Protein 6MFX (pdb70)

Solvent-accessible surface area: 52301 Å² total

Structure (mmCIF, N/CA/C/O backbone):
data_6MFX
#
_entry.id   6MFX
#
_cell.length_a   67.449
_cell.length_b   73.987
_cell.length_c   77.076
_cell.angle_alpha   94.310
_cell.angle_beta   114.860
_cell.angle_gamma   92.230
#
_symmetry.space_group_name_H-M   'P 1'
#
loop_
_entity.id
_entity.type
_entity.pdbx_description
1 polymer 'Linear gramicidin synthase subunit A'
2 non-polymer N-[2-(acetylamino)ethyl]-N~3~-[(2R)-2-hydroxy-3,3-dimethyl-4-(phosphonooxy)butanoyl]-beta-alaninamide
3 non-polymer 'DIPHOSPHOMETHYLPHOSPHONIC ACID ADENOSYL ESTER'
4 non-polymer VALINE
5 water water
#
loop_
_atom_site.group_PDB
_atom_site.id
_atom_site.type_symbol
_atom_site.label_atom_id
_atom_site.label_alt_id
_atom_site.label_comp_id
_atom_site.label_asym_id
_atom_site.label_entity_id
_atom_site.label_seq_id
_atom_site.pdbx_PDB_ins_code
_atom_site.Cartn_x
_atom_site.Cartn_y
_atom_site.Cartn_z
_atom_site.occupancy
_atom_site.B_iso_or_equiv
_atom_site.auth_seq_id
_atom_site.auth_comp_id
_atom_site.auth_asym_id
_atom_site.auth_atom_id
_atom_site.pdbx_PDB_model_num
ATOM 1 N N . MET A 1 3 ? -12.063 24.592 169.805 1.00 83.84 1 MET A N 1
ATOM 2 C CA . MET A 1 3 ? -13.528 24.726 169.558 1.00 90.67 1 MET A CA 1
ATOM 3 C C . MET A 1 3 ? -14.182 25.586 170.635 1.00 88.95 1 MET A C 1
ATOM 4 O O . MET A 1 3 ? -13.949 25.392 171.829 1.00 83.33 1 MET A O 1
ATOM 18 N N . GLY A 1 4 ? -15.003 26.533 170.204 1.00 86.75 2 GLY A N 1
ATOM 19 C CA . GLY A 1 4 ? -15.683 27.416 171.126 1.00 78.33 2 GLY A CA 1
ATOM 20 C C . GLY A 1 4 ? -16.161 28.667 170.413 1.00 86.84 2 GLY A C 1
ATOM 21 O O . GLY A 1 4 ? -16.111 28.768 169.187 1.00 84.25 2 GLY A O 1
ATOM 25 N N . ARG A 1 5 ? -16.630 29.618 171.219 1.00 78.40 3 ARG A N 1
ATOM 26 C CA . ARG A 1 5 ? -17.142 30.891 170.717 1.00 82.21 3 ARG A CA 1
ATOM 27 C C . ARG A 1 5 ? -16.732 31.972 171.707 1.00 75.27 3 ARG A C 1
ATOM 28 O O . ARG A 1 5 ? -17.229 32.004 172.837 1.00 68.59 3 ARG A O 1
ATOM 49 N N . ILE A 1 6 ? -15.829 32.851 171.282 1.00 64.90 4 ILE A N 1
ATOM 50 C CA . ILE A 1 6 ? -15.209 33.836 172.159 1.00 60.95 4 ILE A CA 1
ATOM 51 C C . ILE A 1 6 ? -15.715 35.225 171.798 1.00 53.33 4 ILE A C 1
ATOM 52 O O . ILE A 1 6 ? -15.891 35.548 170.617 1.00 57.67 4 ILE A O 1
ATOM 68 N N . LEU A 1 7 ? -15.944 36.043 172.820 1.00 44.11 5 LEU A N 1
ATOM 69 C CA . LEU A 1 7 ? -16.312 37.443 172.661 1.00 48.35 5 LEU A CA 1
ATOM 70 C C . LEU A 1 7 ? -15.117 38.301 173.059 1.00 49.89 5 LEU A C 1
ATOM 71 O O . LEU A 1 7 ? -14.711 38.302 174.227 1.00 40.73 5 LEU A O 1
ATOM 87 N N . PHE A 1 8 ? -14.563 39.027 172.090 1.00 50.93 6 PHE A N 1
ATOM 88 C CA . PHE A 1 8 ? -13.371 39.848 172.283 1.00 44.08 6 PHE A CA 1
ATOM 89 C C . PHE A 1 8 ? -13.802 41.302 172.461 1.00 46.63 6 PHE A C 1
ATOM 90 O O . PHE A 1 8 ? -14.313 41.921 171.523 1.00 40.19 6 PHE A O 1
ATOM 107 N N . LEU A 1 9 ? -13.597 41.840 173.664 1.00 37.54 7 LEU A N 1
ATOM 108 C CA . LEU A 1 9 ? -13.945 43.217 174.002 1.00 37.63 7 LEU A CA 1
ATOM 109 C C . LEU A 1 9 ? -12.661 44.032 174.106 1.00 45.23 7 LEU A C 1
ATOM 110 O O . LEU A 1 9 ? -11.839 43.786 174.995 1.00 33.59 7 LEU A O 1
ATOM 126 N N . THR A 1 10 ? -12.496 45.009 173.217 1.00 42.26 8 THR A N 1
ATOM 127 C CA . THR A 1 10 ? -11.218 45.705 173.096 1.00 41.84 8 THR A CA 1
ATOM 128 C C . THR A 1 10 ? -11.470 47.150 172.661 1.00 36.78 8 THR A C 1
ATOM 129 O O . THR A 1 10 ? -12.613 47.610 172.587 1.00 36.29 8 THR A O 1
ATOM 140 N N . THR A 1 11 ? -10.382 47.872 172.378 1.00 38.22 9 THR A N 1
ATOM 141 C CA . THR A 1 11 ? -10.473 49.312 172.156 1.00 41.70 9 THR A CA 1
ATOM 142 C C . THR A 1 11 ? -11.072 49.631 170.790 1.00 39.85 9 THR A C 1
ATOM 143 O O . THR A 1 11 ? -12.006 50.434 170.682 1.00 39.47 9 THR A O 1
ATOM 154 N N . PHE A 1 12 ? -10.534 49.026 169.732 1.00 32.21 10 PHE A N 1
ATOM 155 C CA . PHE A 1 12 ? -11.009 49.250 168.375 1.00 43.17 10 PHE A CA 1
ATOM 156 C C . PHE A 1 12 ? -10.906 47.935 167.615 1.00 43.08 10 PHE A C 1
ATOM 157 O O . PHE A 1 12 ? -10.478 46.913 168.159 1.00 45.84 10 PHE A O 1
ATOM 174 N N . MET A 1 13 ? -11.291 47.969 166.336 1.00 52.77 11 MET A N 1
ATOM 175 C CA . MET A 1 13 ? -11.451 46.740 165.563 1.00 53.99 11 MET A CA 1
ATOM 176 C C . MET A 1 13 ? -10.152 45.950 165.485 1.00 50.93 11 MET A C 1
ATOM 177 O O . MET A 1 13 ? -10.140 44.733 165.705 1.00 55.76 11 MET A O 1
ATOM 191 N N . SER A 1 14 ? -9.049 46.618 165.165 1.00 43.66 12 SER A N 1
ATOM 192 C CA . SER A 1 14 ? -7.789 45.929 164.917 1.00 52.50 12 SER A CA 1
ATOM 193 C C . SER A 1 14 ? -6.933 45.759 166.168 1.00 39.94 12 SER A C 1
ATOM 194 O O . SER A 1 14 ? -5.814 45.247 166.067 1.00 47.09 12 SER A O 1
ATOM 202 N N . LYS A 1 15 ? -7.413 46.169 167.338 1.00 42.19 13 LYS A N 1
ATOM 203 C CA . LYS A 1 15 ? -6.626 45.997 168.554 1.00 38.90 13 LYS A CA 1
ATOM 204 C C . LYS A 1 15 ? -6.562 44.517 168.907 1.00 35.13 13 LYS A C 1
ATOM 205 O O . LYS A 1 15 ? -7.595 43.847 169.004 1.00 38.47 13 LYS A O 1
ATOM 224 N N . GLY A 1 16 ? -5.348 44.003 169.080 1.00 37.10 14 GLY A N 1
ATOM 225 C CA . GLY A 1 16 ? -5.161 42.597 169.373 1.00 51.97 14 GLY A CA 1
ATOM 226 C C . GLY A 1 16 ? -5.285 41.705 168.154 1.00 51.41 14 GLY A C 1
ATOM 227 O O . GLY A 1 16 ? -5.955 40.669 168.203 1.00 50.83 14 GLY A O 1
ATOM 231 N N . ASN A 1 17 ? -4.626 42.093 167.059 1.00 48.46 15 ASN A N 1
ATOM 232 C CA . ASN A 1 17 ? -4.686 41.310 165.830 1.00 55.25 15 ASN A CA 1
ATOM 233 C C . ASN A 1 17 ? -4.101 39.923 166.032 1.00 42.55 15 ASN A C 1
ATOM 234 O O . ASN A 1 17 ? -4.692 38.923 165.613 1.00 46.91 15 ASN A O 1
ATOM 245 N N . LYS A 1 18 ? -2.922 39.847 166.655 1.00 51.14 16 LYS A N 1
ATOM 246 C CA . LYS A 1 18 ? -2.241 38.567 166.817 1.00 55.01 16 LYS A CA 1
ATOM 247 C C . LYS A 1 18 ? -3.100 37.572 167.586 1.00 39.00 16 LYS A C 1
ATOM 248 O O . LYS A 1 18 ? -3.202 36.402 167.203 1.00 50.05 16 LYS A O 1
ATOM 267 N N . VAL A 1 19 ? -3.717 38.013 168.686 1.00 50.47 17 VAL A N 1
ATOM 268 C CA . VAL A 1 19 ? -4.415 37.074 169.559 1.00 50.64 17 VAL A CA 1
ATOM 269 C C . VAL A 1 19 ? -5.684 36.560 168.894 1.00 49.13 17 VAL A C 1
ATOM 270 O O . VAL A 1 19 ? -6.071 35.399 169.092 1.00 45.73 17 VAL A O 1
ATOM 283 N N . VAL A 1 20 ? -6.359 37.400 168.108 1.00 48.66 18 VAL A N 1
ATOM 284 C CA . VAL A 1 20 ? -7.540 36.942 167.385 1.00 53.19 18 VAL A CA 1
ATOM 285 C C . VAL A 1 20 ? -7.147 35.922 166.324 1.00 53.10 18 VAL A C 1
ATOM 286 O O . VAL A 1 20 ? -7.805 34.888 166.165 1.00 58.89 18 VAL A O 1
ATOM 299 N N . ARG A 1 21 ? -6.064 36.189 165.588 1.00 52.44 19 ARG A N 1
ATOM 300 C CA . ARG A 1 21 ? -5.618 35.253 164.562 1.00 57.62 19 ARG A CA 1
ATOM 301 C C . ARG A 1 21 ? -5.224 33.918 165.175 1.00 55.39 19 ARG A C 1
ATOM 302 O O . ARG A 1 21 ? -5.471 32.859 164.586 1.00 60.08 19 ARG A O 1
ATOM 323 N N . TYR A 1 22 ? -4.604 33.947 166.358 1.00 61.75 20 TYR A N 1
ATOM 324 C CA . TYR A 1 22 ? -4.231 32.707 167.032 1.00 53.47 20 TYR A CA 1
ATOM 325 C C . TYR A 1 22 ? -5.465 31.949 167.504 1.00 54.74 20 TYR A C 1
ATOM 326 O O . TYR A 1 22 ? -5.563 30.729 167.323 1.00 58.09 20 TYR A O 1
ATOM 344 N N . LEU A 1 23 ? -6.417 32.652 168.121 1.00 54.33 21 LEU A N 1
ATOM 345 C CA . LEU A 1 23 ? -7.640 31.992 168.567 1.00 58.79 21 LEU A CA 1
ATOM 346 C C . LEU A 1 23 ? -8.403 31.400 167.387 1.00 69.34 21 LEU A C 1
ATOM 347 O O . LEU A 1 23 ? -8.917 30.279 167.471 1.00 72.87 21 LEU A O 1
ATOM 363 N N . GLU A 1 24 ? -8.483 32.138 166.275 1.00 64.56 22 GLU A N 1
ATOM 364 C CA . GLU A 1 24 ? -9.165 31.618 165.095 1.00 62.90 22 GLU A CA 1
ATOM 365 C C . GLU A 1 24 ? -8.426 30.418 164.516 1.00 65.54 22 GLU A C 1
ATOM 366 O O . GLU A 1 24 ? -9.056 29.447 164.080 1.00 71.97 22 GLU A O 1
ATOM 378 N N . SER A 1 25 ? -7.090 30.458 164.510 1.00 63.24 23 SER A N 1
ATOM 379 C CA . SER A 1 25 ? -6.316 29.332 164.001 1.00 62.31 23 SER A CA 1
ATOM 380 C C . SER A 1 25 ? -6.585 28.055 164.787 1.00 65.39 23 SER A C 1
ATOM 381 O O . SER A 1 25 ? -6.392 26.959 164.250 1.00 72.66 23 SER A O 1
ATOM 389 N N . LEU A 1 26 ? -7.016 28.169 166.041 1.00 67.49 24 LEU A N 1
ATOM 390 C CA . LEU A 1 26 ? -7.410 27.015 166.840 1.00 74.35 24 LEU A CA 1
ATOM 391 C C . LEU A 1 26 ? -8.881 26.652 166.655 1.00 83.86 24 LEU A C 1
ATOM 392 O O . LEU A 1 26 ? -9.415 25.862 167.441 1.00 79.52 24 LEU A O 1
ATOM 408 N N . HIS A 1 27 ? -9.543 27.220 165.645 1.00 83.19 25 HIS A N 1
ATOM 409 C CA . HIS A 1 27 ? -10.930 26.914 165.301 1.00 90.80 25 HIS A CA 1
ATOM 410 C C . HIS A 1 27 ? -11.929 27.502 166.290 1.00 82.84 25 HIS A C 1
ATOM 411 O O . HIS A 1 27 ? -13.063 27.020 166.388 1.00 79.13 25 HIS A O 1
ATOM 425 N N . HIS A 1 28 ? -11.535 28.537 167.028 1.00 82.79 26 HIS A N 1
ATOM 426 C CA . HIS A 1 28 ? -12.481 29.312 167.818 1.00 84.20 26 HIS A CA 1
ATOM 427 C C . HIS A 1 28 ? -13.130 30.372 166.935 1.00 69.53 26 HIS A C 1
ATOM 428 O O . HIS A 1 28 ? -12.487 30.940 166.048 1.00 59.38 26 HIS A O 1
ATOM 442 N N . GLU A 1 29 ? -14.409 30.634 167.180 1.00 70.70 27 GLU A N 1
ATOM 443 C CA . GLU A 1 29 ? -15.130 31.708 166.511 1.00 64.42 27 GLU A CA 1
ATOM 444 C C . GLU A 1 29 ? -15.089 32.937 167.408 1.00 71.56 27 GLU A C 1
ATOM 445 O O . GLU A 1 29 ? -15.541 32.885 168.557 1.00 77.48 27 GLU A O 1
ATOM 457 N N . VAL A 1 30 ? -14.551 34.034 166.886 1.00 69.29 28 VAL A N 1
ATOM 458 C CA . VAL A 1 30 ? -14.331 35.249 167.660 1.00 64.58 28 VAL A CA 1
ATOM 459 C C . VAL A 1 30 ? -15.295 36.318 167.171 1.00 54.76 28 VAL A C 1
ATOM 460 O O . VAL A 1 30 ? -15.402 36.560 165.964 1.00 54.23 28 VAL A O 1
ATOM 473 N N . VAL A 1 31 ? -15.998 36.947 168.108 1.00 59.43 29 VAL A N 1
ATOM 474 C CA . VAL A 1 31 ? -16.834 38.112 167.835 1.00 63.32 29 VAL A CA 1
ATOM 475 C C . VAL A 1 31 ? -16.167 39.313 168.492 1.00 56.95 29 VAL A C 1
ATOM 476 O O . VAL A 1 31 ? -15.979 39.335 169.714 1.00 47.91 29 VAL A O 1
ATOM 489 N N . ILE A 1 32 ? -15.808 40.307 167.684 1.00 53.70 30 ILE A N 1
ATOM 490 C CA . ILE A 1 32 ? -15.092 41.488 168.155 1.00 52.32 30 ILE A CA 1
ATOM 491 C C . ILE A 1 32 ? -16.094 42.618 168.348 1.00 54.17 30 ILE A C 1
ATOM 492 O O . ILE A 1 32 ? -16.953 42.851 167.489 1.00 65.05 30 ILE A O 1
ATOM 508 N N . SER A 1 33 ? -15.992 43.314 169.478 1.00 43.10 31 SER A N 1
ATOM 509 C CA . SER A 1 33 ? -16.836 44.468 169.735 1.00 44.02 31 SER A CA 1
ATOM 510 C C . SER A 1 33 ? -16.114 45.434 170.661 1.00 44.78 31 SER A C 1
ATOM 511 O O . SER A 1 33 ? -15.295 45.031 171.491 1.00 47.17 31 SER A O 1
ATOM 519 N N . GLN A 1 34 ? -16.432 46.718 170.511 1.00 45.52 32 GLN A N 1
ATOM 520 C CA . GLN A 1 34 ? -15.893 47.761 171.370 1.00 44.23 32 GLN A CA 1
ATOM 521 C C . GLN A 1 34 ? -16.983 48.513 172.117 1.00 49.17 32 GLN A C 1
ATOM 522 O O . GLN A 1 34 ? -16.667 49.375 172.947 1.00 47.53 32 GLN A O 1
ATOM 536 N N . GLU A 1 35 ? -18.249 48.208 171.854 1.00 58.04 33 GLU A N 1
ATOM 537 C CA . GLU A 1 35 ? -19.364 48.913 172.464 1.00 61.23 33 GLU A CA 1
ATOM 538 C C . GLU A 1 35 ? -19.745 48.269 173.793 1.00 54.32 33 GLU A C 1
ATOM 539 O O . GLU A 1 35 ? -19.284 47.182 174.148 1.00 52.03 33 GLU A O 1
ATOM 551 N N . LYS A 1 36 ? -20.600 48.964 174.538 1.00 66.61 34 LYS A N 1
ATOM 552 C CA . LYS A 1 36 ? -21.113 48.417 175.785 1.00 71.95 34 LYS A CA 1
ATOM 553 C C . LYS A 1 36 ? -21.963 47.184 175.499 1.00 69.53 34 LYS A C 1
ATOM 554 O O . LYS A 1 36 ? -22.545 47.037 174.421 1.00 68.02 34 LYS A O 1
ATOM 573 N N . VAL A 1 37 ? -22.019 46.282 176.474 1.00 75.14 35 VAL A N 1
ATOM 574 C CA . VAL A 1 37 ? -22.740 45.022 176.339 1.00 82.84 35 VAL A CA 1
ATOM 575 C C . VAL A 1 37 ? -23.968 45.083 177.238 1.00 89.52 35 VAL A C 1
ATOM 576 O O . VAL A 1 37 ? -23.847 45.297 178.452 1.00 72.28 35 VAL A O 1
ATOM 589 N N . HIS A 1 38 ? -25.145 44.900 176.645 1.00 88.85 36 HIS A N 1
ATOM 590 C CA . HIS A 1 38 ? -26.381 44.866 177.412 1.00 90.73 36 HIS A CA 1
ATOM 591 C C . HIS A 1 38 ? -26.592 43.477 178.002 1.00 83.88 36 HIS A C 1
ATOM 592 O O . HIS A 1 38 ? -26.229 42.462 177.401 1.00 85.19 36 HIS A O 1
ATOM 606 N N . ALA A 1 39 ? -27.182 43.441 179.201 1.00 85.38 37 ALA A N 1
ATOM 607 C CA . ALA A 1 39 ? -27.398 42.169 179.882 1.00 89.26 37 ALA A CA 1
ATOM 608 C C . ALA A 1 39 ? -28.180 41.188 179.015 1.00 101.82 37 ALA A C 1
ATOM 609 O O . ALA A 1 39 ? -28.030 39.970 179.169 1.00 98.88 37 ALA A O 1
ATOM 616 N N . GLN A 1 40 ? -29.016 41.693 178.107 1.00 100.37 38 GLN A N 1
ATOM 617 C CA . GLN A 1 40 ? -29.754 40.865 177.152 1.00 92.18 38 GLN A CA 1
ATOM 618 C C . GLN A 1 40 ? -29.480 41.417 175.756 1.00 95.07 38 GLN A C 1
ATOM 619 O O . GLN A 1 40 ? -30.046 42.442 175.367 1.00 101.90 38 GLN A O 1
ATOM 633 N N . SER A 1 41 ? -28.614 40.740 175.007 1.00 90.46 39 SER A N 1
ATOM 634 C CA . SER A 1 41 ? -28.244 41.187 173.671 1.00 99.94 39 SER A CA 1
ATOM 635 C C . SER A 1 41 ? -27.759 39.986 172.872 1.00 106.51 39 SER A C 1
ATOM 636 O O . SER A 1 41 ? -27.596 38.884 173.404 1.00 110.24 39 SER A O 1
ATOM 644 N N . ALA A 1 42 ? -27.533 40.215 171.575 1.00 105.54 40 ALA A N 1
ATOM 645 C CA . ALA A 1 42 ? -27.055 39.147 170.705 1.00 106.10 40 ALA A CA 1
ATOM 646 C C . ALA A 1 42 ? -25.598 38.804 170.986 1.00 106.29 40 ALA A C 1
ATOM 647 O O . ALA A 1 42 ? -25.164 37.680 170.710 1.00 101.52 40 ALA A O 1
ATOM 654 N N . ASN A 1 43 ? -24.831 39.753 171.529 1.00 111.91 41 ASN A N 1
ATOM 655 C CA . ASN A 1 43 ? -23.436 39.480 171.855 1.00 116.20 41 ASN A CA 1
ATOM 656 C C . ASN A 1 43 ? -23.318 38.397 172.920 1.00 124.51 41 ASN A C 1
ATOM 657 O O . ASN A 1 43 ? -22.444 37.527 172.835 1.00 109.28 41 ASN A O 1
ATOM 668 N N . LEU A 1 44 ? -24.196 38.427 173.927 1.00 134.69 42 LEU A N 1
ATOM 669 C CA . LEU A 1 44 ? -24.042 37.553 175.085 1.00 109.94 4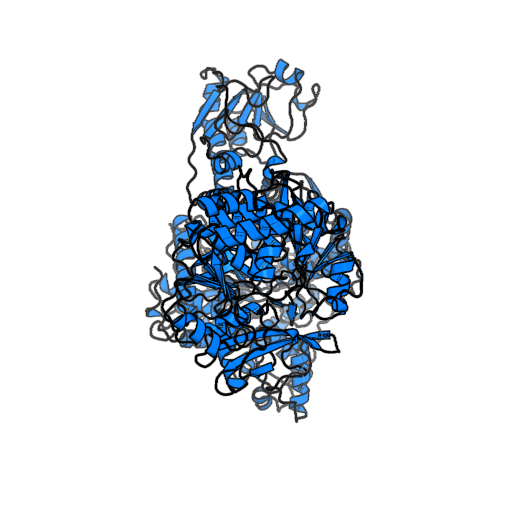2 LEU A CA 1
ATOM 670 C C . LEU A 1 44 ? -24.498 36.126 174.816 1.00 111.03 42 LEU A C 1
ATOM 671 O O . LEU A 1 44 ? -23.944 35.186 175.395 1.00 112.25 42 LEU A O 1
ATOM 687 N N . GLN A 1 45 ? -25.500 35.938 173.964 1.00 104.90 43 GLN A N 1
ATOM 688 C CA . GLN A 1 45 ? -26.079 34.615 173.779 1.00 105.73 43 GLN A CA 1
ATOM 689 C C . GLN A 1 45 ? -25.117 33.707 173.024 1.00 97.03 43 GLN A C 1
ATOM 690 O O . GLN A 1 45 ? -24.555 34.095 171.994 1.00 91.16 43 GLN A O 1
ATOM 704 N N . GLU A 1 46 ? -24.927 32.479 173.526 1.00 92.97 44 GLU A N 1
ATOM 705 C CA . GLU A 1 46 ? -24.062 31.409 172.950 1.00 95.22 44 GLU A CA 1
ATOM 706 C C . GLU A 1 46 ? -22.564 31.750 173.072 1.00 90.92 44 GLU A C 1
ATOM 707 O O . GLU A 1 46 ? -21.822 31.432 172.154 1.00 86.28 44 GLU A O 1
ATOM 719 N N . ILE A 1 47 ? -22.116 32.248 174.218 1.00 89.43 45 ILE A N 1
ATOM 720 C CA . ILE A 1 47 ? -20.758 32.729 174.448 1.00 80.94 45 ILE A CA 1
ATOM 721 C C . ILE A 1 47 ? -20.072 31.800 175.439 1.00 72.02 45 ILE A C 1
ATOM 722 O O . ILE A 1 47 ? -20.578 31.580 176.545 1.00 69.45 45 ILE A O 1
ATOM 738 N N . ASP A 1 48 ? -18.914 31.273 175.047 1.00 75.44 46 ASP A N 1
ATOM 739 C CA . ASP A 1 48 ? -18.131 30.400 175.916 1.00 72.68 46 ASP A CA 1
ATOM 740 C C . ASP A 1 48 ? -17.197 31.205 176.819 1.00 77.54 46 ASP A C 1
ATOM 741 O O . ASP A 1 48 ? -17.262 31.093 178.048 1.00 66.81 46 ASP A O 1
ATOM 750 N N . TRP A 1 49 ? -16.327 32.019 176.220 1.00 73.12 47 TRP A N 1
ATOM 751 C CA . TRP A 1 49 ? -15.376 32.838 176.953 1.00 53.26 47 TRP A CA 1
ATOM 752 C C . TRP A 1 49 ? -15.561 34.310 176.607 1.00 47.26 47 TRP A C 1
ATOM 753 O O . TRP A 1 49 ? -16.051 34.665 175.533 1.00 50.50 47 TRP A O 1
ATOM 774 N N . ILE A 1 50 ? -15.146 35.166 177.533 1.00 51.56 48 ILE A N 1
ATOM 775 C CA . ILE A 1 50 ? -15.063 36.603 177.309 1.00 42.74 48 ILE A CA 1
ATOM 776 C C . ILE A 1 50 ? -13.626 37.014 177.577 1.00 44.71 48 ILE A C 1
ATOM 777 O O . ILE A 1 50 ? -13.128 36.836 178.697 1.00 38.58 48 ILE A O 1
ATOM 793 N N . VAL A 1 51 ? -12.963 37.552 176.556 1.00 42.58 49 VAL A N 1
ATOM 794 C CA . VAL A 1 51 ? -11.591 38.036 176.662 1.00 33.07 49 VAL A CA 1
ATOM 795 C C . VAL A 1 51 ? -11.614 39.540 176.429 1.00 40.30 49 VAL A C 1
ATOM 796 O O . VAL A 1 51 ? -12.093 40.003 175.385 1.00 39.69 49 VAL A O 1
ATOM 809 N N . SER A 1 52 ? -11.112 40.301 177.402 1.00 39.04 50 SER A N 1
ATOM 810 C CA . SER A 1 52 ? -11.069 41.756 177.327 1.00 33.82 50 SER A CA 1
ATOM 811 C C . SER A 1 52 ? -9.627 42.248 177.270 1.00 36.35 50 SER A C 1
ATOM 812 O O . SER A 1 52 ? -8.748 41.708 177.951 1.00 29.93 50 SER A O 1
ATOM 820 N N . TYR A 1 53 ? -9.399 43.295 176.471 1.00 31.51 51 TYR A N 1
ATOM 821 C CA . TYR A 1 53 ? -8.055 43.829 176.237 1.00 33.98 51 TYR A CA 1
ATOM 822 C C . TYR A 1 53 ? -8.204 45.331 176.005 1.00 31.21 51 TYR A C 1
ATOM 823 O O . TYR A 1 53 ? -8.608 45.757 174.920 1.00 34.54 51 TYR A O 1
ATOM 841 N N . ALA A 1 54 ? -7.894 46.122 177.031 1.00 33.01 52 ALA A N 1
ATOM 842 C CA . ALA A 1 54 ? -8.020 47.580 176.962 1.00 36.80 52 ALA A CA 1
ATOM 843 C C . ALA A 1 54 ? -9.464 48.002 176.694 1.00 37.85 52 ALA A C 1
ATOM 844 O O . ALA A 1 54 ? -9.720 49.028 176.057 1.00 38.86 52 ALA A O 1
ATOM 851 N N . TYR A 1 55 ? -10.417 47.215 177.188 1.00 37.38 53 TYR A N 1
ATOM 852 C CA . TYR A 1 55 ? -11.832 47.515 177.006 1.00 43.08 53 TYR A CA 1
ATOM 853 C C . TYR A 1 55 ? -12.199 48.799 177.740 1.00 35.74 53 TYR A C 1
ATOM 854 O O . TYR A 1 55 ? -11.643 49.123 178.791 1.00 37.42 53 TYR A O 1
ATOM 872 N N . GLY A 1 56 ? -13.156 49.533 177.174 1.00 43.33 54 GLY A N 1
ATOM 873 C CA . GLY A 1 56 ? -13.469 50.863 177.661 1.00 42.71 54 GLY A CA 1
ATOM 874 C C . GLY A 1 56 ? -14.629 50.971 178.630 1.00 45.98 54 GLY A C 1
ATOM 875 O O . GLY A 1 56 ? -14.865 52.048 179.184 1.00 50.39 54 GLY A O 1
ATOM 879 N N . TYR A 1 57 ? -15.356 49.879 178.855 1.00 55.74 55 TYR A N 1
ATOM 880 C CA . TYR A 1 57 ? -16.545 49.901 179.694 1.00 51.93 55 TYR A CA 1
ATOM 881 C C . TYR A 1 57 ? -16.439 48.845 180.785 1.00 50.57 55 TYR A C 1
ATOM 882 O O . TYR A 1 57 ? -15.630 47.917 180.711 1.00 52.01 55 TYR A O 1
ATOM 900 N N . ILE A 1 58 ? -17.272 49.005 181.804 1.00 52.20 56 ILE A N 1
ATOM 901 C CA . ILE A 1 58 ? -17.409 48.029 182.878 1.00 60.77 56 ILE A CA 1
ATOM 902 C C . ILE A 1 58 ? -18.623 47.164 182.573 1.00 52.50 56 ILE A C 1
ATOM 903 O O . ILE A 1 58 ? -19.625 47.650 182.031 1.00 65.17 56 ILE A O 1
ATOM 919 N N . LEU A 1 59 ? -18.532 45.879 182.902 1.00 60.18 57 LEU A N 1
ATOM 920 C CA . LEU A 1 59 ? -19.632 44.951 182.685 1.00 68.22 57 LEU A CA 1
ATOM 921 C C . LEU A 1 59 ? -20.582 44.960 183.877 1.00 66.25 57 LEU A C 1
ATOM 922 O O . LEU A 1 59 ? -20.178 45.208 185.016 1.00 53.49 57 LEU A O 1
ATOM 938 N N . ASP A 1 60 ? -21.853 44.675 183.601 1.00 75.11 58 ASP A N 1
ATOM 939 C CA . ASP A 1 60 ? -22.865 44.632 184.646 1.00 78.07 58 ASP A CA 1
ATOM 940 C C . ASP A 1 60 ? -22.586 43.496 185.626 1.00 72.00 58 ASP A C 1
ATOM 941 O O . ASP A 1 60 ? -21.981 42.478 185.279 1.00 65.37 58 ASP A O 1
ATOM 950 N N . LYS A 1 61 ? -23.048 43.678 186.866 1.00 71.47 59 LYS A N 1
ATOM 951 C CA . LYS A 1 61 ? -22.879 42.641 187.878 1.00 65.04 59 LYS A CA 1
ATOM 952 C C . LYS A 1 61 ? -23.524 41.332 187.446 1.00 65.06 59 LYS A C 1
ATOM 953 O O . LYS A 1 61 ? -23.040 40.253 187.805 1.00 68.89 59 LYS A O 1
ATOM 972 N N . GLU A 1 62 ? -24.611 41.404 186.675 1.00 67.70 60 GLU A N 1
ATOM 973 C CA . GLU A 1 62 ? -25.278 40.190 186.221 1.00 71.76 60 GLU A CA 1
ATOM 974 C C . GLU A 1 62 ? -24.446 39.439 185.190 1.00 71.47 60 GLU A C 1
ATOM 975 O O . GLU A 1 62 ? -24.473 38.204 185.154 1.00 67.21 60 GLU A O 1
ATOM 987 N N . ILE A 1 63 ? -23.706 40.160 184.343 1.00 79.61 61 ILE A N 1
ATOM 988 C CA . ILE A 1 63 ? -22.891 39.501 183.329 1.00 68.55 61 ILE A CA 1
ATOM 989 C C . ILE A 1 63 ? -21.674 38.844 183.969 1.00 57.11 61 ILE A C 1
ATOM 990 O O . ILE A 1 63 ? -21.323 37.705 183.641 1.00 56.73 61 ILE A O 1
ATOM 1006 N N . VAL A 1 64 ? -21.004 39.550 184.883 1.00 53.88 62 VAL A N 1
ATOM 1007 C CA . VAL A 1 64 ? -19.870 38.960 185.586 1.00 57.36 62 VAL A CA 1
ATOM 1008 C C . VAL A 1 64 ? -20.308 37.724 186.357 1.00 70.72 62 VAL A C 1
ATOM 1009 O O . VAL A 1 64 ? -19.515 36.795 186.564 1.00 62.64 62 VAL A O 1
ATOM 1022 N N . SER A 1 65 ? -21.572 37.686 186.791 1.00 80.17 63 SER A N 1
ATOM 1023 C CA . SER A 1 65 ? -22.085 36.525 187.509 1.00 71.92 63 SER A CA 1
ATOM 1024 C C . SER A 1 65 ? -22.278 35.344 186.566 1.00 64.45 63 SER A C 1
ATOM 1025 O O . SER A 1 65 ? -21.791 34.238 186.828 1.00 59.05 63 SER A O 1
ATOM 1033 N N . ARG A 1 66 ? -22.977 35.565 185.452 1.00 60.11 64 ARG A N 1
ATOM 1034 C CA . ARG A 1 66 ? -23.243 34.483 184.515 1.00 62.43 64 ARG A CA 1
ATOM 1035 C C . ARG A 1 66 ? -21.980 33.959 183.844 1.00 62.47 64 ARG A C 1
ATOM 1036 O O . ARG A 1 66 ? -22.049 32.935 183.155 1.00 54.85 64 ARG A O 1
ATOM 1057 N N . PHE A 1 67 ? -20.832 34.620 184.034 1.00 64.33 65 PHE A N 1
ATOM 1058 C CA . PHE A 1 67 ? -19.580 34.200 183.413 1.00 54.50 65 PHE A CA 1
ATOM 1059 C C . PHE A 1 67 ? -18.466 34.052 184.445 1.00 57.14 65 PHE A C 1
ATOM 1060 O O . PHE A 1 67 ? -17.294 34.286 184.136 1.00 52.08 65 PHE A O 1
ATOM 1077 N N . ARG A 1 68 ? -18.815 33.658 185.671 1.00 58.40 66 ARG A N 1
ATOM 1078 C CA . ARG A 1 68 ? -17.811 33.392 186.694 1.00 52.03 66 ARG A CA 1
ATOM 1079 C C . ARG A 1 68 ? -16.709 32.499 186.142 1.00 48.81 66 ARG A C 1
ATOM 1080 O O . ARG A 1 68 ? -16.981 31.456 185.538 1.00 49.94 66 ARG A O 1
ATOM 1101 N N . GLY A 1 69 ? -15.462 32.908 186.357 1.00 46.09 67 GLY A N 1
ATOM 1102 C CA . GLY A 1 69 ? -14.327 32.142 185.886 1.00 45.38 67 GLY A CA 1
ATOM 1103 C C . GLY A 1 69 ? -14.199 32.023 184.378 1.00 50.95 67 GLY A C 1
ATOM 1104 O O . GLY A 1 69 ? -13.382 31.232 183.902 1.00 48.38 67 GLY A O 1
ATOM 1108 N N . ARG A 1 70 ? -14.986 32.794 183.620 1.00 45.44 68 ARG A N 1
ATOM 1109 C CA . ARG A 1 70 ? -14.955 32.750 182.161 1.00 56.83 68 ARG A CA 1
ATOM 1110 C C . ARG A 1 70 ? -14.622 34.104 181.539 1.00 46.68 68 ARG A C 1
ATOM 1111 O O . ARG A 1 70 ? -14.696 34.242 180.313 1.00 36.65 68 ARG A O 1
ATOM 1132 N N . ILE A 1 71 ? -14.297 35.098 182.347 1.00 42.77 69 ILE A N 1
ATOM 1133 C CA . ILE A 1 71 ? -13.914 36.448 181.862 1.00 47.72 69 ILE A CA 1
ATOM 1134 C C . ILE A 1 71 ? -12.418 36.663 182.112 1.00 42.44 69 ILE A C 1
ATOM 1135 O O . ILE A 1 71 ? -12.055 36.847 183.228 1.00 44.95 69 ILE A O 1
ATOM 1151 N N . ILE A 1 72 ? -11.590 36.638 181.091 1.00 33.30 70 ILE A N 1
ATOM 1152 C CA . ILE A 1 72 ? -10.139 36.844 181.209 1.00 37.45 70 ILE A CA 1
ATOM 1153 C C . ILE A 1 72 ? -9.806 38.247 180.713 1.00 48.10 70 ILE A C 1
ATOM 1154 O O . ILE A 1 72 ? -10.342 38.620 179.711 1.00 37.33 70 ILE A O 1
ATOM 1170 N N . ASN A 1 73 ? -8.948 38.982 181.404 1.00 38.68 71 ASN A N 1
ATOM 1171 C CA . ASN A 1 73 ? -8.557 40.356 181.048 1.00 34.66 71 ASN A CA 1
ATOM 1172 C C . ASN A 1 73 ? -7.059 40.424 180.807 1.00 34.28 71 ASN A C 1
ATOM 1173 O O . ASN A 1 73 ? -6.354 39.795 181.511 1.00 30.74 71 ASN A O 1
ATOM 1184 N N . LEU A 1 74 ? -6.630 41.122 179.776 1.00 33.72 72 LEU A N 1
ATOM 1185 C CA . LEU A 1 74 ? -5.222 41.386 179.504 1.00 26.51 72 LEU A CA 1
ATOM 1186 C C . LEU A 1 74 ? -4.929 42.812 179.960 1.00 31.90 72 LEU A C 1
ATOM 1187 O O . LEU A 1 74 ? -5.447 43.776 179.381 1.00 28.53 72 LEU A O 1
ATOM 1203 N N . HIS A 1 75 ? -4.113 42.946 181.004 1.00 28.37 73 HIS A N 1
ATOM 1204 C CA . HIS A 1 75 ? -3.796 44.248 181.580 1.00 33.66 73 HIS A CA 1
ATOM 1205 C C . HIS A 1 75 ? -2.287 44.454 181.578 1.00 30.04 73 HIS A C 1
ATOM 1206 O O . HIS A 1 75 ? -1.567 43.691 182.242 1.00 23.63 73 HIS A O 1
ATOM 1220 N N . PRO A 1 76 ? -1.751 45.459 180.869 1.00 22.35 74 PRO A N 1
ATOM 1221 C CA . PRO A 1 76 ? -0.287 45.610 180.752 1.00 20.92 74 PRO A CA 1
ATOM 1222 C C . PRO A 1 76 ? 0.345 46.329 181.944 1.00 27.00 74 PRO A C 1
ATOM 1223 O O . PRO A 1 76 ? 0.942 47.407 181.822 1.00 25.59 74 PRO A O 1
ATOM 1234 N N . SER A 1 77 ? 0.217 45.721 183.119 1.00 25.22 75 SER A N 1
ATOM 1235 C CA . SER A 1 77 ? 0.915 46.168 184.315 1.00 20.68 75 SER A CA 1
ATOM 1236 C C . SER A 1 77 ? 1.123 44.959 185.224 1.00 21.94 75 SER A C 1
ATOM 1237 O O . SER A 1 77 ? 0.523 43.900 185.030 1.00 19.19 75 SER A O 1
ATOM 1245 N N . LEU A 1 78 ? 1.998 45.127 186.217 1.00 22.18 76 LEU A N 1
ATOM 1246 C CA . LEU A 1 78 ? 2.268 44.078 187.204 1.00 27.72 76 LEU A CA 1
ATOM 1247 C C . LEU A 1 78 ? 1.372 44.323 188.415 1.00 21.22 76 LEU A C 1
ATOM 1248 O O . LEU A 1 78 ? 1.771 44.923 189.415 1.00 30.99 76 LEU A O 1
ATOM 1264 N N . LEU A 1 79 ? 0.132 43.866 188.304 1.00 19.49 77 LEU A N 1
ATOM 1265 C CA . LEU A 1 79 ? -0.852 44.124 189.343 1.00 25.15 77 LEU A CA 1
ATOM 1266 C C . LEU A 1 79 ? -0.371 43.566 190.680 1.00 32.02 77 LEU A C 1
ATOM 1267 O O . LEU A 1 79 ? 0.224 42.478 190.723 1.00 22.10 77 LEU A O 1
ATOM 1283 N N . PRO A 1 80 ? -0.659 44.241 191.799 1.00 22.42 78 PRO A N 1
ATOM 1284 C CA . PRO A 1 80 ? -1.614 45.344 191.937 1.00 30.87 78 PRO A CA 1
ATOM 1285 C C . PRO A 1 80 ? -1.068 46.727 191.570 1.00 22.37 78 PRO A C 1
ATOM 1286 O O . PRO A 1 80 ? -1.812 47.693 191.673 1.00 23.32 78 PRO A O 1
ATOM 1297 N N . TRP A 1 81 ? 0.190 46.836 191.150 1.00 21.74 79 TRP A N 1
ATOM 1298 C CA . TRP A 1 81 ? 0.693 48.133 190.712 1.00 26.30 79 TRP A CA 1
ATOM 1299 C C . TRP A 1 81 ? -0.031 48.582 189.447 1.00 18.90 79 TRP A C 1
ATOM 1300 O O . TRP A 1 81 ? -0.308 47.782 188.552 1.00 21.18 79 TRP A O 1
ATOM 1321 N N . ASN A 1 82 ? -0.375 49.867 189.402 1.00 16.88 80 ASN A N 1
ATOM 1322 C CA . ASN A 1 82 ? -0.896 50.523 188.200 1.00 21.49 80 ASN A CA 1
ATOM 1323 C C . ASN A 1 82 ? -2.192 49.884 187.708 1.00 27.60 80 ASN A C 1
ATOM 1324 O O . ASN A 1 82 ? -2.345 49.555 186.528 1.00 22.10 80 ASN A O 1
ATOM 1335 N N . LYS A 1 83 ? -3.139 49.715 188.629 1.00 25.62 81 LYS A N 1
ATOM 1336 C CA . LYS A 1 83 ? -4.509 49.415 188.252 1.00 21.04 81 LYS A CA 1
ATOM 1337 C C . LYS A 1 83 ? -5.106 50.611 187.513 1.00 17.80 81 LYS A C 1
ATOM 1338 O O . LYS A 1 83 ? -4.686 51.752 187.699 1.00 19.81 81 LYS A O 1
ATOM 1357 N N . GLY A 1 84 ? -6.113 50.350 186.689 1.00 17.10 82 GLY A N 1
ATOM 1358 C CA . GLY A 1 84 ? -6.837 51.428 186.028 1.00 28.64 82 GLY A CA 1
ATOM 1359 C C . GLY A 1 84 ? -6.168 51.865 184.729 1.00 22.49 82 GLY A C 1
ATOM 1360 O O . GLY A 1 84 ? -5.759 51.033 183.933 1.00 24.36 82 GLY A O 1
ATOM 1364 N N . ARG A 1 85 ? -6.050 53.178 184.532 1.00 29.01 83 ARG A N 1
ATOM 1365 C CA . ARG A 1 85 ? -5.737 53.751 183.228 1.00 28.49 83 ARG A CA 1
ATOM 1366 C C . ARG A 1 85 ? -4.262 54.123 183.085 1.00 20.73 83 ARG A C 1
ATOM 1367 O O . ARG A 1 85 ? -3.580 54.445 184.061 1.00 20.61 83 ARG A O 1
ATOM 1388 N N . ASP A 1 86 ? -3.787 54.096 181.838 1.00 24.94 84 ASP A N 1
ATOM 1389 C CA . ASP A 1 86 ? -2.415 54.465 181.490 1.00 19.94 84 ASP A CA 1
ATOM 1390 C C . ASP A 1 86 ? -1.368 53.743 182.324 1.00 14.38 84 ASP A C 1
ATOM 1391 O O . ASP A 1 86 ? -0.389 54.346 182.773 1.00 20.33 84 ASP A O 1
ATOM 1400 N N . PRO A 1 87 ? -1.497 52.426 182.496 1.00 13.09 85 PRO A N 1
ATOM 1401 C CA . PRO A 1 87 ? -0.618 51.729 183.444 1.00 15.63 85 PRO A CA 1
ATOM 1402 C C . PRO A 1 87 ? 0.856 51.814 183.110 1.00 20.79 85 PRO A C 1
ATOM 1403 O O . PRO A 1 87 ? 1.690 51.912 184.021 1.00 17.71 85 PRO A O 1
ATOM 1414 N N . VAL A 1 88 ? 1.213 51.742 181.825 1.00 21.15 86 VAL A N 1
ATOM 1415 C CA . VAL A 1 88 ? 2.626 51.778 181.458 1.00 17.07 86 VAL A CA 1
ATOM 1416 C C . VAL A 1 88 ? 3.232 53.128 181.817 1.00 16.10 86 VAL A C 1
ATOM 1417 O O . VAL A 1 88 ? 4.298 53.198 182.439 1.00 18.09 86 VAL A O 1
ATOM 1430 N N . PHE A 1 89 ? 2.561 54.219 181.448 1.00 19.19 87 PHE A N 1
ATOM 1431 C CA . PHE A 1 89 ? 3.080 55.544 181.775 1.00 18.72 87 PHE A CA 1
ATOM 1432 C C . PHE A 1 89 ? 3.320 55.682 183.272 1.00 18.55 87 PHE A C 1
ATOM 1433 O O . PHE A 1 89 ? 4.409 56.085 183.704 1.00 19.62 87 PHE A O 1
ATOM 1450 N N . TRP A 1 90 ? 2.303 55.357 184.087 1.00 18.70 88 TRP A N 1
ATOM 1451 C CA . TRP A 1 90 ? 2.429 55.519 185.534 1.00 19.02 88 TRP A CA 1
ATOM 1452 C C . TRP A 1 90 ? 3.465 54.573 186.131 1.00 19.86 88 TRP A C 1
ATOM 1453 O O . TRP A 1 90 ? 4.105 54.915 187.129 1.00 17.55 88 TRP A O 1
ATOM 1474 N N . SER A 1 91 ? 3.646 53.380 185.558 1.00 19.65 89 SER A N 1
ATOM 1475 C CA . SER A 1 91 ? 4.701 52.497 186.051 1.00 20.61 89 SER A CA 1
ATOM 1476 C C . SER A 1 91 ? 6.084 53.127 185.879 1.00 25.61 89 SER A C 1
ATOM 1477 O O . SER A 1 91 ? 6.979 52.898 186.702 1.00 21.57 89 SER A O 1
ATOM 1485 N N . VAL A 1 92 ? 6.284 53.905 184.813 1.00 20.16 90 VAL A N 1
ATOM 1486 C CA . VAL A 1 92 ? 7.567 54.561 184.586 1.00 22.46 90 VAL A CA 1
ATOM 1487 C C . VAL A 1 92 ? 7.691 55.820 185.438 1.00 23.09 90 VAL A C 1
ATOM 1488 O O . VAL A 1 92 ? 8.727 56.062 186.071 1.00 24.02 90 VAL A O 1
ATOM 1501 N N . TRP A 1 93 ? 6.652 56.657 185.444 1.00 24.78 91 TRP A N 1
ATOM 1502 C CA . TRP A 1 93 ? 6.716 57.914 186.188 1.00 32.69 91 TRP A CA 1
ATOM 1503 C C . TRP A 1 93 ? 6.815 57.667 187.691 1.00 33.04 91 TRP A C 1
ATOM 1504 O O . TRP A 1 93 ? 7.570 58.354 188.385 1.00 31.45 91 TRP A O 1
ATOM 1525 N N . ASP A 1 94 ? 6.067 56.695 188.215 1.00 31.17 92 ASP A N 1
ATOM 1526 C CA . ASP A 1 94 ? 6.115 56.384 189.639 1.00 34.52 92 ASP A CA 1
ATOM 1527 C C . ASP A 1 94 ? 7.217 55.392 190.002 1.00 32.62 92 ASP A C 1
ATOM 1528 O O . ASP A 1 94 ? 7.392 55.089 191.187 1.00 37.51 92 ASP A O 1
ATOM 1537 N N . GLU A 1 95 ? 7.954 54.880 189.020 1.00 27.54 93 GLU A N 1
ATOM 1538 C CA . GLU A 1 95 ? 9.066 53.963 189.266 1.00 35.80 93 GLU A CA 1
ATOM 1539 C C . GLU A 1 95 ? 8.612 52.736 190.054 1.00 30.28 93 GLU A C 1
ATOM 1540 O O . GLU A 1 95 ? 9.192 52.376 191.078 1.00 31.12 93 GLU A O 1
ATOM 1552 N N . THR A 1 96 ? 7.571 52.087 189.562 1.00 29.62 94 THR A N 1
ATOM 1553 C CA . THR A 1 96 ? 7.047 50.869 190.153 1.00 23.94 94 THR A CA 1
ATOM 1554 C C . THR A 1 96 ? 7.621 49.652 189.448 1.00 26.95 94 THR A C 1
ATOM 1555 O O . THR A 1 96 ? 8.237 49.758 188.383 1.00 29.40 94 THR A O 1
ATOM 1566 N N . PRO A 1 97 ? 7.433 48.464 190.017 1.00 22.83 95 PRO A N 1
ATOM 1567 C CA . PRO A 1 97 ? 7.738 47.239 189.270 1.00 22.08 95 PRO A CA 1
ATOM 1568 C C . PRO A 1 97 ? 6.956 47.207 187.968 1.00 19.78 95 PRO A C 1
ATOM 1569 O O . PRO A 1 97 ? 5.825 47.696 187.882 1.00 25.13 95 PRO A O 1
ATOM 1580 N N . LYS A 1 98 ? 7.577 46.629 186.946 1.00 28.60 96 LYS A N 1
ATOM 1581 C CA . LYS A 1 98 ? 7.033 46.627 185.596 1.00 32.24 96 LYS A CA 1
ATOM 1582 C C . LYS A 1 98 ? 6.749 45.209 185.128 1.00 23.71 96 LYS A C 1
ATOM 1583 O O . LYS A 1 98 ? 7.546 44.298 185.361 1.00 27.18 96 LYS A O 1
ATOM 1602 N N . GLY A 1 99 ? 5.624 45.043 184.444 1.00 21.96 97 GLY A N 1
ATOM 1603 C CA . GLY A 1 99 ? 5.239 43.741 183.940 1.00 24.53 97 GLY A CA 1
ATOM 1604 C C . GLY A 1 99 ? 3.872 43.803 183.296 1.00 20.73 97 GLY A C 1
ATOM 1605 O O . GLY A 1 99 ? 3.303 44.879 183.100 1.00 20.12 97 GLY A O 1
ATOM 1609 N N . VAL A 1 100 ? 3.362 42.617 182.963 1.00 18.96 98 VAL A N 1
ATOM 1610 C CA . VAL A 1 100 ? 2.068 42.439 182.313 1.00 16.61 98 VAL A CA 1
ATOM 1611 C C . VAL A 1 100 ? 1.363 41.290 183.022 1.00 26.71 98 VAL A C 1
ATOM 1612 O O . VAL A 1 100 ? 2.006 40.346 183.490 1.00 20.36 98 VAL A O 1
ATOM 1625 N N . THR A 1 101 ? 0.032 41.365 183.079 1.00 23.23 99 THR A N 1
ATOM 1626 C CA . THR A 1 101 ? -0.775 40.450 183.876 1.00 27.95 99 THR A CA 1
ATOM 1627 C C . THR A 1 101 ? -2.014 40.006 183.112 1.00 26.76 99 THR A C 1
ATOM 1628 O O . THR A 1 101 ? -2.747 40.838 182.568 1.00 20.62 99 THR A O 1
ATOM 1639 N N . ILE A 1 102 ? -2.263 38.699 183.111 1.00 22.74 100 ILE A N 1
ATOM 1640 C CA . ILE A 1 102 ? -3.522 38.121 182.658 1.00 22.83 100 ILE A CA 1
ATOM 1641 C C . ILE A 1 102 ? -4.261 37.641 183.901 1.00 27.91 100 ILE A C 1
ATOM 1642 O O . ILE A 1 102 ? -3.709 36.862 184.687 1.00 28.61 100 ILE A O 1
ATOM 1658 N N . HIS A 1 103 ? -5.495 38.115 184.098 1.00 22.06 101 HIS A N 1
ATOM 1659 C CA . HIS A 1 103 ? -6.217 37.844 185.335 1.00 29.31 101 HIS A CA 1
ATOM 1660 C C . HIS A 1 103 ? -7.706 37.689 185.052 1.00 35.49 101 HIS A C 1
ATOM 1661 O O . HIS A 1 103 ? -8.191 37.998 183.962 1.00 32.63 101 HIS A O 1
ATOM 1675 N N . LEU A 1 104 ? -8.426 37.201 186.060 1.00 29.51 102 LEU A N 1
ATOM 1676 C CA . LEU A 1 104 ? -9.873 37.058 185.999 1.00 35.09 102 LEU A CA 1
ATOM 1677 C C . LEU A 1 104 ? -10.555 38.358 186.403 1.00 36.90 102 LEU A C 1
ATOM 1678 O O . LEU A 1 104 ? -10.043 39.120 187.227 1.00 41.18 102 LEU A O 1
ATOM 1694 N N . ILE A 1 105 ? -11.712 38.610 185.810 1.00 40.25 103 ILE A N 1
ATOM 1695 C CA . ILE A 1 105 ? -12.562 39.778 186.133 1.00 43.85 103 ILE A CA 1
ATOM 1696 C C . ILE A 1 105 ? -13.506 39.361 187.244 1.00 50.11 103 ILE A C 1
ATOM 1697 O O . ILE A 1 105 ? -14.160 38.369 187.099 1.00 44.89 103 ILE A O 1
ATOM 1713 N N . ASP A 1 106 ? -13.517 40.113 188.331 1.00 64.99 104 ASP A N 1
ATOM 1714 C CA . ASP A 1 106 ? -14.333 39.841 189.504 1.00 75.75 104 ASP A CA 1
ATOM 1715 C C . ASP A 1 106 ? -15.361 40.956 189.674 1.00 78.89 104 ASP A C 1
ATOM 1716 O O . ASP A 1 106 ? -15.467 41.868 188.849 1.00 74.12 104 ASP A O 1
ATOM 1725 N N . GLU A 1 107 ? -16.128 40.874 190.764 1.00 85.22 105 GLU A N 1
ATOM 1726 C CA . GLU A 1 107 ? -17.026 41.969 191.113 1.00 93.60 105 GLU A CA 1
ATOM 1727 C C . GLU A 1 107 ? -16.258 43.265 191.336 1.00 95.55 105 GLU A C 1
ATOM 1728 O O . GLU A 1 107 ? -16.755 44.349 191.008 1.00 92.47 105 GLU A O 1
ATOM 1740 N N . HIS A 1 108 ? -15.050 43.175 191.880 1.00 95.55 106 HIS A N 1
ATOM 1741 C CA . HIS A 1 108 ? -14.208 44.338 192.126 1.00 84.37 106 HIS A CA 1
ATOM 1742 C C . HIS A 1 108 ? -13.214 44.485 190.982 1.00 84.16 106 HIS A C 1
ATOM 1743 O O . HIS A 1 108 ? -12.557 43.514 190.593 1.00 81.29 106 HIS A O 1
ATOM 1757 N N . VAL A 1 109 ? -13.105 45.706 190.454 1.00 81.84 107 VAL A N 1
ATOM 1758 C CA . VAL A 1 109 ? -12.424 45.927 189.185 1.00 86.53 107 VAL A CA 1
ATOM 1759 C C . VAL A 1 109 ? -10.915 45.796 189.350 1.00 90.56 107 VAL A C 1
ATOM 1760 O O . VAL A 1 109 ? -10.337 46.223 190.359 1.00 87.99 107 VAL A O 1
ATOM 1773 N N . ASP A 1 110 ? -10.270 45.204 188.340 1.00 77.53 108 ASP A N 1
ATOM 1774 C CA . ASP A 1 110 ? -8.811 45.094 188.274 1.00 73.57 108 ASP A CA 1
ATOM 1775 C C . ASP A 1 110 ? -8.227 44.509 189.560 1.00 63.27 108 ASP A C 1
ATOM 1776 O O . ASP A 1 110 ? -7.129 44.865 189.990 1.00 59.97 108 ASP A O 1
ATOM 1785 N N . THR A 1 111 ? -8.965 43.584 190.178 1.00 68.14 109 THR A N 1
ATOM 1786 C CA . THR A 1 111 ? -8.565 42.949 191.461 1.00 69.28 109 THR A CA 1
ATOM 1787 C C . THR A 1 111 ? -8.776 41.431 191.435 1.00 58.28 109 THR A C 1
ATOM 1788 O O . THR A 1 111 ? -8.407 40.793 192.441 1.00 53.30 109 THR A O 1
ATOM 1799 N N . GLY A 1 112 ? -9.336 40.859 190.363 1.00 52.68 110 GLY A N 1
ATOM 1800 C CA . GLY A 1 112 ? -9.576 39.430 190.317 1.00 45.98 110 GLY A CA 1
ATOM 1801 C C . GLY A 1 112 ? -8.288 38.628 190.330 1.00 43.92 110 GLY A C 1
ATOM 1802 O O . GLY A 1 112 ? -7.183 39.137 190.146 1.00 43.10 110 GLY A O 1
ATOM 1806 N N . ASP A 1 113 ? -8.458 37.322 190.537 1.00 40.34 111 ASP A N 1
ATOM 1807 C CA . ASP A 1 113 ? -7.327 36.426 190.734 1.00 42.27 111 ASP A CA 1
ATOM 1808 C C . ASP A 1 113 ? -6.414 36.407 189.509 1.00 37.08 111 ASP A C 1
ATOM 1809 O O . ASP A 1 113 ? -6.870 36.402 188.365 1.00 29.74 111 ASP A O 1
ATOM 1818 N N . ILE A 1 114 ? -5.104 36.372 189.773 1.00 29.38 112 ILE A N 1
ATOM 1819 C CA . ILE A 1 114 ? -4.102 36.299 188.723 1.00 27.64 112 ILE A CA 1
ATOM 1820 C C . ILE A 1 114 ? -4.081 34.906 188.116 1.00 35.98 112 ILE A C 1
ATOM 1821 O O . ILE A 1 114 ? -4.141 33.894 188.829 1.00 32.44 112 ILE A O 1
ATOM 1837 N N . LEU A 1 115 ? -3.973 34.845 186.787 1.00 28.06 113 LEU A N 1
ATOM 1838 C CA . LEU A 1 115 ? -3.667 33.596 186.098 1.00 28.12 113 LEU A CA 1
ATOM 1839 C C . LEU A 1 115 ? -2.172 33.454 185.822 1.00 33.06 113 LEU A C 1
ATOM 1840 O O . LEU A 1 115 ? -1.564 32.457 186.216 1.00 34.51 113 LEU A O 1
ATOM 1856 N N . VAL A 1 116 ? -1.571 34.437 185.152 1.00 27.40 114 VAL A N 1
ATOM 1857 C CA . VAL A 1 116 ? -0.137 34.450 184.889 1.00 25.32 114 VAL A CA 1
ATOM 1858 C C . VAL A 1 116 ? 0.346 35.892 184.948 1.00 26.25 114 VAL A C 1
ATOM 1859 O O . VAL A 1 116 ? -0.364 36.812 184.527 1.00 26.06 114 VAL A O 1
ATOM 1872 N N . GLN A 1 117 ? 1.561 36.079 185.456 1.00 31.34 115 GLN A N 1
ATOM 1873 C CA . GLN A 1 117 ? 2.200 37.379 185.577 1.00 30.41 115 GLN A CA 1
ATOM 1874 C C . GLN A 1 117 ? 3.651 37.230 185.157 1.00 33.29 115 GLN A C 1
ATOM 1875 O O . GLN A 1 117 ? 4.275 36.202 185.444 1.00 30.74 115 GLN A O 1
ATOM 1889 N N . GLU A 1 118 ? 4.193 38.264 184.509 1.00 27.38 116 GLU A N 1
ATOM 1890 C CA . GLU A 1 118 ? 5.598 38.285 184.126 1.00 33.71 116 GLU A CA 1
ATOM 1891 C C . GLU A 1 118 ? 6.114 39.716 184.180 1.00 34.29 116 GLU A C 1
ATOM 1892 O O . GLU A 1 118 ? 5.364 40.668 183.958 1.00 29.27 116 GLU A O 1
ATOM 1904 N N . GLU A 1 119 ? 7.402 39.859 184.483 1.00 31.76 117 GLU A N 1
ATOM 1905 C CA . GLU A 1 119 ? 8.048 41.162 184.517 1.00 41.81 117 GLU A CA 1
ATOM 1906 C C . GLU A 1 119 ? 8.533 41.559 183.126 1.00 32.99 117 GLU A C 1
ATOM 1907 O O . GLU A 1 119 ? 8.753 40.720 182.252 1.00 35.70 117 GLU A O 1
ATOM 1919 N N . ILE A 1 120 ? 8.703 42.865 182.937 1.00 33.83 118 ILE A N 1
ATOM 1920 C CA . ILE A 1 120 ? 9.159 43.428 181.672 1.00 34.65 118 ILE A CA 1
ATOM 1921 C C . ILE A 1 120 ? 10.138 44.551 181.981 1.00 39.47 118 ILE A C 1
ATOM 1922 O O . ILE A 1 120 ? 10.077 45.179 183.042 1.00 40.28 118 ILE A O 1
ATOM 1938 N N . ALA A 1 121 ? 11.058 44.794 181.051 1.00 39.29 119 ALA A N 1
ATOM 1939 C CA . ALA A 1 121 ? 12.105 45.793 181.226 1.00 47.06 119 ALA A CA 1
ATOM 1940 C C . ALA A 1 121 ? 11.991 46.864 180.149 1.00 32.27 119 ALA A C 1
ATOM 1941 O O . ALA A 1 121 ? 11.692 46.561 178.989 1.00 36.99 119 ALA A O 1
ATOM 1948 N N . PHE A 1 122 ? 12.209 48.119 180.551 1.00 39.53 120 PHE A N 1
ATOM 1949 C CA . PHE A 1 122 ? 12.183 49.271 179.653 1.00 34.31 120 PHE A CA 1
ATOM 1950 C C . PHE A 1 122 ? 13.553 49.945 179.672 1.00 40.76 120 PHE A C 1
ATOM 1951 O O . PHE A 1 122 ? 14.031 50.350 180.737 1.00 35.75 120 PHE A O 1
ATOM 1968 N N . ALA A 1 123 ? 14.168 50.090 178.501 1.00 39.00 121 ALA A N 1
ATOM 1969 C CA . ALA A 1 123 ? 15.500 50.675 178.416 1.00 40.05 121 ALA A CA 1
ATOM 1970 C C . ALA A 1 123 ? 15.454 52.188 178.602 1.00 42.85 121 ALA A C 1
ATOM 1971 O O . ALA A 1 123 ? 14.448 52.844 178.317 1.00 41.14 121 ALA A O 1
ATOM 1978 N N . ASP A 1 124 ? 16.573 52.744 179.076 1.00 44.31 122 ASP A N 1
ATOM 1979 C CA . ASP A 1 124 ? 16.642 54.178 179.336 1.00 47.11 122 ASP A CA 1
ATOM 1980 C C . ASP A 1 124 ? 16.358 54.997 178.085 1.00 45.83 122 ASP A C 1
ATOM 1981 O O . ASP A 1 124 ? 15.791 56.093 178.179 1.00 45.23 122 ASP A O 1
ATOM 1990 N N . GLU A 1 125 ? 16.744 54.494 176.914 1.00 35.39 123 GLU A N 1
ATOM 1991 C CA . GLU A 1 125 ? 16.612 55.246 175.675 1.00 48.65 123 GLU A CA 1
ATOM 1992 C C . GLU A 1 125 ? 15.274 55.036 174.983 1.00 41.97 123 GLU A C 1
ATOM 1993 O O . GLU A 1 125 ? 15.007 55.699 173.977 1.00 42.66 123 GLU A O 1
ATOM 2005 N N . ASP A 1 126 ? 14.430 54.143 175.490 1.00 37.55 124 ASP A N 1
ATOM 2006 C CA . ASP A 1 126 ? 13.117 53.936 174.896 1.00 39.84 124 ASP A CA 1
ATOM 2007 C C . ASP A 1 126 ? 12.205 55.116 175.206 1.00 30.82 124 ASP A C 1
ATOM 2008 O O . ASP A 1 126 ? 12.238 55.673 176.306 1.00 42.50 124 ASP A O 1
ATOM 2017 N N . THR A 1 127 ? 11.386 55.496 174.234 1.00 28.83 125 THR A N 1
ATOM 2018 C CA . THR A 1 127 ? 10.354 56.482 174.498 1.00 30.76 125 THR A CA 1
ATOM 2019 C C . THR A 1 127 ? 9.161 55.824 175.182 1.00 29.74 125 THR A C 1
ATOM 2020 O O . THR A 1 127 ? 8.979 54.602 175.135 1.00 27.17 125 THR A O 1
ATOM 2031 N N . LEU A 1 128 ? 8.329 56.657 175.810 1.00 31.66 126 LEU A N 1
ATOM 2032 C CA . LEU A 1 128 ? 7.112 56.146 176.432 1.00 33.07 126 LEU A CA 1
ATOM 2033 C C . LEU A 1 128 ? 6.229 55.437 175.413 1.00 32.89 126 LEU A C 1
ATOM 2034 O O . LEU A 1 128 ? 5.504 54.497 175.768 1.00 23.70 126 LEU A O 1
ATOM 2050 N N . LEU A 1 129 ? 6.281 55.861 174.146 1.00 24.09 127 LEU A N 1
ATOM 2051 C CA . LEU A 1 129 ? 5.510 55.182 173.108 1.00 27.91 127 LEU A CA 1
ATOM 2052 C C . LEU A 1 129 ? 6.058 53.783 172.843 1.00 26.97 127 LEU A C 1
ATOM 2053 O O . LEU A 1 129 ? 5.287 52.840 172.618 1.00 26.26 127 LEU A O 1
ATOM 2069 N N . ASP A 1 130 ? 7.387 53.632 172.866 1.00 25.87 128 ASP A N 1
ATOM 2070 C CA . ASP A 1 130 ? 7.993 52.318 172.681 1.00 32.51 128 ASP A CA 1
ATOM 2071 C C . ASP A 1 130 ? 7.672 51.403 173.860 1.00 22.04 128 ASP A C 1
ATOM 2072 O O . ASP A 1 130 ? 7.380 50.216 173.670 1.00 24.10 128 ASP A O 1
ATOM 2081 N N . CYS A 1 131 ? 7.729 51.938 175.084 1.00 24.81 129 CYS A N 1
ATOM 2082 C CA . CYS A 1 131 ? 7.309 51.176 176.257 1.00 23.88 129 CYS A CA 1
ATOM 2083 C C . CYS A 1 131 ? 5.879 50.685 176.092 1.00 21.28 129 CYS A C 1
ATOM 2084 O O . CYS A 1 131 ? 5.584 49.508 176.310 1.00 20.78 129 CYS A O 1
ATOM 2092 N N . TYR A 1 132 ? 4.983 51.572 175.659 1.00 18.72 130 TYR A N 1
ATOM 2093 C CA . TYR A 1 132 ? 3.593 51.181 175.444 1.00 18.55 130 TYR A CA 1
ATOM 2094 C C . TYR A 1 132 ? 3.487 50.011 174.468 1.00 21.43 130 TYR A C 1
ATOM 2095 O O . TYR A 1 132 ? 2.835 48.999 174.765 1.00 24.49 130 TYR A O 1
ATOM 2113 N N . ASN A 1 133 ? 4.140 50.115 173.304 1.00 25.00 131 ASN A N 1
ATOM 2114 C CA . ASN A 1 133 ? 4.027 49.068 172.288 1.00 21.20 131 ASN A CA 1
ATOM 2115 C C . ASN A 1 133 ? 4.718 47.786 172.726 1.00 21.22 131 ASN A C 1
ATOM 2116 O O . ASN A 1 133 ? 4.256 46.682 172.407 1.00 26.83 131 ASN A O 1
ATOM 2127 N N . LYS A 1 134 ? 5.854 47.911 173.415 1.00 21.80 132 LYS A N 1
ATOM 2128 C CA . LYS A 1 134 ? 6.548 46.742 173.945 1.00 28.52 132 LYS A CA 1
ATOM 2129 C C . LYS A 1 134 ? 5.675 45.988 174.948 1.00 29.50 132 LYS A C 1
ATOM 2130 O O . LYS A 1 134 ? 5.559 44.759 174.888 1.00 28.08 132 LYS A O 1
ATOM 2149 N N . ALA A 1 135 ? 5.031 46.713 175.867 1.00 21.90 133 ALA A N 1
ATOM 2150 C CA . ALA A 1 135 ? 4.184 46.056 176.862 1.00 24.35 133 ALA A CA 1
ATOM 2151 C C . ALA A 1 135 ? 3.018 45.332 176.202 1.00 25.38 133 ALA A C 1
ATOM 2152 O O . ALA A 1 135 ? 2.678 44.203 176.586 1.00 17.25 133 ALA A O 1
ATOM 2159 N N . ASN A 1 136 ? 2.392 45.962 175.202 1.00 25.71 134 ASN A N 1
ATOM 2160 C CA . ASN A 1 136 ? 1.290 45.319 174.493 1.00 25.15 134 ASN A CA 1
ATOM 2161 C C . ASN A 1 136 ? 1.760 44.063 173.772 1.00 28.64 134 ASN A C 1
ATOM 2162 O O . ASN A 1 136 ? 1.071 43.037 173.786 1.00 33.16 134 ASN A O 1
ATOM 2173 N N . GLN A 1 137 ? 2.924 44.128 173.124 1.00 25.52 135 GLN A N 1
ATOM 2174 C CA . GLN A 1 137 ? 3.458 42.952 172.449 1.00 30.34 135 GLN A CA 1
ATOM 2175 C C . GLN A 1 137 ? 3.725 41.825 173.439 1.00 30.86 135 GLN A C 1
ATOM 2176 O O . GLN A 1 137 ? 3.469 40.655 173.141 1.00 26.34 135 GLN A O 1
ATOM 2190 N N . ALA A 1 138 ? 4.263 42.154 174.614 1.00 28.72 136 ALA A N 1
ATOM 2191 C CA . ALA A 1 138 ? 4.579 41.127 175.601 1.00 30.83 136 ALA A CA 1
ATOM 2192 C C . ALA A 1 138 ? 3.317 40.430 176.107 1.00 27.66 136 ALA A C 1
ATOM 2193 O O . ALA A 1 138 ? 3.272 39.199 176.208 1.00 28.67 136 ALA A O 1
ATOM 2200 N N . ILE A 1 139 ? 2.276 41.199 176.430 1.00 24.64 137 ILE A N 1
ATOM 2201 C CA . ILE A 1 139 ? 1.083 40.583 177.003 1.00 27.07 137 ILE A CA 1
ATOM 2202 C C . ILE A 1 139 ? 0.336 39.767 175.954 1.00 31.02 137 ILE A C 1
ATOM 2203 O O . ILE A 1 139 ? -0.304 38.758 176.280 1.00 25.03 137 ILE A O 1
ATOM 2219 N N . GLU A 1 140 ? 0.403 40.171 174.686 1.00 29.26 138 GLU A N 1
ATOM 2220 C CA . GLU A 1 140 ? -0.231 39.368 173.648 1.00 29.28 138 GLU A CA 1
ATOM 2221 C C . GLU A 1 140 ? 0.516 38.055 173.440 1.00 30.04 138 GLU A C 1
ATOM 2222 O O . GLU A 1 140 ? -0.107 37.003 173.263 1.00 28.72 138 GLU A O 1
ATOM 2234 N N . GLU A 1 141 ? 1.850 38.093 173.464 1.00 26.82 139 GLU A N 1
ATOM 2235 C CA . GLU A 1 141 ? 2.628 36.864 173.358 1.00 32.17 139 GLU A CA 1
ATOM 2236 C C . GLU A 1 141 ? 2.423 35.972 174.577 1.00 34.29 139 GLU A C 1
ATOM 2237 O O . GLU A 1 141 ? 2.409 34.741 174.460 1.00 36.96 139 GLU A O 1
ATOM 2249 N N . LEU A 1 142 ? 2.272 36.574 175.760 1.00 34.94 140 LEU A N 1
ATOM 2250 C CA . LEU A 1 142 ? 1.990 35.791 176.957 1.00 31.77 140 LEU A CA 1
ATOM 2251 C C . LEU A 1 142 ? 0.655 35.068 176.837 1.00 33.15 140 LEU A C 1
ATOM 2252 O O . LEU A 1 142 ? 0.539 33.895 177.212 1.00 28.63 140 LEU A O 1
ATOM 2268 N N . PHE A 1 143 ? -0.371 35.759 176.338 1.00 28.74 141 PHE A N 1
ATOM 2269 C CA . PHE A 1 143 ? -1.664 35.114 176.130 1.00 28.46 141 PHE A CA 1
ATOM 2270 C C . PHE A 1 143 ? -1.536 33.937 175.171 1.00 35.14 141 PHE A C 1
ATOM 2271 O O . PHE A 1 143 ? -2.010 32.834 175.456 1.00 32.54 141 PHE A O 1
ATOM 2288 N N . ILE A 1 144 ? -0.896 34.157 174.023 1.00 37.68 142 ILE A N 1
ATOM 2289 C CA . ILE A 1 144 ? -0.740 33.085 173.043 1.00 45.74 142 ILE A CA 1
ATOM 2290 C C . ILE A 1 144 ? -0.013 31.895 173.662 1.00 47.53 142 ILE A C 1
ATOM 2291 O O . ILE A 1 144 ? -0.321 30.735 173.364 1.00 48.28 142 ILE A O 1
ATOM 2307 N N . ARG A 1 145 ? 0.950 32.164 174.543 1.00 40.49 143 ARG A N 1
ATOM 2308 C CA . ARG A 1 145 ? 1.741 31.099 175.145 1.00 44.79 143 ARG A CA 1
ATOM 2309 C C . ARG A 1 145 ? 0.980 30.312 176.207 1.00 42.08 143 ARG A C 1
ATOM 2310 O O . ARG A 1 145 ? 1.339 29.160 176.471 1.00 50.90 143 ARG A O 1
ATOM 2331 N N . GLU A 1 146 ? -0.057 30.893 176.817 1.00 41.62 144 GLU A N 1
ATOM 2332 C CA . GLU A 1 146 ? -0.715 30.291 177.967 1.00 42.05 144 GLU A CA 1
ATOM 2333 C C . GLU A 1 146 ? -2.207 30.052 177.781 1.00 41.83 144 GLU A C 1
ATOM 2334 O O . GLU A 1 146 ? -2.861 29.582 178.719 1.00 43.64 144 GLU A O 1
ATOM 2346 N N . TRP A 1 147 ? -2.770 30.356 176.612 1.00 43.22 145 TRP A N 1
ATOM 2347 C CA . TRP A 1 147 ? -4.207 30.174 176.426 1.00 45.41 145 TRP A CA 1
ATOM 2348 C C . TRP A 1 147 ? -4.605 28.709 176.570 1.00 41.60 145 TRP A C 1
ATOM 2349 O O . TRP A 1 147 ? -5.648 28.399 177.155 1.00 48.24 145 TRP A O 1
ATOM 2370 N N . GLU A 1 148 ? -3.777 27.816 176.039 1.00 40.69 146 GLU A N 1
ATOM 2371 C CA . GLU A 1 148 ? -4.046 26.384 176.110 1.00 55.22 146 GLU A CA 1
ATOM 2372 C C . GLU A 1 148 ? -4.018 25.901 177.555 1.00 51.97 146 GLU A C 1
ATOM 2373 O O . GLU A 1 148 ? -4.825 25.061 177.955 1.00 58.74 146 GLU A O 1
ATOM 2385 N N . ASN A 1 149 ? -3.085 26.436 178.335 1.00 45.97 147 ASN A N 1
ATOM 2386 C CA . ASN A 1 149 ? -2.950 26.059 179.737 1.00 53.53 147 ASN A CA 1
ATOM 2387 C C . ASN A 1 149 ? -3.976 26.773 180.610 1.00 60.14 147 ASN A C 1
ATOM 2388 O O . ASN A 1 149 ? -3.911 26.710 181.838 1.00 63.57 147 ASN A O 1
ATOM 2399 N N . ILE A 1 150 ? -4.921 27.467 179.993 1.00 58.70 148 ILE A N 1
ATOM 2400 C CA . ILE A 1 150 ? -5.981 28.205 180.722 1.00 55.75 148 ILE A CA 1
ATOM 2401 C C . ILE A 1 150 ? -7.290 27.464 180.523 1.00 57.93 148 ILE A C 1
ATOM 2402 O O . ILE A 1 150 ? -7.921 27.204 181.514 1.00 55.53 148 ILE A O 1
ATOM 2418 N N . VAL A 1 151 ? -7.671 27.172 179.288 1.00 58.05 149 VAL A N 1
ATOM 2419 C CA . VAL A 1 151 ? -8.938 26.506 179.003 1.00 70.60 149 VAL A CA 1
ATOM 2420 C C . VAL A 1 151 ? -8.962 25.104 179.604 1.00 71.65 149 VAL A C 1
ATOM 2421 O O . VAL A 1 151 ? -9.975 24.677 180.171 1.00 78.35 149 VAL A O 1
ATOM 2434 N N . HIS A 1 152 ? -7.855 24.367 179.493 1.00 76.16 150 HIS A N 1
ATOM 2435 C CA . HIS A 1 152 ? -7.800 22.999 179.998 1.00 71.19 150 HIS A CA 1
ATOM 2436 C C . HIS A 1 152 ? -7.680 22.925 181.515 1.00 59.32 150 HIS A C 1
ATOM 2437 O O . HIS A 1 152 ? -7.750 21.824 182.070 1.00 68.58 150 HIS A O 1
ATOM 2451 N N . GLY A 1 153 ? -7.502 24.055 182.195 1.00 57.44 151 GLY A N 1
ATOM 2452 C CA . GLY A 1 153 ? -7.459 24.074 183.642 1.00 50.11 151 GLY A CA 1
ATOM 2453 C C . GLY A 1 153 ? -6.106 23.813 184.260 1.00 57.02 151 GLY A C 1
ATOM 2454 O O . GLY A 1 153 ? -6.036 23.534 185.463 1.00 57.74 151 GLY A O 1
ATOM 2458 N N . ARG A 1 154 ? -5.025 23.890 183.480 1.00 47.44 152 ARG A N 1
ATOM 2459 C CA . ARG A 1 154 ? -3.694 23.668 184.028 1.00 48.69 152 ARG A CA 1
ATOM 2460 C C . ARG A 1 154 ? -3.206 24.827 184.889 1.00 53.15 152 ARG A C 1
ATOM 2461 O O . ARG A 1 154 ? -2.216 24.666 185.612 1.00 45.45 152 ARG A O 1
ATOM 2482 N N . ILE A 1 155 ? -3.879 25.973 184.797 1.00 53.44 153 ILE A N 1
ATOM 2483 C CA . ILE A 1 155 ? -3.498 27.201 185.546 1.00 54.71 153 ILE A CA 1
ATOM 2484 C C . ILE A 1 155 ? -4.331 27.282 186.807 1.00 51.03 153 ILE A C 1
ATOM 2485 O O . ILE A 1 155 ? -5.518 27.308 186.669 1.00 55.20 153 ILE A O 1
ATOM 2501 N N . ALA A 1 156 ? -3.716 27.369 187.972 1.00 51.40 154 ALA A N 1
ATOM 2502 C CA . ALA A 1 156 ? -4.442 27.528 189.221 1.00 56.51 154 ALA A CA 1
ATOM 2503 C C . ALA A 1 156 ? -4.438 28.998 189.606 1.00 48.98 154 ALA A C 1
ATOM 2504 O O . ALA A 1 156 ? -3.391 29.509 190.031 1.00 49.72 154 ALA A O 1
ATOM 2511 N N . PRO A 1 157 ? -5.556 29.716 189.478 1.00 42.00 155 PRO A N 1
ATOM 2512 C CA . PRO A 1 157 ? -5.563 31.135 189.852 1.00 38.82 155 PRO A CA 1
ATOM 2513 C C . PRO A 1 157 ? -5.133 31.338 191.294 1.00 38.67 155 PRO A C 1
ATOM 2514 O O . PRO A 1 157 ? -5.324 30.473 192.149 1.00 49.31 155 PRO A O 1
ATOM 2525 N N . TYR A 1 158 ? -4.549 32.503 191.559 1.00 40.65 156 TYR A N 1
ATOM 2526 C CA . TYR A 1 158 ? -4.153 32.873 192.910 1.00 34.32 156 TYR A CA 1
ATOM 2527 C C . TYR A 1 158 ? -4.488 34.337 193.151 1.00 44.84 156 TYR A C 1
ATOM 2528 O O . TYR A 1 158 ? -4.610 35.134 192.215 1.00 38.43 156 TYR A O 1
ATOM 2546 N N . ARG A 1 159 ? -4.635 34.682 194.426 1.00 36.29 157 ARG A N 1
ATOM 2547 C CA . ARG A 1 159 ? -5.119 36.002 194.807 1.00 42.26 157 ARG A CA 1
ATOM 2548 C C . ARG A 1 159 ? -4.037 37.063 194.655 1.00 39.78 157 ARG A C 1
ATOM 2549 O O . ARG A 1 159 ? -2.851 36.808 194.888 1.00 35.49 157 ARG A O 1
ATOM 2570 N N . GLN A 1 160 ? -4.437 38.258 194.293 1.00 36.47 158 GLN A N 1
ATOM 2571 C CA . GLN A 1 160 ? -3.528 39.411 194.198 1.00 38.33 158 GLN A CA 1
ATOM 2572 C C . GLN A 1 160 ? -3.179 39.826 195.617 1.00 37.59 158 GLN A C 1
ATOM 2573 O O . GLN A 1 160 ? -3.988 39.679 196.478 1.00 39.76 158 GLN A O 1
ATOM 2587 N N . THR A 1 161 ? -1.986 40.310 195.829 1.00 38.06 159 THR A N 1
ATOM 2588 C CA . THR A 1 161 ? -1.611 40.921 197.091 1.00 42.17 159 THR A CA 1
ATOM 2589 C C . THR A 1 161 ? -2.232 42.310 197.196 1.00 47.98 159 THR A C 1
ATOM 2590 O O . THR A 1 161 ? -2.476 42.989 196.193 1.00 42.48 159 THR A O 1
ATOM 2601 N N . ALA A 1 162 ? -2.517 42.716 198.424 1.00 49.63 160 ALA A N 1
ATOM 2602 C CA . ALA A 1 162 ? -3.065 44.041 198.673 1.00 53.39 160 ALA A CA 1
ATOM 2603 C C . ALA A 1 162 ? -1.939 45.068 198.585 1.00 50.71 160 ALA A C 1
ATOM 2604 O O . ALA A 1 162 ? -0.921 44.944 199.274 1.00 65.47 160 ALA A O 1
ATOM 2611 N N . GLY A 1 163 ? -2.113 46.064 197.730 1.00 41.88 161 GLY A N 1
ATOM 2612 C CA . GLY A 1 163 ? -1.141 47.137 197.599 1.00 39.39 161 GLY A CA 1
ATOM 2613 C C . GLY A 1 163 ? -1.257 47.794 196.232 1.00 45.41 161 GLY A C 1
ATOM 2614 O O . GLY A 1 163 ? -2.347 47.890 195.666 1.00 33.06 161 GLY A O 1
ATOM 2618 N N . GLY A 1 164 ? -0.110 48.245 195.727 1.00 37.18 162 GLY A N 1
ATOM 2619 C CA . GLY A 1 164 ? -0.055 48.770 194.380 1.00 37.54 162 GLY A CA 1
ATOM 2620 C C . GLY A 1 164 ? -0.551 50.203 194.297 1.00 35.44 162 GLY A C 1
ATOM 2621 O O . GLY A 1 164 ? -0.486 50.971 195.257 1.00 31.53 162 GLY A O 1
ATOM 2625 N N . THR A 1 165 ? -1.057 50.558 193.119 1.00 33.39 163 THR A N 1
ATOM 2626 C CA . THR A 1 165 ? -1.478 51.919 192.836 1.00 20.77 163 THR A CA 1
ATOM 2627 C C . THR A 1 165 ? -2.710 51.867 191.943 1.00 18.66 163 THR A C 1
ATOM 2628 O O . THR A 1 165 ? -3.108 50.809 191.449 1.00 18.63 163 THR A O 1
ATOM 2639 N N . LEU A 1 166 ? -3.331 53.027 191.766 1.00 23.34 164 LEU A N 1
ATOM 2640 C CA . LEU A 1 166 ? -4.555 53.148 190.987 1.00 29.47 164 LEU A CA 1
ATOM 2641 C C . LEU A 1 166 ? -4.563 54.516 190.323 1.00 28.73 164 LEU A C 1
ATOM 2642 O O . LEU A 1 166 ? -4.146 55.503 190.934 1.00 22.61 164 LEU A O 1
ATOM 2658 N N . HIS A 1 167 ? -5.035 54.577 189.076 1.00 22.27 165 HIS A N 1
ATOM 2659 C CA . HIS A 1 167 ? -5.105 55.848 188.361 1.00 24.90 165 HIS A CA 1
ATOM 2660 C C . HIS A 1 167 ? -6.355 55.883 187.500 1.00 26.76 165 HIS A C 1
ATOM 2661 O O . HIS A 1 167 ? -6.857 54.845 187.065 1.00 24.84 165 HIS A O 1
ATOM 2675 N N . PHE A 1 168 ? -6.846 57.096 187.258 1.00 26.76 166 PHE A N 1
ATOM 2676 C CA . PHE A 1 168 ? -8.099 57.331 186.558 1.00 26.02 166 PHE A CA 1
ATOM 2677 C C . PHE A 1 168 ? -7.835 58.060 185.245 1.00 28.60 166 PHE A C 1
ATOM 2678 O O . PHE A 1 168 ? -6.739 58.568 184.995 1.00 19.08 166 PHE A O 1
ATOM 2695 N N . LYS A 1 169 ? -8.888 58.129 184.426 1.00 27.97 167 LYS A N 1
ATOM 2696 C CA . LYS A 1 169 ? -8.780 58.613 183.050 1.00 35.63 167 LYS A CA 1
ATOM 2697 C C . LYS A 1 169 ? -8.046 59.948 182.962 1.00 34.69 167 LYS A C 1
ATOM 2698 O O . LYS A 1 169 ? -7.105 60.102 182.177 1.00 30.46 167 LYS A O 1
ATOM 2717 N N . ALA A 1 170 ? -8.467 60.930 183.755 1.00 25.70 168 ALA A N 1
ATOM 2718 C CA . ALA A 1 170 ? -7.961 62.286 183.593 1.00 36.40 168 ALA A CA 1
ATOM 2719 C C . ALA A 1 170 ? -6.632 62.532 184.298 1.00 31.08 168 ALA A C 1
ATOM 2720 O O . ALA A 1 170 ? -6.031 63.593 184.085 1.00 30.39 168 ALA A O 1
ATOM 2727 N N . ASP A 1 171 ? -6.141 61.578 185.095 1.00 23.45 169 ASP A N 1
ATOM 2728 C CA . ASP A 1 171 ? -4.940 61.814 185.892 1.00 23.98 169 ASP A CA 1
ATOM 2729 C C . ASP A 1 171 ? -3.741 62.192 185.027 1.00 32.09 169 ASP A C 1
ATOM 2730 O O . ASP A 1 171 ? -2.831 62.882 185.503 1.00 33.80 169 ASP A O 1
ATOM 2739 N N . ARG A 1 172 ? -3.722 61.761 183.764 1.00 29.01 170 ARG A N 1
ATOM 2740 C CA . ARG A 1 172 ? -2.596 61.964 182.853 1.00 28.76 170 ARG A CA 1
ATOM 2741 C C . ARG A 1 172 ? -2.653 63.291 182.095 1.00 31.87 170 ARG A C 1
ATOM 2742 O O . ARG A 1 172 ? -1.734 63.587 181.325 1.00 31.40 170 ARG A O 1
ATOM 2763 N N . ASP A 1 173 ? -3.707 64.093 182.278 1.00 31.77 171 ASP A N 1
ATOM 2764 C CA . ASP A 1 173 ? -3.885 65.281 181.446 1.00 39.65 171 ASP A CA 1
ATOM 2765 C C . ASP A 1 173 ? -2.668 66.200 181.507 1.00 31.50 171 ASP A C 1
ATOM 2766 O O . ASP A 1 173 ? -2.205 66.698 180.475 1.00 26.82 171 ASP A O 1
ATOM 2775 N N . PHE A 1 174 ? -2.128 66.421 182.706 1.00 23.51 172 PHE A N 1
ATOM 2776 C CA . PHE A 1 174 ? -0.987 67.315 182.871 1.00 29.61 172 PHE A CA 1
ATOM 2777 C C . PHE A 1 174 ? 0.228 66.852 182.079 1.00 30.18 172 PHE A C 1
ATOM 2778 O O . PHE A 1 174 ? 1.082 67.684 181.739 1.00 26.13 172 PHE A O 1
ATOM 2795 N N . TYR A 1 175 ? 0.295 65.563 181.727 1.00 25.10 173 TYR A N 1
ATOM 2796 C CA . TYR A 1 175 ? 1.493 64.952 181.159 1.00 28.28 173 TYR A CA 1
ATOM 2797 C C . TYR A 1 175 ? 1.321 64.599 179.683 1.00 26.33 173 TYR A C 1
ATOM 2798 O O . TYR A 1 175 ? 2.057 63.755 179.160 1.00 23.12 173 TYR A O 1
ATOM 2816 N N . LYS A 1 176 ? 0.394 65.257 178.987 1.00 26.93 174 LYS A N 1
ATOM 2817 C CA . LYS A 1 176 ? 0.032 64.820 177.643 1.00 28.86 174 LYS A CA 1
ATOM 2818 C C . LYS A 1 176 ? 1.108 65.101 176.602 1.00 30.27 174 LYS A C 1
ATOM 2819 O O . LYS A 1 176 ? 1.062 64.505 175.522 1.00 28.28 174 LYS A O 1
ATOM 2838 N N . ASN A 1 177 ? 2.072 65.977 176.881 1.00 26.38 175 ASN A N 1
ATOM 2839 C CA . ASN A 1 177 ? 3.109 66.269 175.901 1.00 25.52 175 ASN A CA 1
ATOM 2840 C C . ASN A 1 177 ? 4.328 65.357 176.024 1.00 22.73 175 ASN A C 1
ATOM 2841 O O . ASN A 1 177 ? 5.300 65.549 175.289 1.00 23.70 175 ASN A O 1
ATOM 2852 N N . LEU A 1 178 ? 4.291 64.351 176.897 1.00 28.14 176 LEU A N 1
ATOM 2853 C CA . LEU A 1 178 ? 5.503 63.624 177.263 1.00 30.23 176 LEU A CA 1
ATOM 2854 C C . LEU A 1 178 ? 5.639 62.263 176.582 1.00 27.55 176 LEU A C 1
ATOM 2855 O O . LEU A 1 178 ? 6.585 61.526 176.889 1.00 25.14 176 LEU A O 1
ATOM 2871 N N . ASN A 1 179 ? 4.752 61.929 175.638 1.00 26.82 177 ASN A N 1
ATOM 2872 C CA . ASN A 1 179 ? 4.711 60.571 175.103 1.00 34.14 177 ASN A CA 1
ATOM 2873 C C . ASN A 1 179 ? 5.914 60.235 174.226 1.00 39.29 177 ASN A C 1
ATOM 2874 O O . ASN A 1 179 ? 6.234 59.050 174.068 1.00 34.42 177 ASN A O 1
ATOM 2885 N N . MET A 1 180 ? 6.583 61.232 173.649 1.00 19.70 178 MET A N 1
ATOM 2886 C CA . MET A 1 180 ? 7.745 60.984 172.803 1.00 32.89 178 MET A CA 1
ATOM 2887 C C . MET A 1 180 ? 9.070 61.146 173.543 1.00 29.21 178 MET A C 1
ATOM 2888 O O . MET A 1 180 ? 10.128 61.056 172.914 1.00 38.31 178 MET A O 1
ATOM 2902 N N . THR A 1 181 ? 9.044 61.381 174.853 1.00 24.96 179 THR A N 1
ATOM 2903 C CA . THR A 1 181 ? 10.266 61.547 175.624 1.00 28.01 179 THR A CA 1
ATOM 2904 C C . THR A 1 181 ? 10.768 60.193 176.115 1.00 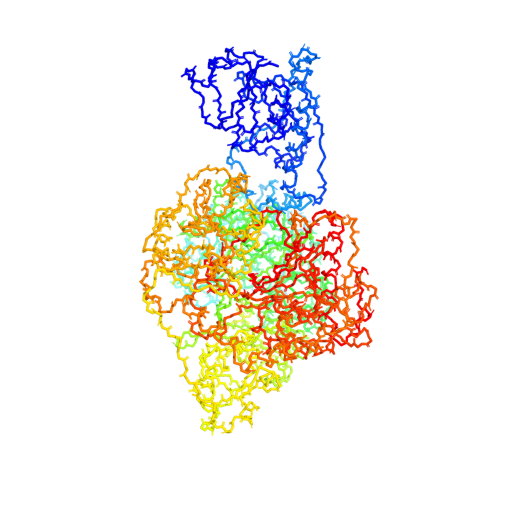29.85 179 THR A C 1
ATOM 2905 O O . THR A 1 181 ? 9.986 59.274 176.362 1.00 34.15 179 THR A O 1
ATOM 2916 N N . THR A 1 182 ? 12.085 60.082 176.261 1.00 37.20 180 THR A N 1
ATOM 2917 C CA . THR A 1 182 ? 12.697 58.844 176.717 1.00 37.82 180 THR A CA 1
ATOM 2918 C C . THR A 1 182 ? 12.455 58.630 178.211 1.00 32.13 180 THR A C 1
ATOM 2919 O O . THR A 1 182 ? 12.104 59.553 178.950 1.00 31.23 180 THR A O 1
ATOM 2930 N N . VAL A 1 183 ? 12.671 57.385 178.652 1.00 33.99 181 VAL A N 1
ATOM 2931 C CA . VAL A 1 183 ? 12.548 57.044 180.069 1.00 30.71 181 VAL A CA 1
ATOM 2932 C C . VAL A 1 183 ? 13.484 57.908 180.908 1.00 35.91 181 VAL A C 1
ATOM 2933 O O . VAL A 1 183 ? 13.095 58.457 181.946 1.00 27.11 181 VAL A O 1
ATOM 2946 N N . ARG A 1 184 ? 14.738 58.031 180.476 1.00 35.86 182 ARG A N 1
ATOM 2947 C CA . ARG A 1 184 ? 15.696 58.841 181.220 1.00 43.04 182 ARG A CA 1
ATOM 2948 C C . ARG A 1 184 ? 15.240 60.295 181.288 1.00 35.39 182 ARG A C 1
ATOM 2949 O O . ARG A 1 184 ? 15.283 60.925 182.352 1.00 36.36 182 ARG A O 1
ATOM 2970 N N . GLU A 1 185 ? 14.788 60.842 180.157 1.00 35.06 183 GLU A N 1
ATOM 2971 C CA . GLU A 1 185 ? 14.368 62.238 180.120 1.00 33.88 183 GLU A CA 1
ATOM 2972 C C . GLU A 1 185 ? 13.101 62.469 180.936 1.00 33.72 183 GLU A C 1
ATOM 2973 O O . GLU A 1 185 ? 12.906 63.565 181.477 1.00 33.63 183 GLU A O 1
ATOM 2985 N N . LEU A 1 186 ? 12.234 61.460 181.039 1.00 29.53 184 LEU A N 1
ATOM 2986 C CA . LEU A 1 186 ? 11.015 61.613 181.825 1.00 33.88 184 LEU A CA 1
ATOM 2987 C C . LEU A 1 186 ? 11.329 61.690 183.315 1.00 31.52 184 LEU A C 1
ATOM 2988 O O . LEU A 1 186 ? 10.795 62.549 184.029 1.00 27.21 184 LEU A O 1
ATOM 3004 N N . LEU A 1 187 ? 12.192 60.795 183.808 1.00 33.66 185 LEU A N 1
ATOM 3005 C CA . LEU A 1 187 ? 12.554 60.817 185.222 1.00 34.50 185 LEU A CA 1
ATOM 3006 C C . LEU A 1 187 ? 13.346 62.071 185.580 1.00 34.33 185 LEU A C 1
ATOM 3007 O O . LEU A 1 187 ? 13.220 62.586 186.698 1.00 34.17 185 LEU A O 1
ATOM 3023 N N . ALA A 1 188 ? 14.166 62.572 184.653 1.00 31.41 186 ALA A N 1
ATOM 3024 C CA . ALA A 1 188 ? 14.829 63.855 184.867 1.00 37.96 186 ALA A CA 1
ATOM 3025 C C . ALA A 1 188 ? 13.804 64.963 185.076 1.00 30.77 186 ALA A C 1
ATOM 3026 O O . ALA A 1 188 ? 13.907 65.754 186.021 1.00 34.40 186 ALA A O 1
ATOM 3033 N N . LEU A 1 189 ? 12.791 65.023 184.207 1.00 33.81 187 LEU A N 1
ATOM 3034 C CA . LEU A 1 189 ? 11.725 66.008 184.361 1.00 34.64 187 LEU A CA 1
ATOM 3035 C C . LEU A 1 189 ? 11.005 65.846 185.694 1.00 36.74 187 LEU A C 1
ATOM 3036 O O . LEU A 1 189 ? 10.667 66.840 186.351 1.00 40.28 187 LEU A O 1
ATOM 3052 N N . LYS A 1 190 ? 10.766 64.600 186.116 1.00 32.66 188 LYS A N 1
ATOM 3053 C CA . LYS A 1 190 ? 10.044 64.366 187.362 1.00 31.31 188 LYS A CA 1
ATOM 3054 C C . LYS A 1 190 ? 10.765 64.994 188.549 1.00 32.82 188 LYS A C 1
ATOM 3055 O O . LYS A 1 190 ? 10.127 65.573 189.438 1.00 32.02 188 LYS A O 1
ATOM 3074 N N . ARG A 1 191 ? 12.089 64.857 188.603 1.00 32.49 189 ARG A N 1
ATOM 3075 C CA . ARG A 1 191 ? 12.833 65.401 189.733 1.00 47.64 189 ARG A CA 1
ATOM 3076 C C . ARG A 1 191 ? 12.706 66.919 189.806 1.00 54.68 189 ARG A C 1
ATOM 3077 O O . ARG A 1 191 ? 12.787 67.496 190.898 1.00 48.72 189 ARG A O 1
ATOM 3098 N N . LEU A 1 192 ? 12.483 67.578 188.667 1.00 53.99 190 LEU A N 1
ATOM 3099 C CA . LEU A 1 192 ? 12.386 69.031 188.606 1.00 44.91 190 LEU A CA 1
ATOM 3100 C C . LEU A 1 192 ? 10.971 69.561 188.807 1.00 42.68 190 LEU A C 1
ATOM 3101 O O . LEU A 1 192 ? 10.812 70.768 189.008 1.00 47.42 190 LEU A O 1
ATOM 3117 N N . SER A 1 193 ? 9.947 68.703 188.765 1.00 39.05 191 SER A N 1
ATOM 3118 C CA . SER A 1 193 ? 8.561 69.153 188.775 1.00 43.08 191 SER A CA 1
ATOM 3119 C C . SER A 1 193 ? 7.736 68.672 189.959 1.00 41.69 191 SER A C 1
ATOM 3120 O O . SER A 1 193 ? 6.815 69.381 190.371 1.00 36.62 191 SER A O 1
ATOM 3128 N N . ALA A 1 194 ? 8.018 67.489 190.501 1.00 45.01 192 ALA A N 1
ATOM 3129 C CA . ALA A 1 194 ? 7.145 66.885 191.501 1.00 58.36 192 ALA A CA 1
ATOM 3130 C C . ALA A 1 194 ? 7.421 67.453 192.888 1.00 51.21 192 ALA A C 1
ATOM 3131 O O . ALA A 1 194 ? 8.573 67.693 193.260 1.00 4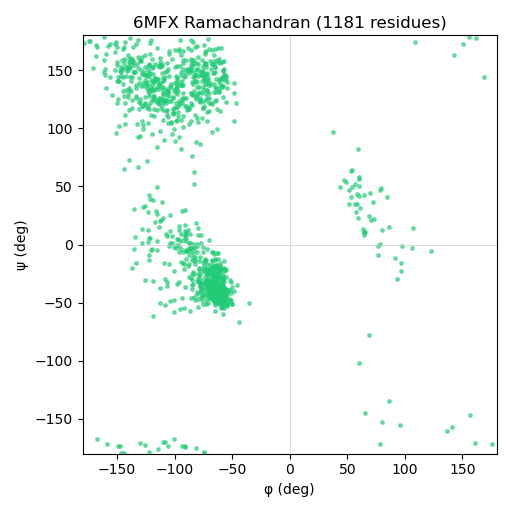3.53 192 ALA A O 1
ATOM 3138 N N . GLU A 1 195 ? 6.351 67.669 193.651 1.00 43.71 193 GLU A N 1
ATOM 3139 C CA . GLU A 1 195 ? 6.478 68.094 195.042 1.00 55.42 193 GLU A CA 1
ATOM 3140 C C . GLU A 1 195 ? 7.268 67.063 195.845 1.00 48.27 193 GLU A C 1
ATOM 3141 O O . GLU A 1 195 ? 8.327 67.369 196.393 1.00 63.56 193 GLU A O 1
ATOM 3153 N N . PRO A 1 202 ? 9.163 73.532 206.640 1.00 75.07 200 PRO A N 1
ATOM 3154 C CA . PRO A 1 202 ? 8.155 74.532 207.012 1.00 75.89 200 PRO A CA 1
ATOM 3155 C C . PRO A 1 202 ? 8.758 75.684 207.814 1.00 79.12 200 PRO A C 1
ATOM 3156 O O . PRO A 1 202 ? 9.621 75.451 208.662 1.00 78.29 200 PRO A O 1
ATOM 3167 N N . ILE A 1 203 ? 8.306 76.908 207.545 1.00 81.19 201 ILE A N 1
ATOM 3168 C CA . ILE A 1 203 ? 8.790 78.105 208.225 1.00 77.02 201 ILE A CA 1
ATOM 3169 C C . ILE A 1 203 ? 7.725 78.564 209.208 1.00 57.59 201 ILE A C 1
ATOM 3170 O O . ILE A 1 203 ? 6.548 78.678 208.845 1.00 61.00 201 ILE A O 1
ATOM 3186 N N . ASP A 1 204 ? 8.138 78.835 210.451 1.00 46.98 202 ASP A N 1
ATOM 3187 C CA . ASP A 1 204 ? 7.227 79.396 211.441 1.00 62.06 202 ASP A CA 1
ATOM 3188 C C . ASP A 1 204 ? 7.884 80.531 212.221 1.00 71.17 202 ASP A C 1
ATOM 3189 O O . ASP A 1 204 ? 7.556 80.757 213.392 1.00 65.21 202 ASP A O 1
ATOM 3198 N N . LYS A 1 205 ? 8.806 81.254 211.587 1.00 59.47 203 LYS A N 1
ATOM 3199 C CA . LYS A 1 205 ? 9.502 82.374 212.203 1.00 62.38 203 LYS A CA 1
ATOM 3200 C C . LYS A 1 205 ? 9.322 83.628 211.357 1.00 59.24 203 LYS A C 1
ATOM 3201 O O . LYS A 1 205 ? 9.355 83.567 210.124 1.00 52.14 203 LYS A O 1
ATOM 3220 N N . THR A 1 206 ? 9.129 84.761 212.025 1.00 52.92 204 THR A N 1
ATOM 3221 C CA . THR A 1 206 ? 9.152 86.056 211.368 1.00 45.67 204 THR A CA 1
ATOM 3222 C C . THR A 1 206 ? 10.589 86.567 211.288 1.00 52.18 204 THR A C 1
ATOM 3223 O O . THR A 1 206 ? 11.498 86.035 211.929 1.00 53.48 204 THR A O 1
ATOM 3234 N N . PHE A 1 207 ? 10.794 87.620 210.487 1.00 35.91 205 PHE A N 1
ATOM 3235 C CA . PHE A 1 207 ? 12.152 88.105 210.272 1.00 40.39 205 PHE A CA 1
ATOM 3236 C C . PHE A 1 207 ? 12.731 88.751 211.526 1.00 34.95 205 PHE A C 1
ATOM 3237 O O . PHE A 1 207 ? 13.923 88.593 211.815 1.00 36.62 205 PHE A O 1
ATOM 3254 N N . HIS A 1 208 ? 11.924 89.526 212.255 1.00 28.67 206 HIS A N 1
ATOM 3255 C CA . HIS A 1 208 ? 12.454 90.194 213.437 1.00 43.70 206 HIS A CA 1
ATOM 3256 C C . HIS A 1 208 ? 12.716 89.207 214.570 1.00 52.36 206 HIS A C 1
ATOM 3257 O O . HIS A 1 208 ? 13.584 89.460 215.412 1.00 45.38 206 HIS A O 1
ATOM 3271 N N . GLN A 1 209 ? 12.008 88.070 214.596 1.00 45.36 207 GLN A N 1
ATOM 3272 C CA . GLN A 1 209 ? 12.362 87.006 215.530 1.00 45.49 207 GLN A CA 1
ATOM 3273 C C . GLN A 1 209 ? 13.758 86.475 215.239 1.00 47.83 207 GLN A C 1
ATOM 3274 O O . GLN A 1 209 ? 14.502 86.129 216.162 1.00 51.68 207 GLN A O 1
ATOM 3288 N N . LEU A 1 210 ? 14.137 86.415 213.960 1.00 41.15 208 LEU A N 1
ATOM 3289 C CA . LEU A 1 210 ? 15.464 85.931 213.599 1.00 45.93 208 LEU A CA 1
ATOM 3290 C C . LEU A 1 210 ? 16.535 86.993 213.826 1.00 55.90 208 LEU A C 1
ATOM 3291 O O . LEU A 1 210 ? 17.671 86.666 214.188 1.00 53.41 208 LEU A O 1
ATOM 3307 N N . PHE A 1 211 ? 16.204 88.262 213.584 1.00 52.05 209 PHE A N 1
ATOM 3308 C CA . PHE A 1 211 ? 17.155 89.334 213.853 1.00 54.59 209 PHE A CA 1
ATOM 3309 C C . PHE A 1 211 ? 17.432 89.441 215.349 1.00 46.05 209 PHE A C 1
ATOM 3310 O O . PHE A 1 211 ? 18.592 89.504 215.773 1.00 51.57 209 PHE A O 1
ATOM 3327 N N . GLU A 1 212 ? 16.377 89.458 216.165 1.00 42.18 210 GLU A N 1
ATOM 3328 C CA . GLU A 1 212 ? 16.563 89.480 217.611 1.00 57.56 210 GLU A CA 1
ATOM 3329 C C . GLU A 1 212 ? 17.395 88.295 218.089 1.00 58.59 210 GLU A C 1
ATOM 3330 O O . GLU A 1 212 ? 18.128 88.410 219.078 1.00 55.68 210 GLU A O 1
ATOM 3342 N N . GLN A 1 213 ? 17.297 87.153 217.404 1.00 55.09 211 GLN A N 1
ATOM 3343 C CA . GLN A 1 213 ? 18.179 86.032 217.703 1.00 50.48 211 GLN A CA 1
ATOM 3344 C C . GLN A 1 213 ? 19.618 86.345 217.308 1.00 54.44 211 GLN A C 1
ATOM 3345 O O . GLN A 1 213 ? 20.552 86.042 218.059 1.00 51.29 211 GLN A O 1
ATOM 3359 N N . GLN A 1 214 ? 19.815 86.952 216.131 1.00 58.17 212 GLN A N 1
ATOM 3360 C CA . GLN A 1 214 ? 21.164 87.259 215.662 1.00 57.24 212 GLN A CA 1
ATOM 3361 C C . GLN A 1 214 ? 21.858 88.269 216.566 1.00 58.60 212 GLN A C 1
ATOM 3362 O O . GLN A 1 214 ? 23.091 88.257 216.677 1.00 50.38 212 GLN A O 1
ATOM 3376 N N . VAL A 1 215 ? 21.092 89.151 217.211 1.00 56.95 213 VAL A N 1
ATOM 3377 C CA . VAL A 1 215 ? 21.685 90.146 218.099 1.00 59.49 213 VAL A CA 1
ATOM 3378 C C . VAL A 1 215 ? 22.329 89.466 219.301 1.00 60.54 213 VAL A C 1
ATOM 3379 O O . VAL A 1 215 ? 23.479 89.752 219.656 1.00 59.82 213 VAL A O 1
ATOM 3392 N N . GLU A 1 216 ? 21.604 88.543 219.937 1.00 60.08 214 GLU A N 1
ATOM 3393 C CA . GLU A 1 216 ? 22.150 87.830 221.086 1.00 61.42 214 GLU A CA 1
ATOM 3394 C C . GLU 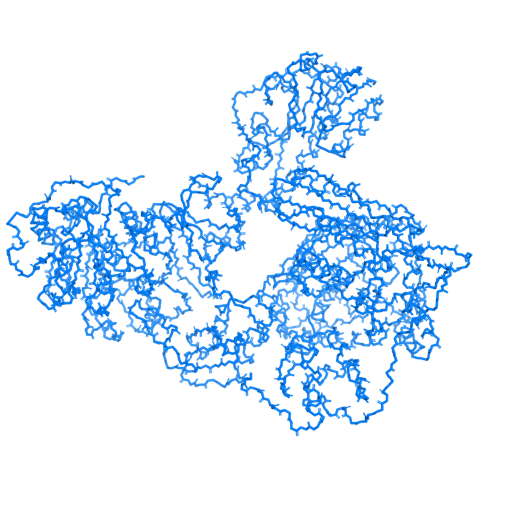A 1 216 ? 23.397 87.034 220.733 1.00 55.52 214 GLU A C 1
ATOM 3395 O O . GLU A 1 216 ? 24.160 86.673 221.634 1.00 59.39 214 GLU A O 1
ATOM 3407 N N . MET A 1 217 ? 23.621 86.751 219.448 1.00 62.60 215 MET A N 1
ATOM 3408 C CA . MET A 1 217 ? 24.840 86.068 219.030 1.00 64.49 215 MET A CA 1
ATOM 3409 C C . MET A 1 217 ? 25.998 87.047 218.872 1.00 69.88 215 MET A C 1
ATOM 3410 O O . MET A 1 217 ? 27.115 86.776 219.325 1.00 77.85 215 MET A O 1
ATOM 3424 N N . THR A 1 218 ? 25.750 88.187 218.226 1.00 68.99 216 THR A N 1
ATOM 3425 C CA . THR A 1 218 ? 26.789 89.168 217.912 1.00 62.51 216 THR A CA 1
ATOM 3426 C C . THR A 1 218 ? 26.312 90.558 218.314 1.00 70.27 216 THR A C 1
ATOM 3427 O O . THR A 1 218 ? 26.103 91.430 217.463 1.00 67.50 216 THR A O 1
ATOM 3438 N N . PRO A 1 219 ? 26.145 90.804 219.616 1.00 71.88 217 PRO A N 1
ATOM 3439 C CA . PRO A 1 219 ? 25.605 92.106 220.038 1.00 69.56 217 PRO A CA 1
ATOM 3440 C C . PRO A 1 219 ? 26.571 93.259 219.832 1.00 68.03 217 PRO A C 1
ATOM 3441 O O . PRO A 1 219 ? 26.122 94.401 219.674 1.00 69.70 217 PRO A O 1
ATOM 3452 N N . ASP A 1 220 ? 27.878 92.998 219.814 1.00 61.76 218 ASP A N 1
ATOM 3453 C CA . ASP A 1 220 ? 28.881 94.050 219.720 1.00 57.57 218 ASP A CA 1
ATOM 3454 C C . ASP A 1 220 ? 29.419 94.242 218.309 1.00 57.26 218 ASP A C 1
ATOM 3455 O O . ASP A 1 220 ? 30.231 95.146 218.088 1.00 54.76 218 ASP A O 1
ATOM 3464 N N . HIS A 1 221 ? 28.995 93.422 217.353 1.00 60.09 219 HIS A N 1
ATOM 3465 C CA . HIS A 1 221 ? 29.451 93.589 215.984 1.00 72.22 219 HIS A CA 1
ATOM 3466 C C . HIS A 1 221 ? 28.807 94.818 215.349 1.00 59.44 219 HIS A C 1
ATOM 3467 O O . HIS A 1 221 ? 27.728 95.269 215.749 1.00 50.94 219 HIS A O 1
ATOM 3481 N N . VAL A 1 222 ? 29.493 95.364 214.345 1.00 43.60 220 VAL A N 1
ATOM 3482 C CA . VAL A 1 222 ? 28.955 96.493 213.598 1.00 50.89 220 VAL A CA 1
ATOM 3483 C C . VAL A 1 222 ? 27.811 96.006 212.718 1.00 49.92 220 VAL A C 1
ATOM 3484 O O . VAL A 1 222 ? 27.931 94.986 212.025 1.00 53.65 220 VAL A O 1
ATOM 3497 N N . ALA A 1 223 ? 26.692 96.729 212.745 1.00 46.58 221 ALA A N 1
ATOM 3498 C CA . ALA A 1 223 ? 25.565 96.459 211.856 1.00 45.02 221 ALA A CA 1
ATOM 3499 C C . ALA A 1 223 ? 25.545 97.416 210.666 1.00 51.37 221 ALA A C 1
ATOM 3500 O O . ALA A 1 223 ? 25.604 96.977 209.512 1.00 49.97 221 ALA A O 1
ATOM 3507 N N . VAL A 1 224 ? 25.489 98.724 210.924 1.00 46.69 222 VAL A N 1
ATOM 3508 C CA . VAL A 1 224 ? 25.365 99.722 209.867 1.00 41.40 222 VAL A CA 1
ATOM 3509 C C . VAL A 1 224 ? 26.516 100.712 209.967 1.00 47.81 222 VAL A C 1
ATOM 3510 O O . VAL A 1 224 ? 26.981 101.053 211.058 1.00 50.67 222 VAL A O 1
ATOM 3523 N N . VAL A 1 225 ? 26.971 101.175 208.807 1.00 50.06 223 VAL A N 1
ATOM 3524 C CA . VAL A 1 225 ? 28.043 102.156 208.703 1.00 47.64 223 VAL A CA 1
ATOM 3525 C C . VAL A 1 225 ? 27.608 103.226 207.709 1.00 53.74 223 VAL A C 1
ATOM 3526 O O . VAL A 1 225 ? 27.235 102.904 206.574 1.00 47.00 223 VAL A O 1
ATOM 3539 N N . ASP A 1 226 ? 27.658 104.493 208.131 1.00 49.92 224 ASP A N 1
ATOM 3540 C CA . ASP A 1 226 ? 27.323 105.624 207.258 1.00 51.92 224 ASP A CA 1
ATOM 3541 C C . ASP A 1 226 ? 28.251 106.791 207.588 1.00 53.28 224 ASP A C 1
ATOM 3542 O O . ASP A 1 226 ? 28.047 107.476 208.594 1.00 45.70 224 ASP A O 1
ATOM 3551 N N . ARG A 1 227 ? 29.243 107.025 206.729 1.00 51.91 225 ARG A N 1
ATOM 3552 C CA . ARG A 1 227 ? 30.135 108.180 206.837 1.00 53.60 225 ARG A CA 1
ATOM 3553 C C . ARG A 1 227 ? 30.649 108.352 208.269 1.00 57.22 225 ARG A C 1
ATOM 3554 O O . ARG A 1 227 ? 30.497 109.403 208.894 1.00 64.20 225 ARG A O 1
ATOM 3575 N N . GLY A 1 228 ? 31.261 107.292 208.793 1.00 51.88 226 GLY A N 1
ATOM 3576 C CA . GLY A 1 228 ? 31.809 107.337 210.132 1.00 63.63 226 GLY A CA 1
ATOM 3577 C C . GLY A 1 228 ? 30.800 107.235 211.255 1.00 61.65 226 GLY A C 1
ATOM 3578 O O . GLY A 1 228 ? 31.204 107.112 212.419 1.00 58.88 226 GLY A O 1
ATOM 3582 N N . GLN A 1 229 ? 29.506 107.296 210.957 1.00 59.26 227 GLN A N 1
ATOM 3583 C CA . GLN A 1 229 ? 28.462 107.042 211.943 1.00 59.18 227 GLN A CA 1
ATOM 3584 C C . GLN A 1 229 ? 28.216 105.536 211.992 1.00 54.73 227 GLN A C 1
ATOM 3585 O O . GLN A 1 229 ? 27.896 104.924 210.968 1.00 58.35 227 GLN A O 1
ATOM 3599 N N . SER A 1 230 ? 28.378 104.938 213.172 1.00 60.76 228 SER A N 1
ATOM 3600 C CA . SER A 1 230 ? 28.329 103.490 213.330 1.00 54.29 228 SER A CA 1
ATOM 3601 C C . SER A 1 230 ? 27.231 103.084 214.304 1.00 56.96 228 SER A C 1
ATOM 3602 O O . SER A 1 230 ? 26.846 103.847 215.194 1.00 61.54 228 SER A O 1
ATOM 3610 N N . LEU A 1 231 ? 26.739 101.860 214.134 1.00 54.42 229 LEU A N 1
ATOM 3611 C CA . LEU A 1 231 ? 25.670 101.339 214.977 1.00 48.30 229 LEU A CA 1
ATOM 3612 C C . LEU A 1 231 ? 25.846 99.833 215.077 1.00 57.35 229 LEU A C 1
ATOM 3613 O O . LEU A 1 231 ? 25.849 99.140 214.056 1.00 51.39 229 LEU A O 1
ATOM 3629 N N . THR A 1 232 ? 26.000 99.331 216.299 1.00 57.39 230 THR A N 1
ATOM 3630 C CA . THR A 1 232 ? 26.158 97.903 216.508 1.00 54.19 230 THR A CA 1
ATOM 3631 C C . THR A 1 232 ? 24.800 97.206 216.469 1.00 49.60 230 THR A C 1
ATOM 3632 O O . THR A 1 232 ? 23.742 97.842 216.467 1.00 48.52 230 THR A O 1
ATOM 3643 N N . TYR A 1 233 ? 24.840 95.870 216.453 1.00 47.48 231 TYR A N 1
ATOM 3644 C CA . TYR A 1 233 ? 23.602 95.097 216.438 1.00 52.09 231 TYR A CA 1
ATOM 3645 C C . TYR A 1 233 ? 22.740 95.403 217.657 1.00 49.61 231 TYR A C 1
ATOM 3646 O O . TYR A 1 233 ? 21.512 95.497 217.546 1.00 47.08 231 TYR A O 1
ATOM 3664 N N . LYS A 1 234 ? 23.361 95.568 218.830 1.00 54.04 232 LYS A N 1
ATOM 3665 C CA . LYS A 1 234 ? 22.585 95.849 220.035 1.00 60.89 232 LYS A CA 1
ATOM 3666 C C . LYS A 1 234 ? 22.020 97.264 220.012 1.00 56.28 232 LYS A C 1
ATOM 3667 O O . LYS A 1 234 ? 20.868 97.487 220.406 1.00 52.68 232 LYS A O 1
ATOM 3686 N N . GLN A 1 235 ? 22.820 98.237 219.563 1.00 56.65 233 GLN A N 1
ATOM 3687 C CA . GLN A 1 235 ? 22.324 99.603 219.435 1.00 63.51 233 GLN A CA 1
ATOM 3688 C C . GLN A 1 235 ? 21.183 99.676 218.430 1.00 56.33 233 GLN A C 1
ATOM 3689 O O . GLN A 1 235 ? 20.169 100.342 218.676 1.00 45.32 233 GLN A O 1
ATOM 3703 N N . LEU A 1 236 ? 21.327 98.989 217.295 1.00 47.86 234 LEU A N 1
ATOM 3704 C CA . LEU A 1 236 ? 20.268 98.985 216.292 1.00 48.00 234 LEU A CA 1
ATOM 3705 C C . LEU A 1 236 ? 18.972 98.432 216.872 1.00 41.76 234 LEU A C 1
ATOM 3706 O O . LEU A 1 236 ? 17.903 99.033 216.718 1.00 39.08 234 LEU A O 1
ATOM 3722 N N . ASN A 1 237 ? 19.053 97.297 217.575 1.00 46.77 235 ASN A N 1
ATOM 3723 C CA . ASN A 1 237 ? 17.845 96.666 218.100 1.00 49.88 235 ASN A CA 1
ATOM 3724 C C . ASN A 1 237 ? 17.149 97.554 219.125 1.00 45.14 235 ASN A C 1
ATOM 3725 O O . ASN A 1 237 ? 15.916 97.659 219.132 1.00 44.06 235 ASN A O 1
ATOM 3736 N N . GLU A 1 238 ? 17.921 98.203 219.999 1.00 52.24 236 GLU A N 1
ATOM 3737 C CA . GLU A 1 238 ? 17.326 99.029 221.046 1.00 53.88 236 GLU A CA 1
ATOM 3738 C C . GLU A 1 238 ? 16.581 100.222 220.456 1.00 57.67 236 GLU A C 1
ATOM 3739 O O . GLU A 1 238 ? 15.422 100.480 220.807 1.00 46.75 236 GLU A O 1
ATOM 3751 N N . ARG A 1 239 ? 17.240 100.975 219.564 1.00 45.85 237 ARG A N 1
ATOM 3752 C CA . ARG A 1 239 ? 16.594 102.123 218.931 1.00 47.35 237 ARG A CA 1
ATOM 3753 C C . ARG A 1 239 ? 15.333 101.706 218.182 1.00 45.42 237 ARG A C 1
ATOM 3754 O O . ARG A 1 239 ? 14.296 102.373 218.276 1.00 36.76 237 ARG A O 1
ATOM 3775 N N . ALA A 1 240 ? 15.404 100.610 217.423 1.00 48.55 238 ALA A N 1
ATOM 3776 C CA . ALA A 1 240 ? 14.211 100.101 216.756 1.00 45.04 238 ALA A CA 1
ATOM 3777 C C . ALA A 1 240 ? 13.108 99.809 217.764 1.00 40.41 238 ALA A C 1
ATOM 3778 O O . ALA A 1 240 ? 11.935 100.119 217.518 1.00 46.50 238 ALA A O 1
ATOM 3785 N N . ASN A 1 241 ? 13.467 99.221 218.911 1.00 48.10 239 ASN A N 1
ATOM 3786 C CA . ASN A 1 241 ? 12.478 98.950 219.952 1.00 50.18 239 ASN A CA 1
ATOM 3787 C C . ASN A 1 241 ? 11.842 100.237 220.458 1.00 39.96 239 ASN A C 1
ATOM 3788 O O . ASN A 1 241 ? 10.625 100.295 220.672 1.00 42.33 239 ASN A O 1
ATOM 3799 N N . GLN A 1 242 ? 12.652 101.277 220.666 1.00 44.19 240 GLN A N 1
ATOM 3800 C CA . GLN A 1 242 ? 12.121 102.550 221.143 1.00 55.62 240 GLN A CA 1
ATOM 3801 C C . GLN A 1 242 ? 11.048 103.080 220.200 1.00 55.65 240 GLN A C 1
ATOM 3802 O O . GLN A 1 242 ? 9.956 103.465 220.635 1.00 49.53 240 GLN A O 1
ATOM 3816 N N . LEU A 1 243 ? 11.347 103.110 218.898 1.00 48.80 241 LEU A N 1
ATOM 3817 C CA . LEU A 1 243 ? 10.375 103.602 217.927 1.00 41.10 241 LEU A CA 1
ATOM 3818 C C . LEU A 1 243 ? 9.212 102.631 217.765 1.00 40.72 241 LEU A C 1
ATOM 3819 O O . LEU A 1 243 ? 8.075 103.062 217.543 1.00 42.19 241 LEU A O 1
ATOM 3835 N N . ALA A 1 244 ? 9.466 101.327 217.901 1.00 38.58 242 ALA A N 1
ATOM 3836 C CA . ALA A 1 244 ? 8.406 100.334 217.731 1.00 42.68 242 ALA A CA 1
ATOM 3837 C C . ALA A 1 244 ? 7.360 100.439 218.837 1.00 52.01 242 ALA A C 1
ATOM 3838 O O . ALA A 1 244 ? 6.150 100.391 218.570 1.00 37.72 242 ALA A O 1
ATOM 3845 N N . HIS A 1 245 ? 7.806 100.564 220.093 1.00 46.15 243 HIS A N 1
ATOM 3846 C CA . HIS A 1 245 ? 6.874 100.753 221.203 1.00 53.25 243 HIS A CA 1
ATOM 3847 C C . HIS A 1 245 ? 5.941 101.925 220.928 1.00 44.50 243 HIS A C 1
ATOM 3848 O O . HIS A 1 245 ? 4.719 101.817 221.087 1.00 54.51 243 HIS A O 1
ATOM 3862 N N . HIS A 1 246 ? 6.508 103.055 220.501 1.00 39.45 244 HIS A N 1
ATOM 3863 C CA . HIS A 1 246 ? 5.698 104.223 220.180 1.00 36.16 244 HIS A CA 1
ATOM 3864 C C . HIS A 1 246 ? 4.745 103.927 219.030 1.00 52.68 244 HIS A C 1
ATOM 3865 O O . HIS A 1 246 ? 3.571 104.320 219.067 1.00 46.49 244 HIS A O 1
ATOM 3879 N N . LEU A 1 247 ? 5.227 103.219 218.004 1.00 56.64 245 LEU A N 1
ATOM 3880 C CA . LEU A 1 247 ? 4.396 102.939 216.836 1.00 63.30 245 LEU A CA 1
ATOM 3881 C C . LEU A 1 247 ? 3.208 102.055 217.203 1.00 51.50 245 LEU A C 1
ATOM 3882 O O . LEU A 1 247 ? 2.071 102.333 216.809 1.00 52.88 245 LEU A O 1
ATOM 3898 N N . ARG A 1 248 ? 3.449 100.980 217.956 1.00 48.92 246 ARG A N 1
ATOM 3899 C CA . ARG A 1 248 ? 2.337 100.132 218.372 1.00 54.51 246 ARG A CA 1
ATOM 3900 C C . ARG A 1 248 ? 1.372 100.902 219.267 1.00 55.35 246 ARG A C 1
ATOM 3901 O O . ARG A 1 248 ? 0.154 100.694 219.206 1.00 55.10 246 ARG A O 1
ATOM 3922 N N . GLY A 1 249 ? 1.898 101.800 220.103 1.00 57.26 247 GLY A N 1
ATOM 3923 C CA . GLY A 1 249 ? 1.040 102.671 220.885 1.00 52.82 247 GLY A CA 1
ATOM 3924 C C . GLY A 1 249 ? 0.190 103.596 220.042 1.00 57.69 247 GLY A C 1
ATOM 3925 O O . GLY A 1 249 ? -0.835 104.095 220.520 1.00 60.27 247 GLY A O 1
ATOM 3929 N N . LYS A 1 250 ? 0.591 103.840 218.797 1.00 54.39 248 LYS A N 1
ATOM 3930 C CA . LYS A 1 250 ? -0.178 104.662 217.873 1.00 57.50 248 LYS A CA 1
ATOM 3931 C C . LYS A 1 250 ? -1.215 103.864 217.088 1.00 60.69 248 LYS A C 1
ATOM 3932 O O . LYS A 1 250 ? -1.913 104.442 216.247 1.00 52.02 248 LYS A O 1
ATOM 3951 N N . GLY A 1 251 ? -1.332 102.561 217.338 1.00 59.85 249 GLY A N 1
ATOM 3952 C CA . GLY A 1 251 ? -2.340 101.738 216.704 1.00 64.34 249 GLY A CA 1
ATOM 3953 C C . GLY A 1 251 ? -1.845 100.788 215.632 1.00 66.54 249 GLY A C 1
ATOM 3954 O O . GLY A 1 251 ? -2.670 100.252 214.881 1.00 69.35 249 GLY A O 1
ATOM 3958 N N . VAL A 1 252 ? -0.538 100.555 215.535 1.00 56.15 250 VAL A N 1
ATOM 3959 C CA . VAL A 1 252 ? -0.003 99.660 214.515 1.00 59.32 250 VAL A CA 1
ATOM 3960 C C . VAL A 1 252 ? -0.391 98.226 214.857 1.00 59.53 250 VAL A C 1
ATOM 3961 O O . VAL A 1 252 ? -0.054 97.714 215.931 1.00 58.99 250 VAL A O 1
ATOM 3974 N N . LYS A 1 253 ? -1.096 97.568 213.935 1.00 68.25 251 LYS A N 1
ATOM 3975 C CA . LYS A 1 253 ? -1.554 96.195 214.112 1.00 60.43 251 LYS A CA 1
ATOM 3976 C C . LYS A 1 253 ? -0.994 95.321 212.997 1.00 65.10 251 LYS A C 1
ATOM 3977 O O . LYS A 1 253 ? -0.351 95.835 212.073 1.00 67.08 251 LYS A O 1
ATOM 3996 N N . PRO A 1 254 ? -1.192 94.006 213.046 1.00 66.84 252 PRO A N 1
ATOM 3997 C CA . PRO A 1 254 ? -0.702 93.156 211.955 1.00 63.79 252 PRO A CA 1
ATOM 3998 C C . PRO A 1 254 ? -1.444 93.417 210.648 1.00 62.31 252 PRO A C 1
ATOM 3999 O O . PRO A 1 254 ? -2.630 93.761 210.630 1.00 46.04 252 PRO A O 1
ATOM 4010 N N . ASP A 1 255 ? -0.704 93.261 209.547 1.00 55.04 253 ASP A N 1
ATOM 4011 C CA . ASP A 1 255 ? -1.135 93.578 208.187 1.00 51.14 253 ASP A CA 1
ATOM 4012 C C . ASP A 1 255 ? -1.399 95.064 207.979 1.00 55.63 253 ASP A C 1
ATOM 4013 O O . ASP A 1 255 ? -1.960 95.452 206.947 1.00 53.39 253 ASP A O 1
ATOM 4022 N N . ASP A 1 256 ? -1.012 95.910 208.931 1.00 52.53 254 ASP A N 1
ATOM 4023 C CA . ASP A 1 256 ? -1.119 97.349 208.743 1.00 50.49 254 ASP A CA 1
ATOM 4024 C C . ASP A 1 256 ? 0.097 97.860 207.979 1.00 38.04 254 ASP A C 1
ATOM 4025 O O . ASP A 1 256 ? 1.233 97.441 208.228 1.00 38.69 254 ASP A O 1
ATOM 4034 N N . GLN A 1 257 ? -0.150 98.764 207.042 1.00 38.14 255 GLN A N 1
ATOM 4035 C CA . GLN A 1 257 ? 0.910 99.347 206.237 1.00 36.66 255 GLN A CA 1
ATOM 4036 C C . GLN A 1 257 ? 1.375 100.653 206.859 1.00 35.85 255 GLN A C 1
ATOM 4037 O O . GLN A 1 257 ? 0.563 101.460 207.318 1.00 40.97 255 GLN A O 1
ATOM 4051 N N . VAL A 1 258 ? 2.691 100.842 206.890 1.00 39.29 256 VAL A N 1
ATOM 4052 C CA . VAL A 1 258 ? 3.312 102.066 207.386 1.00 30.28 256 VAL A CA 1
ATOM 4053 C C . VAL A 1 258 ? 4.280 102.563 206.315 1.00 32.35 256 VAL A C 1
ATOM 4054 O O . VAL A 1 258 ? 5.227 101.855 205.954 1.00 28.98 256 VAL A O 1
ATOM 4067 N N . ALA A 1 259 ? 4.041 103.766 205.802 1.00 27.46 257 ALA A N 1
ATOM 4068 C CA . ALA A 1 259 ? 4.899 104.318 204.764 1.00 30.03 257 ALA A CA 1
ATOM 4069 C C . ALA A 1 259 ? 6.171 104.890 205.378 1.00 33.63 257 ALA A C 1
ATOM 4070 O O . ALA A 1 259 ? 6.160 105.431 206.486 1.00 29.16 257 ALA A O 1
ATOM 4077 N N . ILE A 1 260 ? 7.277 104.759 204.643 1.00 29.52 258 ILE A N 1
ATOM 4078 C CA . ILE A 1 260 ? 8.573 105.294 205.050 1.00 34.56 258 ILE A CA 1
ATOM 4079 C C . ILE A 1 260 ? 9.146 106.088 203.884 1.00 31.68 258 ILE A C 1
ATOM 4080 O O . ILE A 1 260 ? 9.278 105.561 202.774 1.00 29.09 258 ILE A O 1
ATOM 4096 N N . MET A 1 261 ? 9.495 107.348 204.141 1.00 32.68 259 MET A N 1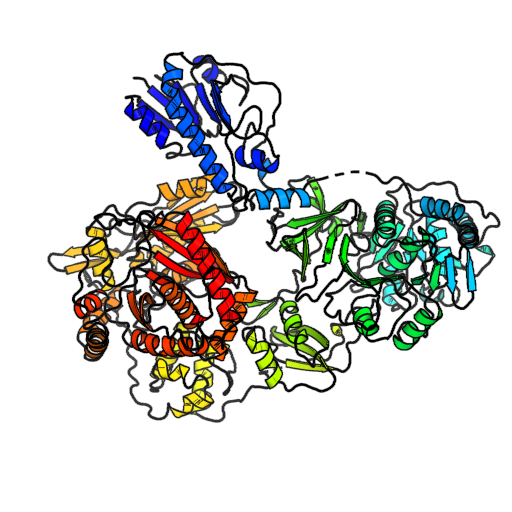
ATOM 4097 C CA . MET A 1 261 ? 10.034 108.251 203.125 1.00 36.32 259 MET A CA 1
ATOM 4098 C C . MET A 1 261 ? 11.285 108.910 203.699 1.00 36.75 259 MET A C 1
ATOM 4099 O O . MET A 1 261 ? 11.208 109.955 204.350 1.00 36.05 259 MET A O 1
ATOM 4113 N N . LEU A 1 262 ? 12.436 108.292 203.437 1.00 35.91 260 LEU A N 1
ATOM 4114 C CA . LEU A 1 262 ? 13.708 108.711 204.001 1.00 34.92 260 LEU A CA 1
ATOM 4115 C C . LEU A 1 262 ? 14.799 108.467 202.971 1.00 37.69 260 LEU A C 1
ATOM 4116 O O . LEU A 1 262 ? 14.642 107.654 202.054 1.00 34.59 260 LEU A O 1
ATOM 4132 N N . ASP A 1 263 ? 15.913 109.174 203.139 1.00 39.96 261 ASP A N 1
ATOM 4133 C CA . ASP A 1 263 ? 17.125 108.879 202.392 1.00 44.14 261 ASP A CA 1
ATOM 4134 C C . ASP A 1 263 ? 17.892 107.760 203.094 1.00 34.29 261 ASP A C 1
ATOM 4135 O O . ASP A 1 263 ? 17.746 107.540 204.299 1.00 44.59 261 ASP A O 1
ATOM 4144 N N . LYS A 1 264 ? 18.720 107.054 202.327 1.00 35.83 262 LYS A N 1
ATOM 4145 C CA . LYS A 1 264 ? 19.534 105.979 202.886 1.00 39.38 262 LYS A CA 1
ATOM 4146 C C . LYS A 1 264 ? 20.373 106.502 204.045 1.00 44.86 262 LYS A C 1
ATOM 4147 O O . LYS A 1 264 ? 21.157 107.442 203.882 1.00 33.47 262 LYS A O 1
ATOM 4166 N N . SER A 1 265 ? 20.211 105.888 205.212 1.00 35.68 263 SER A N 1
ATOM 4167 C CA . SER A 1 265 ? 20.787 106.412 206.442 1.00 37.66 263 SER A CA 1
ATOM 4168 C C . SER A 1 265 ? 20.557 105.401 207.556 1.00 41.37 263 SER A C 1
ATOM 4169 O O . SER A 1 265 ? 19.878 104.385 207.372 1.00 35.56 263 SER A O 1
ATOM 4177 N N . LEU A 1 266 ? 21.116 105.701 208.733 1.00 37.58 264 LEU A N 1
ATOM 4178 C CA . LEU A 1 266 ? 20.820 104.903 209.916 1.00 42.63 264 LEU A CA 1
ATOM 4179 C C . LEU A 1 266 ? 19.340 104.972 210.268 1.00 39.50 264 LEU A C 1
ATOM 4180 O O . LEU A 1 266 ? 18.743 103.970 210.685 1.00 37.99 264 LEU A O 1
ATOM 4196 N N . ASP A 1 267 ? 18.727 106.148 210.114 1.00 31.57 265 ASP A N 1
ATOM 4197 C CA . ASP A 1 267 ? 17.310 106.286 210.436 1.00 36.71 265 ASP A CA 1
ATOM 4198 C C . ASP A 1 267 ? 16.445 105.366 209.578 1.00 36.69 265 ASP A C 1
ATOM 4199 O O . ASP A 1 267 ? 15.419 104.856 210.045 1.00 35.82 265 ASP A O 1
ATOM 4208 N N . MET A 1 268 ? 16.823 105.168 208.312 1.00 32.25 266 MET A N 1
ATOM 4209 C CA . MET A 1 268 ? 16.063 104.279 207.439 1.00 38.29 266 MET A CA 1
ATOM 4210 C C . MET A 1 268 ? 16.078 102.850 207.970 1.00 31.76 266 MET A C 1
ATOM 4211 O O . MET A 1 268 ? 15.040 102.180 208.012 1.00 29.87 266 MET A O 1
ATOM 4225 N N . ILE A 1 269 ? 17.260 102.357 208.354 1.00 30.34 267 ILE A N 1
ATOM 4226 C CA . ILE A 1 269 ? 17.370 101.000 208.884 1.00 37.03 267 ILE A CA 1
ATOM 4227 C C . ILE A 1 269 ? 16.597 100.879 210.191 1.00 35.69 267 ILE A C 1
ATOM 4228 O O . ILE A 1 269 ? 15.879 99.897 210.417 1.00 41.72 267 ILE A O 1
ATOM 4244 N N . VAL A 1 270 ? 16.722 101.879 211.067 1.00 37.49 268 VAL A N 1
ATOM 4245 C CA . VAL A 1 270 ? 15.982 101.867 212.326 1.00 28.77 268 VAL A CA 1
ATOM 4246 C C . VAL A 1 270 ? 14.483 101.868 212.065 1.00 36.20 268 VAL A C 1
ATOM 4247 O O . VAL A 1 270 ? 13.716 101.209 212.773 1.00 31.96 268 VAL A O 1
ATOM 4260 N N . SER A 1 271 ? 14.039 102.626 211.059 1.00 35.76 269 SER A N 1
ATOM 4261 C CA . SER A 1 271 ? 12.606 102.733 210.800 1.00 36.93 269 SER A CA 1
ATOM 4262 C C . SER A 1 271 ? 12.043 101.439 210.221 1.00 29.89 269 SER A C 1
ATOM 4263 O O . SER A 1 271 ? 10.912 101.051 210.539 1.00 36.44 269 SER A O 1
ATOM 4271 N N . ILE A 1 272 ? 12.810 100.761 209.363 1.00 30.33 270 ILE A N 1
ATOM 4272 C CA . ILE A 1 272 ? 12.330 99.519 208.760 1.00 34.60 270 ILE A CA 1
ATOM 4273 C C . ILE A 1 272 ? 12.109 98.457 209.836 1.00 35.18 270 ILE A C 1
ATOM 4274 O O . ILE A 1 272 ? 11.075 97.777 209.858 1.00 34.59 270 ILE A O 1
ATOM 4290 N N . LEU A 1 273 ? 13.077 98.300 210.746 1.00 35.85 271 LEU A N 1
ATOM 4291 C CA . LEU A 1 273 ? 12.949 97.303 211.807 1.00 38.15 271 LEU A CA 1
ATOM 4292 C C . LEU A 1 273 ? 11.854 97.679 212.794 1.00 33.57 271 LEU A C 1
ATOM 4293 O O . LEU A 1 273 ? 11.145 96.806 213.306 1.00 43.01 271 LEU A O 1
ATOM 4309 N N . ALA A 1 274 ? 11.697 98.974 213.073 1.00 36.34 272 ALA A N 1
ATOM 4310 C CA . ALA A 1 274 ? 10.675 99.402 214.021 1.00 35.72 272 ALA A CA 1
ATOM 4311 C C . ALA A 1 274 ? 9.277 99.062 213.531 1.00 42.27 272 ALA A C 1
ATOM 4312 O O . ALA A 1 274 ? 8.391 98.766 214.344 1.00 36.67 272 ALA A O 1
ATOM 4319 N N . VAL A 1 275 ? 9.053 99.103 212.213 1.00 36.85 273 VAL A N 1
ATOM 4320 C CA . VAL A 1 275 ? 7.730 98.790 211.679 1.00 34.79 273 VAL A CA 1
ATOM 4321 C C . VAL A 1 275 ? 7.458 97.295 211.775 1.00 31.66 273 VAL A C 1
ATOM 4322 O O . VAL A 1 275 ? 6.319 96.872 212.007 1.00 34.11 273 VAL A O 1
ATOM 4335 N N . M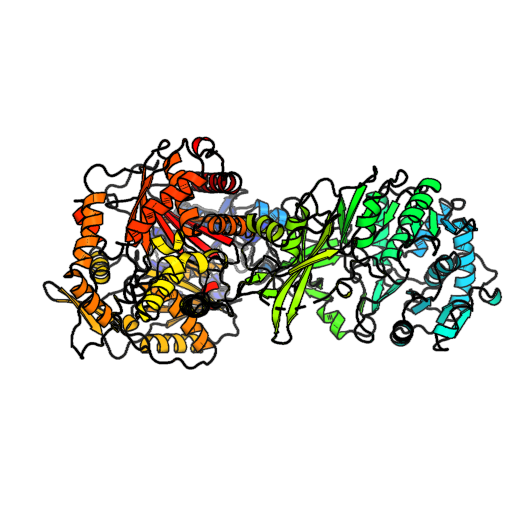ET A 1 276 ? 8.489 96.473 211.584 1.00 33.72 274 MET A N 1
ATOM 4336 C CA . MET A 1 276 ? 8.338 95.034 211.741 1.00 37.21 274 MET A CA 1
ATOM 4337 C C . MET A 1 276 ? 8.012 94.683 213.189 1.00 45.69 274 MET A C 1
ATOM 4338 O O . MET A 1 276 ? 6.986 94.054 213.479 1.00 33.91 274 MET A O 1
ATOM 4352 N N . LYS A 1 277 ? 8.882 95.097 214.116 1.00 39.68 275 LYS A N 1
ATOM 4353 C CA . LYS A 1 277 ? 8.682 94.780 215.526 1.00 44.50 275 LYS A CA 1
ATOM 4354 C C . LYS A 1 277 ? 7.324 95.268 216.014 1.00 45.60 275 LYS A C 1
ATOM 4355 O O . LYS A 1 277 ? 6.629 94.556 216.747 1.00 47.13 275 LYS A O 1
ATOM 4374 N N . ALA A 1 278 ? 6.920 96.473 215.607 1.00 37.02 276 ALA A N 1
ATOM 4375 C CA . ALA A 1 278 ? 5.617 96.978 216.023 1.00 43.55 276 ALA A CA 1
ATOM 4376 C C . ALA A 1 278 ? 4.495 96.059 215.563 1.00 47.77 276 ALA A C 1
ATOM 4377 O O . ALA A 1 278 ? 3.444 95.991 216.212 1.00 50.93 276 ALA A O 1
ATOM 4384 N N . GLY A 1 279 ? 4.694 95.356 214.449 1.00 46.58 277 GLY A N 1
ATOM 4385 C CA . GLY A 1 279 ? 3.728 94.405 213.930 1.00 48.99 277 GLY A CA 1
ATOM 4386 C C . GLY A 1 279 ? 3.252 94.666 212.513 1.00 55.09 277 GLY A C 1
ATOM 4387 O O . GLY A 1 279 ? 2.515 93.832 211.967 1.00 46.90 277 GLY A O 1
ATOM 4391 N N . GLY A 1 280 ? 3.635 95.774 211.875 1.00 51.52 278 GLY A N 1
ATOM 4392 C CA . GLY A 1 280 ? 3.108 96.137 210.579 1.00 37.56 278 GLY A CA 1
ATOM 4393 C C . GLY A 1 280 ? 4.050 95.802 209.433 1.00 38.40 278 GLY A C 1
ATOM 4394 O O . GLY A 1 280 ? 5.037 95.076 209.576 1.00 34.00 278 GLY A O 1
ATOM 4398 N N . ALA A 1 281 ? 3.719 96.350 208.266 1.00 34.26 279 ALA A N 1
ATOM 4399 C CA . ALA A 1 281 ? 4.501 96.177 207.051 1.00 29.20 279 ALA A CA 1
ATOM 4400 C C . ALA A 1 281 ? 4.870 97.546 206.492 1.00 26.54 279 ALA A C 1
ATOM 4401 O O . ALA A 1 281 ? 4.044 98.463 206.475 1.00 35.28 279 ALA A O 1
ATOM 4408 N N . TYR A 1 282 ? 6.107 97.688 206.038 1.00 27.06 280 TYR A N 1
ATOM 4409 C CA . TYR A 1 282 ? 6.584 98.992 205.597 1.00 33.73 280 TYR A CA 1
ATOM 4410 C C . TYR A 1 282 ? 6.400 99.139 204.092 1.00 32.61 280 TYR A C 1
ATOM 4411 O O . TYR A 1 282 ? 6.456 98.165 203.337 1.00 30.15 280 TYR A O 1
ATOM 4429 N N . VAL A 1 283 ? 6.114 100.362 203.674 1.00 29.85 281 VAL A N 1
ATOM 4430 C CA . VAL A 1 283 ? 5.935 100.712 202.276 1.00 30.67 281 VAL A CA 1
ATOM 4431 C C . VAL A 1 283 ? 6.974 101.766 201.914 1.00 30.65 281 VAL A C 1
ATOM 4432 O O . VAL A 1 283 ? 6.778 102.954 202.131 1.00 27.09 281 VAL A O 1
ATOM 4445 N N . PRO A 1 284 ? 8.119 101.353 201.355 1.00 26.11 282 PRO A N 1
ATOM 4446 C CA . PRO A 1 284 ? 9.198 102.323 201.120 1.00 29.48 282 PRO A CA 1
ATOM 4447 C C . PRO A 1 284 ? 8.853 103.261 199.972 1.00 29.24 282 PRO A C 1
ATOM 4448 O O . PRO A 1 284 ? 8.302 102.843 198.951 1.00 28.77 282 PRO A O 1
ATOM 4459 N N . ILE A 1 285 ? 9.172 104.542 200.157 1.00 30.50 283 ILE A N 1
ATOM 4460 C CA . ILE A 1 285 ? 8.964 105.566 199.134 1.00 35.57 283 ILE A CA 1
ATOM 4461 C C . ILE A 1 285 ? 10.251 106.370 198.994 1.00 32.32 283 ILE A C 1
ATOM 4462 O O . ILE A 1 285 ? 10.674 107.038 199.943 1.00 35.54 283 ILE A O 1
ATOM 4478 N N . ASP A 1 286 ? 10.862 106.314 197.815 1.00 31.30 284 ASP A N 1
ATOM 4479 C CA . ASP A 1 286 ? 12.124 107.007 197.569 1.00 31.01 284 ASP A CA 1
ATOM 4480 C C . ASP A 1 286 ? 11.860 108.502 197.411 1.00 38.87 284 ASP A C 1
ATOM 4481 O O . ASP A 1 286 ? 11.149 108.896 196.481 1.00 28.64 284 ASP A O 1
ATOM 4490 N N . PRO A 1 287 ? 12.407 109.361 198.281 1.00 31.90 285 PRO A N 1
ATOM 4491 C CA . PRO A 1 287 ? 12.123 110.802 198.158 1.00 35.08 285 PRO A CA 1
ATOM 4492 C C . PRO A 1 287 ? 12.557 111.401 196.833 1.00 35.33 285 PRO A C 1
ATOM 4493 O O . PRO A 1 287 ? 12.070 112.475 196.467 1.00 37.66 285 PRO A O 1
ATOM 4504 N N . ASP A 1 288 ? 13.465 110.752 196.108 1.00 36.83 286 ASP A N 1
ATOM 4505 C CA . ASP A 1 288 ? 13.926 111.254 194.822 1.00 36.56 286 ASP A CA 1
ATOM 4506 C C . ASP A 1 288 ? 12.994 110.894 193.672 1.00 42.09 286 ASP A C 1
ATOM 4507 O O . ASP A 1 288 ? 13.256 111.302 192.536 1.00 42.83 286 ASP A O 1
ATOM 4516 N N . TYR A 1 289 ? 11.914 110.157 193.929 1.00 41.38 287 TYR A N 1
ATOM 4517 C CA . TYR A 1 289 ? 10.967 109.833 192.878 1.00 36.71 287 TYR A CA 1
ATOM 4518 C C . TYR A 1 289 ? 10.217 111.093 192.436 1.00 36.25 287 TYR A C 1
ATOM 4519 O O . TYR A 1 289 ? 10.114 112.063 193.189 1.00 35.11 287 TYR A O 1
ATOM 4537 N N . PRO A 1 290 ? 9.658 111.109 191.227 1.00 36.87 288 PRO A N 1
ATOM 4538 C CA . PRO A 1 290 ? 8.822 112.199 190.792 1.00 42.35 288 PRO A CA 1
ATOM 4539 C C . PRO A 1 290 ? 7.623 112.391 191.739 1.00 48.65 288 PRO A C 1
ATOM 4540 O O . PRO A 1 290 ? 7.178 111.478 192.319 1.00 42.25 288 PRO A O 1
ATOM 4551 N N . GLY A 1 291 ? 7.151 113.613 191.880 1.00 38.44 289 GLY A N 1
ATOM 4552 C CA . GLY A 1 291 ? 6.050 113.958 192.780 1.00 39.64 289 GLY A CA 1
ATOM 4553 C C . GLY A 1 291 ? 4.786 113.152 192.552 1.00 43.70 289 GLY A C 1
ATOM 4554 O O . GLY A 1 291 ? 4.189 112.769 193.505 1.00 34.93 289 GLY A O 1
ATOM 4558 N N . GLU A 1 292 ? 4.409 112.912 191.316 1.00 32.80 290 GLU A N 1
ATOM 4559 C CA . GLU A 1 292 ? 3.169 112.193 190.995 1.00 39.27 290 GLU A CA 1
ATOM 4560 C C . GLU A 1 292 ? 3.294 110.727 191.417 1.00 36.33 290 GLU A C 1
ATOM 4561 O O . GLU A 1 292 ? 2.308 110.194 191.825 1.00 32.37 290 GLU A O 1
ATOM 4573 N N . ARG A 1 293 ? 4.467 110.125 191.329 1.00 29.08 291 ARG A N 1
ATOM 4574 C CA . ARG A 1 293 ? 4.633 108.720 191.743 1.00 37.07 291 ARG A CA 1
ATOM 4575 C C . ARG A 1 293 ? 4.484 108.645 193.258 1.00 34.30 291 ARG A C 1
ATOM 4576 O O . ARG A 1 293 ? 3.783 107.809 193.690 1.00 27.98 291 ARG A O 1
ATOM 4597 N N . ILE A 1 294 ? 5.131 109.540 193.987 1.00 31.43 292 ILE A N 1
ATOM 4598 C CA . ILE A 1 294 ? 5.017 109.602 195.440 1.00 28.71 292 ILE A CA 1
ATOM 4599 C C . ILE A 1 294 ? 3.552 109.725 195.841 1.00 36.34 292 ILE A C 1
ATOM 4600 O O . ILE A 1 294 ? 3.042 108.958 196.669 1.00 24.15 292 ILE A O 1
ATOM 4616 N N . ALA A 1 295 ? 2.846 110.685 195.242 1.00 28.97 293 ALA A N 1
ATOM 4617 C CA . ALA A 1 295 ? 1.434 110.865 195.563 1.00 31.16 293 ALA A CA 1
ATOM 4618 C C . ALA A 1 295 ? 0.641 109.601 195.259 1.00 29.44 293 ALA A C 1
ATOM 4619 O O . ALA A 1 295 ? -0.261 109.228 196.017 1.00 33.95 293 ALA A O 1
ATOM 4626 N N . TYR A 1 296 ? 0.966 108.923 194.154 1.00 27.86 294 TYR A N 1
ATOM 4627 C CA . TYR A 1 296 ? 0.238 107.715 193.785 1.00 25.53 294 TYR A CA 1
ATOM 4628 C C . TYR A 1 296 ? 0.455 106.606 194.806 1.00 31.12 294 TYR A C 1
ATOM 4629 O O . TYR A 1 296 ? -0.500 105.959 195.245 1.00 25.80 294 TYR A O 1
ATOM 4647 N N . MET A 1 297 ? 1.711 106.369 195.191 1.00 25.28 295 MET A N 1
ATOM 4648 C CA . MET A 1 297 ? 2.011 105.296 196.133 1.00 28.76 295 MET A CA 1
ATOM 4649 C C . MET A 1 297 ? 1.342 105.543 197.481 1.00 30.68 295 MET A C 1
ATOM 4650 O O . MET A 1 297 ? 0.871 104.603 198.129 1.00 26.78 295 MET A O 1
ATOM 4664 N N . LEU A 1 298 ? 1.273 106.803 197.910 1.00 25.96 296 LEU A N 1
ATOM 4665 C CA . LEU A 1 298 ? 0.609 107.116 199.169 1.00 27.17 296 LEU A CA 1
ATOM 4666 C C . LEU A 1 298 ? -0.904 106.927 199.083 1.00 23.68 296 LEU A C 1
ATOM 4667 O O . LEU A 1 298 ? -1.531 106.543 200.076 1.00 35.67 296 LEU A O 1
ATOM 4683 N N . ALA A 1 299 ? -1.506 107.191 197.920 1.00 29.42 297 ALA A N 1
ATOM 4684 C CA . ALA A 1 299 ? -2.949 107.026 197.754 1.00 23.89 297 ALA A CA 1
ATOM 4685 C C . ALA A 1 299 ? -3.332 105.553 197.619 1.00 31.85 297 ALA A C 1
ATOM 4686 O O . ALA A 1 299 ? -4.246 105.077 198.298 1.00 32.60 297 ALA A O 1
ATOM 4693 N N . ASP A 1 300 ? -2.626 104.813 196.759 1.00 35.11 298 ASP A N 1
ATOM 4694 C CA . ASP A 1 300 ? -2.926 103.396 196.558 1.00 36.95 298 ASP A CA 1
ATOM 4695 C C . ASP A 1 300 ? -2.727 102.595 197.842 1.00 40.45 298 ASP A C 1
ATOM 4696 O O . ASP A 1 300 ? -3.465 101.638 198.107 1.00 37.42 298 ASP A O 1
ATOM 4705 N N . SER A 1 301 ? -1.730 102.963 198.644 1.00 40.27 299 SER A N 1
ATOM 4706 C CA . SER A 1 301 ? -1.469 102.287 199.906 1.00 38.45 299 SER A CA 1
ATOM 4707 C C . SER A 1 301 ? -2.482 102.704 200.966 1.00 37.59 299 SER A C 1
ATOM 4708 O O . SER A 1 301 ? -2.964 103.840 200.988 1.00 40.97 299 SER A O 1
ATOM 4716 N N . SER A 1 302 ? -2.787 101.773 201.868 1.00 43.03 300 SER A N 1
ATOM 4717 C CA . SER A 1 302 ? -3.706 102.031 202.968 1.00 53.83 300 SER A CA 1
ATOM 4718 C C . SER A 1 302 ? -2.992 102.540 204.215 1.00 59.20 300 SER A C 1
ATOM 4719 O O . SER A 1 302 ? -3.570 102.502 205.307 1.00 64.91 300 SER A O 1
ATOM 4727 N N . ALA A 1 303 ? -1.754 103.009 204.076 1.00 51.69 301 ALA A N 1
ATOM 4728 C CA . ALA A 1 303 ? -0.968 103.431 205.229 1.00 48.70 301 ALA A CA 1
ATOM 4729 C C . ALA A 1 303 ? -1.503 104.748 205.776 1.00 39.69 301 ALA A C 1
ATOM 4730 O O . ALA A 1 303 ? -1.605 105.736 205.042 1.00 49.86 301 ALA A O 1
ATOM 4737 N N . ALA A 1 304 ? -1.851 104.757 207.064 1.00 45.29 302 ALA A N 1
ATOM 4738 C CA . ALA A 1 304 ? -2.297 105.967 207.743 1.00 43.49 302 ALA A CA 1
ATOM 4739 C C . ALA A 1 304 ? -1.168 106.689 208.467 1.00 45.73 302 ALA A C 1
ATOM 4740 O O . ALA A 1 304 ? -1.336 107.855 208.837 1.00 53.58 302 ALA A O 1
ATOM 4747 N N . ILE A 1 305 ? -0.028 106.030 208.670 1.00 45.92 303 ILE A N 1
ATOM 4748 C CA . ILE A 1 305 ? 1.137 106.622 209.315 1.00 44.68 303 ILE A CA 1
ATOM 4749 C C . ILE A 1 305 ? 2.272 106.697 208.304 1.00 46.49 303 ILE A C 1
ATOM 4750 O O . ILE A 1 305 ? 2.443 105.791 207.480 1.00 37.87 303 ILE A O 1
ATOM 4766 N N . LEU A 1 306 ? 3.048 107.778 208.373 1.00 36.54 304 LEU A N 1
ATOM 4767 C CA . LEU A 1 306 ? 4.193 107.997 207.498 1.00 38.17 304 LEU A CA 1
ATOM 4768 C C . LEU A 1 306 ? 5.388 108.395 208.348 1.00 38.83 304 LEU A C 1
ATOM 4769 O O . LEU A 1 306 ? 5.323 109.382 209.087 1.00 46.89 304 LEU A O 1
ATOM 4785 N N . LEU A 1 307 ? 6.474 107.636 208.241 1.00 34.46 305 LEU A N 1
ATOM 4786 C CA . LEU A 1 307 ? 7.725 107.972 208.908 1.00 37.72 305 LEU A CA 1
ATOM 4787 C C . LEU A 1 307 ? 8.589 108.772 207.941 1.00 41.01 305 LEU A C 1
ATOM 4788 O O . LEU A 1 307 ? 8.903 108.295 206.844 1.00 35.64 305 LEU A O 1
ATOM 4804 N N . THR A 1 308 ? 8.964 109.983 208.338 1.00 36.11 306 THR A N 1
ATOM 4805 C CA . THR A 1 308 ? 9.832 110.813 207.511 1.00 43.12 306 THR A CA 1
ATOM 4806 C C . THR A 1 308 ? 10.495 111.856 208.408 1.00 48.20 306 THR A C 1
ATOM 4807 O O . THR A 1 308 ? 10.409 111.784 209.638 1.00 46.39 306 THR A O 1
ATOM 4818 N N . ASN A 1 309 ? 11.188 112.816 207.785 1.00 45.79 307 ASN A N 1
ATOM 4819 C CA . ASN A 1 309 ? 11.797 113.927 208.510 1.00 44.44 307 ASN A CA 1
ATOM 4820 C C . ASN A 1 309 ? 11.417 115.244 207.839 1.00 44.14 307 ASN A C 1
ATOM 4821 O O . ASN A 1 309 ? 10.570 115.268 206.941 1.00 42.39 307 ASN A O 1
ATOM 4832 N N . ALA A 1 310 ? 12.039 116.345 208.263 1.00 52.68 308 ALA A N 1
ATOM 4833 C CA . ALA A 1 310 ? 11.616 117.663 207.801 1.00 40.77 308 ALA A CA 1
ATOM 4834 C C . ALA A 1 310 ? 11.883 117.856 206.313 1.00 48.49 308 ALA A C 1
ATOM 4835 O O . ALA A 1 310 ? 11.072 118.469 205.608 1.00 52.86 308 ALA A O 1
ATOM 4842 N N . LEU A 1 311 ? 13.007 117.344 205.813 1.00 42.16 309 LEU A N 1
ATOM 4843 C CA . LEU A 1 311 ? 13.372 117.606 204.426 1.00 53.91 309 LEU A CA 1
ATOM 4844 C C . LEU A 1 311 ? 12.341 117.057 203.449 1.00 56.08 309 LEU A C 1
ATOM 4845 O O . LEU A 1 311 ? 12.199 117.584 202.340 1.00 53.16 309 LEU A O 1
ATOM 4861 N N . HIS A 1 312 ? 11.619 116.005 203.829 1.00 47.91 310 HIS A N 1
ATOM 4862 C CA . HIS A 1 312 ? 10.706 115.350 202.909 1.00 48.36 310 HIS A CA 1
ATOM 4863 C C . HIS A 1 312 ? 9.245 115.462 203.315 1.00 48.24 310 HIS A C 1
ATOM 4864 O O . HIS A 1 312 ? 8.376 115.032 202.548 1.00 54.98 310 HIS A O 1
ATOM 4878 N N . GLU A 1 313 ? 8.952 116.034 204.484 1.00 49.85 311 GLU A N 1
ATOM 4879 C CA . GLU A 1 313 ? 7.568 116.160 204.929 1.00 49.17 311 GLU A CA 1
ATOM 4880 C C . GLU A 1 313 ? 6.689 116.785 203.853 1.00 54.82 311 GLU A C 1
ATOM 4881 O O . GLU A 1 313 ? 5.562 116.335 203.618 1.00 54.35 311 GLU A O 1
ATOM 4893 N N . GLU A 1 314 ? 7.195 117.815 203.175 1.00 55.69 312 GLU A N 1
ATOM 4894 C CA . GLU A 1 314 ? 6.373 118.537 202.210 1.00 65.30 312 GLU A CA 1
ATOM 4895 C C . GLU A 1 314 ? 5.979 117.664 201.025 1.00 60.69 312 GLU A C 1
ATOM 4896 O O . GLU A 1 314 ? 4.891 117.845 200.465 1.00 49.57 312 GLU A O 1
ATOM 4908 N N . LYS A 1 315 ? 6.841 116.724 200.622 1.00 54.60 313 LYS A N 1
ATOM 4909 C CA . LYS A 1 315 ? 6.539 115.886 199.468 1.00 50.76 313 LYS A CA 1
ATOM 4910 C C . LYS A 1 315 ? 5.271 115.066 199.664 1.00 53.81 313 LYS A C 1
ATOM 4911 O O . LYS A 1 315 ? 4.653 114.654 198.675 1.00 51.40 313 LYS A O 1
ATOM 4930 N N . ALA A 1 316 ? 4.865 114.820 200.912 1.00 50.23 314 ALA A N 1
ATOM 4931 C CA . ALA A 1 316 ? 3.658 114.046 201.168 1.00 55.60 314 ALA A CA 1
ATOM 4932 C C . ALA A 1 316 ? 2.386 114.861 200.980 1.00 55.10 314 ALA A C 1
ATOM 4933 O O . ALA A 1 316 ? 1.315 114.278 200.782 1.00 60.25 314 ALA A O 1
ATOM 4940 N N . ASN A 1 317 ? 2.478 116.189 201.029 1.00 60.36 315 ASN A N 1
ATOM 4941 C CA . ASN A 1 317 ? 1.313 117.058 200.889 1.00 63.35 315 ASN A CA 1
ATOM 4942 C C . ASN A 1 317 ? 0.262 116.757 201.952 1.00 70.66 315 ASN A C 1
ATOM 4943 O O . ASN A 1 317 ? -0.940 116.846 201.692 1.00 76.36 315 ASN A O 1
ATOM 4954 N N . GLY A 1 318 ? 0.714 116.391 203.151 1.00 81.27 316 GLY A N 1
ATOM 4955 C CA . GLY A 1 318 ? -0.171 116.146 204.273 1.00 92.30 316 GLY A CA 1
ATOM 4956 C C . GLY A 1 318 ? -1.267 115.143 203.982 1.00 80.07 316 GLY A C 1
ATOM 4957 O O . GLY A 1 318 ? -2.441 115.396 204.267 1.00 76.47 316 GLY A O 1
ATOM 4961 N N . ALA A 1 319 ? -0.897 113.995 203.419 1.00 81.83 317 ALA A N 1
ATOM 4962 C CA . ALA A 1 319 ? -1.871 112.969 203.078 1.00 80.95 317 ALA A CA 1
ATOM 4963 C C . ALA A 1 319 ? -2.157 112.009 204.225 1.00 85.37 317 ALA A C 1
ATOM 4964 O O . ALA A 1 319 ? -3.176 111.310 204.187 1.00 90.55 317 ALA A O 1
ATOM 4971 N N . SER A 1 320 ? -1.297 111.961 205.239 1.00 75.13 318 SER A N 1
ATOM 4972 C CA . SER A 1 320 ? -1.463 111.013 206.333 1.00 83.39 318 SER A CA 1
ATOM 4973 C C . SER A 1 320 ? -0.718 111.530 207.557 1.00 77.83 318 SER A C 1
ATOM 4974 O O . SER A 1 320 ? 0.023 112.513 207.489 1.00 79.03 318 SER A O 1
ATOM 4982 N N . ASP A 1 321 ? -0.935 110.854 208.685 1.00 76.23 319 ASP A N 1
ATOM 4983 C CA . ASP A 1 321 ? -0.253 111.209 209.922 1.00 63.89 319 ASP A CA 1
ATOM 4984 C C . ASP A 1 321 ? 1.246 110.972 209.787 1.00 62.91 319 ASP A C 1
ATOM 4985 O O . ASP A 1 321 ? 1.684 109.937 209.277 1.00 63.85 319 ASP A O 1
ATOM 4994 N N . ILE A 1 322 ? 2.033 111.935 210.255 1.00 65.68 320 ILE A N 1
ATOM 4995 C CA . ILE A 1 322 ? 3.480 111.925 210.081 1.00 56.92 320 ILE A CA 1
ATOM 4996 C C . ILE A 1 322 ? 4.142 111.749 211.438 1.00 44.33 320 ILE A C 1
ATOM 4997 O O . ILE A 1 322 ? 3.728 112.361 212.427 1.00 58.22 320 ILE A O 1
ATOM 5013 N N . ILE A 1 323 ? 5.173 110.914 211.477 1.00 44.43 321 ILE A N 1
ATOM 5014 C CA . ILE A 1 323 ? 5.963 110.674 212.677 1.00 41.73 321 ILE A CA 1
ATOM 5015 C C . ILE A 1 323 ? 7.398 111.052 212.339 1.00 54.62 321 ILE A C 1
ATOM 5016 O O . ILE A 1 323 ? 8.053 110.376 211.534 1.00 45.29 321 ILE A O 1
ATOM 5032 N N . ASP A 1 324 ? 7.884 112.133 212.945 1.00 52.96 322 ASP A N 1
ATOM 5033 C CA . ASP A 1 324 ? 9.224 112.633 212.669 1.00 43.76 322 ASP A CA 1
ATOM 5034 C C . ASP A 1 324 ? 10.251 111.743 213.354 1.00 41.78 322 ASP A C 1
ATOM 5035 O O . ASP A 1 324 ? 10.268 111.645 214.584 1.00 50.60 322 ASP A O 1
ATOM 5044 N N . VAL A 1 325 ? 11.113 111.106 212.556 1.00 47.86 323 VAL A N 1
ATOM 5045 C CA . VAL A 1 325 ? 12.149 110.233 213.097 1.00 44.44 323 VAL A CA 1
ATOM 5046 C C . VAL A 1 325 ? 13.279 111.003 213.762 1.00 46.21 323 VAL A C 1
ATOM 5047 O O . VAL A 1 325 ? 14.117 110.398 214.439 1.00 53.16 323 VAL A O 1
ATOM 5060 N N . HIS A 1 326 ? 13.341 112.317 213.572 1.00 54.52 324 HIS A N 1
ATOM 5061 C CA . HIS A 1 326 ? 14.333 113.131 214.262 1.00 65.64 324 HIS A CA 1
ATOM 5062 C C . HIS A 1 326 ? 13.822 113.695 215.582 1.00 63.60 324 HIS A C 1
ATOM 5063 O O . HIS A 1 326 ? 14.632 114.129 216.409 1.00 64.83 324 HIS A O 1
ATOM 5077 N N . ASP A 1 327 ? 12.512 113.694 215.798 1.00 55.80 325 ASP A N 1
ATOM 5078 C CA . ASP A 1 327 ? 11.943 114.213 217.034 1.00 62.64 325 ASP A CA 1
ATOM 5079 C C . ASP A 1 327 ? 12.110 113.183 218.145 1.00 69.80 325 ASP A C 1
ATOM 5080 O O . ASP A 1 327 ? 11.654 112.044 217.992 1.00 61.90 325 ASP A O 1
ATOM 5089 N N . PRO A 1 328 ? 12.753 113.529 219.265 1.00 73.47 326 PRO A N 1
ATOM 5090 C CA . PRO A 1 328 ? 12.858 112.561 220.370 1.00 75.80 326 PRO A CA 1
ATOM 5091 C C . PRO A 1 328 ? 11.515 112.117 220.921 1.00 68.63 326 PRO A C 1
ATOM 5092 O O . PRO A 1 328 ? 11.455 111.081 221.593 1.00 57.72 326 PRO A O 1
ATOM 5103 N N . ASP A 1 329 ? 10.437 112.863 220.665 1.00 70.59 327 ASP A N 1
ATOM 5104 C CA . ASP A 1 329 ? 9.113 112.478 221.142 1.00 76.03 327 ASP A CA 1
ATOM 5105 C C . ASP A 1 329 ? 8.532 111.280 220.398 1.00 75.81 327 ASP A C 1
ATOM 5106 O O . ASP A 1 329 ? 7.440 110.822 220.756 1.00 65.81 327 ASP A O 1
ATOM 5115 N N . SER A 1 330 ? 9.222 110.770 219.381 1.00 73.89 328 SER A N 1
ATOM 5116 C CA . SER A 1 330 ? 8.785 109.588 218.653 1.00 58.81 328 SER A CA 1
ATOM 5117 C C . SER A 1 330 ? 9.438 108.312 219.166 1.00 59.02 328 SER A C 1
ATOM 5118 O O . SER A 1 330 ? 9.137 107.228 218.657 1.00 55.84 328 SER A O 1
ATOM 5126 N N . TYR A 1 331 ? 10.316 108.411 220.160 1.00 51.61 329 TYR A N 1
ATOM 5127 C CA . TYR A 1 331 ? 11.032 107.262 220.698 1.00 56.37 329 TYR A CA 1
ATOM 5128 C C . TYR A 1 331 ? 10.665 107.071 222.164 1.00 70.53 329 TYR A C 1
ATOM 5129 O O . TYR A 1 331 ? 10.777 108.006 222.965 1.00 74.58 329 TYR A O 1
ATOM 5147 N N . SER A 1 332 ? 10.228 105.863 222.513 1.00 63.20 330 SER A N 1
ATOM 5148 C CA . SER A 1 332 ? 9.933 105.538 223.899 1.00 72.19 330 SER A CA 1
ATOM 5149 C C . SER A 1 332 ? 11.215 105.186 224.647 1.00 69.68 330 SER A C 1
ATOM 5150 O O . SER A 1 332 ? 12.221 104.779 224.058 1.00 66.02 330 SER A O 1
ATOM 5158 N N . GLU A 1 333 ? 11.167 105.352 225.973 1.00 76.81 331 GLU A N 1
ATOM 5159 C CA . GLU A 1 333 ? 12.318 105.037 226.808 1.00 73.94 331 GLU A CA 1
ATOM 5160 C C . GLU A 1 333 ? 12.563 103.538 226.909 1.00 69.83 331 GLU A C 1
ATOM 5161 O O . GLU A 1 333 ? 13.681 103.126 227.236 1.00 69.98 331 GLU A O 1
ATOM 5173 N N . ASN A 1 334 ? 11.552 102.720 226.632 1.00 64.03 332 ASN A N 1
ATOM 5174 C CA . ASN A 1 334 ? 11.680 101.272 226.734 1.00 56.22 332 ASN A CA 1
ATOM 5175 C C . ASN A 1 334 ? 12.473 100.739 225.545 1.00 59.84 332 ASN A C 1
ATOM 5176 O O . ASN A 1 334 ? 12.094 100.966 224.392 1.00 64.67 332 ASN A O 1
ATOM 5187 N N . THR A 1 335 ? 13.567 100.025 225.824 1.00 58.08 333 THR A N 1
ATOM 5188 C CA . THR A 1 335 ? 14.407 99.434 224.790 1.00 53.74 333 THR A CA 1
ATOM 5189 C C . THR A 1 335 ? 14.332 97.910 224.784 1.00 61.68 333 THR A C 1
ATOM 5190 O O . THR A 1 335 ? 15.244 97.248 224.274 1.00 56.88 333 THR A O 1
ATOM 5201 N N . ASN A 1 336 ? 13.270 97.343 225.349 1.00 59.09 334 ASN A N 1
ATOM 5202 C CA . ASN A 1 336 ? 13.105 95.900 225.420 1.00 73.35 334 ASN A CA 1
ATOM 5203 C C . ASN A 1 336 ? 12.342 95.395 224.203 1.00 58.64 334 ASN A C 1
ATOM 5204 O O . ASN A 1 336 ? 11.440 96.064 223.689 1.00 51.10 334 ASN A O 1
ATOM 5215 N N . ASN A 1 337 ? 12.712 94.199 223.749 1.00 57.27 335 ASN A N 1
ATOM 5216 C CA . ASN A 1 337 ? 12.029 93.576 222.625 1.00 48.88 335 ASN A CA 1
ATOM 5217 C C . ASN A 1 337 ? 10.534 93.495 222.892 1.00 51.82 335 ASN A C 1
ATOM 5218 O O . ASN A 1 337 ? 10.103 93.131 223.988 1.00 59.44 335 ASN A O 1
ATOM 5229 N N . LEU A 1 338 ? 9.743 93.853 221.881 1.00 59.89 336 LEU A N 1
ATOM 5230 C CA . LEU A 1 338 ? 8.295 93.787 221.988 1.00 60.13 336 LEU A CA 1
ATOM 5231 C C . LEU A 1 338 ? 7.839 92.333 222.124 1.00 64.39 336 LEU A C 1
ATOM 5232 O O . LEU A 1 338 ? 8.562 91.407 221.750 1.00 65.33 336 LEU A O 1
ATOM 5248 N N . PRO A 1 339 ? 6.643 92.107 222.666 1.00 57.92 337 PRO A N 1
ATOM 5249 C CA . PRO A 1 339 ? 6.073 90.754 222.645 1.00 65.54 337 PRO A CA 1
ATOM 5250 C C . PRO A 1 339 ? 5.549 90.413 221.258 1.00 69.41 337 PRO A C 1
ATOM 5251 O O . PRO A 1 339 ? 4.925 91.240 220.588 1.00 65.91 337 PRO A O 1
ATOM 5262 N N . HIS A 1 340 ? 5.821 89.221 220.750 1.00 76.41 338 HIS A N 1
ATOM 5263 C CA . HIS A 1 340 ? 5.462 88.826 219.366 1.00 60.71 338 HIS A CA 1
ATOM 5264 C C . HIS A 1 340 ? 3.947 88.799 219.148 1.00 58.43 338 HIS A C 1
ATOM 5265 O O . HIS A 1 340 ? 3.280 88.193 219.938 1.00 65.95 338 HIS A O 1
ATOM 5279 N N . VAL A 1 341 ? 3.451 89.413 218.090 1.00 60.03 339 VAL A N 1
ATOM 5280 C CA . VAL A 1 341 ? 2.007 89.447 217.734 1.00 55.18 339 VAL A CA 1
ATOM 5281 C C . VAL A 1 341 ? 1.870 88.994 216.287 1.00 55.92 339 VAL A C 1
ATOM 5282 O O . VAL A 1 341 ? 0.765 88.930 215.809 1.00 54.51 339 VAL A O 1
ATOM 5295 N N . ASN A 1 342 ? 2.972 88.648 215.638 1.00 58.57 340 ASN A N 1
ATOM 5296 C CA . ASN A 1 342 ? 2.984 88.384 214.187 1.00 59.08 340 ASN A CA 1
ATOM 5297 C C . ASN A 1 342 ? 3.028 86.907 213.864 1.00 54.35 340 ASN A C 1
ATOM 5298 O O . ASN A 1 342 ? 3.729 86.172 214.498 1.00 56.79 340 ASN A O 1
ATOM 5309 N N . ARG A 1 343 ? 2.220 86.513 212.914 1.00 54.79 341 ARG A N 1
ATOM 5310 C CA . ARG A 1 343 ? 2.307 85.193 212.319 1.00 50.43 341 ARG A CA 1
ATOM 5311 C C . ARG A 1 343 ? 3.137 85.263 211.041 1.00 49.52 341 ARG A C 1
ATOM 5312 O O . ARG A 1 343 ? 3.201 86.314 210.397 1.00 47.56 341 ARG A O 1
ATOM 5333 N N . PRO A 1 344 ? 3.785 84.168 210.633 1.00 47.73 342 PRO A N 1
ATOM 5334 C CA . PRO A 1 344 ? 4.626 84.219 209.423 1.00 39.97 342 PRO A CA 1
ATOM 5335 C C . PRO A 1 344 ? 3.862 84.538 208.144 1.00 40.17 342 PRO A C 1
ATOM 5336 O O . PRO A 1 344 ? 4.505 84.840 207.132 1.00 43.79 342 PRO A O 1
ATOM 5347 N N . ASP A 1 345 ? 2.530 84.491 208.156 1.00 41.84 343 ASP A N 1
ATOM 5348 C CA . ASP A 1 345 ? 1.725 84.811 206.986 1.00 46.88 343 ASP A CA 1
ATOM 5349 C C . ASP A 1 345 ? 1.331 86.283 206.924 1.00 42.73 343 ASP A C 1
ATOM 5350 O O . ASP A 1 345 ? 0.531 86.660 206.061 1.00 40.98 343 ASP A O 1
ATOM 5359 N N . ASP A 1 346 ? 1.861 87.115 207.816 1.00 42.65 344 ASP A N 1
ATOM 5360 C CA . ASP A 1 346 ? 1.553 88.537 207.815 1.00 41.08 344 ASP A CA 1
ATOM 5361 C C . ASP A 1 346 ? 2.476 89.283 206.853 1.00 33.57 344 ASP A C 1
ATOM 5362 O O . ASP A 1 346 ? 3.610 88.870 206.595 1.00 26.66 344 ASP A O 1
ATOM 5371 N N . LEU A 1 347 ? 1.969 90.394 206.323 1.00 29.43 345 LEU A N 1
ATOM 5372 C CA . LEU A 1 347 ? 2.756 91.214 205.416 1.00 36.96 345 LEU A CA 1
ATOM 5373 C C . LEU A 1 347 ? 4.022 91.711 206.098 1.00 29.32 345 LEU A C 1
ATOM 5374 O O . LEU A 1 347 ? 4.020 92.034 207.290 1.00 34.80 345 LEU A O 1
ATOM 5390 N N . VAL A 1 348 ? 5.108 91.763 205.332 1.00 26.47 346 VAL A N 1
ATOM 5391 C CA . VAL A 1 348 ? 6.351 92.369 205.776 1.00 27.95 346 VAL A CA 1
ATOM 5392 C C . VAL A 1 348 ? 6.671 93.646 204.996 1.00 27.96 346 VAL A C 1
ATOM 5393 O O . VAL A 1 348 ? 7.165 94.613 205.578 1.00 27.28 346 VAL A O 1
ATOM 5406 N N . TYR A 1 349 ? 6.385 93.688 203.692 1.00 25.62 347 TYR A N 1
ATOM 5407 C CA . TYR A 1 349 ? 6.552 94.930 202.943 1.00 28.46 347 TYR A CA 1
ATOM 5408 C C . TYR A 1 349 ? 5.721 94.894 201.667 1.00 28.26 347 TYR A C 1
ATOM 5409 O O . TYR A 1 349 ? 5.266 93.835 201.222 1.00 21.66 347 TYR A O 1
ATOM 5427 N N . VAL A 1 350 ? 5.532 96.080 201.091 1.00 25.44 348 VAL A N 1
ATOM 5428 C CA . VAL A 1 350 ? 4.810 96.262 199.834 1.00 25.54 348 VAL A CA 1
ATOM 5429 C C . VAL A 1 350 ? 5.676 97.120 198.917 1.00 28.75 348 VAL A C 1
ATOM 5430 O O . VAL A 1 350 ? 6.062 98.236 199.289 1.00 22.90 348 VAL A O 1
ATOM 5443 N N . MET A 1 351 ? 6.003 96.590 197.738 1.00 26.76 349 MET A N 1
ATOM 5444 C CA . MET A 1 351 ? 6.794 97.310 196.745 1.00 35.20 349 MET A CA 1
ATOM 5445 C C . MET A 1 351 ? 6.053 97.343 195.416 1.00 22.35 349 MET A C 1
ATOM 5446 O O . MET A 1 351 ? 5.351 96.398 195.053 1.00 29.05 349 MET A O 1
ATOM 5460 N N . TYR A 1 352 ? 6.216 98.447 194.693 1.00 32.58 350 TYR A N 1
ATOM 5461 C CA . TYR A 1 352 ? 5.509 98.675 193.438 1.00 30.68 350 TYR A CA 1
ATOM 5462 C C . TYR A 1 352 ? 6.401 98.337 192.251 1.00 26.43 350 TYR A C 1
ATOM 5463 O O . TYR A 1 352 ? 7.605 98.606 192.267 1.00 22.84 350 TYR A O 1
ATOM 5481 N N . THR A 1 353 ? 5.803 97.718 191.238 1.00 32.28 351 THR A N 1
ATOM 5482 C CA . THR A 1 353 ? 6.505 97.366 190.017 1.00 40.50 351 THR A CA 1
ATOM 5483 C C . THR A 1 353 ? 6.534 98.562 189.068 1.00 55.35 351 THR A C 1
ATOM 5484 O O . THR A 1 353 ? 5.927 99.608 189.320 1.00 47.47 351 THR A O 1
ATOM 5495 N N . SER A 1 354 ? 7.250 98.393 187.958 1.00 69.06 352 SER A N 1
ATOM 5496 C CA . SER A 1 354 ? 7.364 99.451 186.965 1.00 62.91 352 SER A CA 1
ATOM 5497 C C . SER A 1 354 ? 6.024 99.680 186.273 1.00 48.99 352 SER A C 1
ATOM 5498 O O . SER A 1 354 ? 5.201 98.770 186.138 1.00 54.43 352 SER A O 1
ATOM 5506 N N . GLY A 1 355 ? 5.816 100.907 185.830 1.00 62.48 353 GLY A N 1
ATOM 5507 C CA . GLY A 1 355 ? 4.611 101.292 185.119 1.00 74.32 353 GLY A CA 1
ATOM 5508 C C . GLY A 1 355 ? 4.181 102.692 185.515 1.00 75.69 353 GLY A C 1
ATOM 5509 O O . GLY A 1 355 ? 4.606 103.245 186.529 1.00 75.08 353 GLY A O 1
ATOM 5513 N N . SER A 1 356 ? 3.317 103.279 184.689 1.00 69.17 354 SER A N 1
ATOM 5514 C CA . SER A 1 356 ? 2.795 104.606 184.978 1.00 88.20 354 SER A CA 1
ATOM 5515 C C . SER A 1 356 ? 1.887 104.560 186.209 1.00 78.66 354 SER A C 1
ATOM 5516 O O . SER A 1 356 ? 1.495 103.494 186.690 1.00 73.31 354 SER A O 1
ATOM 5524 N N . THR A 1 357 ? 1.562 105.740 186.730 1.00 64.48 355 THR A N 1
ATOM 5525 C CA . THR A 1 357 ? 0.669 105.815 187.878 1.00 65.34 355 THR A CA 1
ATOM 5526 C C . THR A 1 357 ? -0.708 105.287 187.494 1.00 69.70 355 THR A C 1
ATOM 5527 O O . THR A 1 357 ? -1.249 105.636 186.440 1.00 66.52 355 THR A O 1
ATOM 5538 N N . GLY A 1 358 ? -1.277 104.446 188.358 1.00 65.95 356 GLY A N 1
ATOM 5539 C CA . GLY A 1 358 ? -2.521 103.766 188.082 1.00 59.51 356 GLY A CA 1
ATOM 5540 C C . GLY A 1 358 ? -2.342 102.389 187.479 1.00 63.17 356 GLY A C 1
ATOM 5541 O O . GLY A 1 358 ? -3.161 101.497 187.732 1.00 60.23 356 GLY A O 1
ATOM 5545 N N . LEU A 1 359 ? -1.256 102.208 186.743 1.00 77.46 357 LEU A N 1
ATOM 5546 C CA . LEU A 1 359 ? -0.894 100.911 186.128 1.00 87.11 357 LEU A CA 1
ATOM 5547 C C . LEU A 1 359 ? 0.046 100.158 187.081 1.00 80.14 357 LEU A C 1
ATOM 5548 O O . LEU A 1 359 ? -0.162 98.966 187.278 1.00 68.31 357 LEU A O 1
ATOM 5564 N N . ALA A 1 360 ? 1.056 100.837 187.619 1.00 62.68 358 ALA A N 1
ATOM 5565 C CA . ALA A 1 360 ? 2.043 100.262 188.550 1.00 58.53 358 ALA A CA 1
ATOM 5566 C C . ALA A 1 360 ? 1.277 99.492 189.630 1.00 48.97 358 ALA A C 1
ATOM 5567 O O . ALA A 1 360 ? 0.318 100.000 190.112 1.00 52.90 358 ALA A O 1
ATOM 5574 N N . LYS A 1 361 ? 1.715 98.349 190.044 1.00 39.77 359 LYS A N 1
ATOM 5575 C CA . LYS A 1 361 ? 1.007 97.593 191.038 1.00 46.35 359 LYS A CA 1
ATOM 5576 C C . LYS A 1 361 ? 1.777 97.390 192.316 1.00 32.03 359 LYS A C 1
ATOM 5577 O O . LYS A 1 361 ? 2.925 97.180 192.254 1.00 29.35 359 LYS A O 1
ATOM 5596 N N . GLY A 1 362 ? 1.119 97.447 193.455 1.00 27.53 360 GLY A N 1
ATOM 5597 C CA . GLY A 1 362 ? 1.760 97.171 194.749 1.00 29.86 360 GLY A CA 1
ATOM 5598 C C . GLY A 1 362 ? 1.838 95.664 194.974 1.00 26.35 360 GLY A C 1
ATOM 5599 O O . GLY A 1 362 ? 0.867 95.037 194.860 1.00 27.40 360 GLY A O 1
ATOM 5603 N N . VAL A 1 363 ? 2.998 95.110 195.236 1.00 26.95 361 VAL A N 1
ATOM 5604 C CA . VAL A 1 363 ? 3.199 93.678 195.444 1.00 24.62 361 VAL A CA 1
ATOM 5605 C C . VAL A 1 363 ? 3.302 93.420 196.942 1.00 28.33 361 VAL A C 1
ATOM 5606 O O . VAL A 1 363 ? 4.122 94.039 197.635 1.00 21.60 361 VAL A O 1
ATOM 5619 N N . MET A 1 364 ? 2.484 92.501 197.437 1.00 22.33 362 MET A N 1
ATOM 5620 C CA . MET A 1 364 ? 2.403 92.197 198.865 1.00 21.85 362 MET A CA 1
ATOM 5621 C C . MET A 1 364 ? 3.266 90.980 199.160 1.00 21.02 362 MET A C 1
ATOM 5622 O O . MET A 1 364 ? 2.988 89.881 198.672 1.00 21.07 362 MET A O 1
ATOM 5636 N N . ILE A 1 365 ? 4.330 91.184 199.936 1.00 22.63 363 ILE A N 1
ATOM 5637 C CA . ILE A 1 365 ? 5.259 90.129 200.319 1.00 21.41 363 ILE A CA 1
ATOM 5638 C C . ILE A 1 365 ? 5.047 89.809 201.796 1.00 29.75 363 ILE A C 1
ATOM 5639 O O . ILE A 1 365 ? 4.767 90.704 202.600 1.00 27.60 363 ILE A O 1
ATOM 5655 N N . GLU A 1 366 ? 5.192 88.534 202.153 1.00 36.85 364 GLU A N 1
ATOM 5656 C CA . GLU A 1 366 ? 4.906 88.057 203.500 1.00 29.41 364 GLU A CA 1
ATOM 5657 C C . GLU A 1 366 ? 6.175 87.609 204.216 1.00 26.35 364 GLU A C 1
ATOM 5658 O O . GLU A 1 366 ? 7.183 87.262 203.595 1.00 24.82 364 GLU A O 1
ATOM 5670 N N . HIS A 1 367 ? 6.105 87.611 205.552 1.00 35.29 365 HIS A N 1
ATOM 5671 C CA . HIS A 1 367 ? 7.278 87.285 206.364 1.00 35.99 365 HIS A CA 1
ATOM 5672 C C . HIS A 1 367 ? 7.922 85.977 205.927 1.00 30.05 365 HIS A C 1
ATOM 5673 O O . HIS A 1 367 ? 9.144 85.901 205.752 1.00 30.39 365 HIS A O 1
ATOM 5687 N N . HIS A 1 368 ? 7.116 84.925 205.748 1.00 31.15 366 HIS A N 1
ATOM 5688 C CA . HIS A 1 368 ? 7.708 83.636 205.398 1.00 36.28 366 HIS A CA 1
ATOM 5689 C C . HIS A 1 368 ? 8.400 83.686 204.041 1.00 32.80 366 HIS A C 1
ATOM 5690 O O . HIS A 1 368 ? 9.407 82.995 203.843 1.00 30.03 366 HIS A O 1
ATOM 5704 N N . ASN A 1 369 ? 7.912 84.514 203.104 1.00 29.11 367 ASN A N 1
ATOM 5705 C CA . ASN A 1 369 ? 8.639 84.708 201.849 1.00 26.53 367 ASN A CA 1
ATOM 5706 C C . ASN A 1 369 ? 10.065 85.182 202.120 1.00 27.72 367 ASN A C 1
ATOM 5707 O O . ASN A 1 369 ? 11.032 84.649 201.565 1.00 28.80 367 ASN A O 1
ATOM 5718 N N . LEU A 1 370 ? 10.210 86.209 202.964 1.00 33.28 368 LEU A N 1
ATOM 5719 C CA . LEU A 1 370 ? 11.517 86.823 203.177 1.00 25.99 368 LEU A CA 1
ATOM 5720 C C . LEU A 1 370 ? 12.437 85.913 203.981 1.00 22.82 368 LEU A C 1
ATOM 5721 O O . LEU A 1 370 ? 13.623 85.778 203.659 1.00 32.33 368 LEU A O 1
ATOM 5737 N N . VAL A 1 371 ? 11.918 85.291 205.041 1.00 38.93 369 VAL A N 1
ATOM 5738 C CA . VAL A 1 371 ? 12.730 84.358 205.820 1.00 36.12 369 VAL A CA 1
ATOM 5739 C C . VAL A 1 371 ? 13.279 83.258 204.924 1.00 30.25 369 VAL A C 1
ATOM 5740 O O . VAL A 1 371 ? 14.464 82.906 204.995 1.00 29.33 369 VAL A O 1
ATOM 5753 N N . ASN A 1 372 ? 12.435 82.706 204.054 1.00 35.45 370 ASN A N 1
ATOM 5754 C CA . ASN A 1 372 ? 12.895 81.644 203.169 1.00 39.26 370 ASN A CA 1
ATOM 5755 C C . ASN A 1 372 ? 14.110 82.085 202.361 1.00 34.51 370 ASN A C 1
ATOM 5756 O O . ASN A 1 372 ? 15.093 81.345 202.247 1.00 42.75 370 ASN A O 1
ATOM 5767 N N . PHE A 1 373 ? 14.063 83.294 201.785 1.00 36.35 371 PHE A N 1
ATOM 5768 C CA . PHE A 1 373 ? 15.170 83.747 200.947 1.00 25.43 371 PHE A CA 1
ATOM 5769 C C . PHE A 1 373 ? 16.433 83.991 201.767 1.00 25.82 371 PHE A C 1
ATOM 5770 O O . PHE A 1 373 ? 17.536 83.637 201.336 1.00 28.37 371 PHE A O 1
ATOM 5787 N N . CYS A 1 374 ? 16.300 84.612 202.940 1.00 33.08 372 CYS A N 1
ATOM 5788 C CA . CYS A 1 374 ? 17.481 84.931 203.738 1.00 34.47 372 CYS A CA 1
ATOM 5789 C C . CYS A 1 374 ? 18.169 83.665 204.243 1.00 41.36 372 CYS A C 1
ATOM 5790 O O . CYS A 1 374 ? 19.403 83.607 204.314 1.00 37.14 372 CYS A O 1
ATOM 5798 N N . GLU A 1 375 ? 17.396 82.633 204.584 1.00 44.26 373 GLU A N 1
ATOM 5799 C CA . GLU A 1 375 ? 18.013 81.399 205.064 1.00 45.29 373 GLU A CA 1
ATOM 5800 C C . GLU A 1 375 ? 18.774 80.686 203.955 1.00 41.95 373 GLU A C 1
ATOM 5801 O O . GLU A 1 375 ? 19.806 80.060 204.220 1.00 42.17 373 GLU A O 1
ATOM 5813 N N . TRP A 1 376 ? 18.297 80.779 202.712 1.00 36.46 374 TRP A N 1
ATOM 5814 C CA . TRP A 1 376 ? 19.030 80.189 201.599 1.00 33.59 374 TRP A CA 1
ATOM 5815 C C . TRP A 1 376 ? 20.264 81.014 201.256 1.00 37.98 374 TRP A C 1
ATOM 5816 O O . TRP A 1 376 ? 21.312 80.458 200.904 1.00 31.86 374 TRP A O 1
ATOM 5837 N N . TYR A 1 377 ? 20.161 82.344 201.366 1.00 42.64 375 TYR A N 1
ATOM 5838 C CA . TYR A 1 377 ? 21.240 83.230 200.936 1.00 33.80 375 TYR A CA 1
ATOM 5839 C C . TYR A 1 377 ? 22.509 83.012 201.757 1.00 32.12 375 TYR A C 1
ATOM 5840 O O . TYR A 1 377 ? 23.606 82.887 201.197 1.00 35.63 375 TYR A O 1
ATOM 5858 N N . ARG A 1 378 ? 22.384 82.974 203.087 1.00 35.43 376 ARG A N 1
ATOM 5859 C CA . ARG A 1 378 ? 23.575 82.961 203.937 1.00 44.29 376 ARG A CA 1
ATOM 5860 C C . ARG A 1 378 ? 24.471 81.757 203.673 1.00 43.24 376 ARG A C 1
ATOM 5861 O O . ARG A 1 378 ? 25.670 81.956 203.403 1.00 43.10 376 ARG A O 1
ATOM 5882 N N . PRO A 1 379 ? 23.985 80.512 203.726 1.00 38.97 377 PRO A N 1
ATOM 5883 C CA . PRO A 1 379 ? 24.884 79.382 203.442 1.00 38.84 377 PRO A CA 1
ATOM 5884 C C . PRO A 1 379 ? 25.348 79.337 201.998 1.00 40.44 377 PRO A C 1
ATOM 5885 O O . PRO A 1 379 ? 26.512 79.006 201.738 1.00 49.67 377 PRO A O 1
ATOM 5896 N N . TYR A 1 380 ? 24.471 79.669 201.047 1.00 43.13 378 TYR A N 1
ATOM 5897 C CA . TYR A 1 380 ? 24.822 79.541 199.637 1.00 35.12 378 TYR A CA 1
ATOM 5898 C C . TYR A 1 380 ? 26.034 80.395 199.284 1.00 41.39 378 TYR A C 1
ATOM 5899 O O . TYR A 1 380 ? 26.879 79.985 198.477 1.00 39.66 378 TYR A O 1
ATOM 5917 N N . PHE A 1 381 ? 26.132 81.590 199.862 1.00 48.33 379 PHE A N 1
ATOM 5918 C CA . PHE A 1 381 ? 27.271 82.468 199.623 1.00 46.92 379 PHE A CA 1
ATOM 5919 C C . PHE A 1 381 ? 28.274 82.466 200.773 1.00 49.67 379 PHE A C 1
ATOM 5920 O O . PHE A 1 381 ? 29.277 83.185 200.702 1.00 50.91 379 PHE A O 1
ATOM 5937 N N . GLY A 1 382 ? 28.036 81.671 201.816 1.00 47.24 380 GLY A N 1
ATOM 5938 C CA . GLY A 1 382 ? 28.951 81.580 202.935 1.00 49.60 380 GLY A CA 1
ATOM 5939 C C . GLY A 1 382 ? 29.154 82.910 203.621 1.00 49.28 380 GLY A C 1
ATOM 5940 O O . GLY A 1 382 ? 30.284 83.391 203.729 1.00 42.53 380 GLY A O 1
ATOM 5944 N N . VAL A 1 383 ? 28.066 83.509 204.093 1.00 48.49 381 VAL A N 1
ATOM 5945 C CA . VAL A 1 383 ? 28.107 84.842 204.683 1.00 61.01 381 VAL A CA 1
ATOM 5946 C C . VAL A 1 383 ? 28.419 84.703 206.166 1.00 56.65 381 VAL A C 1
ATOM 5947 O O . VAL A 1 383 ? 27.651 84.092 206.916 1.00 55.40 381 VAL A O 1
ATOM 5960 N N . THR A 1 384 ? 29.540 85.273 206.586 1.00 53.71 382 THR A N 1
ATOM 5961 C CA . THR A 1 384 ? 29.949 85.292 207.979 1.00 65.77 382 THR A CA 1
ATOM 5962 C C . THR A 1 384 ? 29.919 86.715 208.524 1.00 67.10 382 THR A C 1
ATOM 5963 O O . THR A 1 384 ? 29.943 87.685 207.760 1.00 68.80 382 THR A O 1
ATOM 5974 N N . PRO A 1 385 ? 29.873 86.880 209.850 1.00 63.39 383 PRO A N 1
ATOM 5975 C CA . PRO A 1 385 ? 29.880 88.238 210.422 1.00 64.82 383 PRO A CA 1
ATOM 5976 C C . PRO A 1 385 ? 31.078 89.080 210.006 1.00 67.69 383 PRO A C 1
ATOM 5977 O O . PRO A 1 385 ? 31.049 90.301 210.212 1.00 69.34 383 PRO A O 1
ATOM 5988 N N . ALA A 1 386 ? 32.121 88.478 209.436 1.00 60.51 384 ALA A N 1
ATOM 5989 C CA . ALA A 1 386 ? 33.278 89.227 208.962 1.00 58.59 384 ALA A CA 1
ATOM 5990 C C . ALA A 1 386 ? 33.060 89.867 207.596 1.00 59.10 384 ALA A C 1
ATOM 5991 O O . ALA A 1 386 ? 33.978 90.515 207.082 1.00 60.08 384 ALA A O 1
ATOM 5998 N N . ASP A 1 387 ? 31.883 89.705 207.000 1.00 68.03 385 ASP A N 1
ATOM 5999 C CA . ASP A 1 387 ? 31.613 90.235 205.672 1.00 67.55 385 ASP A CA 1
ATOM 6000 C C . ASP A 1 387 ? 31.126 91.677 205.748 1.00 57.21 385 ASP A C 1
ATOM 6001 O O . ASP A 1 387 ? 30.489 92.093 206.722 1.00 47.05 385 ASP A O 1
ATOM 6010 N N . LYS A 1 388 ? 31.433 92.433 204.695 1.00 49.45 386 LYS A N 1
ATOM 6011 C CA . LYS A 1 388 ? 31.048 93.834 204.567 1.00 57.43 386 LYS A CA 1
ATOM 6012 C C . LYS A 1 388 ? 30.141 93.973 203.353 1.00 53.03 386 LYS A C 1
ATOM 6013 O O . LYS A 1 388 ? 30.578 93.742 202.219 1.00 46.75 386 LYS A O 1
ATOM 6032 N N . ALA A 1 389 ? 28.894 94.364 203.584 1.00 52.24 387 ALA A N 1
ATOM 6033 C CA . ALA A 1 389 ? 27.894 94.446 202.531 1.00 52.63 387 ALA A CA 1
ATOM 6034 C C . ALA A 1 389 ? 27.616 95.896 202.153 1.00 49.15 387 ALA A C 1
ATOM 6035 O O . ALA A 1 389 ? 27.748 96.812 202.969 1.00 52.71 387 ALA A O 1
ATOM 6042 N N . LEU A 1 390 ? 27.246 96.099 200.926 1.00 43.87 388 LEU A N 1
ATOM 6043 C CA . LEU A 1 390 ? 26.920 97.391 200.416 1.00 40.57 388 LEU A CA 1
ATOM 6044 C C . LEU A 1 390 ? 25.437 97.593 200.203 1.00 49.45 388 LEU A C 1
ATOM 6045 O O . LEU A 1 390 ? 24.782 96.765 199.652 1.00 49.14 388 LEU A O 1
ATOM 6061 N N . VAL A 1 391 ? 24.897 98.688 200.664 1.00 39.91 389 VAL A N 1
ATOM 6062 C CA . VAL A 1 391 ? 23.493 99.045 200.439 1.00 32.79 389 VAL A CA 1
ATOM 6063 C C . VAL A 1 391 ? 23.475 99.985 199.235 1.00 45.53 389 VAL A C 1
ATOM 6064 O O . VAL A 1 391 ? 23.610 101.202 199.363 1.00 55.86 389 VAL A O 1
ATOM 6077 N N . TYR A 1 392 ? 23.296 99.408 198.046 1.00 38.90 390 TYR A N 1
ATOM 6078 C CA . TYR A 1 392 ? 23.410 100.144 196.790 1.00 42.16 390 TYR A CA 1
ATOM 6079 C C . TYR A 1 392 ? 22.055 100.538 196.208 1.00 40.67 390 TYR A C 1
ATOM 6080 O O . TYR A 1 392 ? 21.857 101.697 195.830 1.00 40.75 390 TYR A O 1
ATOM 6098 N N . SER A 1 393 ? 21.113 99.602 196.145 1.00 39.20 391 SER A N 1
ATOM 6099 C CA . SER A 1 393 ? 19.852 99.832 195.453 1.00 39.08 391 SER A CA 1
ATOM 6100 C C . SER A 1 393 ? 18.950 100.784 196.232 1.00 36.75 391 SER A C 1
ATOM 6101 O O . SER A 1 393 ? 19.019 100.886 197.459 1.00 34.72 391 SER A O 1
ATOM 6109 N N . SER A 1 394 ? 18.093 101.490 195.500 1.00 34.95 392 SER A N 1
ATOM 6110 C CA . SER A 1 394 ? 17.040 102.269 196.137 1.00 34.97 392 SER A CA 1
ATOM 6111 C C . SER A 1 394 ? 16.176 101.365 197.010 1.00 39.23 392 SER A C 1
ATOM 6112 O O . SER A 1 394 ? 15.910 100.207 196.667 1.00 32.08 392 SER A O 1
ATOM 6120 N N . PHE A 1 395 ? 15.733 101.893 198.149 1.00 32.16 393 PHE A N 1
ATOM 6121 C CA . PHE A 1 395 ? 14.981 101.053 199.076 1.00 35.94 393 PHE A CA 1
ATOM 6122 C C . PHE A 1 395 ? 13.515 100.895 198.674 1.00 29.04 393 PHE A C 1
ATOM 6123 O O . PHE A 1 395 ? 12.790 100.153 199.341 1.00 32.39 393 PHE A O 1
ATOM 6140 N N . SER A 1 396 ? 13.079 101.524 197.578 1.00 28.73 394 SER A N 1
ATOM 6141 C CA . SER A 1 396 ? 11.800 101.220 196.944 1.00 32.49 394 SER A CA 1
ATOM 6142 C C . SER A 1 396 ? 11.902 100.056 195.965 1.00 37.05 394 SER A C 1
ATOM 6143 O O . SER A 1 396 ? 10.884 99.646 195.394 1.00 29.95 394 SER A O 1
ATOM 6151 N N . PHE A 1 397 ? 13.103 99.524 195.765 1.00 32.42 395 PHE A N 1
ATOM 6152 C CA . PHE A 1 397 ? 13.377 98.430 194.837 1.00 37.78 395 PHE A CA 1
ATOM 6153 C C . PHE A 1 397 ? 13.789 97.209 195.653 1.00 35.48 395 PHE A C 1
ATOM 6154 O O . PHE A 1 397 ? 14.604 97.324 196.574 1.00 35.34 395 PHE A O 1
ATOM 6171 N N . ASP A 1 398 ? 13.215 96.045 195.333 1.00 32.90 396 ASP A N 1
ATOM 6172 C CA . ASP A 1 398 ? 13.439 94.880 196.184 1.00 35.42 396 ASP A CA 1
ATOM 6173 C C . ASP A 1 398 ? 14.886 94.407 196.160 1.00 33.60 396 ASP A C 1
ATOM 6174 O O . ASP A 1 398 ? 15.242 93.522 196.942 1.00 37.52 396 ASP A O 1
ATOM 6183 N N . GLY A 1 399 ? 15.732 94.979 195.302 1.00 40.88 397 GLY A N 1
ATOM 6184 C CA . GLY A 1 399 ? 17.158 94.746 195.413 1.00 30.56 397 GLY A CA 1
ATOM 6185 C C . GLY A 1 399 ? 17.742 95.248 196.716 1.00 42.24 397 GLY A C 1
ATOM 6186 O O . GLY A 1 399 ? 18.797 94.768 197.143 1.00 41.93 397 GLY A O 1
ATOM 6190 N N . SER A 1 400 ? 17.077 96.208 197.362 1.00 40.28 398 SER A N 1
ATOM 6191 C CA . SER A 1 400 ? 17.539 96.684 198.658 1.00 37.67 398 SER A CA 1
ATOM 6192 C C . SER A 1 400 ? 17.202 95.701 199.763 1.00 38.73 398 SER A C 1
ATOM 6193 O O . SER A 1 400 ? 17.950 95.600 200.739 1.00 44.47 398 SER A O 1
ATOM 6201 N N . ALA A 1 401 ? 16.072 94.994 199.637 1.00 44.08 399 ALA A N 1
ATOM 6202 C CA . ALA A 1 401 ? 15.751 93.927 200.579 1.00 47.75 399 ALA A CA 1
ATOM 6203 C C . ALA A 1 401 ? 16.855 92.878 200.603 1.00 33.64 399 ALA A C 1
ATOM 6204 O O . ALA A 1 401 ? 17.241 92.396 201.674 1.00 39.07 399 ALA A O 1
ATOM 6211 N N . LEU A 1 402 ? 17.388 92.524 199.432 1.00 39.98 400 LEU A N 1
ATOM 6212 C CA . LEU A 1 402 ? 18.559 91.656 199.374 1.00 39.84 400 LEU A CA 1
ATOM 6213 C C . LEU A 1 402 ? 19.731 92.285 200.115 1.00 45.97 400 LEU A C 1
ATOM 6214 O O . LEU A 1 402 ? 20.401 91.624 200.916 1.00 49.77 400 LEU A O 1
ATOM 6230 N N . ASP A 1 403 ? 19.987 93.573 199.860 1.00 42.66 401 ASP A N 1
ATOM 6231 C CA . ASP A 1 403 ? 21.136 94.253 200.452 1.00 42.74 401 ASP A CA 1
ATOM 6232 C C . ASP A 1 403 ? 21.049 94.285 201.974 1.00 40.12 401 ASP A C 1
ATOM 6233 O O . ASP A 1 403 ? 22.058 94.105 202.665 1.00 42.99 401 ASP A O 1
ATOM 6242 N N . ILE A 1 404 ? 19.855 94.511 202.515 1.00 30.93 402 ILE A N 1
ATOM 6243 C CA . ILE A 1 404 ? 19.697 94.774 203.940 1.00 35.46 402 ILE A CA 1
ATOM 6244 C C . ILE A 1 404 ? 19.438 93.493 204.721 1.00 44.65 402 ILE A C 1
ATOM 6245 O O . ILE A 1 404 ? 20.152 93.177 205.678 1.00 38.49 402 ILE A O 1
ATOM 6261 N N . PHE A 1 405 ? 18.418 92.730 204.326 1.00 44.87 403 PHE A N 1
ATOM 6262 C CA . PHE A 1 405 ? 17.891 91.683 205.193 1.00 44.96 403 PHE A CA 1
ATOM 6263 C C . PHE A 1 405 ? 18.757 90.431 205.215 1.00 38.61 403 PHE A C 1
ATOM 6264 O O . PHE A 1 405 ? 18.855 89.776 206.259 1.00 45.90 403 PHE A O 1
ATOM 6281 N N . THR A 1 406 ? 19.396 90.076 204.100 1.00 39.70 404 THR A N 1
ATOM 6282 C CA . THR A 1 406 ? 20.183 88.848 204.085 1.00 46.74 404 THR A CA 1
ATOM 6283 C C . THR A 1 406 ? 21.427 88.977 204.956 1.00 52.80 404 THR A C 1
ATOM 6284 O O . THR A 1 406 ? 21.822 88.020 205.630 1.00 46.35 404 THR A O 1
ATOM 6295 N N . HIS A 1 407 ? 22.058 90.150 204.961 1.00 48.85 405 HIS A N 1
ATOM 6296 C CA . HIS A 1 407 ? 23.316 90.307 205.676 1.00 45.07 405 HIS A CA 1
ATOM 6297 C C . HIS A 1 407 ? 23.126 90.605 207.157 1.00 49.35 405 HIS A C 1
ATOM 6298 O O . HIS A 1 407 ? 24.031 90.318 207.948 1.00 48.03 405 HIS A O 1
ATOM 6312 N N . LEU A 1 408 ? 21.977 91.159 207.552 1.00 42.26 406 LEU A N 1
ATOM 6313 C CA . LEU A 1 408 ? 21.718 91.408 208.966 1.00 48.53 406 LEU A CA 1
ATOM 6314 C C . LEU A 1 408 ? 21.452 90.123 209.742 1.00 52.01 406 LEU A C 1
ATOM 6315 O O . LEU A 1 408 ? 21.595 90.116 210.969 1.00 50.89 406 LEU A O 1
ATOM 6331 N N . LEU A 1 409 ? 21.059 89.045 209.066 1.00 48.20 407 LEU A N 1
ATOM 6332 C CA . LEU A 1 409 ? 20.879 87.761 209.726 1.00 55.23 407 LEU A CA 1
ATOM 6333 C C . LEU A 1 409 ? 22.148 86.922 209.734 1.00 52.94 407 LEU A C 1
ATOM 6334 O O . LEU A 1 409 ? 22.165 85.862 210.368 1.00 58.21 407 LEU A O 1
ATOM 6350 N N . ALA A 1 410 ? 23.204 87.376 209.061 1.00 47.82 408 ALA A N 1
ATOM 6351 C CA . ALA A 1 410 ? 24.499 86.711 209.081 1.00 54.21 408 ALA A CA 1
ATOM 6352 C C . ALA A 1 410 ? 25.534 87.479 209.895 1.00 58.77 408 ALA A C 1
ATOM 6353 O O . ALA A 1 410 ? 26.720 87.133 209.859 1.00 60.82 408 ALA A O 1
ATOM 6360 N N . GLY A 1 411 ? 25.118 88.519 210.618 1.00 56.23 409 GLY A N 1
ATOM 6361 C CA . GLY A 1 411 ? 26.022 89.290 211.446 1.00 60.01 409 GLY A CA 1
ATOM 6362 C C . GLY A 1 411 ? 26.909 90.268 210.708 1.00 54.92 409 GLY A C 1
ATOM 6363 O O . GLY A 1 411 ? 27.684 90.984 211.356 1.00 57.18 409 GLY A O 1
ATOM 6367 N N . ALA A 1 412 ? 26.819 90.332 209.382 1.00 48.64 410 ALA A N 1
ATOM 6368 C CA . ALA A 1 412 ? 27.696 91.190 208.603 1.00 55.59 410 ALA A CA 1
ATOM 6369 C C . ALA A 1 412 ? 27.338 92.661 208.827 1.00 41.89 410 ALA A C 1
ATOM 6370 O O . ALA A 1 412 ? 26.387 93.003 209.536 1.00 46.23 410 ALA A O 1
ATOM 6377 N N . ALA A 1 413 ? 28.123 93.541 208.211 1.00 47.99 411 ALA A N 1
ATOM 6378 C CA . ALA A 1 413 ? 27.980 94.982 208.369 1.00 54.74 411 ALA A CA 1
ATOM 6379 C C . ALA A 1 413 ? 27.455 95.601 207.081 1.00 47.42 411 ALA A C 1
ATOM 6380 O O . ALA A 1 413 ? 27.948 95.294 205.990 1.00 37.77 411 ALA A O 1
ATOM 6387 N N . LEU A 1 414 ? 26.458 96.472 207.216 1.00 42.84 412 LEU A N 1
ATOM 6388 C CA . LEU A 1 414 ? 25.912 97.212 206.090 1.00 43.02 412 LEU A CA 1
ATOM 6389 C C . LEU A 1 414 ? 26.597 98.567 205.977 1.00 41.31 412 LEU A C 1
ATOM 6390 O O . LEU A 1 414 ? 26.817 99.254 206.978 1.00 45.01 412 LEU A O 1
ATOM 6406 N N . HIS A 1 415 ? 26.930 98.949 204.750 1.00 41.34 413 HIS A N 1
ATOM 6407 C CA . HIS A 1 415 ? 27.590 100.221 204.478 1.00 47.25 413 HIS A CA 1
ATOM 6408 C C . HIS A 1 415 ? 26.677 101.062 203.599 1.00 39.51 413 HIS A C 1
ATOM 6409 O O . HIS A 1 415 ? 26.496 100.761 202.415 1.00 41.84 413 HIS A O 1
ATOM 6423 N N . ILE A 1 416 ? 26.130 102.137 204.177 1.00 47.38 414 ILE A N 1
ATOM 6424 C CA . ILE A 1 416 ? 25.204 103.099 203.504 1.00 51.45 414 ILE A CA 1
ATOM 6425 C C . ILE A 1 416 ? 25.972 103.866 202.414 1.00 51.31 414 ILE A C 1
ATOM 6426 O O . ILE A 1 416 ? 26.640 104.858 202.769 1.00 64.22 414 ILE A O 1
ATOM 6442 N N . VAL A 1 417 ? 25.887 103.436 201.146 1.00 59.20 415 VAL A N 1
ATOM 6443 C CA . VAL A 1 417 ? 26.571 104.078 199.981 1.00 68.26 415 VAL A CA 1
ATOM 6444 C C . VAL A 1 417 ? 26.358 105.596 200.040 1.00 73.65 415 VAL A C 1
ATOM 6445 O O . VAL A 1 417 ? 25.189 106.032 200.039 1.00 74.65 415 VAL A O 1
ATOM 6458 N N . PRO A 1 418 ? 27.434 106.414 200.091 1.00 87.69 416 PRO A N 1
ATOM 6459 C CA . PRO A 1 418 ? 27.303 107.862 200.150 1.00 85.87 416 PRO A CA 1
ATOM 6460 C C . PRO A 1 418 ? 26.835 108.418 198.788 1.00 90.78 416 PRO A C 1
ATOM 6461 O O . PRO A 1 418 ? 27.464 108.135 197.816 1.00 89.07 416 PRO A O 1
ATOM 6472 N N . SER A 1 419 ? 25.760 109.192 198.785 1.00 99.15 417 SER A N 1
ATOM 6473 C CA . SER A 1 419 ? 25.066 109.785 197.609 1.00 107.85 417 SER A CA 1
ATOM 6474 C C . SER A 1 419 ? 26.025 110.197 196.493 1.00 108.01 417 SER A C 1
ATOM 6475 O O . SER A 1 419 ? 25.757 109.873 195.339 1.00 100.23 417 SER A O 1
ATOM 6483 N N . GLU A 1 420 ? 27.063 110.954 196.831 1.00 115.28 418 GLU A N 1
ATOM 6484 C CA . GLU A 1 420 ? 28.043 111.538 195.875 1.00 114.32 418 GLU A CA 1
ATOM 6485 C C . GLU A 1 420 ? 28.895 110.454 195.202 1.00 101.83 418 GLU A C 1
ATOM 6486 O O . GLU A 1 420 ? 29.652 110.800 194.308 1.00 85.45 418 GLU A O 1
ATOM 6498 N N . ARG A 1 421 ? 28.769 109.192 195.610 1.00 103.30 419 ARG A N 1
ATOM 6499 C CA . ARG A 1 421 ? 29.620 108.103 195.093 1.00 91.13 419 ARG A CA 1
ATOM 6500 C C . ARG A 1 421 ? 28.842 106.887 194.586 1.00 94.52 419 ARG A C 1
ATOM 6501 O O . ARG A 1 421 ? 29.499 105.855 194.401 1.00 94.04 419 ARG A O 1
ATOM 6522 N N . LYS A 1 422 ? 27.528 106.942 194.382 1.00 89.00 420 LYS A N 1
ATOM 6523 C CA . LYS A 1 422 ? 26.817 105.747 193.856 1.00 81.77 420 LYS A CA 1
ATOM 6524 C C . LYS A 1 422 ? 26.899 105.749 192.341 1.00 79.00 420 LYS A C 1
ATOM 6525 O O . LYS A 1 422 ? 27.180 104.707 191.796 1.00 72.65 420 LYS A O 1
ATOM 6544 N N . TYR A 1 423 ? 26.643 106.887 191.705 1.00 76.15 421 TYR A N 1
ATOM 6545 C CA . TYR A 1 423 ? 26.634 106.986 190.251 1.00 72.69 421 TYR A CA 1
ATOM 6546 C C . TYR A 1 423 ? 28.014 107.253 189.665 1.00 71.62 421 TYR A C 1
ATOM 6547 O O . TYR A 1 423 ? 28.136 107.385 188.442 1.00 75.85 421 TYR A O 1
ATOM 6565 N N . ASP A 1 424 ? 29.046 107.337 190.495 1.00 70.47 422 ASP A N 1
ATOM 6566 C CA . ASP A 1 424 ? 30.430 107.462 190.042 1.00 74.61 422 ASP A CA 1
ATOM 6567 C C . ASP A 1 424 ? 31.108 106.130 190.355 1.00 77.99 422 ASP A C 1
ATOM 6568 O O . ASP A 1 424 ? 31.605 105.913 191.462 1.00 68.99 422 ASP A O 1
ATOM 6577 N N . LEU A 1 425 ? 31.056 105.195 189.392 1.00 85.18 423 LEU A N 1
ATOM 6578 C CA . LEU A 1 425 ? 31.645 103.836 189.489 1.00 82.81 423 LEU A CA 1
ATOM 6579 C C . LEU A 1 425 ? 33.106 103.918 189.944 1.00 79.23 423 LEU A C 1
ATOM 6580 O O . LEU A 1 425 ? 33.522 103.020 190.703 1.00 74.71 423 LEU A O 1
ATOM 6596 N N . ASP A 1 426 ? 33.859 104.938 189.514 1.00 80.43 424 ASP A N 1
ATOM 6597 C CA . ASP A 1 426 ? 35.266 105.055 189.888 1.00 79.68 424 ASP A CA 1
ATOM 6598 C C . ASP A 1 426 ? 35.415 105.277 191.390 1.00 76.74 424 ASP A C 1
ATOM 6599 O O . ASP A 1 426 ? 36.169 104.564 192.064 1.00 65.92 424 ASP A O 1
ATOM 6608 N N . ALA A 1 427 ? 34.699 106.265 191.934 1.00 80.68 425 ALA A N 1
ATOM 6609 C CA . ALA A 1 427 ? 34.768 106.522 193.368 1.00 73.14 425 ALA A CA 1
ATOM 6610 C C . ALA A 1 427 ? 34.179 105.371 194.171 1.00 64.99 425 ALA A C 1
ATOM 6611 O O . ALA A 1 427 ? 34.656 105.079 195.273 1.00 58.54 425 ALA A O 1
ATOM 6618 N N . LEU A 1 428 ? 33.143 104.714 193.643 1.00 67.64 426 LEU A N 1
ATOM 6619 C CA . LEU A 1 428 ? 32.584 103.546 194.316 1.00 65.34 426 LEU A CA 1
ATOM 6620 C C . LEU A 1 428 ? 33.646 102.469 194.495 1.00 54.68 426 LEU A C 1
ATOM 6621 O O . LEU A 1 428 ? 33.844 101.950 195.602 1.00 38.40 426 LEU A O 1
ATOM 6637 N N . ASN A 1 429 ? 34.347 102.127 193.410 1.00 52.36 427 ASN A N 1
ATOM 6638 C CA . ASN A 1 429 ? 35.437 101.161 193.490 1.00 59.00 427 ASN A CA 1
ATOM 6639 C C . ASN A 1 429 ? 36.433 101.550 194.575 1.00 55.49 427 ASN A C 1
ATOM 6640 O O . ASN A 1 429 ? 36.836 100.717 195.396 1.00 48.87 427 ASN A O 1
ATOM 6651 N N . ASP A 1 430 ? 36.830 102.827 194.602 1.00 56.66 428 ASP A N 1
ATOM 6652 C CA . ASP A 1 430 ? 37.780 103.292 195.608 1.00 60.93 428 ASP A CA 1
ATOM 6653 C C . ASP A 1 430 ? 37.225 103.115 197.013 1.00 50.99 428 ASP A C 1
ATOM 6654 O O . ASP A 1 430 ? 37.944 102.681 197.922 1.00 52.56 428 ASP A O 1
ATOM 6663 N N . TYR A 1 431 ? 35.950 103.453 197.216 1.00 51.49 429 TYR A N 1
ATOM 6664 C CA . TYR A 1 431 ? 35.339 103.257 198.526 1.00 59.86 429 TYR A CA 1
ATOM 6665 C C . TYR A 1 431 ? 35.305 101.784 198.909 1.00 57.60 429 TYR A C 1
ATOM 6666 O O . TYR A 1 431 ? 35.429 101.447 200.093 1.00 56.36 429 TYR A O 1
ATOM 6684 N N . CYS A 1 432 ? 35.138 100.893 197.928 1.00 59.87 430 CYS A N 1
ATOM 6685 C CA . CYS A 1 432 ? 35.074 99.464 198.220 1.00 61.26 430 CYS A CA 1
ATOM 6686 C C . CYS A 1 432 ? 36.458 98.894 198.511 1.00 57.90 430 CYS A C 1
ATOM 6687 O O . CYS A 1 432 ? 36.620 98.094 199.440 1.00 51.27 430 CYS A O 1
ATOM 6695 N N . ASN A 1 433 ? 37.470 99.304 197.748 1.00 57.88 431 ASN A N 1
ATOM 6696 C CA . ASN A 1 433 ? 38.829 98.861 198.038 1.00 57.59 431 ASN A CA 1
ATOM 6697 C C . ASN A 1 433 ? 39.289 99.358 199.404 1.00 63.07 431 ASN A C 1
ATOM 6698 O O . ASN A 1 433 ? 39.851 98.598 200.200 1.00 60.80 431 ASN A O 1
ATOM 6709 N N . GLN A 1 434 ? 39.039 100.636 199.701 1.00 64.16 432 GLN A N 1
ATOM 6710 C CA . GLN A 1 434 ? 39.511 101.212 200.956 1.00 70.13 432 GLN A CA 1
ATOM 6711 C C . GLN A 1 434 ? 38.798 100.599 202.154 1.00 63.85 432 GLN A C 1
ATOM 6712 O O . GLN A 1 434 ? 39.411 100.382 203.206 1.00 63.17 432 GLN A O 1
ATOM 6726 N N . GLU A 1 435 ? 37.508 100.311 202.019 1.00 62.62 433 GLU A N 1
ATOM 6727 C CA . GLU A 1 435 ? 36.715 99.849 203.150 1.00 60.70 433 GLU A CA 1
ATOM 6728 C C . GLU A 1 435 ? 36.670 98.332 203.266 1.00 56.91 433 GLU A C 1
ATOM 6729 O O . GLU A 1 435 ? 36.299 97.817 204.328 1.00 62.97 433 GLU A O 1
ATOM 6741 N N . GLY A 1 436 ? 37.040 97.610 202.212 1.00 55.94 434 GLY A N 1
ATOM 6742 C CA . GLY A 1 436 ? 37.049 96.161 202.247 1.00 60.94 434 GLY A CA 1
ATOM 6743 C C . GLY A 1 436 ? 35.677 95.544 202.070 1.00 53.52 434 GLY A C 1
ATOM 6744 O O . GLY A 1 436 ? 35.285 94.674 202.851 1.00 47.04 434 GLY A O 1
ATOM 6748 N N . ILE A 1 437 ? 34.938 95.984 201.054 1.00 57.79 435 ILE A N 1
ATOM 6749 C CA . ILE A 1 437 ? 33.607 95.446 200.786 1.00 58.97 435 ILE A CA 1
ATOM 6750 C C . ILE A 1 437 ? 33.754 94.126 200.038 1.00 48.43 435 ILE A C 1
ATOM 6751 O O . ILE A 1 437 ? 34.453 94.048 199.020 1.00 46.51 435 ILE A O 1
ATOM 6767 N N . THR A 1 438 ? 33.088 93.086 200.539 1.00 48.11 436 THR A N 1
ATOM 6768 C CA . THR A 1 438 ? 33.286 91.729 200.047 1.00 58.43 436 THR A CA 1
ATOM 6769 C C . THR A 1 438 ? 32.124 91.171 199.240 1.00 56.87 436 THR A C 1
ATOM 6770 O O . THR A 1 438 ? 32.347 90.298 198.399 1.00 58.89 436 THR A O 1
ATOM 6781 N N . ILE A 1 439 ? 30.902 91.585 199.513 1.00 51.60 437 ILE A N 1
ATOM 6782 C CA . ILE A 1 439 ? 29.712 91.045 198.817 1.00 51.57 437 ILE A CA 1
ATOM 6783 C C . ILE A 1 439 ? 28.724 92.182 198.591 1.00 48.56 437 ILE A C 1
ATOM 6784 O O . ILE A 1 439 ? 28.588 92.989 199.480 1.00 52.17 437 ILE A O 1
ATOM 6800 N N . SER A 1 440 ? 28.005 92.165 197.483 1.00 40.54 438 SER A N 1
ATOM 6801 C CA . SER A 1 440 ? 27.016 93.192 197.111 1.00 46.08 438 SER A CA 1
ATOM 6802 C C . SER A 1 440 ? 26.232 92.742 195.887 1.00 41.25 438 SER A C 1
ATOM 6803 O O . SER A 1 440 ? 26.725 91.988 195.091 1.00 36.63 438 SER A O 1
ATOM 6811 N N . TYR A 1 441 ? 25.015 93.211 195.788 1.00 40.02 439 TYR A N 1
ATOM 6812 C CA . TYR A 1 441 ? 24.196 93.013 194.604 1.00 36.74 439 TYR A CA 1
ATOM 6813 C C . TYR A 1 441 ? 24.205 94.284 193.769 1.00 37.30 439 TYR A C 1
ATOM 6814 O O . TYR A 1 441 ? 23.897 95.367 194.277 1.00 41.16 439 TYR A O 1
ATOM 6832 N N . LEU A 1 442 ? 24.563 94.146 192.492 1.00 38.35 440 LEU A N 1
ATOM 6833 C CA . LEU A 1 442 ? 24.555 95.243 191.542 1.00 45.08 440 LEU A CA 1
ATOM 6834 C C . LEU A 1 442 ? 23.659 94.891 190.360 1.00 44.57 440 LEU A C 1
ATOM 6835 O O . LEU A 1 442 ? 23.842 93.827 189.751 1.00 43.45 440 LEU A O 1
ATOM 6851 N N . PRO A 1 443 ? 22.701 95.742 189.991 1.00 42.83 441 PRO A N 1
ATOM 6852 C CA . PRO A 1 443 ? 21.877 95.446 188.815 1.00 40.99 441 PRO A CA 1
ATOM 6853 C C . PRO A 1 443 ? 22.731 95.289 187.566 1.00 41.38 441 PRO A C 1
ATOM 6854 O O . PRO A 1 443 ? 23.850 95.800 187.472 1.00 41.82 441 PRO A O 1
ATOM 6865 N N . THR A 1 444 ? 22.168 94.576 186.586 1.00 41.46 442 THR A N 1
ATOM 6866 C CA . THR A 1 444 ? 22.937 94.150 185.421 1.00 40.50 442 THR A CA 1
ATOM 6867 C C . THR A 1 444 ? 23.627 95.324 184.741 1.00 46.51 442 THR A C 1
ATOM 6868 O O . THR A 1 444 ? 24.834 95.280 184.474 1.00 46.74 442 THR A O 1
ATOM 6879 N N . GLY A 1 445 ? 22.870 96.380 184.436 1.00 49.95 443 GLY A N 1
ATOM 6880 C CA . GLY A 1 445 ? 23.454 97.519 183.745 1.00 52.39 443 GLY A CA 1
ATOM 6881 C C . GLY A 1 445 ? 24.664 98.076 184.464 1.00 39.87 443 GLY A C 1
ATOM 6882 O O . GLY A 1 445 ? 25.739 98.223 183.878 1.00 43.01 443 GLY A O 1
ATOM 6886 N N . ALA A 1 446 ? 24.510 98.378 185.755 1.00 34.91 444 ALA A N 1
ATOM 6887 C CA . ALA A 1 446 ? 25.605 98.959 186.523 1.00 37.36 444 ALA A CA 1
ATOM 6888 C C . ALA A 1 446 ? 26.749 97.969 186.706 1.00 45.79 444 ALA A C 1
ATOM 6889 O O . ALA A 1 446 ? 27.922 98.359 186.710 1.00 45.52 444 ALA A O 1
ATOM 6896 N N . ALA A 1 447 ? 26.429 96.684 186.870 1.00 46.14 445 ALA A N 1
ATOM 6897 C CA . ALA A 1 447 ? 27.471 95.694 187.111 1.00 41.89 445 ALA A CA 1
ATOM 6898 C C . ALA A 1 447 ? 28.395 95.548 185.909 1.00 44.57 445 ALA A C 1
ATOM 6899 O O . ALA A 1 447 ? 29.604 95.356 186.074 1.00 44.63 445 ALA A O 1
ATOM 6906 N N . GLU A 1 448 ? 27.847 95.623 184.691 1.00 41.73 446 GLU A N 1
ATOM 6907 C CA . GLU A 1 448 ? 28.668 95.446 183.497 1.00 50.12 446 GLU A CA 1
ATOM 6908 C C . GLU A 1 448 ? 29.670 96.582 183.320 1.00 57.20 446 GLU A C 1
ATOM 6909 O O . GLU A 1 448 ? 30.720 96.390 182.695 1.00 54.67 446 GLU A O 1
ATOM 6921 N N . GLN A 1 449 ? 29.370 97.765 183.851 1.00 52.75 447 GLN A N 1
ATOM 6922 C CA . GLN A 1 449 ? 30.321 98.869 183.819 1.00 59.34 447 GLN A CA 1
ATOM 6923 C C . GLN A 1 449 ? 31.270 98.841 185.008 1.00 53.11 447 GLN A C 1
ATOM 6924 O O . GLN A 1 449 ? 32.405 99.316 184.896 1.00 59.42 447 GLN A O 1
ATOM 6938 N N . PHE A 1 450 ? 30.834 98.290 186.142 1.00 47.03 448 PHE A N 1
ATOM 6939 C CA . PHE A 1 450 ? 31.725 98.128 187.283 1.00 48.07 448 PHE A CA 1
ATOM 6940 C C . PHE A 1 450 ? 32.824 97.106 187.021 1.00 55.10 448 PHE A C 1
ATOM 6941 O O . PHE A 1 450 ? 33.854 97.135 187.703 1.00 53.33 448 PHE A O 1
ATOM 6958 N N . MET A 1 451 ? 32.629 96.205 186.052 1.00 57.23 449 MET A N 1
ATOM 6959 C CA . MET A 1 451 ? 33.634 95.188 185.767 1.00 55.27 449 MET A CA 1
ATOM 6960 C C . MET A 1 451 ? 34.927 95.805 185.246 1.00 53.51 449 MET A C 1
ATOM 6961 O O . MET A 1 451 ? 36.006 95.232 185.435 1.00 53.46 449 MET A O 1
ATOM 6975 N N . GLN A 1 452 ? 34.846 96.970 184.603 1.00 59.41 450 GLN A N 1
ATOM 6976 C CA . GLN A 1 452 ? 36.049 97.616 184.091 1.00 61.54 450 GLN A CA 1
ATOM 6977 C C . GLN A 1 452 ? 36.995 98.031 185.212 1.00 62.76 450 GLN A C 1
ATOM 6978 O O . GLN A 1 452 ? 38.210 98.107 185.001 1.00 69.72 450 GLN A O 1
ATOM 6992 N N . MET A 1 453 ? 36.467 98.299 186.402 1.00 57.61 451 MET A N 1
ATOM 6993 C CA . MET A 1 453 ? 37.268 98.842 187.489 1.00 62.49 451 MET A CA 1
ATOM 6994 C C . MET A 1 453 ? 38.148 97.765 188.114 1.00 67.90 451 MET A C 1
ATOM 6995 O O . MET A 1 453 ? 37.791 96.585 188.159 1.00 65.20 451 MET A O 1
ATOM 7009 N N . ASP A 1 454 ? 39.313 98.190 188.600 1.00 75.91 452 ASP A N 1
ATOM 7010 C CA . ASP A 1 454 ? 40.266 97.296 189.251 1.00 74.76 452 ASP A CA 1
ATOM 7011 C C . ASP A 1 454 ? 39.888 97.185 190.724 1.00 70.08 452 ASP A C 1
ATOM 7012 O O . ASP A 1 454 ? 40.109 98.120 191.501 1.00 65.95 452 ASP A O 1
ATOM 7021 N N . ASN A 1 455 ? 39.323 96.045 191.107 1.00 56.95 453 ASN A N 1
ATOM 7022 C CA . ASN A 1 455 ? 38.843 95.827 192.462 1.00 59.09 453 ASN A CA 1
ATOM 7023 C C . ASN A 1 455 ? 39.592 94.663 193.095 1.00 56.29 453 ASN A C 1
ATOM 7024 O O . ASN A 1 455 ? 39.866 93.657 192.435 1.00 70.56 453 ASN A O 1
ATOM 7035 N N . GLN A 1 456 ? 39.920 94.811 194.380 1.00 53.07 454 GLN A N 1
ATOM 7036 C CA . GLN A 1 456 ? 40.562 93.762 195.155 1.00 59.19 454 GLN A CA 1
ATOM 7037 C C . GLN A 1 456 ? 39.752 93.343 196.371 1.00 55.70 454 GLN A C 1
ATOM 7038 O O . GLN A 1 456 ? 40.148 92.396 197.062 1.00 57.11 454 GLN A O 1
ATOM 7052 N N . SER A 1 457 ? 38.637 94.012 196.650 1.00 50.76 455 SER A N 1
ATOM 7053 C CA . SER A 1 457 ? 37.906 93.788 197.889 1.00 57.92 455 SER A CA 1
ATOM 7054 C C . SER A 1 457 ? 36.833 92.710 197.765 1.00 56.31 455 SER A C 1
ATOM 7055 O O . SER A 1 457 ? 36.626 91.939 198.709 1.00 41.87 455 SER A O 1
ATOM 7063 N N . PHE A 1 458 ? 36.153 92.633 196.623 1.00 53.71 456 PHE A N 1
ATOM 7064 C CA . PHE A 1 458 ? 34.959 91.804 196.519 1.00 59.59 456 PHE A CA 1
ATOM 7065 C C . PHE A 1 458 ? 35.303 90.321 196.457 1.00 45.95 456 PHE A C 1
ATOM 7066 O O . PHE A 1 458 ? 36.195 89.910 195.709 1.00 47.66 456 PHE A O 1
ATOM 7083 N N . ARG A 1 459 ? 34.591 89.520 197.260 1.00 50.02 457 ARG A N 1
ATOM 7084 C CA . ARG A 1 459 ? 34.568 88.074 197.069 1.00 51.59 457 ARG A CA 1
ATOM 7085 C C . ARG A 1 459 ? 33.567 87.679 195.988 1.00 44.83 457 ARG A C 1
ATOM 7086 O O . ARG A 1 459 ? 33.874 86.874 195.102 1.00 45.77 457 ARG A O 1
ATOM 7107 N N . VAL A 1 460 ? 32.356 88.225 196.066 1.00 52.30 458 VAL A N 1
ATOM 7108 C CA . VAL A 1 460 ? 31.229 87.798 195.245 1.00 48.24 458 VAL A CA 1
ATOM 7109 C C . VAL A 1 460 ? 30.454 89.033 194.814 1.00 48.64 458 VAL A C 1
ATOM 7110 O O . VAL A 1 460 ? 30.156 89.903 195.639 1.00 48.30 458 VAL A O 1
ATOM 7123 N N . VAL A 1 461 ? 30.132 89.112 193.527 1.00 47.38 459 VAL A N 1
ATOM 7124 C CA . VAL A 1 461 ? 29.232 90.131 192.996 1.00 41.04 459 VAL A CA 1
ATOM 7125 C C . VAL A 1 461 ? 28.034 89.413 192.388 1.00 38.64 459 VAL A C 1
ATOM 7126 O O . VAL A 1 461 ? 28.199 88.536 191.532 1.00 42.14 459 VAL A O 1
ATOM 7139 N N . ILE A 1 462 ? 26.834 89.772 192.841 1.00 45.21 460 ILE A N 1
ATOM 7140 C CA . ILE A 1 462 ? 25.587 89.198 192.346 1.00 39.17 460 ILE A CA 1
ATOM 7141 C C . ILE A 1 462 ? 24.911 90.226 191.444 1.00 45.16 460 ILE A C 1
ATOM 7142 O O . ILE A 1 462 ? 24.724 91.382 191.841 1.00 40.82 460 ILE A O 1
ATOM 7158 N N . THR A 1 463 ? 24.556 89.809 190.234 1.00 40.63 461 THR A N 1
ATOM 7159 C CA . THR A 1 463 ? 23.821 90.658 189.303 1.00 40.42 461 THR A CA 1
ATOM 7160 C C . THR A 1 463 ? 22.496 89.990 188.935 1.00 45.03 461 THR A C 1
ATOM 7161 O O . THR A 1 463 ? 22.191 88.867 189.355 1.00 44.46 461 THR A O 1
ATOM 7172 N N . GLY A 1 464 ? 21.703 90.706 188.158 1.00 41.08 462 GLY A N 1
ATOM 7173 C CA . GLY A 1 464 ? 20.385 90.240 187.791 1.00 40.42 462 GLY A CA 1
ATOM 7174 C C . GLY A 1 464 ? 19.499 91.410 187.430 1.00 44.17 462 GLY A C 1
ATOM 7175 O O . GLY A 1 464 ? 19.901 92.573 187.495 1.00 43.12 462 GLY A O 1
ATOM 7179 N N . GLY A 1 465 ? 18.265 91.068 187.055 1.00 39.23 463 GLY A N 1
ATOM 7180 C CA . GLY A 1 465 ? 17.278 92.028 186.629 1.00 31.95 463 GLY A CA 1
ATOM 7181 C C . GLY A 1 465 ? 17.177 92.192 185.128 1.00 41.12 463 GLY A C 1
ATOM 7182 O O . GLY A 1 465 ? 16.129 92.624 184.634 1.00 37.41 463 GLY A O 1
ATOM 7186 N N . ASP A 1 466 ? 18.233 91.848 184.394 1.00 40.65 464 ASP A N 1
ATOM 7187 C CA . ASP A 1 466 ? 18.252 91.980 182.946 1.00 42.41 464 ASP A CA 1
ATOM 7188 C C . ASP A 1 466 ? 19.197 90.928 182.384 1.00 31.60 464 ASP A C 1
ATOM 7189 O O . ASP A 1 466 ? 19.911 90.249 183.125 1.00 36.50 464 ASP A O 1
ATOM 7198 N N . VAL A 1 467 ? 19.211 90.809 181.058 1.00 29.30 465 VAL A N 1
ATOM 7199 C CA . VAL A 1 467 ? 20.019 89.787 180.396 1.00 34.72 465 VAL A CA 1
ATOM 7200 C C . VAL A 1 467 ? 21.495 90.148 180.551 1.00 37.06 465 VAL A C 1
ATOM 7201 O O . VAL A 1 467 ? 21.958 91.155 180.011 1.00 38.47 465 VAL A O 1
ATOM 7214 N N . LEU A 1 468 ? 22.240 89.317 181.281 1.00 35.03 466 LEU A N 1
ATOM 7215 C CA . LEU A 1 468 ? 23.677 89.513 181.455 1.00 35.91 466 LEU A CA 1
ATOM 7216 C C . LEU A 1 468 ? 24.431 89.053 180.212 1.00 44.02 466 LEU A C 1
ATOM 7217 O O . LEU A 1 468 ? 24.204 87.944 179.715 1.00 41.59 466 LEU A O 1
ATOM 7233 N N . LYS A 1 469 ? 25.334 89.904 179.712 1.00 47.33 467 LYS A N 1
ATOM 7234 C CA . LYS A 1 469 ? 26.033 89.617 178.465 1.00 42.70 467 LYS A CA 1
ATOM 7235 C C . LYS A 1 469 ? 27.555 89.680 178.584 1.00 56.69 467 LYS A C 1
ATOM 7236 O O . LYS A 1 469 ? 28.258 88.965 177.861 1.00 59.43 467 LYS A O 1
ATOM 7255 N N . LYS A 1 470 ? 28.083 90.516 179.476 1.00 49.41 468 LYS A N 1
ATOM 7256 C CA . LYS A 1 470 ? 29.524 90.671 179.641 1.00 55.21 468 LYS A CA 1
ATOM 7257 C C . LYS A 1 470 ? 29.980 90.054 180.956 1.00 56.39 468 LYS A C 1
ATOM 7258 O O . LYS A 1 470 ? 29.342 90.247 181.996 1.00 57.25 468 LYS A O 1
ATOM 7277 N N . ILE A 1 471 ? 31.085 89.435 180.983 1.00 59.18 469 ILE A N 1
ATOM 7278 C CA . ILE A 1 471 ? 31.699 88.711 182.130 1.00 60.00 469 ILE A CA 1
ATOM 7279 C C . ILE A 1 471 ? 33.200 89.013 182.229 1.00 64.35 469 ILE A C 1
ATOM 7280 O O . ILE A 1 471 ? 33.737 88.774 183.280 1.00 51.90 469 ILE A O 1
ATOM 7296 N N . GLU A 1 472 ? 33.860 89.485 181.170 1.00 73.62 470 GLU A N 1
ATOM 7297 C CA . GLU A 1 472 ? 35.259 89.878 181.294 1.00 76.23 470 GLU A CA 1
ATOM 7298 C C . GLU A 1 472 ? 35.382 91.039 182.271 1.00 62.62 470 GLU A C 1
ATOM 7299 O O . GLU A 1 472 ? 34.860 92.131 182.022 1.00 63.49 470 GLU A O 1
ATOM 7311 N N . ARG A 1 473 ? 36.077 90.804 183.379 1.00 52.88 471 ARG A N 1
ATOM 7312 C CA . ARG A 1 473 ? 36.122 91.757 184.475 1.00 57.95 471 ARG A CA 1
ATOM 7313 C C . ARG A 1 473 ? 37.526 91.815 185.056 1.00 64.88 471 ARG A C 1
ATOM 7314 O O . ARG A 1 473 ? 38.281 90.841 185.004 1.00 71.37 471 ARG A O 1
ATOM 7335 N N . ASN A 1 474 ? 37.868 92.978 185.605 1.00 60.54 472 ASN A N 1
ATOM 7336 C CA . ASN A 1 474 ? 39.133 93.171 186.306 1.00 70.52 472 ASN A CA 1
ATOM 7337 C C . ASN A 1 474 ? 38.897 92.938 187.794 1.00 66.09 472 ASN A C 1
ATOM 7338 O O . ASN A 1 474 ? 38.275 93.763 188.470 1.00 77.49 472 ASN A O 1
ATOM 7349 N N . GLY A 1 475 ? 39.384 91.819 188.297 1.00 62.03 473 GLY A N 1
ATOM 7350 C CA . GLY A 1 475 ? 39.168 91.447 189.681 1.00 64.17 473 GLY A CA 1
ATOM 7351 C C . GLY A 1 475 ? 39.161 89.943 189.829 1.00 71.41 473 GLY A C 1
ATOM 7352 O O . GLY A 1 475 ? 39.183 89.193 188.855 1.00 79.09 473 GLY A O 1
ATOM 7356 N N . THR A 1 476 ? 39.128 89.507 191.089 1.00 66.17 474 THR A N 1
ATOM 7357 C CA . THR A 1 476 ? 39.165 88.091 191.426 1.00 75.83 474 THR A CA 1
ATOM 7358 C C . THR A 1 476 ? 37.861 87.608 192.051 1.00 68.94 474 THR A C 1
ATOM 7359 O O . THR A 1 476 ? 37.828 86.526 192.646 1.00 88.06 474 THR A O 1
ATOM 7370 N N . TYR A 1 477 ? 36.786 88.383 191.933 1.00 56.65 475 TYR A N 1
ATOM 7371 C CA . TYR A 1 477 ? 35.531 88.032 192.584 1.00 63.60 475 TYR A CA 1
ATOM 7372 C C . TYR A 1 477 ? 34.716 87.082 191.713 1.00 49.52 475 TYR A C 1
ATOM 7373 O O . TYR A 1 477 ? 34.875 87.032 190.489 1.00 43.48 475 TYR A O 1
ATOM 7391 N N . LYS A 1 478 ? 33.856 86.304 192.367 1.00 50.67 476 LYS A N 1
ATOM 7392 C CA . LYS A 1 478 ? 32.940 85.420 191.663 1.00 50.07 476 LYS A CA 1
ATOM 7393 C C . LYS A 1 478 ? 31.731 86.201 191.170 1.00 44.99 476 LYS A C 1
ATOM 7394 O O . LYS A 1 478 ? 31.200 87.062 191.879 1.00 45.11 476 LYS A O 1
ATOM 7413 N N . LEU A 1 479 ? 31.286 85.884 189.959 1.00 45.18 477 LEU A N 1
ATOM 7414 C CA . LEU A 1 479 ? 30.150 86.548 189.332 1.00 39.32 477 LEU A CA 1
ATOM 7415 C C . LEU A 1 479 ? 28.963 85.595 189.313 1.00 45.53 477 LEU A C 1
ATOM 7416 O O . LEU A 1 479 ? 29.066 84.483 188.784 1.00 45.40 477 LEU A O 1
ATOM 7432 N N . TYR A 1 480 ? 27.841 86.037 189.882 1.00 44.15 478 TYR A N 1
ATOM 7433 C CA . TYR A 1 480 ? 26.605 85.268 189.912 1.00 39.95 478 TYR A CA 1
ATOM 7434 C C . TYR A 1 480 ? 25.509 86.001 189.149 1.00 44.56 478 TYR A C 1
ATOM 7435 O O . TYR A 1 480 ? 25.420 87.233 189.194 1.00 40.23 478 TYR A O 1
ATOM 7453 N N . ASN A 1 481 ? 24.672 85.234 188.455 1.00 44.16 479 ASN A N 1
ATOM 7454 C CA . ASN A 1 481 ? 23.543 85.757 187.694 1.00 36.01 479 ASN A CA 1
ATOM 7455 C C . ASN A 1 481 ? 22.261 85.229 188.320 1.00 34.11 479 ASN A C 1
ATOM 7456 O O . ASN A 1 481 ? 22.025 84.015 188.327 1.00 40.56 479 ASN A O 1
ATOM 7467 N N . GLY A 1 482 ? 21.441 86.134 188.847 1.00 33.61 480 GLY A N 1
ATOM 7468 C CA . GLY A 1 482 ? 20.209 85.772 189.529 1.00 37.33 480 GLY A CA 1
ATOM 7469 C C . GLY A 1 482 ? 18.991 86.236 188.752 1.00 40.96 480 GLY A C 1
ATOM 7470 O O . GLY A 1 482 ? 19.061 87.196 187.980 1.00 43.46 480 GLY A O 1
ATOM 7474 N N . TYR A 1 483 ? 17.869 85.543 188.963 1.00 26.59 481 TYR A N 1
ATOM 7475 C CA . TYR A 1 483 ? 16.627 85.847 188.272 1.00 25.77 481 TYR A CA 1
ATOM 7476 C C . TYR A 1 483 ? 15.453 85.741 189.231 1.00 38.02 481 TYR A C 1
ATOM 7477 O O . TYR A 1 483 ? 15.418 84.857 190.098 1.00 29.85 481 TYR A O 1
ATOM 7495 N N . GLY A 1 484 ? 14.478 86.625 189.046 1.00 34.02 482 GLY A N 1
ATOM 7496 C CA . GLY A 1 484 ? 13.234 86.541 189.770 1.00 37.38 482 GLY A CA 1
ATOM 7497 C C . GLY A 1 484 ? 12.367 87.776 189.631 1.00 33.03 482 GLY A C 1
ATOM 7498 O O . GLY A 1 484 ? 12.862 88.905 189.563 1.00 32.59 482 GLY A O 1
ATOM 7502 N N . PRO A 1 485 ? 11.047 87.587 189.589 1.00 35.51 483 PRO A N 1
ATOM 7503 C CA . PRO A 1 485 ? 10.134 88.731 189.603 1.00 35.49 483 PRO A CA 1
ATOM 7504 C C . PRO A 1 485 ? 9.818 89.205 191.012 1.00 27.24 483 PRO A C 1
ATOM 7505 O O . PRO A 1 485 ? 9.804 88.436 191.976 1.00 28.06 483 PRO A O 1
ATOM 7516 N N . THR A 1 486 ? 9.556 90.509 191.115 1.00 28.53 484 THR A N 1
ATOM 7517 C CA . THR A 1 486 ? 9.204 91.098 192.402 1.00 31.73 484 THR A CA 1
ATOM 7518 C C . THR A 1 486 ? 8.085 90.316 193.078 1.00 29.39 484 THR A C 1
ATOM 7519 O O . THR A 1 486 ? 8.055 90.216 194.310 1.00 25.50 484 THR A O 1
ATOM 7530 N N . GLU A 1 487 ? 7.175 89.733 192.285 1.00 26.45 485 GLU A N 1
ATOM 7531 C CA . GLU A 1 487 ? 6.034 89.001 192.823 1.00 25.39 485 GLU A CA 1
ATOM 7532 C C . GLU A 1 487 ? 6.440 87.771 193.627 1.00 29.60 485 GLU A C 1
ATOM 7533 O O . GLU A 1 487 ? 5.635 87.284 194.432 1.00 24.11 485 GLU A O 1
ATOM 7545 N N . CYS A 1 488 ? 7.647 87.246 193.411 1.00 26.37 486 CYS A N 1
ATOM 7546 C CA . CYS A 1 488 ? 8.125 86.030 194.063 1.00 25.45 486 CYS A CA 1
ATOM 7547 C C . CYS A 1 488 ? 9.417 86.276 194.832 1.00 31.88 486 CYS A C 1
ATOM 7548 O O . CYS A 1 488 ? 10.359 85.479 194.782 1.00 33.44 486 CYS A O 1
ATOM 7556 N N . THR A 1 489 ? 9.471 87.406 195.539 1.00 30.79 487 THR A N 1
ATOM 7557 C CA . THR A 1 489 ? 10.486 87.697 196.548 1.00 36.00 487 THR A CA 1
ATOM 7558 C C . THR A 1 489 ? 11.912 87.689 196.012 1.00 34.68 487 THR A C 1
ATOM 7559 O O . THR A 1 489 ? 12.634 86.698 196.159 1.00 33.57 487 THR A O 1
ATOM 7570 N N . ILE A 1 490 ? 12.321 88.803 195.404 1.00 40.69 488 ILE A N 1
ATOM 7571 C CA . ILE A 1 490 ? 13.712 89.083 195.055 1.00 39.24 488 ILE A CA 1
ATOM 7572 C C . ILE A 1 490 ? 14.223 88.170 193.950 1.00 39.20 488 ILE A C 1
ATOM 7573 O O . ILE A 1 490 ? 14.356 88.597 192.797 1.00 35.93 488 ILE A O 1
ATOM 7589 N N . MET A 1 491 ? 14.550 86.926 194.294 1.00 35.89 489 MET A N 1
ATOM 7590 C CA . MET A 1 491 ? 15.101 85.988 193.324 1.00 33.47 489 MET A CA 1
ATOM 7591 C C . MET A 1 491 ? 14.634 84.576 193.648 1.00 33.76 489 MET A C 1
ATOM 7592 O O . MET A 1 491 ? 14.419 84.229 194.811 1.00 36.06 489 MET A O 1
ATOM 7606 N N . VAL A 1 492 ? 14.474 83.771 192.600 1.00 31.48 490 VAL A N 1
ATOM 7607 C CA . VAL A 1 492 ? 14.083 82.373 192.743 1.00 35.83 490 VAL A CA 1
ATOM 7608 C C . VAL A 1 492 ? 15.081 81.411 192.119 1.00 34.14 490 VAL A C 1
ATOM 7609 O O . VAL A 1 492 ? 14.991 80.203 192.384 1.00 34.62 490 VAL A O 1
ATOM 7622 N N . THR A 1 493 ? 16.021 81.888 191.303 1.00 29.95 491 THR A N 1
ATOM 7623 C CA . THR A 1 493 ? 17.072 81.046 190.747 1.00 28.48 491 THR A CA 1
ATOM 7624 C C . THR A 1 493 ? 18.397 81.785 190.849 1.00 32.36 491 THR A C 1
ATOM 7625 O O . THR A 1 493 ? 18.432 83.015 190.937 1.00 37.24 491 THR A O 1
ATOM 7636 N N . MET A 1 494 ? 19.492 81.023 190.814 1.00 42.07 492 MET A N 1
ATOM 7637 C CA . MET A 1 494 ? 20.833 81.582 190.928 1.00 29.71 492 MET A CA 1
ATOM 7638 C C . MET A 1 494 ? 21.803 80.719 190.140 1.00 32.83 492 MET A C 1
ATOM 7639 O O . MET A 1 494 ? 21.658 79.494 190.099 1.00 34.78 492 MET A O 1
ATOM 7653 N N . PHE A 1 495 ? 22.796 81.368 189.529 1.00 37.33 493 PHE A N 1
ATOM 7654 C CA . PHE A 1 495 ? 23.774 80.704 188.679 1.00 35.71 493 PHE A CA 1
ATOM 7655 C C . PHE A 1 495 ? 25.146 81.327 188.879 1.00 44.06 493 PHE A C 1
ATOM 7656 O O . PHE A 1 495 ? 25.279 82.554 188.861 1.00 45.62 493 PHE A O 1
ATOM 7673 N N . GLU A 1 496 ? 26.161 80.483 189.047 1.00 43.75 494 GLU A N 1
ATOM 7674 C CA . GLU A 1 496 ? 27.547 80.930 189.123 1.00 43.23 494 GLU A CA 1
ATOM 7675 C C . GLU A 1 496 ? 28.136 80.965 187.718 1.00 41.32 494 GLU A C 1
ATOM 7676 O O . GLU A 1 496 ? 28.266 79.922 187.065 1.00 38.46 494 GLU A O 1
ATOM 7688 N N . VAL A 1 497 ? 28.491 82.159 187.254 1.00 36.86 495 VAL A N 1
ATOM 7689 C CA . VAL A 1 497 ? 29.042 82.329 185.914 1.00 39.01 495 VAL A CA 1
ATOM 7690 C C . VAL A 1 497 ? 30.489 81.845 185.941 1.00 48.84 495 VAL A C 1
ATOM 7691 O O . VAL A 1 497 ? 31.360 82.495 186.525 1.00 52.76 495 VAL A O 1
ATOM 7704 N N . ASP A 1 498 ? 30.745 80.698 185.304 1.00 46.17 496 ASP A N 1
ATOM 7705 C CA . ASP A 1 498 ? 32.050 80.051 185.344 1.00 49.11 496 ASP A CA 1
ATOM 7706 C C . ASP A 1 498 ? 32.853 80.198 184.061 1.00 46.41 496 ASP A C 1
ATOM 7707 O O . ASP A 1 498 ? 34.068 79.986 184.087 1.00 48.86 496 ASP A O 1
ATOM 7716 N N . LYS A 1 499 ? 32.220 80.564 182.956 1.00 44.01 497 LYS A N 1
ATOM 7717 C CA . LYS A 1 499 ? 32.903 80.657 181.675 1.00 48.62 497 LYS A CA 1
ATOM 7718 C C . LYS A 1 499 ? 31.996 81.367 180.679 1.00 49.50 497 LYS A C 1
ATOM 7719 O O . LYS A 1 499 ? 30.822 81.616 180.984 1.00 47.58 497 LYS A O 1
ATOM 7738 N N . PRO A 1 500 ? 32.489 81.702 179.488 1.00 46.88 498 PRO A N 1
ATOM 7739 C CA . PRO A 1 500 ? 31.632 82.384 178.510 1.00 45.51 498 PRO A CA 1
ATOM 7740 C C . PRO A 1 500 ? 30.470 81.507 178.064 1.00 54.28 498 PRO A C 1
ATOM 7741 O O . PRO A 1 500 ? 30.603 80.291 177.915 1.00 54.33 498 PRO A O 1
ATOM 7752 N N . TYR A 1 501 ? 29.317 82.144 177.862 1.00 55.71 499 TYR A N 1
ATOM 7753 C CA . TYR A 1 501 ? 28.151 81.507 177.267 1.00 52.28 499 TYR A CA 1
ATOM 7754 C C . TYR A 1 501 ? 27.529 82.479 176.276 1.00 44.69 499 TYR A C 1
ATOM 7755 O O . TYR A 1 501 ? 27.469 83.682 176.542 1.00 50.62 499 TYR A O 1
ATOM 7773 N N . ALA A 1 502 ? 27.059 81.957 175.141 1.00 43.87 500 ALA A N 1
ATOM 7774 C CA . ALA A 1 502 ? 26.250 82.772 174.240 1.00 45.78 500 ALA A CA 1
ATOM 7775 C C . ALA A 1 502 ? 24.978 83.241 174.935 1.00 49.96 500 ALA A C 1
ATOM 7776 O O . ALA A 1 502 ? 24.551 84.389 174.762 1.00 48.58 500 ALA A O 1
ATOM 7783 N N . ASN A 1 503 ? 24.362 82.364 175.730 1.00 43.50 501 ASN A N 1
ATOM 7784 C CA . ASN A 1 503 ? 23.237 82.718 176.588 1.00 38.11 501 ASN A CA 1
ATOM 7785 C C . ASN A 1 503 ? 23.573 82.240 177.995 1.00 41.66 501 ASN A C 1
ATOM 7786 O O . ASN A 1 503 ? 23.533 81.035 178.271 1.00 40.08 501 ASN A O 1
ATOM 7797 N N . ILE A 1 504 ? 23.910 83.173 178.882 1.00 36.91 502 ILE A N 1
ATOM 7798 C CA . ILE A 1 504 ? 24.278 82.826 180.256 1.00 34.08 502 ILE A CA 1
ATOM 7799 C C . ILE A 1 504 ? 23.051 82.291 180.982 1.00 39.18 502 ILE A C 1
ATOM 7800 O O . ILE A 1 504 ? 22.044 83.010 181.096 1.00 29.59 502 ILE A O 1
ATOM 7816 N N . PRO A 1 505 ? 23.086 81.057 181.499 1.00 36.71 503 PRO A N 1
ATOM 7817 C CA . PRO A 1 505 ? 21.927 80.536 182.227 1.00 32.04 503 PRO A CA 1
ATOM 7818 C C . PRO A 1 505 ? 21.595 81.380 183.449 1.00 35.40 503 PRO A C 1
ATOM 7819 O O . PRO A 1 505 ? 22.438 82.084 184.010 1.00 31.63 503 PRO A O 1
ATOM 7830 N N . ILE A 1 506 ? 20.323 81.290 183.863 1.00 27.40 504 ILE A N 1
ATOM 7831 C CA . ILE A 1 506 ? 19.892 81.889 185.121 1.00 28.94 504 ILE A CA 1
ATOM 7832 C C . ILE A 1 506 ? 19.927 80.894 186.280 1.00 29.61 504 ILE A C 1
ATOM 7833 O O . ILE A 1 506 ? 19.632 81.277 187.421 1.00 33.60 504 ILE A O 1
ATOM 7849 N N . GLY A 1 507 ? 20.259 79.633 186.024 1.00 34.18 505 GLY A N 1
ATOM 7850 C CA . GLY A 1 507 ? 20.617 78.699 187.077 1.00 40.16 505 GLY A CA 1
ATOM 7851 C C . GLY A 1 507 ? 19.479 77.820 187.553 1.00 35.90 505 GLY A C 1
ATOM 7852 O O . GLY A 1 507 ? 18.509 77.545 186.844 1.00 39.97 505 GLY A O 1
ATOM 7856 N N . LYS A 1 508 ? 19.622 77.365 188.804 1.00 34.96 506 LYS A N 1
ATOM 7857 C CA . LYS A 1 508 ? 18.703 76.437 189.430 1.00 34.71 506 LYS A CA 1
ATOM 7858 C C . LYS A 1 508 ? 17.920 77.115 190.548 1.00 37.62 506 LYS A C 1
ATOM 7859 O O . LYS A 1 508 ? 18.397 78.080 191.154 1.00 32.61 506 LYS A O 1
ATOM 7878 N N . PRO A 1 509 ? 16.725 76.621 190.859 1.00 38.91 507 PRO A N 1
ATOM 7879 C CA . PRO A 1 509 ? 15.897 77.279 191.877 1.00 35.21 507 PRO A CA 1
ATOM 7880 C C . PRO A 1 509 ? 16.509 77.211 193.269 1.00 44.54 507 PRO A C 1
ATOM 7881 O O . PRO A 1 509 ? 17.398 76.407 193.558 1.00 40.69 507 PRO A O 1
ATOM 7892 N N . ILE A 1 510 ? 15.997 78.081 194.145 1.00 40.02 508 ILE A N 1
ATOM 7893 C CA . ILE A 1 510 ? 16.447 78.164 195.531 1.00 41.94 508 ILE A CA 1
ATOM 7894 C C . ILE A 1 510 ? 15.584 77.245 196.386 1.00 37.93 508 ILE A C 1
ATOM 7895 O O . ILE A 1 510 ? 14.756 76.495 195.859 1.00 39.14 508 ILE A O 1
ATOM 7911 N N . ASP A 1 511 ? 15.785 77.309 197.693 1.00 37.06 509 ASP A N 1
ATOM 7912 C CA . ASP A 1 511 ? 15.102 76.461 198.692 1.00 34.35 509 ASP A CA 1
ATOM 7913 C C . ASP A 1 511 ? 13.586 76.573 198.572 1.00 43.07 509 ASP A C 1
ATOM 7914 O O . ASP A 1 511 ? 13.124 77.651 198.282 1.00 35.09 509 ASP A O 1
ATOM 7923 N N . ARG A 1 512 ? 12.879 75.453 198.761 1.00 29.84 510 ARG A N 1
ATOM 7924 C CA . ARG A 1 512 ? 11.396 75.335 198.707 1.00 32.80 510 ARG A CA 1
ATOM 7925 C C . ARG A 1 512 ? 10.838 76.113 197.509 1.00 22.89 510 ARG A C 1
ATOM 7926 O O . ARG A 1 512 ? 9.887 76.894 197.710 1.00 35.77 510 ARG A O 1
ATOM 7947 N N . THR A 1 513 ? 11.403 75.907 196.314 1.00 29.45 511 THR A N 1
ATOM 7948 C CA . THR A 1 513 ? 10.979 76.557 195.068 1.00 34.23 511 THR A CA 1
ATOM 7949 C C . THR A 1 513 ? 11.149 75.568 193.922 1.00 29.79 511 THR A C 1
ATOM 7950 O O . THR A 1 513 ? 12.166 74.970 193.838 1.00 31.55 511 THR A O 1
ATOM 7961 N N . ARG A 1 514 ? 10.140 75.435 193.087 1.00 29.22 512 ARG A N 1
ATOM 7962 C CA . ARG A 1 514 ? 10.177 74.643 191.864 1.00 31.17 512 ARG A CA 1
ATOM 7963 C C . ARG A 1 514 ? 9.855 75.525 190.664 1.00 28.46 512 ARG A C 1
ATOM 7964 O O . ARG A 1 514 ? 9.021 76.430 190.758 1.00 26.03 512 ARG A O 1
ATOM 7985 N N . ILE A 1 515 ? 10.499 75.243 189.535 1.00 28.60 513 ILE A N 1
ATOM 7986 C CA . ILE A 1 515 ? 10.256 75.949 188.282 1.00 28.07 513 ILE A CA 1
ATOM 7987 C C . ILE A 1 515 ? 9.643 74.972 187.292 1.00 25.11 513 ILE A C 1
ATOM 7988 O O . ILE A 1 515 ? 10.214 73.908 187.032 1.00 35.28 513 ILE A O 1
ATOM 8004 N N . LEU A 1 516 ? 8.491 75.337 186.735 1.00 26.16 514 LEU A N 1
ATOM 8005 C CA . LEU A 1 516 ? 7.785 74.521 185.756 1.00 24.49 514 LEU A CA 1
ATOM 8006 C C . LEU A 1 516 ? 7.730 75.258 184.423 1.00 30.98 514 LEU A C 1
ATOM 8007 O O . LEU A 1 516 ? 7.416 76.451 184.382 1.00 28.06 514 LEU A O 1
ATOM 8023 N N . ILE A 1 517 ? 8.037 74.553 183.338 1.00 29.58 515 ILE A N 1
ATOM 8024 C CA . ILE A 1 517 ? 7.896 75.085 181.987 1.00 20.19 515 ILE A CA 1
ATOM 8025 C C . ILE A 1 517 ? 6.612 74.500 181.400 1.00 29.69 515 ILE A C 1
ATOM 8026 O O . ILE A 1 517 ? 6.523 73.292 181.153 1.00 26.13 515 ILE A O 1
ATOM 8042 N N . LEU A 1 518 ? 5.612 75.350 181.175 1.00 28.31 516 LEU A N 1
ATOM 8043 C CA . LEU A 1 518 ? 4.301 74.916 180.715 1.00 24.05 516 LEU A CA 1
ATOM 8044 C C . LEU A 1 518 ? 3.993 75.500 179.338 1.00 31.06 516 LEU A C 1
ATOM 8045 O O . LEU A 1 518 ? 4.519 76.549 178.950 1.00 26.29 516 LEU A O 1
ATOM 8061 N N . ASP A 1 519 ? 3.120 74.810 178.602 1.00 30.35 517 ASP A N 1
ATOM 8062 C CA . ASP A 1 519 ? 2.668 75.277 177.301 1.00 29.91 517 ASP A CA 1
ATOM 8063 C C . ASP A 1 519 ? 1.404 76.116 177.491 1.00 32.81 517 ASP A C 1
ATOM 8064 O O . ASP A 1 519 ? 0.966 76.364 178.618 1.00 25.26 517 ASP A O 1
ATOM 8073 N N . GLU A 1 520 ? 0.783 76.533 176.384 1.00 28.25 518 GLU A N 1
ATOM 8074 C CA . GLU A 1 520 ? -0.343 77.458 176.468 1.00 39.56 518 GLU A CA 1
ATOM 8075 C C . GLU A 1 520 ? -1.542 76.838 177.170 1.00 35.54 518 GLU A C 1
ATOM 8076 O O . GLU A 1 520 ? -2.359 77.564 177.749 1.00 43.89 518 GLU A O 1
ATOM 8088 N N . ALA A 1 521 ? -1.672 75.514 177.128 1.00 37.07 519 ALA A N 1
ATOM 8089 C CA . ALA A 1 521 ? -2.724 74.812 177.853 1.00 34.34 519 ALA A CA 1
ATOM 8090 C C . ALA A 1 521 ? -2.325 74.474 179.285 1.00 34.17 519 ALA A C 1
ATOM 8091 O O . ALA A 1 521 ? -3.051 73.735 179.959 1.00 37.12 519 ALA A O 1
ATOM 8098 N N . LEU A 1 522 ? -1.193 74.993 179.760 1.00 35.04 520 LEU A N 1
ATOM 8099 C CA . LEU A 1 522 ? -0.678 74.740 181.104 1.00 33.05 520 LEU A CA 1
ATOM 8100 C C . LEU A 1 522 ? -0.215 73.302 181.294 1.00 24.85 520 LEU A C 1
ATOM 8101 O O . LEU A 1 522 ? -0.167 72.811 182.424 1.00 26.30 520 LEU A O 1
ATOM 8117 N N . ALA A 1 523 ? 0.147 72.623 180.210 1.00 26.29 521 ALA A N 1
ATOM 8118 C CA . ALA A 1 523 ? 0.664 71.265 180.281 1.00 27.89 521 ALA A CA 1
ATOM 8119 C C . ALA A 1 523 ? 2.185 71.282 180.331 1.00 28.73 521 ALA A C 1
ATOM 8120 O O . ALA A 1 523 ? 2.831 72.067 179.633 1.00 28.04 521 ALA A O 1
ATOM 8127 N N . LEU A 1 524 ? 2.748 70.392 181.150 1.00 21.15 522 LEU A N 1
ATOM 8128 C CA . LEU A 1 524 ? 4.192 70.310 181.319 1.00 20.90 522 LEU A CA 1
ATOM 8129 C C . LEU A 1 524 ? 4.878 70.128 179.976 1.00 27.12 522 LEU A C 1
ATOM 8130 O O . LEU A 1 524 ? 4.412 69.366 179.126 1.00 28.08 522 LEU A O 1
ATOM 8146 N N . GLN A 1 525 ? 6.007 70.819 179.800 1.00 24.02 523 GLN A N 1
ATOM 8147 C CA . GLN A 1 525 ? 6.875 70.684 178.642 1.00 29.29 523 GLN A CA 1
ATOM 8148 C C . GLN A 1 525 ? 8.047 69.760 178.961 1.00 24.14 523 GLN A C 1
ATOM 8149 O O . GLN A 1 525 ? 8.567 69.777 180.086 1.00 23.31 523 GLN A O 1
ATOM 8163 N N . PRO A 1 526 ? 8.497 68.938 178.014 1.00 26.34 524 PRO A N 1
ATOM 8164 C CA . PRO A 1 526 ? 9.707 68.144 178.251 1.00 28.29 524 PRO A CA 1
ATOM 8165 C C . PRO A 1 526 ? 10.928 69.029 178.450 1.00 31.46 524 PRO A C 1
ATOM 8166 O O . PRO A 1 526 ? 10.967 70.187 178.031 1.00 29.11 524 PRO A O 1
ATOM 8177 N N . ILE A 1 527 ? 11.952 68.456 179.083 1.00 34.04 525 ILE A N 1
ATOM 8178 C CA . ILE A 1 527 ? 13.213 69.170 179.224 1.00 30.68 525 ILE A CA 1
ATOM 8179 C C . ILE A 1 527 ? 13.757 69.519 177.844 1.00 34.19 525 ILE A C 1
ATOM 8180 O O . ILE A 1 527 ? 13.736 68.699 176.917 1.00 42.13 525 ILE A O 1
ATOM 8196 N N . GLY A 1 528 ? 14.237 70.752 177.700 1.00 34.43 526 GLY A N 1
ATOM 8197 C CA . GLY A 1 528 ? 14.768 71.232 176.443 1.00 32.34 526 GLY A CA 1
ATOM 8198 C C . GLY A 1 528 ? 13.763 71.915 175.541 1.00 26.99 526 GLY A C 1
ATOM 8199 O O . GLY A 1 528 ? 14.169 72.534 174.552 1.00 38.05 526 GLY A O 1
ATOM 8203 N N . VAL A 1 529 ? 12.471 71.817 175.844 1.00 32.32 527 VAL A N 1
ATOM 8204 C CA . VAL A 1 529 ? 11.413 72.433 175.049 1.00 24.55 527 VAL A CA 1
ATOM 8205 C C . VAL A 1 529 ? 10.993 73.724 175.738 1.00 33.60 527 VAL A C 1
ATOM 8206 O O . VAL A 1 529 ? 10.730 73.735 176.950 1.00 31.64 527 VAL A O 1
ATOM 8219 N N . ALA A 1 530 ? 10.918 74.806 174.966 1.00 33.33 528 ALA A N 1
ATOM 8220 C CA . ALA A 1 530 ? 10.650 76.129 175.507 1.00 29.87 528 ALA A CA 1
ATOM 8221 C C . ALA A 1 530 ? 9.171 76.314 175.828 1.00 25.10 528 ALA A C 1
ATOM 8222 O O . ALA A 1 530 ? 8.290 75.770 175.161 1.00 25.49 528 ALA A O 1
ATOM 8229 N N . GLY A 1 531 ? 8.911 77.120 176.845 1.00 27.56 529 GLY A N 1
ATOM 8230 C CA . GLY A 1 531 ? 7.554 77.438 177.226 1.00 27.24 529 GLY A CA 1
ATOM 8231 C C . GLY A 1 531 ? 7.563 78.595 178.199 1.00 27.53 529 GLY A C 1
ATOM 8232 O O . GLY A 1 531 ? 8.581 79.264 178.383 1.00 28.89 529 GLY A O 1
ATOM 8236 N N . GLU A 1 532 ? 6.414 78.826 178.824 1.00 27.75 530 GLU A N 1
ATOM 8237 C CA . GLU A 1 532 ? 6.311 79.878 179.825 1.00 30.41 530 GLU A CA 1
ATOM 8238 C C . GLU A 1 532 ? 6.756 79.373 181.192 1.00 23.88 530 GLU A C 1
ATOM 8239 O O . GLU A 1 532 ? 6.436 78.250 181.598 1.00 21.48 530 GLU A O 1
ATOM 8251 N N . LEU A 1 533 ? 7.479 80.226 181.906 1.00 25.30 531 LEU A N 1
ATOM 8252 C CA . LEU A 1 533 ? 8.072 79.878 183.191 1.00 30.62 531 LEU A CA 1
ATOM 8253 C C . LEU A 1 533 ? 7.069 80.179 184.296 1.00 28.82 531 LEU A C 1
ATOM 8254 O O . LEU A 1 533 ? 6.661 81.330 184.466 1.00 21.14 531 LEU A O 1
ATOM 8270 N N . PHE A 1 534 ? 6.642 79.133 185.011 1.00 23.63 532 PHE A N 1
ATOM 8271 C CA . PHE A 1 534 ? 5.774 79.230 186.177 1.00 22.68 532 PHE A CA 1
ATOM 8272 C C . PHE A 1 534 ? 6.579 78.913 187.432 1.00 25.24 532 PHE A C 1
ATOM 8273 O O . PHE A 1 534 ? 7.507 78.098 187.399 1.00 25.31 532 PHE A O 1
ATOM 8290 N N . ILE A 1 535 ? 6.208 79.544 188.545 1.00 22.34 533 ILE A N 1
ATOM 8291 C CA . ILE A 1 535 ? 6.958 79.432 189.795 1.00 28.49 533 ILE A CA 1
ATOM 8292 C C . ILE A 1 535 ? 6.049 78.874 190.882 1.00 27.65 533 ILE A C 1
ATOM 8293 O O . ILE A 1 535 ? 4.911 79.328 191.044 1.00 22.36 533 ILE A O 1
ATOM 8309 N N . VAL A 1 536 ? 6.560 77.887 191.623 1.00 31.11 534 VAL A N 1
ATOM 8310 C CA . VAL A 1 536 ? 5.857 77.269 192.746 1.00 24.78 534 VAL A CA 1
ATOM 8311 C C . VAL A 1 536 ? 6.757 77.347 193.974 1.00 21.60 534 VAL A C 1
ATOM 8312 O O . VAL A 1 536 ? 7.976 77.176 193.867 1.00 34.31 534 VAL A O 1
ATOM 8325 N N . GLY A 1 537 ? 6.170 77.597 195.135 1.00 27.98 535 GLY A N 1
ATOM 8326 C CA . GLY A 1 537 ? 6.928 77.454 196.357 1.00 28.38 535 GLY A CA 1
ATOM 8327 C C . GLY A 1 537 ? 6.681 78.589 197.324 1.00 33.66 535 GLY A C 1
ATOM 8328 O O . GLY A 1 537 ? 5.681 79.302 197.246 1.00 36.74 535 GLY A O 1
ATOM 8332 N N . GLU A 1 538 ? 7.624 78.732 198.254 1.00 34.74 536 GLU A N 1
ATOM 8333 C CA . GLU A 1 538 ? 7.476 79.627 199.392 1.00 33.29 536 GLU A CA 1
ATOM 8334 C C . GLU A 1 538 ? 7.779 81.079 199.050 1.00 37.62 536 GLU A C 1
ATOM 8335 O O . GLU A 1 538 ? 7.573 81.955 199.899 1.00 36.80 536 GLU A O 1
ATOM 8347 N N . GLY A 1 539 ? 8.266 81.356 197.840 1.00 33.28 537 GLY A N 1
ATOM 8348 C CA . GLY A 1 539 ? 8.541 82.721 197.447 1.00 34.36 537 GLY A CA 1
ATOM 8349 C C . GLY A 1 539 ? 7.336 83.488 196.961 1.00 34.79 537 GLY A C 1
ATOM 8350 O O . GLY A 1 539 ? 7.387 84.719 196.902 1.00 39.31 537 GLY A O 1
ATOM 8354 N N . LEU A 1 540 ? 6.253 82.801 196.614 1.00 24.53 538 LEU A N 1
ATOM 8355 C CA . LEU A 1 540 ? 5.088 83.487 196.069 1.00 29.17 538 LEU A CA 1
ATOM 8356 C C . LEU A 1 540 ? 4.473 84.412 197.109 1.00 35.31 538 LEU A C 1
ATOM 8357 O O . LEU A 1 540 ? 4.105 83.974 198.205 1.00 31.69 538 LEU A O 1
ATOM 8373 N N . GLY A 1 541 ? 4.352 85.690 196.760 1.00 30.52 539 GLY A N 1
ATOM 8374 C CA . GLY A 1 541 ? 3.742 86.663 197.635 1.00 19.43 539 GLY A CA 1
ATOM 8375 C C . GLY A 1 541 ? 2.239 86.505 197.680 1.00 26.13 539 GLY A C 1
ATOM 8376 O O . GLY A 1 541 ? 1.644 85.634 197.045 1.00 25.99 539 GLY A O 1
ATOM 8380 N N . ARG A 1 542 ? 1.609 87.381 198.463 1.00 20.91 540 ARG A N 1
ATOM 8381 C CA . ARG A 1 542 ? 0.165 87.296 198.652 1.00 23.92 540 ARG A CA 1
ATOM 8382 C C . ARG A 1 542 ? -0.598 87.742 197.411 1.00 31.38 540 ARG A C 1
ATOM 8383 O O . ARG A 1 542 ? -1.687 87.223 197.139 1.00 30.81 540 ARG A O 1
ATOM 8404 N N . GLY A 1 543 ? -0.054 88.694 196.649 1.00 25.86 541 GLY A N 1
ATOM 8405 C CA . GLY A 1 543 ? -0.699 89.177 195.448 1.00 21.93 541 GLY A CA 1
ATOM 8406 C C . GLY A 1 543 ? -0.526 90.679 195.298 1.00 24.71 541 GLY A C 1
ATOM 8407 O O . GLY A 1 543 ? 0.402 91.273 195.850 1.00 19.28 541 GLY A O 1
ATOM 8411 N N . TYR A 1 544 ? -1.436 91.278 194.530 1.00 21.85 542 TYR A N 1
ATOM 8412 C CA . TYR A 1 544 ? -1.397 92.701 194.216 1.00 28.32 542 TYR A CA 1
ATOM 8413 C C . TYR A 1 544 ? -2.376 93.467 195.097 1.00 32.41 542 TYR A C 1
ATOM 8414 O O . TYR A 1 544 ? -3.543 93.078 195.233 1.00 26.27 542 TYR A O 1
ATOM 8432 N N . LEU A 1 545 ? -1.901 94.575 195.664 1.00 32.44 543 LEU A N 1
ATOM 8433 C CA . LEU A 1 545 ? -2.697 95.361 196.596 1.00 26.85 543 LEU A CA 1
ATOM 8434 C C . LEU A 1 545 ? -3.900 95.977 195.893 1.00 32.99 543 LEU A C 1
ATOM 8435 O O . LEU A 1 545 ? -3.770 96.572 194.819 1.00 34.38 543 LEU A O 1
ATOM 8451 N N . ASN A 1 546 ? -5.079 95.814 196.498 1.00 33.63 544 ASN A N 1
ATOM 8452 C CA . ASN A 1 546 ? -6.335 96.362 195.995 1.00 37.91 544 ASN A CA 1
ATOM 8453 C C . ASN A 1 546 ? -6.700 95.859 194.597 1.00 40.55 544 ASN A C 1
ATOM 8454 O O . ASN A 1 546 ? -7.470 96.517 193.890 1.00 38.45 544 ASN A O 1
ATOM 8465 N N . ARG A 1 547 ? -6.184 94.703 194.167 1.00 38.83 545 ARG A N 1
ATOM 8466 C CA . ARG A 1 547 ? -6.371 94.231 192.791 1.00 45.09 545 ARG A CA 1
ATOM 8467 C C . ARG A 1 547 ? -6.626 92.733 192.776 1.00 40.18 545 ARG A C 1
ATOM 8468 O O . ARG A 1 547 ? -5.783 91.941 192.332 1.00 35.16 545 ARG A O 1
ATOM 8489 N N . PRO A 1 548 ? -7.812 92.310 193.215 1.00 48.55 546 PRO A N 1
ATOM 8490 C CA . PRO A 1 548 ? -8.090 90.865 193.280 1.00 41.94 546 PRO A CA 1
ATOM 8491 C C . PRO A 1 548 ? -8.250 90.214 191.915 1.00 39.71 546 PRO A C 1
ATOM 8492 O O . PRO A 1 548 ? -7.863 89.052 191.752 1.00 33.33 546 PRO A O 1
ATOM 8503 N N . GLU A 1 549 ? -8.798 90.925 190.925 1.00 42.24 547 GLU A N 1
ATOM 8504 C CA . GLU A 1 549 ? -9.006 90.327 189.608 1.00 42.87 547 GLU A CA 1
ATOM 8505 C C . GLU A 1 549 ? -7.680 90.061 188.897 1.00 44.91 547 GLU A C 1
ATOM 8506 O O . GLU A 1 549 ? -7.520 89.031 188.230 1.00 36.85 547 GLU A O 1
ATOM 8518 N N . LEU A 1 550 ? -6.723 90.982 189.013 1.00 34.46 548 LEU A N 1
ATOM 8519 C CA . LEU A 1 550 ? -5.410 90.756 188.426 1.00 35.61 548 LEU A CA 1
ATOM 8520 C C . LEU A 1 550 ? -4.632 89.694 189.193 1.00 32.85 548 LEU A C 1
ATOM 8521 O O . LEU A 1 550 ? -3.855 88.936 188.600 1.00 29.38 548 LEU A O 1
ATOM 8537 N N . THR A 1 551 ? -4.811 89.633 190.509 1.00 28.40 549 THR A N 1
ATOM 8538 C CA . THR A 1 551 ? -4.157 88.591 191.294 1.00 29.08 549 THR A CA 1
ATOM 8539 C C . THR A 1 551 ? -4.598 87.206 190.836 1.00 28.44 549 THR A C 1
ATOM 8540 O O . THR A 1 551 ? -3.769 86.312 190.638 1.00 34.25 549 THR A O 1
ATOM 8551 N N . ALA A 1 552 ? -5.906 87.017 190.637 1.00 32.78 550 ALA A N 1
ATOM 8552 C CA . ALA A 1 552 ? -6.422 85.706 190.256 1.00 35.16 550 ALA A CA 1
ATOM 8553 C C . ALA A 1 552 ? -5.932 85.281 188.881 1.00 33.16 550 ALA A C 1
ATOM 8554 O O . ALA A 1 552 ? -5.857 84.081 188.595 1.00 38.98 550 ALA A O 1
ATOM 8561 N N . GLU A 1 553 ? -5.609 86.241 188.015 1.00 32.01 551 GLU A N 1
ATOM 8562 C CA . GLU A 1 553 ? -5.105 85.905 186.690 1.00 35.58 551 GLU A CA 1
ATOM 8563 C C . GLU A 1 553 ? -3.634 85.501 186.717 1.00 30.13 551 GLU A C 1
ATOM 8564 O O . GLU A 1 553 ? -3.216 84.666 185.911 1.00 35.35 551 GLU A O 1
ATOM 8576 N N . LYS A 1 554 ? -2.835 86.079 187.615 1.00 25.27 552 LYS A N 1
ATOM 8577 C CA . LYS A 1 554 ? -1.401 85.809 187.657 1.00 22.38 552 LYS A CA 1
ATOM 8578 C C . LYS A 1 554 ? -1.016 84.775 188.702 1.00 28.84 552 LYS A C 1
ATOM 8579 O O . LYS A 1 554 ? -0.057 84.024 188.491 1.00 25.96 552 LYS A O 1
ATOM 8598 N N . PHE A 1 555 ? -1.719 84.746 189.831 1.00 18.79 553 PHE A N 1
ATOM 8599 C CA . PHE A 1 555 ? -1.542 83.717 190.857 1.00 33.37 553 PHE A CA 1
ATOM 8600 C C . PHE A 1 555 ? -2.695 82.724 190.698 1.00 27.95 553 PHE A C 1
ATOM 8601 O O . PHE A 1 555 ? -3.795 82.939 191.218 1.00 35.21 553 PHE A O 1
ATOM 8618 N N . ILE A 1 556 ? -2.450 81.652 189.964 1.00 26.10 554 ILE A N 1
ATOM 8619 C CA . ILE A 1 556 ? -3.503 80.728 189.588 1.00 27.80 554 ILE A CA 1
ATOM 8620 C C . ILE A 1 556 ? -3.430 79.482 190.463 1.00 30.89 554 ILE A C 1
ATOM 8621 O O . ILE A 1 556 ? -2.403 79.164 191.069 1.00 33.12 554 ILE A O 1
ATOM 8637 N N . VAL A 1 557 ? -4.543 78.763 190.523 1.00 34.39 555 VAL A N 1
ATOM 8638 C CA . VAL A 1 557 ? -4.576 77.392 191.021 1.00 31.64 555 VAL A CA 1
ATOM 8639 C C . VAL A 1 557 ? -4.627 76.497 189.794 1.00 26.45 555 VAL A C 1
ATOM 8640 O O . VAL A 1 557 ? -5.576 76.574 189.005 1.00 34.78 555 VAL A O 1
ATOM 8653 N N . HIS A 1 558 ? -3.598 75.684 189.600 1.00 32.23 556 HIS A N 1
ATOM 8654 C CA . HIS A 1 558 ? -3.506 74.901 188.376 1.00 34.17 556 HIS A CA 1
ATOM 8655 C C . HIS A 1 558 ? -4.702 73.954 188.277 1.00 28.43 556 HIS A C 1
ATOM 8656 O O . HIS A 1 558 ? -5.002 73.243 189.243 1.00 31.29 556 HIS A O 1
ATOM 8670 N N . PRO A 1 559 ? -5.395 73.902 187.131 1.00 37.22 557 PRO A N 1
ATOM 8671 C CA . PRO A 1 559 ? -6.642 73.117 187.060 1.00 34.57 557 PRO A CA 1
ATOM 8672 C C . PRO A 1 559 ? -6.457 71.615 187.200 1.00 39.42 557 PRO A C 1
ATOM 8673 O O . PRO A 1 559 ? -7.446 70.920 187.471 1.00 46.79 557 PRO A O 1
ATOM 8684 N N . GLN A 1 560 ? -5.247 71.087 187.019 1.00 34.80 558 GLN A N 1
ATOM 8685 C CA . GLN A 1 560 ? -5.004 69.658 187.178 1.00 39.06 558 GLN A CA 1
ATOM 8686 C C . GLN A 1 560 ? -4.288 69.323 188.478 1.00 34.33 558 GLN A C 1
ATOM 8687 O O . GLN A 1 560 ? -4.703 68.411 189.197 1.00 44.43 558 GLN A O 1
ATOM 8701 N N . THR A 1 561 ? -3.201 70.026 188.785 1.00 28.64 559 THR A N 1
ATOM 8702 C CA . THR A 1 561 ? -2.431 69.711 189.980 1.00 31.31 559 THR A CA 1
ATOM 8703 C C . THR A 1 561 ? -3.009 70.344 191.241 1.00 23.89 559 THR A C 1
ATOM 8704 O O . THR A 1 561 ? -2.623 69.939 192.339 1.00 30.64 559 THR A O 1
ATOM 8715 N N . GLY A 1 562 ? -3.918 71.313 191.110 1.00 32.25 560 GLY A N 1
ATOM 8716 C CA . GLY A 1 562 ? -4.431 72.059 192.244 1.00 35.70 560 GLY A CA 1
ATOM 8717 C C . GLY A 1 562 ? -3.413 72.917 192.960 1.00 32.07 560 GLY A C 1
ATOM 8718 O O . GLY A 1 562 ? -3.698 73.429 194.048 1.00 30.71 560 GLY A O 1
ATOM 8722 N N . GLU A 1 563 ? -2.232 73.087 192.387 1.00 30.03 561 GLU A N 1
ATOM 8723 C CA . GLU A 1 563 ? -1.145 73.793 193.047 1.00 40.14 561 GLU A CA 1
ATOM 8724 C C . GLU A 1 563 ? -1.175 75.274 192.687 1.00 35.26 561 GLU A C 1
ATOM 8725 O O . GLU A 1 563 ? -1.513 75.645 191.560 1.00 32.24 561 GLU A O 1
ATOM 8737 N N . ARG A 1 564 ? -0.829 76.118 193.658 1.00 38.76 562 ARG A N 1
ATOM 8738 C CA . ARG A 1 564 ? -0.748 77.559 193.434 1.00 38.58 562 ARG A CA 1
ATOM 8739 C C . ARG A 1 564 ? 0.568 77.906 192.746 1.00 29.89 562 ARG A C 1
ATOM 8740 O O . ARG A 1 564 ? 1.638 77.471 193.182 1.00 29.12 562 ARG A O 1
ATOM 8761 N N . MET A 1 565 ? 0.492 78.682 191.666 1.00 30.32 563 MET A N 1
ATOM 8762 C CA . MET A 1 565 ? 1.700 79.029 190.930 1.00 32.05 563 MET A CA 1
ATOM 8763 C C . MET A 1 565 ? 1.548 80.393 190.268 1.00 30.49 563 MET A C 1
ATOM 8764 O O . MET A 1 565 ? 0.438 80.845 189.976 1.00 21.79 563 MET A O 1
ATOM 8778 N N . TYR A 1 566 ? 2.684 81.046 190.041 1.00 28.11 564 TYR A N 1
ATOM 8779 C CA . TYR A 1 566 ? 2.718 82.397 189.495 1.00 25.41 564 TYR A CA 1
ATOM 8780 C C . TYR A 1 566 ? 3.136 82.356 188.032 1.00 23.74 564 TYR A C 1
ATOM 8781 O O . TYR A 1 566 ? 4.181 81.793 187.694 1.00 23.67 564 TYR A O 1
ATOM 8799 N N . ARG A 1 567 ? 2.314 82.901 187.166 1.00 20.28 565 ARG A N 1
ATOM 8800 C CA . ARG A 1 567 ? 2.584 82.999 185.723 1.00 26.21 565 ARG A CA 1
ATOM 8801 C C . ARG A 1 567 ? 3.479 84.225 185.485 1.00 26.73 565 ARG A C 1
ATOM 8802 O O . ARG A 1 567 ? 2.996 85.294 185.601 1.00 23.56 565 ARG A O 1
ATOM 8823 N N . THR A 1 568 ? 4.731 84.038 185.091 1.00 27.49 566 THR A N 1
ATOM 8824 C CA . THR A 1 568 ? 5.698 85.130 185.016 1.00 27.56 566 THR A CA 1
ATOM 8825 C C . THR A 1 568 ? 5.599 85.927 183.719 1.00 37.11 566 THR A C 1
ATOM 8826 O O . THR A 1 568 ? 6.017 87.091 183.680 1.00 30.63 566 THR A O 1
ATOM 8837 N N . GLY A 1 569 ? 5.103 85.315 182.648 1.00 29.23 567 GLY A N 1
ATOM 8838 C CA . GLY A 1 569 ? 5.157 85.915 181.338 1.00 28.40 567 GLY A CA 1
ATOM 8839 C C . GLY A 1 569 ? 6.500 85.818 180.649 1.00 32.10 567 GLY A C 1
ATOM 8840 O O . GLY A 1 569 ? 6.642 86.333 179.533 1.00 30.76 567 GLY A O 1
ATOM 8844 N N . ASP A 1 570 ? 7.494 85.198 181.283 1.00 24.78 568 ASP A N 1
ATOM 8845 C CA . ASP A 1 570 ? 8.795 84.969 180.673 1.00 21.88 568 ASP A CA 1
ATOM 8846 C C . ASP A 1 570 ? 8.819 83.622 179.958 1.00 33.10 568 ASP A C 1
ATOM 8847 O O . ASP A 1 570 ? 8.164 82.661 180.373 1.00 26.09 568 ASP A O 1
ATOM 8856 N N . ARG A 1 571 ? 9.593 83.563 178.879 1.00 32.35 569 ARG A N 1
ATOM 8857 C CA . ARG A 1 571 ? 9.862 82.328 178.165 1.00 32.35 569 ARG A CA 1
ATOM 8858 C C . ARG A 1 571 ? 11.222 81.789 178.584 1.00 35.59 569 ARG A C 1
ATOM 8859 O O . ARG A 1 571 ? 12.180 82.556 178.751 1.00 27.07 569 ARG A O 1
ATOM 8880 N N . ALA A 1 572 ? 11.297 80.469 178.764 1.00 30.12 570 ALA A N 1
ATOM 8881 C CA . ALA A 1 572 ? 12.525 79.815 179.197 1.00 31.06 570 ALA A CA 1
ATOM 8882 C C . ALA A 1 572 ? 12.446 78.328 178.867 1.00 30.33 570 ALA A C 1
ATOM 8883 O O . ALA A 1 572 ? 11.437 77.834 178.354 1.00 25.94 570 ALA A O 1
ATOM 8890 N N . ARG A 1 573 ? 13.499 77.604 179.179 1.00 34.61 571 ARG A N 1
ATOM 8891 C CA . ARG A 1 573 ? 13.559 76.135 179.031 1.00 34.97 571 ARG A CA 1
ATOM 8892 C C . ARG A 1 573 ? 14.688 75.587 179.884 1.00 37.36 571 ARG A C 1
ATOM 8893 O O . ARG A 1 573 ? 15.652 76.274 180.101 1.00 33.37 571 ARG A O 1
ATOM 8914 N N . PHE A 1 574 ? 14.503 74.387 180.383 1.00 32.44 572 PHE A N 1
ATOM 8915 C CA . PHE A 1 574 ? 15.523 73.683 181.149 1.00 27.91 572 PHE A CA 1
ATOM 8916 C C . PHE A 1 574 ? 16.616 73.156 180.228 1.00 30.19 572 PHE A C 1
ATOM 8917 O O . PHE A 1 574 ? 16.346 72.708 179.109 1.00 36.43 572 PHE A O 1
ATOM 8934 N N . LEU A 1 575 ? 17.850 73.198 180.709 1.00 38.55 573 LEU A N 1
ATOM 8935 C CA . LEU A 1 575 ? 18.982 72.584 180.028 1.00 41.79 573 LEU A CA 1
ATOM 8936 C C . LEU A 1 575 ? 19.194 71.170 180.549 1.00 36.58 573 LEU A C 1
ATOM 8937 O O . LEU A 1 575 ? 18.649 70.787 181.585 1.00 40.81 573 LEU A O 1
ATOM 8953 N N . PRO A 1 576 ? 20.000 70.361 179.853 1.00 39.92 574 PRO A N 1
ATOM 8954 C CA . PRO A 1 576 ? 20.177 68.960 180.279 1.00 44.80 574 PRO A CA 1
ATOM 8955 C C . PRO A 1 576 ? 20.759 68.800 181.676 1.00 46.13 574 PRO A C 1
ATOM 8956 O O . PRO A 1 576 ? 20.593 67.732 182.277 1.00 51.21 574 PRO A O 1
ATOM 8967 N N . ASP A 1 577 ? 21.430 69.815 182.216 1.00 45.47 575 ASP A N 1
ATOM 8968 C CA . ASP A 1 577 ? 22.095 69.704 183.507 1.00 41.30 575 ASP A CA 1
ATOM 8969 C C . ASP A 1 577 ? 21.249 70.220 184.662 1.00 44.03 575 ASP A C 1
ATOM 8970 O O . ASP A 1 577 ? 21.717 70.215 185.805 1.00 41.80 575 ASP A O 1
ATOM 8979 N N . GLY A 1 578 ? 20.016 70.647 184.403 1.00 43.83 576 GLY A N 1
ATOM 8980 C CA . GLY A 1 578 ? 19.161 71.197 185.429 1.00 45.92 576 GLY A CA 1
ATOM 8981 C C . GLY A 1 578 ? 19.157 72.711 185.500 1.00 43.45 576 GLY A C 1
ATOM 8982 O O . GLY A 1 578 ? 18.264 73.282 186.137 1.00 44.03 576 GLY A O 1
ATOM 8986 N N . ASN A 1 579 ? 20.130 73.372 184.876 1.00 38.56 577 ASN A N 1
ATOM 8987 C CA . ASN A 1 579 ? 20.137 74.824 184.813 1.00 43.77 577 ASN A CA 1
ATOM 8988 C C . ASN A 1 579 ? 19.069 75.307 183.835 1.00 43.79 577 ASN A C 1
ATOM 8989 O O . ASN A 1 579 ? 18.653 74.590 182.919 1.00 34.42 577 ASN A O 1
ATOM 9000 N N . ILE A 1 580 ? 18.637 76.548 184.035 1.00 35.58 578 ILE A N 1
ATOM 9001 C CA . ILE A 1 580 ? 17.548 77.139 183.270 1.00 35.83 578 ILE A CA 1
ATOM 9002 C C . ILE A 1 580 ? 18.106 78.232 182.371 1.00 32.31 578 ILE A C 1
ATOM 9003 O O . ILE A 1 580 ? 19.081 78.914 182.710 1.00 30.08 578 ILE A O 1
ATOM 9019 N N . GLU A 1 581 ? 17.469 78.396 181.213 1.00 32.29 579 GLU A N 1
ATOM 9020 C CA . GLU A 1 581 ? 17.883 79.357 180.196 1.00 40.14 579 GLU A CA 1
ATOM 9021 C C . GLU A 1 581 ? 16.731 80.319 179.937 1.00 38.10 579 GLU A C 1
ATOM 9022 O O . GLU A 1 581 ? 15.629 79.890 179.571 1.00 26.57 579 GLU A O 1
ATOM 9034 N N . PHE A 1 582 ? 16.985 81.610 180.140 1.00 38.36 580 PHE A N 1
ATOM 9035 C CA . PHE A 1 582 ? 15.997 82.647 179.865 1.00 24.76 580 PHE A CA 1
ATOM 9036 C C . PHE A 1 582 ? 15.987 82.943 178.372 1.00 32.12 580 PHE A C 1
ATOM 9037 O O . PHE A 1 582 ? 17.040 83.055 177.740 1.00 36.05 580 PHE A O 1
ATOM 9054 N N . LEU A 1 583 ? 14.785 83.058 177.805 1.00 26.76 581 LEU A N 1
ATOM 9055 C CA . LEU A 1 583 ? 14.618 83.212 176.365 1.00 28.44 581 LEU A CA 1
ATOM 9056 C C . LEU A 1 583 ? 13.866 84.484 175.983 1.00 35.43 581 LEU A C 1
ATOM 9057 O O . LEU A 1 583 ? 13.572 84.681 174.797 1.00 44.97 581 LEU A O 1
ATOM 9073 N N . GLY A 1 584 ? 13.551 85.346 176.937 1.00 35.39 582 GLY A N 1
ATOM 9074 C CA . GLY A 1 584 ? 12.916 86.617 176.653 1.00 45.35 582 GLY A CA 1
ATOM 9075 C C . GLY A 1 584 ? 11.464 86.654 177.105 1.00 40.51 582 GLY A C 1
ATOM 9076 O O . GLY A 1 584 ? 10.890 85.668 177.565 1.00 36.41 582 GLY A O 1
ATOM 9080 N N . ARG A 1 585 ? 10.880 87.841 176.976 1.00 36.78 583 ARG A N 1
ATOM 9081 C CA . ARG A 1 585 ? 9.468 88.028 177.269 1.00 43.75 583 ARG A CA 1
ATOM 9082 C C . ARG A 1 585 ? 8.612 87.435 176.155 1.00 40.94 583 ARG A C 1
ATOM 9083 O O . ARG A 1 585 ? 8.990 87.442 174.982 1.00 47.81 583 ARG A O 1
ATOM 9104 N N . LEU A 1 586 ? 7.440 86.919 176.532 1.00 46.23 584 LEU A N 1
ATOM 9105 C CA . LEU A 1 586 ? 6.503 86.413 175.536 1.00 49.16 584 LEU A CA 1
ATOM 9106 C C . LEU A 1 586 ? 5.910 87.528 174.683 1.00 59.03 584 LEU A C 1
ATOM 9107 O O . LEU A 1 586 ? 5.437 87.256 173.575 1.00 68.11 584 LEU A O 1
ATOM 9123 N N . ASP A 1 587 ? 5.931 88.773 175.173 1.00 59.32 585 ASP A N 1
ATOM 9124 C CA . ASP A 1 587 ? 5.383 89.901 174.427 1.00 58.12 585 ASP A CA 1
ATOM 9125 C C . ASP A 1 587 ? 6.379 90.492 173.435 1.00 59.01 585 ASP A C 1
ATOM 9126 O O . ASP A 1 587 ? 5.964 91.007 172.392 1.00 62.47 585 ASP A O 1
ATOM 9135 N N . ASN A 1 588 ? 7.681 90.430 173.736 1.00 63.84 586 ASN A N 1
ATOM 9136 C CA . ASN A 1 588 ? 8.704 91.029 172.884 1.00 61.72 586 ASN A CA 1
ATOM 9137 C C . ASN A 1 588 ? 8.887 90.304 171.556 1.00 65.27 586 ASN A C 1
ATOM 9138 O O . ASN A 1 588 ? 9.783 90.682 170.793 1.00 65.21 586 ASN A O 1
ATOM 9149 N N . LEU A 1 589 ? 8.088 89.283 171.259 1.00 58.85 587 LEU A N 1
ATOM 9150 C CA . LEU A 1 589 ? 8.184 88.605 169.972 1.00 64.45 587 LEU A CA 1
ATOM 9151 C C . LEU A 1 589 ? 7.569 89.481 168.884 1.00 66.76 587 LEU A C 1
ATOM 9152 O O . LEU A 1 589 ? 6.381 89.817 168.943 1.00 68.59 587 LEU A O 1
ATOM 9168 N N . VAL A 1 590 ? 8.381 89.855 167.898 1.00 63.69 588 VAL A N 1
ATOM 9169 C CA . VAL A 1 590 ? 7.962 90.735 166.816 1.00 71.12 588 VAL A CA 1
ATOM 9170 C C . VAL A 1 590 ? 8.174 90.017 165.491 1.00 74.53 588 VAL A C 1
ATOM 9171 O O . VAL A 1 590 ? 9.102 89.215 165.337 1.00 74.21 588 VAL A O 1
ATOM 9184 N N . LYS A 1 591 ? 7.314 90.316 164.531 1.00 81.32 589 LYS A N 1
ATOM 9185 C CA . LYS A 1 591 ? 7.370 89.665 163.203 1.00 76.94 589 LYS A CA 1
ATOM 9186 C C . LYS A 1 591 ? 7.985 90.648 162.212 1.00 80.07 589 LYS A C 1
ATOM 9187 O O . LYS A 1 591 ? 7.711 91.836 162.297 1.00 73.78 589 LYS A O 1
ATOM 9191 N N . ILE A 1 592 ? 8.863 90.142 161.363 1.00 81.51 590 ILE A N 1
ATOM 9192 C CA . ILE A 1 592 ? 9.546 90.928 160.340 1.00 76.63 590 ILE A CA 1
ATOM 9193 C C . ILE A 1 592 ? 9.606 90.089 159.074 1.00 77.52 590 ILE A C 1
ATOM 9194 O O . ILE A 1 592 ? 10.242 89.029 159.059 1.00 82.71 590 ILE A O 1
ATOM 9210 N N . ARG A 1 593 ? 8.942 90.554 158.016 1.00 76.88 591 ARG A N 1
ATOM 9211 C CA . ARG A 1 593 ? 8.914 89.850 156.736 1.00 79.11 591 ARG A CA 1
ATOM 9212 C C . ARG A 1 593 ? 8.376 88.431 156.890 1.00 83.93 591 ARG A C 1
ATOM 9213 O O . ARG A 1 593 ? 8.729 87.533 156.121 1.00 79.11 591 ARG A O 1
ATOM 9234 N N . GLY A 1 594 ? 7.526 88.215 157.889 1.00 73.79 592 GLY A N 1
ATOM 9235 C CA . GLY A 1 594 ? 6.932 86.910 158.096 1.00 72.72 592 GLY A CA 1
ATOM 9236 C C . GLY A 1 594 ? 7.787 85.949 158.889 1.00 78.94 592 GLY A C 1
ATOM 9237 O O . GLY A 1 594 ? 7.847 84.758 158.558 1.00 73.95 592 GLY A O 1
ATOM 9241 N N . TYR A 1 595 ? 8.452 86.430 159.938 1.00 83.20 593 TYR A N 1
ATOM 9242 C CA . TYR A 1 595 ? 9.293 85.584 160.773 1.00 81.45 593 TYR A CA 1
ATOM 9243 C C . TYR A 1 595 ? 9.175 86.034 162.220 1.00 73.43 593 TYR A C 1
ATOM 9244 O O . TYR A 1 595 ? 9.389 87.211 162.526 1.00 67.89 593 TYR A O 1
ATOM 9262 N N . ARG A 1 596 ? 8.756 85.134 163.091 1.00 76.20 594 ARG A N 1
ATOM 9263 C CA . ARG A 1 596 ? 8.639 85.438 164.532 1.00 75.81 594 ARG A CA 1
ATOM 9264 C C . ARG A 1 596 ? 10.073 85.533 165.063 1.00 60.07 594 ARG A C 1
ATOM 9265 O O . ARG A 1 596 ? 10.744 84.532 165.047 1.00 53.25 594 ARG A O 1
ATOM 9286 N N . ILE A 1 597 ? 10.500 86.706 165.486 1.00 64.28 595 ILE A N 1
ATOM 9287 C CA . ILE A 1 597 ? 11.883 86.979 165.965 1.00 68.65 595 ILE A CA 1
ATOM 9288 C C . ILE A 1 597 ? 11.894 87.399 167.427 1.00 56.59 595 ILE A C 1
ATOM 9289 O O . ILE A 1 597 ? 11.035 88.140 167.806 1.00 50.25 595 ILE A O 1
ATOM 9305 N N . GLU A 1 598 ? 12.904 86.968 168.161 1.00 51.76 596 GLU A N 1
ATOM 9306 C CA . GLU A 1 598 ? 13.235 87.526 169.464 1.00 53.24 596 GLU A CA 1
ATOM 9307 C C . GLU A 1 598 ? 14.454 88.427 169.282 1.00 52.99 596 GLU A C 1
ATOM 9308 O O . GLU A 1 598 ? 15.567 87.904 169.092 1.00 40.21 596 GLU A O 1
ATOM 9320 N N . PRO A 1 599 ? 14.303 89.754 169.294 1.00 59.09 597 PRO A N 1
ATOM 9321 C CA . PRO A 1 599 ? 15.460 90.632 169.007 1.00 54.46 597 PRO A CA 1
ATOM 9322 C C . PRO A 1 599 ? 16.653 90.377 169.908 1.00 55.00 597 PRO A C 1
ATOM 9323 O O . PRO A 1 599 ? 17.791 90.713 169.534 1.00 55.50 597 PRO A O 1
ATOM 9334 N N . GLY A 1 600 ? 16.438 89.790 171.081 1.00 50.55 598 GLY A N 1
ATOM 9335 C CA . GLY A 1 600 ? 17.533 89.460 171.967 1.00 45.17 598 GLY A CA 1
ATOM 9336 C C . GLY A 1 600 ? 18.479 88.419 171.411 1.00 43.26 598 GLY A C 1
ATOM 9337 O O . GLY A 1 600 ? 19.628 88.338 171.857 1.00 52.92 598 GLY A O 1
ATOM 9341 N N . GLU A 1 601 ? 18.026 87.617 170.446 1.00 41.81 599 GLU A N 1
ATOM 9342 C CA . GLU A 1 601 ? 18.865 86.588 169.845 1.00 38.24 599 GLU A CA 1
ATOM 9343 C C . GLU A 1 601 ? 19.933 87.158 168.921 1.00 46.43 599 GLU A C 1
ATOM 9344 O O . GLU A 1 601 ? 20.852 86.425 168.541 1.00 42.25 599 GLU A O 1
ATOM 9356 N N . ILE A 1 602 ? 19.835 88.432 168.548 1.00 51.88 600 ILE A N 1
ATOM 9357 C CA . ILE A 1 602 ? 20.828 89.044 167.672 1.00 46.01 600 ILE A CA 1
ATOM 9358 C C . ILE A 1 602 ? 22.012 89.586 168.466 1.00 47.95 600 ILE A C 1
ATOM 9359 O O . ILE A 1 602 ? 23.134 89.624 167.950 1.00 48.90 600 ILE A O 1
ATOM 9375 N N . GLU A 1 603 ? 21.788 89.978 169.722 1.00 47.36 601 GLU A N 1
ATOM 9376 C CA . GLU A 1 603 ? 22.824 90.650 170.502 1.00 48.60 601 GLU A CA 1
ATOM 9377 C C . GLU A 1 603 ? 24.089 89.818 170.666 1.00 52.61 601 GLU A C 1
ATOM 9378 O O . GLU A 1 603 ? 25.178 90.327 170.349 1.00 49.34 601 GLU A O 1
ATOM 9390 N N . PRO A 1 604 ? 24.041 88.571 171.145 1.00 52.81 602 PRO A N 1
ATOM 9391 C CA . PRO A 1 604 ? 25.297 87.836 171.384 1.00 52.27 602 PRO A CA 1
ATOM 9392 C C . PRO A 1 604 ? 26.188 87.710 170.154 1.00 59.12 602 PRO A C 1
ATOM 9393 O O . PRO A 1 604 ? 27.393 87.465 170.306 1.00 59.22 602 PRO A O 1
ATOM 9404 N N . PHE A 1 605 ? 25.647 87.872 168.945 1.00 56.22 603 PHE A N 1
ATOM 9405 C CA . PHE A 1 605 ? 26.484 87.848 167.751 1.00 50.43 603 PHE A CA 1
ATOM 9406 C C . PHE A 1 605 ? 27.213 89.170 167.543 1.00 57.95 603 PHE A C 1
ATOM 9407 O O . PHE A 1 605 ? 28.297 89.188 166.950 1.00 57.38 603 PHE A O 1
ATOM 9424 N N . LEU A 1 606 ? 26.643 90.278 168.018 1.00 58.22 604 LEU A N 1
ATOM 9425 C CA . LEU A 1 606 ? 27.366 91.544 168.037 1.00 53.84 604 LEU A CA 1
ATOM 9426 C C . LEU A 1 606 ? 28.401 91.589 169.156 1.00 60.79 604 LEU A C 1
ATOM 9427 O O . LEU A 1 606 ? 29.438 92.248 169.011 1.00 69.88 604 LEU A O 1
ATOM 9443 N N . MET A 1 607 ? 28.141 90.901 170.271 1.00 66.16 605 MET A N 1
ATOM 9444 C CA . MET A 1 607 ? 29.113 90.842 171.357 1.00 70.29 605 MET A CA 1
ATOM 9445 C C . MET A 1 607 ? 30.404 90.171 170.907 1.00 73.30 605 MET A C 1
ATOM 9446 O O . MET A 1 607 ? 31.501 90.599 171.287 1.00 75.44 605 MET A O 1
ATOM 9460 N N . ASN A 1 608 ? 30.293 89.111 170.101 1.00 69.62 606 ASN A N 1
ATOM 9461 C CA . ASN A 1 608 ? 31.469 88.369 169.668 1.00 75.26 606 ASN A CA 1
ATOM 9462 C C . ASN A 1 608 ? 32.427 89.226 168.852 1.00 71.69 606 ASN A C 1
ATOM 9463 O O . ASN A 1 608 ? 33.603 88.869 168.730 1.00 71.08 606 ASN A O 1
ATOM 9474 N N . HIS A 1 609 ? 31.959 90.337 168.293 1.00 76.04 607 HIS A N 1
ATOM 9475 C CA . HIS A 1 609 ? 32.852 91.208 167.544 1.00 77.01 607 HIS A CA 1
ATOM 9476 C C . HIS A 1 609 ? 34.000 91.654 168.447 1.00 77.57 607 HIS A C 1
ATOM 9477 O O . HIS A 1 609 ? 33.772 92.005 169.613 1.00 69.57 607 HIS A O 1
ATOM 9491 N N . PRO A 1 610 ? 35.246 91.643 167.955 1.00 76.66 608 PRO A N 1
ATOM 9492 C CA . PRO A 1 610 ? 36.368 91.996 168.842 1.00 74.68 608 PRO A CA 1
ATOM 9493 C C . PRO A 1 610 ? 36.269 93.401 169.409 1.00 71.24 608 PRO A C 1
ATOM 9494 O O . PRO A 1 610 ? 36.641 93.625 170.568 1.00 67.40 608 PRO A O 1
ATOM 9505 N N . LEU A 1 611 ? 35.764 94.353 168.625 1.00 73.85 609 LEU A N 1
ATOM 9506 C CA . LEU A 1 611 ? 35.754 95.759 169.000 1.00 75.65 609 LEU A CA 1
ATOM 9507 C C . LEU A 1 611 ? 34.439 96.208 169.625 1.00 74.12 609 LEU A C 1
ATOM 9508 O O . LEU A 1 611 ? 34.222 97.415 169.775 1.00 69.70 609 LEU A O 1
ATOM 9524 N N . ILE A 1 612 ? 33.558 95.278 169.991 1.00 69.38 610 ILE A N 1
ATOM 9525 C CA . ILE A 1 612 ? 32.288 95.605 170.631 1.00 63.45 610 ILE A CA 1
ATOM 9526 C C . ILE A 1 612 ? 32.267 94.957 172.008 1.00 64.34 610 ILE A C 1
ATOM 9527 O O . ILE A 1 612 ? 32.520 93.753 172.139 1.00 63.47 610 ILE A O 1
ATOM 9543 N N . GLU A 1 613 ? 31.972 95.760 173.029 1.00 64.83 611 GLU A N 1
ATOM 9544 C CA . GLU A 1 613 ? 31.906 95.281 174.403 1.00 71.99 611 GLU A CA 1
ATOM 9545 C C . GLU A 1 613 ? 30.491 95.180 174.949 1.00 67.11 611 GLU A C 1
ATOM 9546 O O . GLU A 1 613 ? 30.228 94.304 175.775 1.00 65.10 611 GLU A O 1
ATOM 9558 N N . LEU A 1 614 ? 29.582 96.054 174.517 1.00 62.23 612 LEU A N 1
ATOM 9559 C CA . LEU A 1 614 ? 28.192 96.026 174.952 1.00 61.03 612 LEU A CA 1
ATOM 9560 C C . LEU A 1 614 ? 27.294 96.285 173.751 1.00 63.31 612 LEU A C 1
ATOM 9561 O O . LEU A 1 614 ? 27.690 96.962 172.797 1.00 63.91 612 LEU A O 1
ATOM 9577 N N . THR A 1 615 ? 26.076 95.748 173.807 1.00 59.94 613 THR A N 1
ATOM 9578 C CA . THR A 1 615 ? 25.143 95.900 172.699 1.00 63.63 613 THR A CA 1
ATOM 9579 C C . THR A 1 615 ? 23.720 95.648 173.177 1.00 61.65 613 THR A C 1
ATOM 9580 O O . THR A 1 615 ? 23.491 94.885 174.119 1.00 59.48 613 THR A O 1
ATOM 9591 N N . THR A 1 616 ? 22.771 96.301 172.506 1.00 61.71 614 THR A N 1
ATOM 9592 C CA . THR A 1 616 ? 21.349 96.115 172.768 1.00 66.11 614 THR A CA 1
ATOM 9593 C C . THR A 1 616 ? 20.593 96.341 171.466 1.00 63.43 614 THR A C 1
ATOM 9594 O O . THR A 1 616 ? 20.744 97.392 170.836 1.00 64.51 614 THR A O 1
ATOM 9605 N N . VAL A 1 617 ? 19.793 95.358 171.066 1.00 58.87 615 VAL A N 1
ATOM 9606 C CA . VAL A 1 617 ? 18.994 95.427 169.848 1.00 63.78 615 VAL A CA 1
ATOM 9607 C C . VAL A 1 617 ? 17.545 95.658 170.245 1.00 55.98 615 VAL A C 1
ATOM 9608 O O . VAL A 1 617 ? 17.020 94.972 171.130 1.00 65.13 615 VAL A O 1
ATOM 9621 N N . LEU A 1 618 ? 16.902 96.617 169.586 1.00 60.16 616 LEU A N 1
ATOM 9622 C CA . LEU A 1 618 ? 15.529 96.989 169.878 1.00 59.66 616 LEU A CA 1
ATOM 9623 C C . LEU A 1 618 ? 14.664 96.812 168.637 1.00 59.18 616 LEU A C 1
ATOM 9624 O O . LEU A 1 618 ? 15.164 96.687 167.516 1.00 59.24 616 LEU A O 1
ATOM 9640 N N . ALA A 1 619 ? 13.354 96.796 168.861 1.00 57.76 617 ALA A N 1
ATOM 9641 C CA . ALA A 1 619 ? 12.363 96.811 167.795 1.00 56.45 617 ALA A CA 1
ATOM 9642 C C . ALA A 1 619 ? 11.601 98.129 167.846 1.00 69.42 617 ALA A C 1
ATOM 9643 O O . ALA A 1 619 ? 11.266 98.622 168.928 1.00 70.70 617 ALA A O 1
ATOM 9650 N N . LYS A 1 620 ? 11.340 98.701 166.674 1.00 76.88 618 LYS A N 1
ATOM 9651 C CA . LYS A 1 620 ? 10.638 99.971 166.573 1.00 68.63 618 LYS A CA 1
ATOM 9652 C C . LYS A 1 620 ? 9.597 99.874 165.468 1.00 79.81 618 LYS A C 1
ATOM 9653 O O . LYS A 1 620 ? 9.534 98.891 164.724 1.00 78.86 618 LYS A O 1
ATOM 9672 N N . GLU A 1 621 ? 8.745 100.883 165.389 1.00 87.25 619 GLU A N 1
ATOM 9673 C CA . GLU A 1 621 ? 7.636 100.893 164.412 1.00 106.59 619 GLU A CA 1
ATOM 9674 C C . GLU A 1 621 ? 7.526 102.272 163.777 1.00 104.84 619 GLU A C 1
ATOM 9675 O O . GLU A 1 621 ? 7.430 103.257 164.495 1.00 106.88 619 GLU A O 1
ATOM 9687 N N . GLN A 1 622 ? 7.584 102.322 162.450 1.00 111.11 620 GLN A N 1
ATOM 9688 C CA . GLN A 1 622 ? 7.440 103.571 161.669 1.00 116.81 620 GLN A CA 1
ATOM 9689 C C . GLN A 1 622 ? 5.960 103.966 161.626 1.00 126.94 620 GLN A C 1
ATOM 9690 O O . GLN A 1 622 ? 5.091 103.093 161.807 1.00 119.34 620 GLN A O 1
ATOM 9704 N N . ALA A 1 623 ? 5.706 105.249 161.364 1.00 133.08 621 ALA A N 1
ATOM 9705 C CA . ALA A 1 623 ? 4.350 105.846 161.307 1.00 125.72 621 ALA A CA 1
ATOM 9706 C C . ALA A 1 623 ? 3.419 104.937 160.496 1.00 133.19 621 ALA A C 1
ATOM 9707 O O . ALA A 1 623 ? 2.225 104.849 160.843 1.00 132.25 621 ALA A O 1
ATOM 9714 N N . ASP A 1 624 ? 3.958 104.291 159.456 1.00 133.46 622 ASP A N 1
ATOM 9715 C CA . ASP A 1 624 ? 3.208 103.381 158.561 1.00 133.00 622 ASP A CA 1
ATOM 9716 C C . ASP A 1 624 ? 2.768 102.147 159.360 1.00 124.09 622 ASP A C 1
ATOM 9717 O O . ASP A 1 624 ? 1.680 101.624 159.090 1.00 103.43 622 ASP A O 1
ATOM 9726 N N . GLY A 1 625 ? 3.562 101.767 160.363 1.00 129.28 623 GLY A N 1
ATOM 9727 C CA . GLY A 1 625 ? 3.374 100.568 161.155 1.00 112.44 623 GLY A CA 1
ATOM 9728 C C . GLY A 1 625 ? 4.349 99.453 160.855 1.00 111.97 623 GLY A C 1
ATOM 9729 O O . GLY A 1 625 ? 4.297 98.414 161.523 1.00 117.66 623 GLY A O 1
ATOM 9733 N N . ARG A 1 626 ? 5.237 99.629 159.881 1.00 111.91 624 ARG A N 1
ATOM 9734 C CA . ARG A 1 626 ? 6.164 98.571 159.510 1.00 104.83 624 ARG A CA 1
ATOM 9735 C C . ARG A 1 626 ? 7.191 98.343 160.612 1.00 105.80 624 ARG A C 1
ATOM 9736 O O . ARG A 1 626 ? 7.699 99.290 161.219 1.00 95.83 624 ARG A O 1
ATOM 9740 N N . LYS A 1 627 ? 7.492 97.071 160.865 1.00 103.93 625 LYS A N 1
ATOM 9741 C CA . LYS A 1 627 ? 8.483 96.702 161.866 1.00 92.48 625 LYS A CA 1
ATOM 9742 C C . LYS A 1 627 ? 9.889 96.784 161.281 1.00 80.13 625 LYS A C 1
ATOM 9743 O O . LYS A 1 627 ? 10.110 96.480 160.103 1.00 70.28 625 LYS A O 1
ATOM 9762 N N . TYR A 1 628 ? 10.841 97.192 162.114 1.00 70.37 626 TYR A N 1
ATOM 9763 C CA . TYR A 1 628 ? 12.235 97.255 161.704 1.00 70.11 626 TYR A CA 1
ATOM 9764 C C . TYR A 1 628 ? 13.119 97.283 162.943 1.00 67.71 626 TYR A C 1
ATOM 9765 O O . TYR A 1 628 ? 12.758 97.866 163.968 1.00 63.79 626 TYR A O 1
ATOM 9783 N N . LEU A 1 629 ? 14.286 96.655 162.826 1.00 61.61 627 LEU A N 1
ATOM 9784 C CA . LEU A 1 629 ? 15.207 96.495 163.941 1.00 63.92 627 LEU A CA 1
ATOM 9785 C C . LEU A 1 629 ? 16.317 97.537 163.893 1.00 61.65 627 LEU A C 1
ATOM 9786 O O . LEU A 1 629 ? 16.789 97.913 162.814 1.00 66.57 627 LEU A O 1
ATOM 9802 N N . VAL A 1 630 ? 16.738 97.982 165.073 1.00 54.40 628 VAL A N 1
ATOM 9803 C CA . VAL A 1 630 ? 17.859 98.898 165.230 1.00 48.71 628 VAL A CA 1
ATOM 9804 C C . VAL A 1 630 ? 18.827 98.300 166.238 1.00 46.23 628 VAL A C 1
ATOM 9805 O O . VAL A 1 630 ? 18.409 97.753 167.265 1.00 69.42 628 VAL A O 1
ATOM 9818 N N . GLY A 1 631 ? 20.118 98.414 165.951 1.00 49.28 629 GLY A N 1
ATOM 9819 C CA . GLY A 1 631 ? 21.138 97.862 166.816 1.00 55.85 629 GLY A CA 1
ATOM 9820 C C . GLY A 1 631 ? 22.038 98.920 167.416 1.00 59.67 629 GLY A C 1
ATOM 9821 O O . GLY A 1 631 ? 22.639 99.717 166.691 1.00 78.16 629 GLY A O 1
ATOM 9825 N N . TYR A 1 632 ? 22.135 98.938 168.741 1.00 61.84 630 TYR A N 1
ATOM 9826 C CA . TYR A 1 632 ? 23.010 99.850 169.466 1.00 61.22 630 TYR A CA 1
ATOM 9827 C C . TYR A 1 632 ? 24.196 99.067 170.013 1.00 68.80 630 TYR A C 1
ATOM 9828 O O . TYR A 1 632 ? 24.016 97.994 170.598 1.00 77.79 630 TYR A O 1
ATOM 9846 N N . TYR A 1 633 ? 25.402 99.601 169.831 1.00 56.75 631 TYR A N 1
ATOM 9847 C CA . TYR A 1 633 ? 26.604 98.933 170.309 1.00 73.43 631 TYR A CA 1
ATOM 9848 C C . TYR A 1 633 ? 27.565 99.961 170.885 1.00 72.30 631 TYR A C 1
ATOM 9849 O O . TYR A 1 633 ? 27.576 101.126 170.477 1.00 65.32 631 TYR A O 1
ATOM 9867 N N . VAL A 1 634 ? 28.365 99.514 171.847 1.00 67.83 632 VAL A N 1
ATOM 9868 C CA . VAL A 1 634 ? 29.386 100.336 172.482 1.00 69.82 632 VAL A CA 1
ATOM 9869 C C . VAL A 1 634 ? 30.745 99.853 171.997 1.00 79.99 632 VAL A C 1
ATOM 9870 O O . VAL A 1 634 ? 31.029 98.649 172.019 1.00 64.79 632 VAL A O 1
ATOM 9883 N N . ALA A 1 635 ? 31.577 100.789 171.557 1.00 82.03 633 ALA A N 1
ATOM 9884 C CA . ALA A 1 635 ? 32.890 100.470 171.020 1.00 84.17 633 ALA A CA 1
ATOM 9885 C C . ALA A 1 635 ? 33.738 101.731 171.054 1.00 94.05 633 ALA A C 1
ATOM 9886 O O . ALA A 1 635 ? 33.199 102.843 171.113 1.00 92.96 633 ALA A O 1
ATOM 9893 N N . PRO A 1 636 ? 35.067 101.596 171.028 1.00 96.91 634 PRO A N 1
ATOM 9894 C CA . PRO A 1 636 ? 35.909 102.806 171.006 1.00 102.84 634 PRO A CA 1
ATOM 9895 C C . PRO A 1 636 ? 35.658 103.685 169.792 1.00 106.71 634 PRO A C 1
ATOM 9896 O O . PRO A 1 636 ? 35.447 104.897 169.939 1.00 112.77 634 PRO A O 1
ATOM 9907 N N . GLU A 1 637 ? 35.668 103.108 168.591 1.00 102.46 635 GLU A N 1
ATOM 9908 C CA . GLU A 1 637 ? 35.461 103.850 167.356 1.00 116.26 635 GLU A CA 1
ATOM 9909 C C . GLU A 1 637 ? 34.291 103.257 166.583 1.00 98.28 635 GLU A C 1
ATOM 9910 O O . GLU A 1 637 ? 34.010 102.058 166.669 1.00 101.66 635 GLU A O 1
ATOM 9914 N N . GLU A 1 638 ? 33.609 104.112 165.824 1.00 87.05 636 GLU A N 1
ATOM 9915 C CA . GLU A 1 638 ? 32.474 103.667 165.026 1.00 86.67 636 GLU A CA 1
ATOM 9916 C C . GLU A 1 638 ? 32.918 102.633 163.995 1.00 99.40 636 GLU A C 1
ATOM 9917 O O . GLU A 1 638 ? 33.939 102.800 163.321 1.00 97.69 636 GLU A O 1
ATOM 9929 N N . ILE A 1 639 ? 32.141 101.558 163.878 1.00 91.63 637 ILE A N 1
ATOM 9930 C CA . ILE A 1 639 ? 32.428 100.478 162.933 1.00 74.03 637 ILE A CA 1
ATOM 9931 C C . ILE A 1 639 ? 31.610 100.718 161.668 1.00 77.89 637 ILE A C 1
ATOM 9932 O O . ILE A 1 639 ? 30.445 101.132 161.761 1.00 76.25 637 ILE A O 1
ATOM 9948 N N . PRO A 1 640 ? 32.164 100.483 160.475 1.00 81.33 638 PRO A N 1
ATOM 9949 C CA . PRO A 1 640 ? 31.401 100.763 159.251 1.00 67.92 638 PRO A CA 1
ATOM 9950 C C . PRO A 1 640 ? 30.129 99.931 159.175 1.00 76.74 638 PRO A C 1
ATOM 9951 O O . PRO A 1 640 ? 30.101 98.762 159.567 1.00 71.60 638 PRO A O 1
ATOM 9962 N N . HIS A 1 641 ? 29.065 100.550 158.656 1.00 78.87 639 HIS A N 1
ATOM 9963 C CA . HIS A 1 641 ? 27.794 99.851 158.501 1.00 65.84 639 HIS A CA 1
ATOM 9964 C C . HIS A 1 641 ? 27.966 98.558 157.713 1.00 72.86 639 HIS A C 1
ATOM 9965 O O . HIS A 1 641 ? 27.349 97.535 158.037 1.00 66.35 639 HIS A O 1
ATOM 9979 N N . GLY A 1 642 ? 28.808 98.582 156.679 1.00 73.69 640 GLY A N 1
ATOM 9980 C CA . GLY A 1 642 ? 29.001 97.395 155.865 1.00 51.32 640 GLY A CA 1
ATOM 9981 C C . GLY A 1 642 ? 29.737 96.289 156.597 1.00 65.99 640 GLY A C 1
ATOM 9982 O O . GLY A 1 642 ? 29.416 95.108 156.437 1.00 74.42 640 GLY A O 1
ATOM 9986 N N . GLU A 1 643 ? 30.739 96.649 157.403 1.00 49.24 641 GLU A N 1
ATOM 9987 C CA . GLU A 1 643 ? 31.481 95.632 158.139 1.00 63.39 641 GLU A CA 1
ATOM 9988 C C . GLU A 1 643 ? 30.599 94.919 159.161 1.00 68.36 641 GLU A C 1
ATOM 9989 O O . GLU A 1 643 ? 30.874 93.766 159.512 1.00 57.11 641 GLU A O 1
ATOM 10001 N N . LEU A 1 644 ? 29.544 95.581 159.648 1.00 60.87 642 LEU A N 1
ATOM 10002 C CA . LEU A 1 644 ? 28.649 94.959 160.618 1.00 68.03 642 LEU A CA 1
ATOM 10003 C C . LEU A 1 644 ? 27.702 93.972 159.943 1.00 63.43 642 LEU A C 1
ATOM 10004 O O . LEU A 1 644 ? 27.505 92.855 160.434 1.00 58.60 642 LEU A O 1
ATOM 10020 N N . ARG A 1 645 ? 27.106 94.369 158.815 1.00 54.89 643 ARG A N 1
ATOM 10021 C CA . ARG A 1 645 ? 26.239 93.456 158.079 1.00 57.11 643 ARG A CA 1
ATOM 10022 C C . ARG A 1 645 ? 26.994 92.207 157.646 1.00 68.63 643 ARG A C 1
ATOM 10023 O O . ARG A 1 645 ? 26.461 91.093 157.724 1.00 69.13 643 ARG A O 1
ATOM 10044 N N . GLU A 1 646 ? 28.236 92.371 157.181 1.00 62.63 644 GLU A N 1
ATOM 10045 C CA . GLU A 1 646 ? 29.045 91.213 156.812 1.00 64.08 644 GLU A CA 1
ATOM 10046 C C . GLU A 1 646 ? 29.351 90.349 158.029 1.00 51.85 644 GLU A C 1
ATOM 10047 O O . GLU A 1 646 ? 29.340 89.115 157.942 1.00 51.38 644 GLU A O 1
ATOM 10059 N N . TRP A 1 647 ? 29.632 90.977 159.174 1.00 50.99 645 TRP A N 1
ATOM 10060 C CA . TRP A 1 647 ? 29.912 90.220 160.391 1.00 52.76 645 TRP A CA 1
ATOM 10061 C C . TRP A 1 647 ? 28.696 89.409 160.822 1.00 51.42 645 TRP A C 1
ATOM 10062 O O . TRP A 1 647 ? 28.812 88.226 161.162 1.00 54.28 645 TRP A O 1
ATOM 10083 N N . LEU A 1 648 ? 27.516 90.035 160.821 1.00 47.24 646 LEU A N 1
ATOM 10084 C CA . LEU A 1 648 ? 26.296 89.316 161.169 1.00 53.42 646 LEU A CA 1
ATOM 10085 C C . LEU A 1 648 ? 25.889 88.342 160.071 1.00 52.58 646 LEU A C 1
ATOM 10086 O O . LEU A 1 648 ? 25.298 87.298 160.363 1.00 47.13 646 LEU A O 1
ATOM 10102 N N . GLY A 1 649 ? 26.204 88.658 158.813 1.00 46.89 647 GLY A N 1
ATOM 10103 C CA . GLY A 1 649 ? 25.856 87.794 157.697 1.00 41.82 647 GLY A CA 1
ATOM 10104 C C . GLY A 1 649 ? 26.503 86.426 157.744 1.00 41.50 647 GLY A C 1
ATOM 10105 O O . GLY A 1 649 ? 26.179 85.575 156.907 1.00 38.32 647 GLY A O 1
ATOM 10109 N N . ASN A 1 650 ? 27.412 86.197 158.689 1.00 45.88 648 ASN A N 1
ATOM 10110 C CA . ASN A 1 650 ? 28.035 84.891 158.834 1.00 43.68 648 ASN A CA 1
ATOM 10111 C C . ASN A 1 650 ? 27.142 83.886 159.554 1.00 53.02 648 ASN A C 1
ATOM 10112 O O . ASN A 1 650 ? 27.357 82.677 159.407 1.00 56.79 648 ASN A O 1
ATOM 10123 N N . ASP A 1 651 ? 26.146 84.349 160.319 1.00 47.80 649 ASP A N 1
ATOM 10124 C CA . ASP A 1 651 ? 25.324 83.464 161.139 1.00 44.22 649 ASP A CA 1
ATOM 10125 C C . ASP A 1 651 ? 23.827 83.714 161.050 1.00 42.58 649 ASP A C 1
ATOM 10126 O O . ASP A 1 651 ? 23.060 82.846 161.484 1.00 48.00 649 ASP A O 1
ATOM 10135 N N . LEU A 1 652 ? 23.382 84.856 160.529 1.00 35.44 650 LEU A N 1
ATOM 10136 C CA . LEU A 1 652 ? 21.971 85.206 160.540 1.00 33.98 650 LEU A CA 1
ATOM 10137 C C . LEU A 1 652 ? 21.473 85.512 159.136 1.00 43.16 650 LEU A C 1
ATOM 10138 O O . LEU A 1 652 ? 22.216 86.060 158.320 1.00 43.71 650 LEU A O 1
ATOM 10154 N N . PRO A 1 653 ? 20.220 85.180 158.823 1.00 51.15 651 PRO A N 1
ATOM 10155 C CA . PRO A 1 653 ? 19.649 85.603 157.541 1.00 42.02 651 PRO A CA 1
ATOM 10156 C C . PRO A 1 653 ? 19.331 87.089 157.574 1.00 44.46 651 PRO A C 1
ATOM 10157 O O . PRO A 1 653 ? 19.285 87.722 158.631 1.00 37.84 651 PRO A O 1
ATOM 10168 N N . ASP A 1 654 ? 19.089 87.641 156.383 1.00 50.16 652 ASP A N 1
ATOM 10169 C CA . ASP A 1 654 ? 18.956 89.087 156.256 1.00 48.39 652 ASP A CA 1
ATOM 10170 C C . ASP A 1 654 ? 17.851 89.625 157.157 1.00 47.36 652 ASP A C 1
ATOM 10171 O O . ASP A 1 654 ? 18.003 90.697 157.756 1.00 41.81 652 ASP A O 1
ATOM 10180 N N . TYR A 1 655 ? 16.739 88.892 157.286 1.00 49.39 653 TYR A N 1
ATOM 10181 C CA . TYR A 1 655 ? 15.609 89.418 158.050 1.00 51.66 653 TYR A CA 1
ATOM 10182 C C . TYR A 1 655 ? 15.934 89.602 159.529 1.00 44.73 653 TYR A C 1
ATOM 10183 O O . TYR A 1 655 ? 15.170 90.274 160.228 1.00 48.29 653 TYR A O 1
ATOM 10201 N N . MET A 1 656 ? 17.049 89.058 160.014 1.00 43.58 654 MET A N 1
ATOM 10202 C CA . MET A 1 656 ? 17.472 89.251 161.395 1.00 49.92 654 MET A CA 1
ATOM 10203 C C . MET A 1 656 ? 18.661 90.199 161.521 1.00 51.42 654 MET A C 1
ATOM 10204 O O . MET A 1 656 ? 19.215 90.342 162.617 1.00 37.92 654 MET A O 1
ATOM 10218 N N . ILE A 1 657 ? 19.073 90.840 160.435 1.00 47.00 655 ILE A N 1
ATOM 10219 C CA . ILE A 1 657 ? 20.159 91.816 160.467 1.00 45.88 655 ILE A CA 1
ATOM 10220 C C . ILE A 1 657 ? 19.535 93.195 160.655 1.00 37.51 655 ILE A C 1
ATOM 10221 O O . ILE A 1 657 ? 18.655 93.572 159.866 1.00 43.84 655 ILE A O 1
ATOM 10237 N N . PRO A 1 658 ? 19.925 93.955 161.681 1.00 42.61 656 PRO A N 1
ATOM 10238 C CA . PRO A 1 658 ? 19.282 95.255 161.910 1.00 53.17 656 PRO A CA 1
ATOM 10239 C C . PRO A 1 658 ? 19.435 96.169 160.704 1.00 56.30 656 PRO A C 1
ATOM 10240 O O . PRO A 1 658 ? 20.464 96.167 160.025 1.00 57.65 656 PRO A O 1
ATOM 10251 N N . THR A 1 659 ? 18.389 96.951 160.438 1.00 54.77 657 THR A N 1
ATOM 10252 C CA . THR A 1 659 ? 18.435 97.910 159.341 1.00 57.02 657 THR A CA 1
ATOM 10253 C C . THR A 1 659 ? 19.326 99.107 159.654 1.00 62.94 657 THR A C 1
ATOM 10254 O O . THR A 1 659 ? 19.785 99.780 158.724 1.00 71.04 657 THR A O 1
ATOM 10265 N N . TYR A 1 660 ? 19.590 99.383 160.932 1.00 63.73 658 TYR A N 1
ATOM 10266 C CA . TYR A 1 660 ? 20.413 100.517 161.326 1.00 62.41 658 TYR A CA 1
ATOM 10267 C C . TYR A 1 660 ? 21.342 100.105 162.458 1.00 67.61 658 TYR A C 1
ATOM 10268 O O . TYR A 1 660 ? 21.108 99.114 163.155 1.00 68.56 658 TYR A O 1
ATOM 10286 N N . PHE A 1 661 ? 22.403 100.887 162.637 1.00 65.78 659 PHE A N 1
ATOM 10287 C CA . PHE A 1 661 ? 23.384 100.643 163.686 1.00 66.76 659 PHE A CA 1
ATOM 10288 C C . PHE A 1 661 ? 23.792 101.977 164.290 1.00 76.75 659 PHE A C 1
ATOM 10289 O O . PHE A 1 661 ? 24.055 102.935 163.557 1.00 79.28 659 PHE A O 1
ATOM 10306 N N . VAL A 1 662 ? 23.848 102.032 165.620 1.00 74.98 660 VAL A N 1
ATOM 10307 C CA . VAL A 1 662 ? 24.122 103.265 166.350 1.00 68.31 660 VAL A CA 1
ATOM 10308 C C . VAL A 1 662 ? 25.307 103.025 167.274 1.00 71.26 660 VAL A C 1
ATOM 10309 O O . VAL A 1 662 ? 25.262 102.131 168.129 1.00 71.55 660 VAL A O 1
ATOM 10322 N N . HIS A 1 663 ? 26.360 103.823 167.107 1.00 73.47 661 HIS A N 1
ATOM 10323 C CA . HIS A 1 663 ? 27.525 103.768 167.979 1.00 76.61 661 HIS A CA 1
ATOM 10324 C C . HIS A 1 663 ? 27.362 104.763 169.120 1.00 75.30 661 HIS A C 1
ATOM 10325 O O . HIS A 1 663 ? 26.918 105.896 168.913 1.00 82.14 661 HIS A O 1
ATOM 10339 N N . MET A 1 664 ? 27.725 104.331 170.326 1.00 69.91 662 MET A N 1
ATOM 10340 C CA . MET A 1 664 ? 27.637 105.176 171.507 1.00 68.84 662 MET A CA 1
ATOM 10341 C C . MET A 1 664 ? 28.812 104.865 172.422 1.00 70.26 662 MET A C 1
ATOM 10342 O O . MET A 1 664 ? 29.395 103.780 172.373 1.00 76.92 662 MET A O 1
ATOM 10356 N N . LYS A 1 665 ? 29.160 105.846 173.257 1.00 87.30 663 LYS A N 1
ATOM 10357 C CA . LYS A 1 665 ? 30.259 105.678 174.201 1.00 75.98 663 LYS A CA 1
ATOM 10358 C C . LYS A 1 665 ? 29.848 104.854 175.414 1.00 80.73 663 LYS A C 1
ATOM 10359 O O . LYS A 1 665 ? 30.703 104.221 176.045 1.00 64.52 663 LYS A O 1
ATOM 10363 N N . ALA A 1 666 ? 28.562 104.858 175.756 1.00 88.36 664 ALA A N 1
ATOM 10364 C CA . ALA A 1 666 ? 28.053 104.097 176.889 1.00 72.21 664 ALA A CA 1
ATOM 10365 C C . ALA A 1 666 ? 26.533 104.097 176.826 1.00 75.90 664 ALA A C 1
ATOM 10366 O O . ALA A 1 666 ? 25.921 104.918 176.135 1.00 68.46 664 ALA A O 1
ATOM 10373 N N . PHE A 1 667 ? 25.933 103.160 177.557 1.00 75.23 665 PHE A N 1
ATOM 10374 C CA . PHE A 1 667 ? 24.480 103.057 177.614 1.00 83.20 665 PHE A CA 1
ATOM 10375 C C . PHE A 1 667 ? 23.945 103.820 178.824 1.00 65.05 665 PHE A C 1
ATOM 10376 O O . PHE A 1 667 ? 24.519 103.732 179.914 1.00 63.42 665 PHE A O 1
ATOM 10393 N N . PRO A 1 668 ? 22.856 104.573 178.673 1.00 67.22 666 PRO A N 1
ATOM 10394 C CA . PRO A 1 668 ? 22.242 105.211 179.843 1.00 64.10 666 PRO A CA 1
ATOM 10395 C C . PRO A 1 668 ? 21.513 104.194 180.708 1.00 64.21 666 PRO A C 1
ATOM 10396 O O . PRO A 1 668 ? 20.946 103.215 180.217 1.00 68.11 666 PRO A O 1
ATOM 10407 N N . LEU A 1 669 ? 21.527 104.440 182.015 1.00 64.74 667 LEU A N 1
ATOM 10408 C CA . LEU A 1 669 ? 20.921 103.539 182.981 1.00 52.33 667 LEU A CA 1
ATOM 10409 C C . LEU A 1 669 ? 19.714 104.194 183.641 1.00 58.59 667 LEU A C 1
ATOM 10410 O O . LEU A 1 669 ? 19.630 105.420 183.743 1.00 67.62 667 LEU A O 1
ATOM 10426 N N . THR A 1 670 ? 18.779 103.360 184.088 1.00 59.48 668 THR A N 1
ATOM 10427 C CA . THR A 1 670 ? 17.641 103.826 184.861 1.00 64.64 668 THR A CA 1
ATOM 10428 C C . THR A 1 670 ? 18.048 104.003 186.324 1.00 67.25 668 THR A C 1
ATOM 10429 O O . THR A 1 670 ? 19.213 103.841 186.699 1.00 69.40 668 THR A O 1
ATOM 10440 N N . ALA A 1 671 ? 17.067 104.336 187.167 1.00 71.65 669 ALA A N 1
ATOM 10441 C CA . ALA A 1 671 ? 17.327 104.423 188.599 1.00 74.86 669 ALA A CA 1
ATOM 10442 C C . ALA A 1 671 ? 17.681 103.056 189.174 1.00 77.07 669 ALA A C 1
ATOM 10443 O O . ALA A 1 671 ? 18.615 102.936 189.976 1.00 77.99 669 ALA A O 1
ATOM 10450 N N . ASN A 1 672 ? 16.956 102.014 188.767 1.00 68.88 670 ASN A N 1
ATOM 10451 C CA . ASN A 1 672 ? 17.220 100.658 189.232 1.00 59.14 670 ASN A CA 1
ATOM 10452 C C . ASN A 1 672 ? 18.426 100.017 188.556 1.00 64.80 670 ASN A C 1
ATOM 10453 O O . ASN A 1 672 ? 18.648 98.815 188.738 1.00 61.99 670 ASN A O 1
ATOM 10464 N N . GLY A 1 673 ? 19.191 100.778 187.776 1.00 68.56 671 GLY A N 1
ATOM 10465 C CA . GLY A 1 673 ? 20.427 100.287 187.207 1.00 61.02 671 GLY A CA 1
ATOM 10466 C C . GLY A 1 673 ? 20.288 99.424 185.975 1.00 54.01 671 GLY A C 1
ATOM 10467 O O . GLY A 1 673 ? 21.265 98.773 185.588 1.00 54.71 671 GLY A O 1
ATOM 10471 N N . LYS A 1 674 ? 19.115 99.383 185.353 1.00 47.27 672 LYS A N 1
ATOM 10472 C CA . LYS A 1 674 ? 18.936 98.635 184.117 1.00 60.11 672 LYS A CA 1
ATOM 10473 C C . LYS A 1 674 ? 19.157 99.552 182.916 1.00 60.91 672 LYS A C 1
ATOM 10474 O O . LYS A 1 674 ? 19.017 100.773 183.000 1.00 63.58 672 LYS A O 1
ATOM 10493 N N . VAL A 1 675 ? 19.518 98.945 181.785 1.00 54.06 673 VAL A N 1
ATOM 10494 C CA . VAL A 1 675 ? 19.702 99.725 180.569 1.00 62.54 673 VAL A CA 1
ATOM 10495 C C . VAL A 1 675 ? 18.405 100.450 180.244 1.00 61.13 673 VAL A C 1
ATOM 10496 O O . VAL A 1 675 ? 17.330 99.839 180.173 1.00 51.88 673 VAL A O 1
ATOM 10509 N N . ASP A 1 676 ? 18.503 101.766 180.060 1.00 64.57 674 ASP A N 1
ATOM 10510 C CA . ASP A 1 676 ? 17.347 102.611 179.762 1.00 69.75 674 ASP A CA 1
ATOM 10511 C C . ASP A 1 676 ? 17.046 102.500 178.271 1.00 68.89 674 ASP A C 1
ATOM 10512 O O . ASP A 1 676 ? 17.533 103.281 177.450 1.00 65.44 674 ASP A O 1
ATOM 10521 N N . ARG A 1 677 ? 16.221 101.511 177.921 1.00 74.10 675 ARG A N 1
ATOM 10522 C CA . ARG A 1 677 ? 15.936 101.236 176.517 1.00 72.79 675 ARG A CA 1
ATOM 10523 C C . ARG A 1 677 ? 15.162 102.376 175.867 1.00 79.92 675 ARG A C 1
ATOM 10524 O O . ARG A 1 677 ? 15.249 102.566 174.647 1.00 73.36 675 ARG A O 1
ATOM 10545 N N . ARG A 1 678 ? 14.408 103.143 176.654 1.00 71.43 676 ARG A N 1
ATOM 10546 C CA . ARG A 1 678 ? 13.630 104.249 176.113 1.00 79.32 676 ARG A CA 1
ATOM 10547 C C . ARG A 1 678 ? 14.452 105.516 175.913 1.00 70.27 676 ARG A C 1
ATOM 10548 O O . ARG A 1 678 ? 13.986 106.432 175.227 1.00 66.23 676 ARG A O 1
ATOM 10569 N N . ALA A 1 679 ? 15.654 105.589 176.480 1.00 68.34 677 ALA A N 1
ATOM 10570 C CA . ALA A 1 679 ? 16.490 106.779 176.396 1.00 64.50 677 ALA A CA 1
ATOM 10571 C C . ALA A 1 679 ? 17.544 106.695 175.300 1.00 73.88 677 ALA A C 1
ATOM 10572 O O . ALA A 1 679 ? 18.379 107.599 175.193 1.00 64.09 677 ALA A O 1
ATOM 10579 N N . LEU A 1 680 ? 17.536 105.637 174.493 1.00 79.36 678 LEU A N 1
ATOM 10580 C CA . LEU A 1 680 ? 18.513 105.506 173.422 1.00 78.65 678 LEU A CA 1
ATOM 10581 C C . LEU A 1 680 ? 18.066 106.305 172.196 1.00 84.02 678 LEU A C 1
ATOM 10582 O O . LEU A 1 680 ? 16.866 106.440 171.938 1.00 77.25 678 LEU A O 1
ATOM 10598 N N . PRO A 1 681 ? 19.012 106.844 171.422 1.00 79.37 679 PRO A N 1
ATOM 10599 C CA . PRO A 1 681 ? 18.633 107.732 170.314 1.00 70.05 679 PRO A CA 1
ATOM 10600 C C . PRO A 1 681 ? 17.708 107.048 169.317 1.00 79.59 679 PRO A C 1
ATOM 10601 O O . PRO A 1 681 ? 17.756 105.832 169.122 1.00 87.79 679 PRO A O 1
ATOM 10612 N N . ASP A 1 682 ? 16.856 107.853 168.683 1.00 81.01 680 ASP A N 1
ATOM 10613 C CA . ASP A 1 682 ? 15.959 107.363 167.638 1.00 80.76 680 ASP A CA 1
ATOM 10614 C C . ASP A 1 682 ? 16.585 107.511 166.250 1.00 60.69 680 ASP A C 1
ATOM 10615 O O . ASP A 1 682 ? 17.686 108.046 166.106 1.00 72.87 680 ASP A O 1
ATOM 10624 N N . LEU A 1 690 ? 14.153 101.332 154.024 1.00 74.76 688 LEU A N 1
ATOM 10625 C CA . LEU A 1 690 ? 15.232 102.071 153.314 1.00 73.44 688 LEU A CA 1
ATOM 10626 C C . LEU A 1 690 ? 16.436 102.235 154.250 1.00 77.60 688 LEU A C 1
ATOM 10627 O O . LEU A 1 690 ? 16.424 103.177 155.067 1.00 84.71 688 LEU A O 1
ATOM 10642 N N . GLY A 1 691 ? 17.429 101.349 154.127 1.00 78.22 689 GLY A N 1
ATOM 10643 C CA . GLY A 1 691 ? 18.636 101.358 154.925 1.00 87.62 689 GLY A CA 1
ATOM 10644 C C . GLY A 1 691 ? 19.775 102.110 154.261 1.00 82.57 689 GLY A C 1
ATOM 10645 O O . GLY A 1 691 ? 19.626 102.737 153.210 1.00 78.48 689 GLY A O 1
ATOM 10649 N N . GLU A 1 692 ? 20.945 102.032 154.900 1.00 77.71 690 GLU A N 1
ATOM 10650 C CA . GLU A 1 692 ? 22.125 102.734 154.409 1.00 84.31 690 GLU A CA 1
ATOM 10651 C C . GLU A 1 692 ? 22.707 102.102 153.151 1.00 83.01 690 GLU A C 1
ATOM 10652 O O . GLU A 1 692 ? 23.437 102.775 152.416 1.00 77.09 690 GLU A O 1
ATOM 10664 N N . ASP A 1 693 ? 22.414 100.831 152.893 1.00 90.68 691 ASP A N 1
ATOM 10665 C CA . ASP A 1 693 ? 22.921 100.138 151.717 1.00 79.10 691 ASP A CA 1
ATOM 10666 C C . ASP A 1 693 ? 21.988 100.252 150.520 1.00 74.68 691 ASP A C 1
ATOM 10667 O O . ASP A 1 693 ? 22.178 99.534 149.532 1.00 75.42 691 ASP A O 1
ATOM 10676 N N . TYR A 1 694 ? 20.990 101.127 150.582 1.00 70.60 692 TYR A N 1
ATOM 10677 C CA . TYR A 1 694 ? 20.072 101.301 149.467 1.00 71.33 692 TYR A CA 1
ATOM 10678 C C . TYR A 1 694 ? 20.710 102.171 148.392 1.00 74.24 692 TYR A C 1
ATOM 10679 O O . TYR A 1 694 ? 21.339 103.192 148.686 1.00 76.30 692 TYR A O 1
ATOM 10697 N N . VAL A 1 695 ? 20.554 101.750 147.140 1.00 71.85 693 VAL A N 1
ATOM 10698 C CA . VAL A 1 695 ? 21.057 102.487 145.981 1.00 73.68 693 VAL A CA 1
ATOM 10699 C C . VAL A 1 695 ? 19.885 102.583 145.009 1.00 73.89 693 VAL A C 1
ATOM 10700 O O . VAL A 1 695 ? 19.652 101.680 144.200 1.00 66.88 693 VAL A O 1
ATOM 10713 N N . ALA A 1 696 ? 19.133 103.678 145.093 1.00 87.73 694 ALA A N 1
ATOM 10714 C CA . ALA A 1 696 ? 17.930 103.827 144.289 1.00 82.35 694 ALA A CA 1
ATOM 10715 C C . ALA A 1 696 ? 18.265 103.648 142.811 1.00 74.88 694 ALA A C 1
ATOM 10716 O O . ALA A 1 696 ? 19.350 104.042 142.368 1.00 83.41 694 ALA A O 1
ATOM 10723 N N . PRO A 1 697 ? 17.368 103.056 142.022 1.00 76.38 695 PRO A N 1
ATOM 10724 C CA . PRO A 1 697 ? 17.669 102.852 140.598 1.00 85.00 695 PRO A CA 1
ATOM 10725 C C . PRO A 1 697 ? 17.704 104.168 139.836 1.00 81.64 695 PRO A C 1
ATOM 10726 O O . PRO A 1 697 ? 16.851 105.039 140.022 1.00 78.66 695 PRO A O 1
ATOM 10737 N N . THR A 1 698 ? 18.707 104.299 138.962 1.00 92.18 696 THR A N 1
ATOM 10738 C CA . THR A 1 698 ? 18.939 105.520 138.198 1.00 95.84 696 THR A CA 1
ATOM 10739 C C . THR A 1 698 ? 18.787 105.301 136.697 1.00 77.98 696 THR A C 1
ATOM 10740 O O . THR A 1 698 ? 19.285 106.106 135.905 1.00 81.83 696 THR A O 1
ATOM 10751 N N . ASP A 1 699 ? 18.116 104.230 136.286 1.00 80.91 697 ASP A N 1
ATOM 10752 C CA . ASP A 1 699 ? 18.072 103.841 134.884 1.00 81.38 697 ASP A CA 1
ATOM 10753 C C . ASP A 1 699 ? 16.673 103.356 134.543 1.00 83.12 697 ASP A C 1
ATOM 10754 O O . ASP A 1 699 ? 15.933 102.885 135.410 1.00 88.73 697 ASP A O 1
ATOM 10763 N N . GLU A 1 700 ? 16.313 103.479 133.265 1.00 73.36 698 GLU A N 1
ATOM 10764 C CA . GLU A 1 700 ? 15.033 102.944 132.817 1.00 79.23 698 GLU A CA 1
ATOM 10765 C C . GLU A 1 700 ? 14.990 101.434 132.997 1.00 79.07 698 GLU A C 1
ATOM 10766 O O . GLU A 1 700 ? 13.964 100.878 133.404 1.00 78.28 698 GLU A O 1
ATOM 10778 N N . LEU A 1 701 ? 16.100 100.753 132.703 1.00 81.13 699 LEU A N 1
ATOM 10779 C CA . LEU A 1 701 ? 16.185 99.319 132.954 1.00 81.46 699 LEU A CA 1
ATOM 10780 C C . LEU A 1 701 ? 16.300 99.037 134.449 1.00 82.55 699 LEU A C 1
ATOM 10781 O O . LEU A 1 701 ? 15.581 98.186 134.986 1.00 75.51 699 LEU A O 1
ATOM 10797 N N . GLU A 1 702 ? 17.201 99.749 135.138 1.00 73.27 700 GLU A N 1
ATOM 10798 C CA . GLU A 1 702 ? 17.349 99.583 136.581 1.00 70.22 700 GLU A CA 1
ATOM 10799 C C . GLU A 1 702 ? 16.004 99.684 137.289 1.00 75.46 700 GLU A C 1
ATOM 10800 O O . GLU A 1 702 ? 15.644 98.819 138.095 1.00 71.62 700 GLU A O 1
ATOM 10812 N N . GLN A 1 703 ? 15.246 100.746 137.002 1.00 80.57 701 GLN A N 1
ATOM 10813 C CA . GLN A 1 703 ? 13.949 100.928 137.647 1.00 83.76 701 GLN A CA 1
ATOM 10814 C C . GLN A 1 703 ? 12.951 99.868 137.199 1.00 81.66 701 GLN A C 1
ATOM 10815 O O . GLN A 1 703 ? 12.060 99.493 137.971 1.00 87.71 701 GLN A O 1
ATOM 10829 N N . GLN A 1 704 ? 13.084 99.368 135.967 1.00 71.59 702 GLN A N 1
ATOM 10830 C CA . GLN A 1 704 ? 12.183 98.325 135.487 1.00 73.12 702 GLN A CA 1
ATOM 10831 C C . GLN A 1 704 ? 12.403 97.010 136.225 1.00 86.61 702 GLN A C 1
ATOM 10832 O O . GLN A 1 704 ? 11.451 96.248 136.431 1.00 72.20 702 GLN A O 1
ATOM 10846 N N . LEU A 1 705 ? 13.644 96.725 136.628 1.00 84.58 703 LEU A N 1
ATOM 10847 C CA . LEU A 1 705 ? 13.934 95.486 137.338 1.00 77.02 703 LEU A CA 1
ATOM 10848 C C . LEU A 1 705 ? 13.670 95.610 138.832 1.00 65.72 703 LEU A C 1
ATOM 10849 O O . LEU A 1 705 ? 13.238 94.638 139.461 1.00 51.67 703 LEU A O 1
ATOM 10865 N N . ALA A 1 706 ? 13.926 96.786 139.414 1.00 61.74 704 ALA A N 1
ATOM 10866 C CA . ALA A 1 706 ? 13.626 97.005 140.823 1.00 66.72 704 ALA A CA 1
ATOM 10867 C C . ALA A 1 706 ? 12.145 96.826 141.122 1.00 77.73 704 ALA A C 1
ATOM 10868 O O . ALA A 1 706 ? 11.781 96.571 142.276 1.00 73.90 704 ALA A O 1
ATOM 10875 N N . GLN A 1 707 ? 11.284 96.955 140.110 1.00 68.62 705 GLN A N 1
ATOM 10876 C CA . GLN A 1 707 ? 9.858 96.732 140.310 1.00 71.47 705 GLN A CA 1
ATOM 10877 C C . GLN A 1 707 ? 9.508 95.254 140.195 1.00 67.89 705 GLN A C 1
ATOM 10878 O O . GLN A 1 707 ? 8.661 94.755 140.944 1.00 70.55 705 GLN A O 1
ATOM 10892 N N . VAL A 1 708 ? 10.145 94.540 139.263 1.00 59.41 706 VAL A N 1
ATOM 10893 C CA . VAL A 1 708 ? 9.880 93.112 139.118 1.00 63.80 706 VAL A CA 1
ATOM 10894 C C . VAL A 1 708 ? 10.404 92.348 140.328 1.00 61.32 706 VAL A C 1
ATOM 10895 O O . VAL A 1 708 ? 9.734 91.448 140.848 1.00 67.44 706 VAL A O 1
ATOM 10908 N N . TRP A 1 709 ? 11.609 92.687 140.792 1.00 51.91 707 TRP A N 1
ATOM 10909 C CA . TRP A 1 709 ? 12.143 92.052 141.991 1.00 59.52 707 TRP A CA 1
ATOM 10910 C C . TRP A 1 709 ? 11.236 92.297 143.192 1.00 62.79 707 TRP A C 1
ATOM 10911 O O . TRP A 1 709 ? 10.995 91.388 143.995 1.00 61.45 707 TRP A O 1
ATOM 10932 N N . SER A 1 710 ? 10.711 93.518 143.322 1.00 61.75 708 SER A N 1
ATOM 10933 C CA . SER A 1 710 ? 9.830 93.832 144.441 1.00 64.43 708 SER A CA 1
ATOM 10934 C C . SER A 1 710 ? 8.593 92.942 144.439 1.00 65.47 708 SER A C 1
ATOM 10935 O O . SER A 1 710 ? 8.090 92.564 145.503 1.00 68.41 708 SER A O 1
ATOM 10943 N N . HIS A 1 711 ? 8.089 92.595 143.255 1.00 64.37 709 HIS A N 1
ATOM 10944 C CA . HIS A 1 711 ? 6.882 91.782 143.174 1.00 70.59 709 HIS A CA 1
ATOM 10945 C C . HIS A 1 711 ? 7.173 90.298 143.372 1.00 65.95 709 HIS A C 1
ATOM 10946 O O . HIS A 1 711 ? 6.323 89.572 143.901 1.00 69.13 709 HIS A O 1
ATOM 10960 N N . VAL A 1 712 ? 8.352 89.831 142.958 1.00 65.86 710 VAL A N 1
ATOM 10961 C CA . VAL A 1 712 ? 8.699 88.425 143.126 1.00 59.78 710 VAL A CA 1
ATOM 10962 C C . VAL A 1 712 ? 9.088 88.138 144.569 1.00 47.28 710 VAL A C 1
ATOM 10963 O O . VAL A 1 712 ? 8.693 87.116 145.139 1.00 52.78 710 VAL A O 1
ATOM 10976 N N . LEU A 1 713 ? 9.799 89.061 145.185 1.00 53.29 711 LEU A N 1
ATOM 10977 C CA . LEU A 1 713 ? 10.330 88.898 146.554 1.00 55.92 711 LEU A CA 1
ATOM 10978 C C . LEU A 1 713 ? 9.351 89.475 147.565 1.00 63.65 711 LEU A C 1
ATOM 10979 O O . LEU A 1 713 ? 9.607 89.333 148.746 1.00 47.95 711 LEU A O 1
ATOM 10995 N N . GLY A 1 714 ? 8.304 90.121 147.112 1.00 62.18 712 GLY A N 1
ATOM 10996 C CA . GLY A 1 714 ? 7.359 90.694 148.004 1.00 61.18 712 GLY A CA 1
ATOM 10997 C C . GLY A 1 714 ? 7.942 91.683 148.943 1.00 62.19 712 GLY A C 1
ATOM 10998 O O . GLY A 1 714 ? 7.628 91.683 150.078 1.00 72.60 712 GLY A O 1
ATOM 11002 N N . ILE A 1 715 ? 8.793 92.541 148.447 1.00 69.98 713 ILE A N 1
ATOM 11003 C CA . ILE A 1 715 ? 9.392 93.591 149.234 1.00 79.95 713 ILE A CA 1
ATOM 11004 C C . ILE A 1 715 ? 9.253 94.912 148.496 1.00 88.39 713 ILE A C 1
ATOM 11005 O O . ILE A 1 715 ? 9.416 94.977 147.315 1.00 74.11 713 ILE A O 1
ATOM 11021 N N . PRO A 1 716 ? 8.949 95.971 149.201 1.00 97.73 714 PRO A N 1
ATOM 11022 C CA . PRO A 1 716 ? 8.824 97.267 148.533 1.00 89.05 714 PRO A CA 1
ATOM 11023 C C . PRO A 1 716 ? 10.149 98.007 148.485 1.00 89.59 714 PRO A C 1
ATOM 11024 O O . PRO A 1 716 ? 11.014 97.846 149.349 1.00 98.57 714 PRO A O 1
ATOM 11035 N N . GLN A 1 717 ? 10.298 98.830 147.451 1.00 87.22 715 GLN A N 1
ATOM 11036 C CA . GLN A 1 717 ? 11.455 99.711 147.307 1.00 79.79 715 GLN A CA 1
ATOM 11037 C C . GLN A 1 717 ? 12.762 98.923 147.399 1.00 73.63 715 GLN A C 1
ATOM 11038 O O . GLN A 1 717 ? 13.569 99.096 148.314 1.00 73.71 715 GLN A O 1
ATOM 11042 N N . MET A 1 718 ? 12.964 98.038 146.444 1.00 74.03 716 MET A N 1
ATOM 11043 C CA . MET A 1 718 ? 14.188 97.214 146.347 1.00 79.51 716 MET A CA 1
ATOM 11044 C C . MET A 1 718 ? 15.342 98.064 145.830 1.00 83.53 716 MET A C 1
ATOM 11045 O O . MET A 1 718 ? 15.120 98.893 144.967 1.00 72.16 716 MET A O 1
ATOM 11059 N N . GLY A 1 719 ? 16.545 97.784 146.309 1.00 85.01 717 GLY A N 1
ATOM 11060 C CA . GLY A 1 719 ? 17.744 98.503 145.944 1.00 64.34 717 GLY A CA 1
ATOM 11061 C C . GLY A 1 719 ? 18.516 97.822 144.823 1.00 70.08 717 GLY A C 1
ATOM 11062 O O . GLY A 1 719 ? 18.182 96.735 144.357 1.00 67.46 717 GLY A O 1
ATOM 11066 N N . ILE A 1 720 ? 19.587 98.496 144.398 1.00 62.02 718 ILE A N 1
ATOM 11067 C CA . ILE A 1 720 ? 20.390 98.022 143.276 1.00 50.17 718 ILE A CA 1
ATOM 11068 C C . ILE A 1 720 ? 21.549 97.132 143.708 1.00 41.87 718 ILE A C 1
ATOM 11069 O O . ILE A 1 720 ? 22.062 96.361 142.885 1.00 40.00 718 ILE A O 1
ATOM 11085 N N . ASP A 1 721 ? 21.984 97.220 144.966 1.00 52.41 719 ASP A N 1
ATOM 11086 C CA . ASP A 1 721 ? 22.987 96.316 145.513 1.00 61.49 719 ASP A CA 1
ATOM 11087 C C . ASP A 1 721 ? 22.379 95.256 146.434 1.00 56.95 719 ASP A C 1
ATOM 11088 O O . ASP A 1 721 ? 23.069 94.726 147.311 1.00 49.22 719 ASP A O 1
ATOM 11097 N N . ASP A 1 722 ? 21.103 94.925 146.238 1.00 48.01 720 ASP A N 1
ATOM 11098 C CA . ASP A 1 722 ? 20.404 93.956 147.077 1.00 54.80 720 ASP A CA 1
ATOM 11099 C C . ASP A 1 722 ? 20.536 92.558 146.484 1.00 40.73 720 ASP A C 1
ATOM 11100 O O . ASP A 1 722 ? 20.074 92.304 145.366 1.00 37.59 720 ASP A O 1
ATOM 11109 N N . HIS A 1 723 ? 21.139 91.650 147.249 1.00 39.87 721 HIS A N 1
ATOM 11110 C CA . HIS A 1 723 ? 21.376 90.293 146.777 1.00 31.66 721 HIS A CA 1
ATOM 11111 C C . HIS A 1 723 ? 20.069 89.509 146.741 1.00 39.66 721 HIS A C 1
ATOM 11112 O O . HIS A 1 723 ? 19.321 89.478 147.722 1.00 41.03 721 HIS A O 1
ATOM 11126 N N . PHE A 1 724 ? 19.800 88.865 145.604 1.00 36.50 722 PHE A N 1
ATOM 11127 C CA . PHE A 1 724 ? 18.512 88.207 145.405 1.00 35.96 722 PHE A CA 1
ATOM 11128 C C . PHE A 1 724 ? 18.280 87.098 146.429 1.00 40.28 722 PHE A C 1
ATOM 11129 O O . PHE A 1 724 ? 17.165 86.934 146.935 1.00 34.97 722 PHE A O 1
ATOM 11146 N N . LEU A 1 725 ? 19.317 86.320 146.739 1.00 31.50 723 LEU A N 1
ATOM 11147 C CA . LEU A 1 725 ? 19.162 85.203 147.661 1.00 39.27 723 LEU A CA 1
ATOM 11148 C C . LEU A 1 725 ? 19.115 85.675 149.108 1.00 43.49 723 LEU A C 1
ATOM 11149 O O . LEU A 1 725 ? 18.319 85.163 149.903 1.00 40.82 723 LEU A O 1
ATOM 11165 N N . GLU A 1 726 ? 19.952 86.650 149.466 1.00 35.20 724 GLU A N 1
ATOM 11166 C CA . GLU A 1 726 ? 19.958 87.160 150.828 1.00 40.25 724 GLU A CA 1
ATOM 11167 C C . GLU A 1 726 ? 18.593 87.679 151.260 1.00 41.55 724 GLU A C 1
ATOM 11168 O O . GLU A 1 726 ? 18.324 87.745 152.464 1.00 42.02 724 GLU A O 1
ATOM 11180 N N . ARG A 1 727 ? 17.731 88.049 150.316 1.00 35.56 725 ARG A N 1
ATOM 11181 C CA . ARG A 1 727 ? 16.445 88.669 150.618 1.00 51.08 725 ARG A CA 1
ATOM 11182 C C . ARG A 1 727 ? 15.276 87.742 150.288 1.00 46.63 725 ARG A C 1
ATOM 11183 O O . ARG A 1 727 ? 14.220 88.184 149.834 1.00 47.91 725 ARG A O 1
ATOM 11204 N N . GLY A 1 728 ? 15.456 86.441 150.513 1.00 46.34 726 GLY A N 1
ATOM 11205 C CA . GLY A 1 728 ? 14.382 85.478 150.390 1.00 35.54 726 GLY A CA 1
ATOM 11206 C C . GLY A 1 728 ? 14.323 84.724 149.085 1.00 45.83 726 GLY A C 1
ATOM 11207 O O . GLY A 1 728 ? 13.446 83.865 148.927 1.00 36.84 726 GLY A O 1
ATOM 11211 N N . GLY A 1 729 ? 15.228 85.001 148.150 1.00 39.35 727 GLY A N 1
ATOM 11212 C CA . GLY A 1 729 ? 15.174 84.333 146.865 1.00 32.45 727 GLY A CA 1
ATOM 11213 C C . GLY A 1 729 ? 15.557 82.869 146.981 1.00 36.09 727 GLY A C 1
ATOM 11214 O O . GLY A 1 729 ? 16.439 82.492 147.753 1.00 33.89 727 GLY A O 1
ATOM 11218 N N . ASP A 1 730 ? 14.879 82.037 146.196 1.00 34.23 728 ASP A N 1
ATOM 11219 C CA . ASP A 1 730 ? 15.168 80.611 146.133 1.00 40.99 728 ASP A CA 1
ATOM 11220 C C . ASP A 1 730 ? 14.878 80.138 144.713 1.00 30.42 728 ASP A C 1
ATOM 11221 O O . ASP A 1 730 ? 14.577 80.939 143.825 1.00 39.07 728 ASP A O 1
ATOM 11230 N N . SER A 1 731 ? 14.960 78.825 144.497 1.00 32.71 729 SER A N 1
ATOM 11231 C CA . SER A 1 731 ? 14.762 78.290 143.154 1.00 36.97 729 SER A CA 1
ATOM 11232 C C . SER A 1 731 ? 13.395 78.662 142.594 1.00 47.14 729 SER A C 1
ATOM 11233 O O . SER A 1 731 ? 13.271 78.985 141.407 1.00 38.40 729 SER A O 1
ATOM 11240 N N . ILE A 1 732 ? 12.354 78.606 143.428 1.00 40.41 730 ILE A N 1
ATOM 11241 C CA . ILE A 1 732 ? 11.008 78.914 142.954 1.00 46.09 730 ILE A CA 1
ATOM 11242 C C . ILE A 1 732 ? 10.926 80.372 142.521 1.00 42.93 730 ILE A C 1
ATOM 11243 O O . ILE A 1 732 ? 10.411 80.691 141.444 1.00 38.35 730 ILE A O 1
ATOM 11259 N N . LYS A 1 733 ? 11.432 81.281 143.358 1.00 36.87 731 LYS A N 1
ATOM 11260 C CA . LYS A 1 733 ? 11.372 82.700 143.037 1.00 39.26 731 LYS A CA 1
ATOM 11261 C C . LYS A 1 733 ? 12.288 83.072 141.878 1.00 46.99 731 LYS A C 1
ATOM 11262 O O . LYS A 1 733 ? 12.041 84.084 141.217 1.00 40.43 731 LYS A O 1
ATOM 11281 N N . VAL A 1 734 ? 13.330 82.279 141.612 1.00 46.91 732 VAL A N 1
ATOM 11282 C CA . VAL A 1 734 ? 14.132 82.500 140.413 1.00 45.51 732 VAL A CA 1
ATOM 11283 C C . VAL A 1 734 ? 13.328 82.151 139.168 1.00 48.17 732 VAL A C 1
ATOM 11284 O O . VAL A 1 734 ? 13.478 82.797 138.124 1.00 49.78 732 VAL A O 1
ATOM 11297 N N . MET A 1 735 ? 12.462 81.137 139.248 1.00 46.29 733 MET A N 1
ATOM 11298 C CA . MET A 1 735 ? 11.586 80.828 138.123 1.00 45.84 733 MET A CA 1
ATOM 11299 C C . MET A 1 735 ? 10.600 81.961 137.873 1.00 51.72 733 MET A C 1
ATOM 11300 O O . MET A 1 735 ? 10.331 82.314 136.719 1.00 52.19 733 MET A O 1
ATOM 11314 N N . GLN A 1 736 ? 10.050 82.545 138.941 1.00 53.22 734 GLN A N 1
ATOM 11315 C CA . GLN A 1 736 ? 9.121 83.655 138.769 1.00 58.22 734 GLN A CA 1
ATOM 11316 C C . GLN A 1 736 ? 9.814 84.838 138.105 1.00 53.69 734 GLN A C 1
ATOM 11317 O O . GLN A 1 736 ? 9.234 85.501 137.237 1.00 55.58 734 GLN A O 1
ATOM 11331 N N . LEU A 1 737 ? 11.058 85.118 138.507 1.00 51.20 735 LEU A N 1
ATOM 11332 C CA . LEU A 1 737 ? 11.817 86.214 137.913 1.00 54.60 735 LEU A CA 1
ATOM 11333 C C . LEU A 1 737 ? 11.966 86.028 136.409 1.00 46.80 735 LEU A C 1
ATOM 11334 O O . LEU A 1 737 ? 11.706 86.949 135.629 1.00 46.76 735 LEU A O 1
ATOM 11350 N N . ILE A 1 738 ? 12.387 84.838 135.984 1.00 51.55 736 ILE A N 1
ATOM 11351 C CA . ILE A 1 738 ? 12.585 84.577 134.561 1.00 51.84 736 ILE A CA 1
ATOM 11352 C C . ILE A 1 738 ? 11.293 84.812 133.788 1.00 59.87 736 ILE A C 1
ATOM 11353 O O . ILE A 1 738 ? 11.275 85.526 132.778 1.00 66.13 736 ILE A O 1
ATOM 11369 N N . HIS A 1 739 ? 10.190 84.207 134.245 1.00 52.71 737 HIS A N 1
ATOM 11370 C CA . HIS A 1 739 ? 8.935 84.312 133.508 1.00 58.94 737 HIS A CA 1
ATOM 11371 C C . HIS A 1 739 ? 8.394 85.736 133.502 1.00 53.44 737 HIS A C 1
ATOM 11372 O O . HIS A 1 739 ? 7.712 86.130 132.551 1.00 57.74 737 HIS A O 1
ATOM 11386 N N . GLN A 1 740 ? 8.679 86.518 134.543 1.00 56.72 738 GLN A N 1
ATOM 11387 C CA . GLN A 1 740 ? 8.266 87.914 134.552 1.00 57.74 738 GLN A CA 1
ATOM 11388 C C . GLN A 1 740 ? 9.168 88.799 133.701 1.00 65.53 738 GLN A C 1
ATOM 11389 O O . GLN A 1 740 ? 8.733 89.876 133.279 1.00 64.80 738 GLN A O 1
ATOM 11403 N N . LEU A 1 741 ? 10.411 88.382 133.451 1.00 65.34 739 LEU A N 1
ATOM 11404 C CA . LEU A 1 741 ? 11.262 89.101 132.513 1.00 57.59 739 LEU A CA 1
ATOM 11405 C C . LEU A 1 741 ? 10.929 88.738 131.070 1.00 66.97 739 LEU A C 1
ATOM 11406 O O . LEU A 1 741 ? 11.109 89.566 130.171 1.00 66.58 739 LEU A O 1
ATOM 11422 N N . LYS A 1 742 ? 10.444 87.517 130.828 1.00 61.47 740 LYS A N 1
ATOM 11423 C CA . LYS A 1 742 ? 9.884 87.193 129.522 1.00 65.63 740 LYS A CA 1
ATOM 11424 C C . LYS A 1 742 ? 8.637 88.014 129.219 1.00 74.04 740 LYS A C 1
ATOM 11425 O O . LYS A 1 742 ? 8.240 88.112 128.052 1.00 87.50 740 LYS A O 1
ATOM 11444 N N . ASN A 1 743 ? 8.047 88.594 130.245 1.00 68.84 741 ASN A N 1
ATOM 11445 C CA . ASN A 1 743 ? 6.883 89.493 130.142 1.00 69.33 741 ASN A CA 1
ATOM 11446 C C . ASN A 1 743 ? 7.314 90.853 129.599 1.00 69.42 741 ASN A C 1
ATOM 11447 O O . ASN A 1 743 ? 6.449 91.623 129.222 1.00 71.86 741 ASN A O 1
ATOM 11458 N N . ILE A 1 744 ? 8.615 91.160 129.639 1.00 68.49 742 ILE A N 1
ATOM 11459 C CA . ILE A 1 744 ? 9.117 92.445 129.100 1.00 59.49 742 ILE A CA 1
ATOM 11460 C C . ILE A 1 744 ? 10.165 92.151 128.050 1.00 60.01 742 ILE A C 1
ATOM 11461 O O . ILE A 1 744 ? 11.071 92.929 127.929 1.00 63.34 742 ILE A O 1
ATOM 11477 N N . GLY A 1 745 ? 10.072 91.013 127.388 1.00 68.86 743 GLY A N 1
ATOM 11478 C CA . GLY A 1 745 ? 10.969 90.674 126.303 1.00 75.39 743 GLY A CA 1
ATOM 11479 C C . GLY A 1 745 ? 12.430 90.528 126.689 1.00 78.02 743 GLY A C 1
ATOM 11480 O O . GLY A 1 745 ? 13.286 90.488 125.805 1.00 83.30 743 GLY A O 1
ATOM 11484 N N . LEU A 1 746 ? 12.730 90.452 127.985 1.00 69.35 744 LEU A N 1
ATOM 11485 C CA . LEU A 1 746 ? 14.094 90.262 128.465 1.00 70.16 744 LEU A CA 1
ATOM 11486 C C . LEU A 1 746 ? 14.290 88.784 128.782 1.00 70.30 744 LEU A C 1
ATOM 11487 O O . LEU A 1 746 ? 13.601 88.237 129.650 1.00 67.56 744 LEU A O 1
ATOM 11503 N N . SER A 1 747 ? 15.219 88.142 128.077 1.00 68.99 745 SER A N 1
ATOM 11504 C CA . SER A 1 747 ? 15.482 86.722 128.256 1.00 68.18 745 SER A CA 1
ATOM 11505 C C . SER A 1 747 ? 16.615 86.525 129.258 1.00 74.20 745 SER A C 1
ATOM 11506 O O . SER A 1 747 ? 17.702 87.091 129.101 1.00 66.85 745 SER A O 1
ATOM 11514 N N . LEU A 1 748 ? 16.354 85.727 130.288 1.00 76.73 746 LEU A N 1
ATOM 11515 C CA . LEU A 1 748 ? 17.344 85.409 131.306 1.00 66.31 746 LEU A CA 1
ATOM 11516 C C . LEU A 1 748 ? 17.322 83.910 131.561 1.00 60.21 746 LEU A C 1
ATOM 11517 O O . LEU A 1 748 ? 16.251 83.302 131.633 1.00 67.78 746 LEU A O 1
ATOM 11533 N N . ARG A 1 749 ? 18.505 83.318 131.679 1.00 66.83 747 ARG A N 1
ATOM 11534 C CA . ARG A 1 749 ? 18.619 81.897 131.966 1.00 63.65 747 ARG A CA 1
ATOM 11535 C C . ARG A 1 749 ? 18.769 81.665 133.467 1.00 62.72 747 ARG A C 1
ATOM 11536 O O . ARG A 1 749 ? 19.097 82.573 134.236 1.00 52.64 747 ARG A O 1
ATOM 11557 N N . TYR A 1 750 ? 18.535 80.414 133.872 1.00 59.79 748 TYR A N 1
ATOM 11558 C CA . TYR A 1 750 ? 18.556 80.072 135.290 1.00 56.56 748 TYR A CA 1
ATOM 11559 C C . TYR A 1 750 ? 19.939 80.302 135.889 1.00 51.93 748 TYR A C 1
ATOM 11560 O O . TYR A 1 750 ? 20.077 80.964 136.924 1.00 47.97 748 TYR A O 1
ATOM 11578 N N . ASP A 1 751 ? 20.980 79.773 135.241 1.00 45.51 749 ASP A N 1
ATOM 11579 C CA . ASP A 1 751 ? 22.330 79.870 135.782 1.00 49.12 749 ASP A CA 1
ATOM 11580 C C . ASP A 1 751 ? 22.859 81.300 135.809 1.00 57.09 749 ASP A C 1
ATOM 11581 O O . ASP A 1 751 ? 23.789 81.586 136.572 1.00 49.85 749 ASP A O 1
ATOM 11590 N N . GLN A 1 752 ? 22.294 82.204 135.002 1.00 54.26 750 GLN A N 1
ATOM 11591 C CA . GLN A 1 752 ? 22.819 83.563 134.931 1.00 54.51 750 GLN A CA 1
ATOM 11592 C C . GLN A 1 752 ? 22.472 84.369 136.175 1.00 49.17 750 GLN A C 1
ATOM 11593 O O . GLN A 1 752 ? 23.204 85.300 136.531 1.00 47.37 750 GLN A O 1
ATOM 11607 N N . LEU A 1 753 ? 21.393 84.056 136.827 1.00 48.10 751 LEU A N 1
ATOM 11608 C CA . LEU A 1 753 ? 20.946 84.761 138.040 1.00 41.34 751 LEU A CA 1
ATOM 11609 C C . LEU A 1 753 ? 21.942 84.525 139.174 1.00 45.27 751 LEU A C 1
ATOM 11610 O O . LEU A 1 753 ? 22.105 85.404 139.949 1.00 39.98 751 LEU A O 1
ATOM 11626 N N . PHE A 1 754 ? 22.577 83.364 139.263 1.00 44.63 752 PHE A N 1
ATOM 11627 C CA . PHE A 1 754 ? 23.488 83.061 140.361 1.00 52.98 752 PHE A CA 1
ATOM 11628 C C . PHE A 1 754 ? 24.866 83.684 140.171 1.00 50.32 752 PHE A C 1
ATOM 11629 O O . PHE A 1 754 ? 25.564 83.924 141.165 1.00 48.82 752 PHE A O 1
ATOM 11646 N N . THR A 1 755 ? 25.272 83.957 138.927 1.00 47.58 753 THR A N 1
ATOM 11647 C CA . THR A 1 755 ? 26.517 84.682 138.693 1.00 52.59 753 THR A CA 1
ATOM 11648 C C . THR A 1 755 ? 26.349 86.183 138.904 1.00 49.39 753 THR A C 1
ATOM 11649 O O . THR A 1 755 ? 27.285 86.847 139.361 1.00 48.16 753 THR A O 1
ATOM 11660 N N . HIS A 1 756 ? 25.165 86.723 138.609 1.00 52.92 754 HIS A N 1
ATOM 11661 C CA . HIS A 1 756 ? 24.867 88.146 138.762 1.00 58.76 754 HIS A CA 1
ATOM 11662 C C . HIS A 1 756 ? 23.647 88.303 139.664 1.00 51.55 754 HIS A C 1
ATOM 11663 O O . HIS A 1 756 ? 22.559 88.676 139.201 1.00 39.92 754 HIS A O 1
ATOM 11677 N N . PRO A 1 757 ? 23.801 88.044 140.964 1.00 48.68 755 PRO A N 1
ATOM 11678 C CA . PRO A 1 757 ? 22.651 88.021 141.876 1.00 49.53 755 PRO A CA 1
ATOM 11679 C C . PRO A 1 757 ? 22.154 89.386 142.329 1.00 55.82 755 PRO A C 1
ATOM 11680 O O . PRO A 1 757 ? 21.388 89.448 143.296 1.00 46.19 755 PRO A O 1
ATOM 11691 N N . THR A 1 758 ? 22.571 90.474 141.682 1.00 50.14 756 THR A N 1
ATOM 11692 C CA . THR A 1 758 ? 22.086 91.810 142.000 1.00 45.24 756 THR A CA 1
ATOM 11693 C C . THR A 1 758 ? 21.644 92.497 140.714 1.00 51.75 756 THR A C 1
ATOM 11694 O O . THR A 1 758 ? 22.063 92.127 139.614 1.00 52.70 756 THR A O 1
ATOM 11705 N N . ILE A 1 759 ? 20.786 93.508 140.862 1.00 50.92 757 ILE A N 1
ATOM 11706 C CA . ILE A 1 759 ? 20.305 94.235 139.689 1.00 55.62 757 ILE A CA 1
ATOM 11707 C C . ILE A 1 759 ? 21.459 94.964 139.012 1.00 52.74 757 ILE A C 1
ATOM 11708 O O . ILE A 1 759 ? 21.533 95.029 137.779 1.00 53.64 757 ILE A O 1
ATOM 11724 N N . ARG A 1 760 ? 22.383 95.509 139.807 1.00 48.43 758 ARG A N 1
ATOM 11725 C CA . ARG A 1 760 ? 23.535 96.203 139.245 1.00 57.63 758 ARG A CA 1
ATOM 11726 C C . ARG A 1 760 ? 24.318 95.296 138.307 1.00 61.71 758 ARG A C 1
ATOM 11727 O O . ARG A 1 760 ? 24.749 95.727 137.229 1.00 60.84 758 ARG A O 1
ATOM 11748 N N . GLN A 1 761 ? 24.518 94.038 138.701 1.00 42.51 759 GLN A N 1
ATOM 11749 C CA . GLN A 1 761 ? 25.226 93.092 137.849 1.00 53.28 759 GLN A CA 1
ATOM 11750 C C . GLN A 1 761 ? 24.311 92.516 136.776 1.00 55.07 759 GLN A C 1
ATOM 11751 O O . GLN A 1 761 ? 24.722 92.358 135.621 1.00 49.14 759 GLN A O 1
ATOM 11765 N N . LEU A 1 762 ? 23.068 92.200 137.136 1.00 54.38 760 LEU A N 1
ATOM 11766 C CA . LEU A 1 762 ? 22.174 91.535 136.197 1.00 59.74 760 LEU A CA 1
ATOM 11767 C C . LEU A 1 762 ? 21.810 92.437 135.026 1.00 60.27 760 LEU A C 1
ATOM 11768 O O . LEU A 1 762 ? 21.502 91.938 133.937 1.00 49.09 760 LEU A O 1
ATOM 11784 N N . LYS A 1 763 ? 21.829 93.758 135.223 1.00 57.59 761 LYS A N 1
ATOM 11785 C CA . LYS A 1 763 ? 21.442 94.660 134.144 1.00 72.24 761 LYS A CA 1
ATOM 11786 C C . LYS A 1 763 ? 22.388 94.563 132.954 1.00 64.09 761 LYS A C 1
ATOM 11787 O O . LYS A 1 763 ? 21.984 94.870 131.827 1.00 56.99 761 LYS A O 1
ATOM 11806 N N . ARG A 1 764 ? 23.627 94.117 133.175 1.00 60.25 762 ARG A N 1
ATOM 11807 C CA . ARG A 1 764 ? 24.593 94.033 132.088 1.00 54.27 762 ARG A CA 1
ATOM 11808 C C . ARG A 1 764 ? 24.156 93.042 131.017 1.00 63.71 762 ARG A C 1
ATOM 11809 O O . ARG A 1 764 ? 24.515 93.201 129.845 1.00 69.72 762 ARG A O 1
ATOM 11830 N N . LEU A 1 765 ? 23.377 92.026 131.388 1.00 61.54 763 LEU A N 1
ATOM 11831 C CA . LEU A 1 765 ? 23.028 90.942 130.479 1.00 56.71 763 LEU A CA 1
ATOM 11832 C C . LEU A 1 765 ? 21.663 91.111 129.828 1.00 66.19 763 LEU A C 1
ATOM 11833 O O . LEU A 1 765 ? 21.246 90.235 129.063 1.00 62.83 763 LEU A O 1
ATOM 11849 N N . LEU A 1 766 ? 20.941 92.192 130.153 1.00 68.40 764 LEU A N 1
ATOM 11850 C CA . LEU A 1 766 ? 19.572 92.464 129.636 1.00 75.65 764 LEU A CA 1
ATOM 11851 C C . LEU A 1 766 ? 19.573 93.721 128.759 1.00 92.93 764 LEU A C 1
ATOM 11852 O O . LEU A 1 766 ? 19.251 94.807 129.281 1.00 87.84 764 LEU A O 1
ATOM 11868 N N . THR A 1 767 ? 19.921 93.566 127.479 1.00 103.33 765 THR A N 1
ATOM 11869 C CA . THR A 1 767 ? 19.953 94.649 126.459 1.00 87.94 765 THR A CA 1
ATOM 11870 C C . THR A 1 767 ? 18.961 94.315 125.335 1.00 82.29 765 THR A C 1
ATOM 11871 O O . THR A 1 767 ? 18.017 95.106 125.136 1.00 81.53 765 THR A O 1
ATOM 11882 N N . GLU A 1 768 ? 19.167 93.193 124.633 1.00 80.97 766 GLU A N 1
ATOM 11883 C CA . GLU A 1 768 ? 18.296 92.729 123.526 1.00 86.53 766 GLU A CA 1
ATOM 11884 C C . GLU A 1 768 ? 16.910 92.505 124.148 1.00 91.47 766 GLU A C 1
ATOM 11885 O O . GLU A 1 768 ? 16.847 91.894 125.206 1.00 92.35 766 GLU A O 1
ATOM 11897 N N . GLN A 1 769 ? 15.848 93.014 123.531 1.00 91.09 767 GLN A N 1
ATOM 11898 C CA . GLN A 1 769 ? 14.455 92.884 124.017 1.00 82.62 767 GLN A CA 1
ATOM 11899 C C . GLN A 1 769 ? 13.616 92.062 123.049 1.00 81.77 767 GLN A C 1
ATOM 11900 O O . GLN A 1 769 ? 12.529 92.498 122.730 1.00 76.06 767 GLN A O 1
ATOM 11914 N N . LYS A 1 770 ? 14.111 90.898 122.649 1.00 93.73 768 LYS A N 1
ATOM 11915 C CA . LYS A 1 770 ? 13.403 89.938 121.756 1.00 112.84 768 LYS A CA 1
ATOM 11916 C C . LYS A 1 770 ? 12.980 88.716 122.607 1.00 118.75 768 LYS A C 1
ATOM 11917 O O . LYS A 1 770 ? 13.078 88.819 123.849 1.00 119.48 768 LYS A O 1
ATOM 11936 N N . GLN A 1 771 ? 12.502 87.611 122.005 1.00 117.37 769 GLN A N 1
ATOM 11937 C CA . GLN A 1 771 ? 12.034 86.399 122.728 1.00 120.93 769 GLN A CA 1
ATOM 11938 C C . GLN A 1 771 ? 11.000 86.891 123.742 1.00 124.84 769 GLN A C 1
ATOM 11939 O O . GLN A 1 771 ? 11.215 86.688 124.939 1.00 118.37 769 GLN A O 1
ATOM 11953 N N . VAL A 1 772 ? 9.896 87.450 123.244 1.00 122.37 770 VAL A N 1
ATOM 11954 C CA . VAL A 1 772 ? 8.836 88.139 124.029 1.00 113.01 770 VAL A CA 1
ATOM 11955 C C . VAL A 1 772 ? 7.520 87.376 123.921 1.00 113.70 770 VAL A C 1
ATOM 11956 O O . VAL A 1 772 ? 6.465 87.983 124.096 1.00 94.02 770 VAL A O 1
ATOM 11969 N N . SER A 1 773 ? 7.602 86.075 123.669 1.00 123.57 771 SER A N 1
ATOM 11970 C CA . SER A 1 773 ? 6.443 85.171 123.461 1.00 107.08 771 SER A CA 1
ATOM 11971 C C . SER A 1 773 ? 5.554 85.074 124.701 1.00 95.46 771 SER A C 1
ATOM 11972 O O . SER A 1 773 ? 5.934 84.340 125.598 1.00 86.74 771 SER A O 1
ATOM 11980 N N . LEU A 1 774 ? 4.437 85.803 124.731 1.00 93.20 772 LEU A N 1
ATOM 11981 C CA . LEU A 1 774 ? 3.399 85.740 125.796 1.00 103.41 772 LEU A CA 1
ATOM 11982 C C . LEU A 1 774 ? 2.337 84.718 125.349 1.00 98.95 772 LEU A C 1
ATOM 11983 O O . LEU A 1 774 ? 1.482 85.083 124.504 1.00 93.89 772 LEU A O 1
ATOM 11999 N N . GLU A 1 775 ? 2.359 83.495 125.879 1.00 81.23 773 GLU A N 1
ATOM 12000 C CA . GLU A 1 775 ? 1.456 82.413 125.428 1.00 76.20 773 GLU A CA 1
ATOM 12001 C C . GLU A 1 775 ? 0.628 81.874 126.594 1.00 86.45 773 GLU A C 1
ATOM 12002 O O . GLU A 1 775 ? 1.155 81.140 127.398 1.00 78.64 773 GLU A O 1
ATOM 12014 N N . PRO A 1 776 ? -0.662 82.192 126.737 1.00 82.48 774 PRO A N 1
ATOM 12015 C CA . PRO A 1 776 ? -1.436 81.642 127.852 1.00 69.85 774 PRO A CA 1
ATOM 12016 C C . PRO A 1 776 ? -1.885 80.215 127.570 1.00 66.90 774 PRO A C 1
ATOM 12017 O O . PRO A 1 776 ? -2.016 79.785 126.424 1.00 64.22 774 PRO A O 1
ATOM 12028 N N . LEU A 1 777 ? -2.114 79.477 128.653 1.00 63.68 775 LEU A N 1
ATOM 12029 C CA . LEU A 1 777 ? -2.630 78.120 128.530 1.00 63.07 775 LEU A CA 1
ATOM 12030 C C . LEU A 1 777 ? -4.079 78.174 128.057 1.00 63.31 775 LEU A C 1
ATOM 12031 O O . LEU A 1 777 ? -4.896 78.915 128.611 1.00 61.45 775 LEU A O 1
ATOM 12047 N N . ARG A 1 778 ? -4.395 77.397 127.026 1.00 55.42 776 ARG A N 1
ATOM 12048 C CA . ARG A 1 778 ? -5.686 77.472 126.360 1.00 53.28 776 ARG A CA 1
ATOM 12049 C C . ARG A 1 778 ? -6.628 76.390 126.868 1.00 59.89 776 ARG A C 1
ATOM 12050 O O . ARG A 1 778 ? -6.237 75.228 127.012 1.00 60.44 776 ARG A O 1
ATOM 12054 N N . GLU A 1 779 ? -7.875 76.781 127.119 1.00 68.84 777 GLU A N 1
ATOM 12055 C CA . GLU A 1 779 ? -8.898 75.845 127.560 1.00 66.05 777 GLU A CA 1
ATOM 12056 C C . GLU A 1 779 ? -9.324 74.932 126.414 1.00 60.74 777 GLU A C 1
ATOM 12057 O O . GLU A 1 779 ? -9.340 75.327 125.245 1.00 59.53 777 GLU A O 1
ATOM 12069 N N . LEU A 1 780 ? -9.679 73.700 126.766 1.00 52.37 778 LEU A N 1
ATOM 12070 C CA . LEU A 1 780 ? -10.103 72.709 125.789 1.00 67.66 778 LEU A CA 1
ATOM 12071 C C . LEU A 1 780 ? -11.622 72.695 125.658 1.00 69.42 778 LEU A C 1
ATOM 12072 O O . LEU A 1 780 ? -12.352 72.959 126.617 1.00 71.68 778 LEU A O 1
ATOM 12088 N N . ASP A 1 781 ? -12.092 72.385 124.454 1.00 72.85 779 ASP A N 1
ATOM 12089 C CA . ASP A 1 781 ? -13.518 72.201 124.239 1.00 72.87 779 ASP A CA 1
ATOM 12090 C C . ASP A 1 781 ? -13.994 70.948 124.972 1.00 65.81 779 ASP A C 1
ATOM 12091 O O . ASP A 1 781 ? -13.221 70.027 125.246 1.00 72.13 779 ASP A O 1
ATOM 12100 N N . GLU A 1 782 ? -15.286 70.918 125.290 1.00 58.11 780 GLU A N 1
ATOM 12101 C CA . GLU A 1 782 ? -15.840 69.774 126.002 1.00 68.42 780 GLU A CA 1
ATOM 12102 C C . GLU A 1 782 ? -15.632 68.497 125.199 1.00 55.19 780 GLU A C 1
ATOM 12103 O O . GLU A 1 782 ? -15.851 68.462 123.987 1.00 62.14 780 GLU A O 1
ATOM 12115 N N . GLN A 1 783 ? -15.205 67.441 125.889 1.00 49.40 781 GLN A N 1
ATOM 12116 C CA . GLN A 1 783 ? -14.998 66.137 125.280 1.00 47.08 781 GLN A CA 1
ATOM 12117 C C . GLN A 1 783 ? -15.457 65.060 126.250 1.00 50.80 781 GLN A C 1
ATOM 12118 O O . GLN A 1 783 ? -15.373 65.225 127.471 1.00 51.30 781 GLN A O 1
ATOM 12132 N N . ALA A 1 784 ? -15.940 63.949 125.696 1.00 45.47 782 ALA A N 1
ATOM 12133 C CA . ALA A 1 784 ? -16.259 62.801 126.533 1.00 49.96 782 ALA A CA 1
ATOM 12134 C C . ALA A 1 784 ? -15.020 62.250 127.230 1.00 53.08 782 ALA A C 1
ATOM 12135 O O . ALA A 1 784 ? -15.142 61.617 128.285 1.00 55.19 782 ALA A O 1
ATOM 12142 N N . GLU A 1 785 ? -13.836 62.497 126.674 1.00 47.94 783 GLU A N 1
ATOM 12143 C CA . GLU A 1 785 ? -12.595 61.945 127.193 1.00 42.85 783 GLU A CA 1
ATOM 12144 C C . GLU A 1 785 ? -11.468 62.919 126.894 1.00 42.32 783 GLU A C 1
ATOM 12145 O O . GLU A 1 785 ? -11.560 63.738 125.976 1.00 42.23 783 GLU A O 1
ATOM 12157 N N . TYR A 1 786 ? -10.398 62.821 127.684 1.00 42.03 784 TYR A N 1
ATOM 12158 C CA . TYR A 1 786 ? -9.274 63.738 127.580 1.00 35.21 784 TYR A CA 1
ATOM 12159 C C . TYR A 1 786 ? -7.969 62.964 127.675 1.00 43.55 784 TYR A C 1
ATOM 12160 O O . TYR A 1 786 ? -7.924 61.841 128.186 1.00 46.37 784 TYR A O 1
ATOM 12178 N N . GLU A 1 787 ? -6.903 63.597 127.183 1.00 42.75 785 GLU A N 1
ATOM 12179 C CA . GLU A 1 787 ? -5.563 63.036 127.229 1.00 38.78 785 GLU A CA 1
ATOM 12180 C C . GLU A 1 787 ? -4.970 63.184 128.623 1.00 30.58 785 GLU A C 1
ATOM 12181 O O . GLU A 1 787 ? -5.204 64.175 129.319 1.00 30.48 785 GLU A O 1
ATOM 12193 N N . THR A 1 788 ? -4.174 62.198 129.015 1.00 34.07 786 THR A N 1
ATOM 12194 C CA . THR A 1 788 ? -3.463 62.229 130.282 1.00 32.21 786 THR A CA 1
ATOM 12195 C C . THR A 1 788 ? -2.025 62.689 130.070 1.00 41.56 786 THR A C 1
ATOM 12196 O O . THR A 1 788 ? -1.449 62.529 128.987 1.00 36.13 786 THR A O 1
ATOM 12207 N N . SER A 1 789 ? -1.452 63.271 131.120 1.00 36.07 787 SER A N 1
ATOM 12208 C CA . SER A 1 789 ? -0.075 63.731 131.072 1.00 33.30 787 SER A CA 1
ATOM 12209 C C . SER A 1 789 ? 0.884 62.543 131.136 1.00 34.54 787 SER A C 1
ATOM 12210 O O . SER A 1 789 ? 0.492 61.395 131.372 1.00 33.57 787 SER A O 1
ATOM 12218 N N . ALA A 1 790 ? 2.170 62.834 130.930 1.00 34.19 788 ALA A N 1
ATOM 12219 C CA . ALA A 1 790 ? 3.175 61.777 130.956 1.00 32.03 788 ALA A CA 1
ATOM 12220 C C . ALA A 1 790 ? 3.273 61.148 132.343 1.00 24.74 788 ALA A C 1
ATOM 12221 O O . ALA A 1 790 ? 3.283 59.923 132.481 1.00 26.10 788 ALA A O 1
ATOM 12228 N N . VAL A 1 791 ? 3.342 61.972 133.388 1.00 30.36 789 VAL A N 1
ATOM 12229 C CA . VAL A 1 791 ? 3.468 61.431 134.741 1.00 35.37 789 VAL A CA 1
ATOM 12230 C C . VAL A 1 791 ? 2.186 60.717 135.175 1.00 32.05 789 VAL A C 1
ATOM 12231 O O . VAL A 1 791 ? 2.237 59.735 135.929 1.00 32.45 789 VAL A O 1
ATOM 12244 N N . GLU A 1 792 ? 1.024 61.168 134.701 1.00 29.01 790 GLU A N 1
ATOM 12245 C CA . GLU A 1 792 ? -0.216 60.469 135.024 1.00 26.90 790 GLU A CA 1
ATOM 12246 C C . GLU A 1 792 ? -0.214 59.058 134.454 1.00 36.99 790 GLU A C 1
ATOM 12247 O O . GLU A 1 792 ? -0.607 58.099 135.138 1.00 33.30 790 GLU A O 1
ATOM 12259 N N . LYS A 1 793 ? 0.217 58.910 133.198 1.00 30.94 791 LYS A N 1
ATOM 12260 C CA . LYS A 1 793 ? 0.330 57.584 132.598 1.00 31.71 791 LYS A CA 1
ATOM 12261 C C . LYS A 1 793 ? 1.226 56.685 133.438 1.00 30.64 791 LYS A C 1
ATOM 12262 O O . LYS A 1 793 ? 0.880 55.533 133.719 1.00 32.21 791 LYS A O 1
ATOM 12281 N N . CYS A 1 794 ? 2.398 57.193 133.830 1.00 30.59 792 CYS A N 1
ATOM 12282 C CA . CYS A 1 794 ? 3.330 56.400 134.625 1.00 35.66 792 CYS A CA 1
ATOM 12283 C C . CYS A 1 794 ? 2.680 55.951 135.933 1.00 35.57 792 CYS A C 1
ATOM 12284 O O . CYS A 1 794 ? 2.709 54.764 136.282 1.00 36.06 792 CYS A O 1
ATOM 12292 N N . MET A 1 795 ? 2.054 56.870 136.655 1.00 38.92 793 MET A N 1
ATOM 12293 C CA . MET A 1 795 ? 1.392 56.566 137.945 1.00 32.73 793 MET A CA 1
ATOM 12294 C C . MET A 1 795 ? 0.312 55.514 137.705 1.00 36.42 793 MET A C 1
ATOM 12295 O O . MET A 1 795 ? 0.301 54.555 138.432 1.00 38.13 793 MET A O 1
ATOM 12309 N N . TYR A 1 796 ? -0.522 55.676 136.697 1.00 31.14 794 TYR A N 1
ATOM 12310 C CA . TYR A 1 796 ? -1.592 54.727 136.424 1.00 29.79 794 TYR A CA 1
ATOM 12311 C C . TYR A 1 796 ? -1.038 53.327 136.192 1.00 39.46 794 TYR A C 1
ATOM 12312 O O . TYR A 1 796 ? -1.525 52.349 136.773 1.00 35.49 794 TYR A O 1
ATOM 12330 N N . ILE A 1 797 ? -0.014 53.212 135.342 1.00 30.97 795 ILE A N 1
ATOM 12331 C CA . ILE A 1 797 ? 0.548 51.903 135.020 1.00 39.63 795 ILE A CA 1
ATOM 12332 C C . ILE A 1 797 ? 1.084 51.231 136.276 1.00 39.13 795 ILE A C 1
ATOM 12333 O O . ILE A 1 797 ? 0.926 50.019 136.469 1.00 37.88 795 ILE A O 1
ATOM 12349 N N . ILE A 1 798 ? 1.732 52.006 137.146 1.00 41.63 796 ILE A N 1
ATOM 12350 C CA . ILE A 1 798 ? 2.245 51.458 138.397 1.00 37.71 796 ILE A CA 1
ATOM 12351 C C . ILE A 1 798 ? 1.103 50.924 139.249 1.00 36.83 796 ILE A C 1
ATOM 12352 O O . ILE A 1 798 ? 1.171 49.812 139.783 1.00 42.48 796 ILE A O 1
ATOM 12368 N N . GLN A 1 799 ? 0.035 51.709 139.394 1.00 42.76 797 GLN A N 1
ATOM 12369 C CA . GLN A 1 799 ? -1.063 51.277 140.248 1.00 36.93 797 GLN A CA 1
ATOM 12370 C C . GLN A 1 799 ? -1.678 49.983 139.733 1.00 42.20 797 GLN A C 1
ATOM 12371 O O . GLN A 1 799 ? -2.080 49.121 140.524 1.00 38.79 797 GLN A O 1
ATOM 12385 N N . GLN A 1 800 ? -1.759 49.825 138.409 1.00 38.55 798 GLN A N 1
ATOM 12386 C CA . GLN A 1 800 ? -2.331 48.608 137.845 1.00 45.00 798 GLN A CA 1
ATOM 12387 C C . GLN A 1 800 ? -1.442 47.391 138.067 1.00 42.53 798 GLN A C 1
ATOM 12388 O O . GLN A 1 800 ? -1.937 46.262 138.003 1.00 44.44 798 GLN A O 1
ATOM 12402 N N . GLN A 1 801 ? -0.147 47.592 138.326 1.00 42.34 799 GLN A N 1
ATOM 12403 C CA . GLN A 1 801 ? 0.730 46.467 138.637 1.00 52.04 799 GLN A CA 1
ATOM 12404 C C . GLN A 1 801 ? 0.325 45.783 139.938 1.00 51.85 799 GLN A C 1
ATOM 12405 O O . GLN A 1 801 ? 0.519 44.572 140.085 1.00 55.43 799 GLN A O 1
ATOM 12419 N N . ASP A 1 802 ? -0.231 46.539 140.892 1.00 53.75 800 ASP A N 1
ATOM 12420 C CA . ASP A 1 802 ? -0.796 45.960 142.114 1.00 48.28 800 ASP A CA 1
ATOM 12421 C C . ASP A 1 802 ? -1.914 46.892 142.578 1.00 43.97 800 ASP A C 1
ATOM 12422 O O . ASP A 1 802 ? -1.650 47.879 143.272 1.00 41.59 800 ASP A O 1
ATOM 12431 N N . VAL A 1 803 ? -3.155 46.572 142.198 1.00 40.11 801 VAL A N 1
ATOM 12432 C CA . VAL A 1 803 ? -4.262 47.487 142.448 1.00 43.08 801 VAL A CA 1
ATOM 12433 C C . VAL A 1 803 ? -4.562 47.642 143.933 1.00 39.21 801 VAL A C 1
ATOM 12434 O O . VAL A 1 803 ? -5.208 48.619 144.328 1.00 43.41 801 VAL A O 1
ATOM 12447 N N . GLU A 1 804 ? -4.116 46.708 144.770 1.00 41.90 802 GLU A N 1
ATOM 12448 C CA . GLU A 1 804 ? -4.362 46.779 146.206 1.00 46.99 802 GLU A CA 1
ATOM 12449 C C . GLU A 1 804 ? -3.271 47.526 146.965 1.00 44.76 802 GLU A C 1
ATOM 12450 O O . GLU A 1 804 ? -3.409 47.730 148.175 1.00 40.18 802 GLU A O 1
ATOM 12462 N N . SER A 1 805 ? -2.200 47.941 146.294 1.00 42.43 803 SER A N 1
ATOM 12463 C CA . SER A 1 805 ? -1.113 48.630 146.972 1.00 43.93 803 SER A CA 1
ATOM 12464 C C . SER A 1 805 ? -1.538 50.031 147.397 1.00 41.16 803 SER A C 1
ATOM 12465 O O . SER A 1 805 ? -2.207 50.750 146.648 1.00 36.21 803 SER A O 1
ATOM 12473 N N . ILE A 1 806 ? -1.152 50.412 148.617 1.00 37.81 804 ILE A N 1
ATOM 12474 C CA . ILE A 1 806 ? -1.347 51.774 149.104 1.00 33.69 804 ILE A CA 1
ATOM 12475 C C . ILE A 1 806 ? -0.048 52.572 149.082 1.00 31.25 804 ILE A C 1
ATOM 12476 O O . ILE A 1 806 ? 0.010 53.674 149.638 1.00 30.24 804 ILE A O 1
ATOM 12492 N N . ALA A 1 807 ? 0.995 52.048 148.430 1.00 34.03 805 ALA A N 1
ATOM 12493 C CA . ALA A 1 807 ? 2.303 52.692 148.437 1.00 39.25 805 ALA A CA 1
ATOM 12494 C C . ALA A 1 807 ? 2.263 54.110 147.884 1.00 39.74 805 ALA A C 1
ATOM 12495 O O . ALA A 1 807 ? 3.167 54.902 148.170 1.00 35.81 805 ALA A O 1
ATOM 12502 N N . TYR A 1 808 ? 1.251 54.451 147.095 1.00 30.95 806 TYR A N 1
ATOM 12503 C CA . TYR A 1 808 ? 1.143 55.789 146.529 1.00 35.35 806 TYR A CA 1
ATOM 12504 C C . TYR A 1 808 ? -0.041 56.566 147.091 1.00 34.78 806 TYR A C 1
ATOM 12505 O O . TYR A 1 808 ? -0.479 57.547 146.483 1.00 26.78 806 TYR A O 1
ATOM 12523 N N . ASN A 1 809 ? -0.554 56.159 148.249 1.00 26.92 807 ASN A N 1
ATOM 12524 C CA . ASN A 1 809 ? -1.505 56.979 148.988 1.00 30.84 807 ASN A CA 1
ATOM 12525 C C . ASN A 1 809 ? -0.764 58.070 149.760 1.00 31.60 807 ASN A C 1
ATOM 12526 O O . ASN A 1 809 ? 0.395 57.905 150.154 1.00 33.38 807 ASN A O 1
ATOM 12537 N N . VAL A 1 810 ? -1.446 59.194 149.967 1.00 22.61 808 VAL A N 1
ATOM 12538 C CA . VAL A 1 810 ? -0.874 60.360 150.636 1.00 28.24 808 VAL A CA 1
ATOM 12539 C C . VAL A 1 810 ? -1.821 60.743 151.764 1.00 28.63 808 VAL A C 1
ATOM 12540 O O . VAL A 1 810 ? -2.980 61.094 151.505 1.00 27.51 808 VAL A O 1
ATOM 12553 N N . VAL A 1 811 ? -1.324 60.708 153.003 1.00 27.28 809 VAL A N 1
ATOM 12554 C CA . VAL A 1 811 ? -2.151 60.858 154.200 1.00 24.12 809 VAL A CA 1
ATOM 12555 C C . VAL A 1 811 ? -1.590 61.978 155.066 1.00 29.43 809 VAL A C 1
ATOM 12556 O O . VAL A 1 811 ? -0.403 61.961 155.422 1.00 22.63 809 VAL A O 1
ATOM 12569 N N . TYR A 1 812 ? -2.458 62.930 155.425 1.00 18.02 810 TYR A N 1
ATOM 12570 C CA . TYR A 1 812 ? -2.122 64.041 156.307 1.00 25.17 810 TYR A CA 1
ATOM 12571 C C . TYR A 1 812 ? -3.146 64.150 157.434 1.00 26.86 810 TYR A C 1
ATOM 12572 O O . TYR A 1 812 ? -4.290 63.705 157.310 1.00 23.97 810 TYR A O 1
ATOM 12590 N N . THR A 1 813 ? -2.731 64.790 158.527 1.00 24.95 811 THR A N 1
ATOM 12591 C CA . THR A 1 813 ? -3.607 65.073 159.655 1.00 26.46 811 THR A CA 1
ATOM 12592 C C . THR A 1 813 ? -3.448 66.524 160.090 1.00 27.48 811 THR A C 1
ATOM 12593 O O . THR A 1 813 ? -2.396 67.137 159.888 1.00 24.55 811 THR A O 1
ATOM 12604 N N . ILE A 1 814 ? -4.460 67.070 160.713 1.00 25.55 812 ILE A N 1
ATOM 12605 C CA . ILE A 1 814 ? -4.511 68.387 161.262 1.00 26.07 812 ILE A CA 1
ATOM 12606 C C . ILE A 1 814 ? -5.246 68.408 162.589 1.00 35.35 812 ILE A C 1
ATOM 12607 O O . ILE A 1 814 ? -6.340 67.978 162.669 1.00 27.97 812 ILE A O 1
ATOM 12623 N N . ASN A 1 815 ? -4.631 68.951 163.615 1.00 33.29 813 ASN A N 1
ATOM 12624 C CA . ASN A 1 815 ? -5.242 69.033 164.936 1.00 34.10 813 ASN A CA 1
ATOM 12625 C C . ASN A 1 815 ? -6.011 70.342 165.050 1.00 33.41 813 ASN A C 1
ATOM 12626 O O . ASN A 1 815 ? -5.426 71.421 164.928 1.00 42.32 813 ASN A O 1
ATOM 12637 N N . PHE A 1 816 ? -7.313 70.244 165.266 1.00 38.45 814 PHE A N 1
ATOM 12638 C CA . PHE A 1 816 ? -8.152 71.395 165.547 1.00 40.92 814 PHE A CA 1
ATOM 12639 C C . PHE A 1 816 ? -8.549 71.395 167.016 1.00 36.50 814 PHE A C 1
ATOM 12640 O O . PHE A 1 816 ? -8.548 70.346 167.670 1.00 36.77 814 PHE A O 1
ATOM 12657 N N . PRO A 1 817 ? -8.879 72.557 167.575 1.00 45.85 815 PRO A N 1
ATOM 12658 C CA . PRO A 1 817 ? -9.480 72.588 168.912 1.00 47.25 815 PRO A CA 1
ATOM 12659 C C . PRO A 1 817 ? -10.927 72.121 168.873 1.00 40.81 815 PRO A C 1
ATOM 12660 O O . PRO A 1 817 ? -11.605 72.185 167.845 1.00 41.79 815 PRO A O 1
ATOM 12671 N N . LEU A 1 818 ? -11.399 71.650 170.031 1.00 39.85 816 LEU A N 1
ATOM 12672 C CA . LEU A 1 818 ? -12.753 71.118 170.133 1.00 42.21 816 LEU A CA 1
ATOM 12673 C C . LEU A 1 818 ? -13.821 72.152 169.790 1.00 41.41 816 LEU A C 1
ATOM 12674 O O . LEU A 1 818 ? -14.971 71.779 169.542 1.00 45.69 816 LEU A O 1
ATOM 12690 N N . THR A 1 819 ? -13.469 73.434 169.759 1.00 46.57 817 THR A N 1
ATOM 12691 C CA . THR A 1 819 ? -14.431 74.489 169.474 1.00 43.83 817 THR A CA 1
ATOM 12692 C C . THR A 1 819 ? -14.761 74.621 167.992 1.00 52.31 817 THR A C 1
ATOM 12693 O O . THR A 1 819 ? -15.699 75.348 167.648 1.00 57.00 817 THR A O 1
ATOM 12704 N N . VAL A 1 820 ? -14.022 73.957 167.111 1.00 53.76 818 VAL A N 1
ATOM 12705 C CA . VAL A 1 820 ? -14.292 74.037 165.680 1.00 42.38 818 VAL A CA 1
ATOM 12706 C C . VAL A 1 820 ? -15.413 73.071 165.329 1.00 38.12 818 VAL A C 1
ATOM 12707 O O . VAL A 1 820 ? -15.497 71.963 165.876 1.00 50.73 818 VAL A O 1
ATOM 12720 N N . ASP A 1 821 ? -16.285 73.492 164.416 1.00 35.46 819 ASP A N 1
ATOM 12721 C CA . ASP A 1 821 ? -17.435 72.690 164.019 1.00 38.40 819 ASP A CA 1
ATOM 12722 C C . ASP A 1 821 ? -17.025 71.701 162.932 1.00 38.94 819 ASP A C 1
ATOM 12723 O O . ASP A 1 821 ? -16.572 72.104 161.852 1.00 41.86 819 ASP A O 1
ATOM 12732 N N . THR A 1 822 ? -17.204 70.437 163.236 1.00 31.03 820 THR A N 1
ATOM 12733 C CA . THR A 1 822 ? -16.917 69.288 162.365 1.00 35.23 820 THR A CA 1
ATOM 12734 C C . THR A 1 822 ? -17.620 69.442 161.024 1.00 40.95 820 THR A C 1
ATOM 12735 O O . THR A 1 822 ? -17.015 69.157 160.050 1.00 35.12 820 THR A O 1
ATOM 12746 N N . GLU A 1 823 ? -18.838 69.951 161.019 1.00 33.04 821 GLU A N 1
ATOM 12747 C CA . GLU A 1 823 ? -19.656 70.061 159.818 1.00 31.04 821 GLU A CA 1
ATOM 12748 C C . GLU A 1 823 ? -19.186 71.196 158.919 1.00 34.02 821 GLU A C 1
ATOM 12749 O O . GLU A 1 823 ? -19.281 71.084 157.692 1.00 34.90 821 GLU A O 1
ATOM 12761 N N . GLN A 1 824 ? -18.689 72.292 159.498 1.00 32.32 822 GLN A N 1
ATOM 12762 C CA . GLN A 1 824 ? -18.068 73.331 158.683 1.00 44.33 822 GLN A CA 1
ATOM 12763 C C . GLN A 1 824 ? -16.847 72.796 157.940 1.00 39.35 822 GLN A C 1
ATOM 12764 O O . GLN A 1 824 ? -16.576 73.211 156.806 1.00 33.42 822 GLN A O 1
ATOM 12778 N N . ILE A 1 825 ? -16.109 71.871 158.559 1.00 31.16 823 ILE A N 1
ATOM 12779 C CA . ILE A 1 825 ? -14.960 71.266 157.895 1.00 36.89 823 ILE A CA 1
ATOM 12780 C C . ILE A 1 825 ? -15.420 70.395 156.733 1.00 33.13 823 ILE A C 1
ATOM 12781 O O . ILE A 1 825 ? -14.885 70.482 155.622 1.00 34.66 823 ILE A O 1
ATOM 12797 N N . ARG A 1 826 ? -16.424 69.548 156.967 1.00 28.01 824 ARG A N 1
ATOM 12798 C CA . ARG A 1 826 ? -16.933 68.702 155.895 1.00 26.92 824 ARG A CA 1
ATOM 12799 C C . ARG A 1 826 ? -17.418 69.537 154.717 1.00 29.99 824 ARG A C 1
ATOM 12800 O O . ARG A 1 826 ? -17.122 69.219 153.559 1.00 28.70 824 ARG A O 1
ATOM 12821 N N . VAL A 1 827 ? -18.164 70.609 154.991 1.00 26.98 825 VAL A N 1
ATOM 12822 C CA . VAL A 1 827 ? -18.702 71.439 153.914 1.00 33.03 825 VAL A CA 1
ATOM 12823 C C . VAL A 1 827 ? -17.570 72.097 153.127 1.00 35.26 825 VAL A C 1
ATOM 12824 O O . VAL A 1 827 ? -17.608 72.160 151.892 1.00 35.10 825 VAL A O 1
ATOM 12837 N N . ALA A 1 828 ? -16.536 72.583 153.823 1.00 31.59 826 ALA A N 1
ATOM 12838 C CA . ALA A 1 828 ? -15.408 73.198 153.132 1.00 32.86 826 ALA A CA 1
ATOM 12839 C C . ALA A 1 828 ? -14.725 72.205 152.198 1.00 33.11 826 ALA A C 1
ATOM 12840 O O . ALA A 1 828 ? -14.364 72.549 151.065 1.00 32.82 826 ALA A O 1
ATOM 12847 N N . LEU A 1 829 ? -14.537 70.966 152.648 1.00 28.34 827 LEU A N 1
ATOM 12848 C CA . LEU A 1 829 ? -13.945 69.964 151.771 1.00 32.88 827 LEU A CA 1
ATOM 12849 C C . LEU A 1 829 ? -14.837 69.685 150.567 1.00 31.60 827 LEU A C 1
ATOM 12850 O O . LEU A 1 829 ? -14.343 69.542 149.444 1.00 31.86 827 LEU A O 1
ATOM 12866 N N . GLU A 1 830 ? -16.153 69.594 150.781 1.00 27.93 828 GLU A N 1
ATOM 12867 C CA . GLU A 1 830 ? -17.068 69.339 149.672 1.00 30.44 828 GLU A CA 1
ATOM 12868 C C . GLU A 1 830 ? -16.996 70.455 148.636 1.00 22.46 828 GLU A C 1
ATOM 12869 O O . GLU A 1 830 ? -17.073 70.200 147.430 1.00 28.31 828 GLU A O 1
ATOM 12881 N N . GLN A 1 831 ? -16.843 71.700 149.086 1.00 25.93 829 GLN A N 1
ATOM 12882 C CA . GLN A 1 831 ? -16.705 72.800 148.142 1.00 39.03 829 GLN A CA 1
ATOM 12883 C C . GLN A 1 831 ? -15.401 72.697 147.359 1.00 43.61 829 GLN A C 1
ATOM 12884 O O . GLN A 1 831 ? -15.347 73.097 146.191 1.00 25.50 829 GLN A O 1
ATOM 12898 N N . LEU A 1 832 ? -14.350 72.146 147.970 1.00 31.91 830 LEU A N 1
ATOM 12899 C CA . LEU A 1 832 ? -13.098 71.994 147.242 1.00 33.22 830 LEU A CA 1
ATOM 12900 C C . LEU A 1 832 ? -13.199 70.899 146.189 1.00 29.70 830 LEU A C 1
ATOM 12901 O O . LEU A 1 832 ? -12.529 70.981 145.154 1.00 32.11 830 LEU A O 1
ATOM 12917 N N . VAL A 1 833 ? -14.037 69.887 146.422 1.00 26.33 831 VAL A N 1
ATOM 12918 C CA . VAL A 1 833 ? -14.302 68.886 145.396 1.00 29.03 831 VAL A CA 1
ATOM 12919 C C . VAL A 1 833 ? -15.016 69.522 144.210 1.00 37.51 831 VAL A C 1
ATOM 12920 O O . VAL A 1 833 ? -14.769 69.165 143.049 1.00 34.33 831 VAL A O 1
ATOM 12933 N N . LEU A 1 834 ? -15.907 70.475 144.483 1.00 29.08 832 LEU A N 1
ATOM 12934 C CA . LEU A 1 834 ? -16.570 71.206 143.410 1.00 39.98 832 LEU A CA 1
ATOM 12935 C C . LEU A 1 834 ? -15.604 72.143 142.697 1.00 32.07 832 LEU A C 1
ATOM 12936 O O . LEU A 1 834 ? -15.683 72.305 141.476 1.00 36.35 832 LEU A O 1
ATOM 12952 N N . ARG A 1 835 ? -14.678 72.758 143.443 1.00 35.21 833 ARG A N 1
ATOM 12953 C CA . ARG A 1 835 ? -13.780 73.757 142.872 1.00 33.11 833 ARG A CA 1
ATOM 12954 C C . ARG A 1 835 ? -12.805 73.150 141.870 1.00 37.69 833 ARG A C 1
ATOM 12955 O O . ARG A 1 835 ? -12.565 73.733 140.804 1.00 31.20 833 ARG A O 1
ATOM 12976 N N . HIS A 1 836 ? -12.218 71.996 142.198 1.00 27.35 834 HIS A N 1
ATOM 12977 C CA . HIS A 1 836 ? -11.063 71.472 141.476 1.00 25.02 834 HIS A CA 1
ATOM 12978 C C . HIS A 1 836 ? -11.434 70.215 140.703 1.00 35.56 834 HIS A C 1
ATOM 12979 O O . HIS A 1 836 ? -11.791 69.190 141.300 1.00 25.69 834 HIS A O 1
ATOM 12993 N N . GLU A 1 837 ? -11.306 70.284 139.371 1.00 25.81 835 GLU A N 1
ATOM 12994 C CA . GLU A 1 837 ? -11.657 69.146 138.531 1.00 32.00 835 GLU A CA 1
ATOM 12995 C C . GLU A 1 837 ? -10.805 67.928 138.844 1.00 28.04 835 GLU A C 1
ATOM 12996 O O . GLU A 1 837 ? -11.226 66.796 138.567 1.00 26.12 835 GLU A O 1
ATOM 13008 N N . GLY A 1 838 ? -9.607 68.133 139.392 1.00 30.45 836 GLY A N 1
ATOM 13009 C CA . GLY A 1 838 ? -8.786 67.000 139.791 1.00 35.25 836 GLY A CA 1
ATOM 13010 C C . GLY A 1 838 ? -9.503 66.075 140.758 1.00 27.33 836 GLY A C 1
ATOM 13011 O O . GLY A 1 838 ? -9.367 64.849 140.683 1.00 28.63 836 GLY A O 1
ATOM 13015 N N . LEU A 1 839 ? -10.272 66.646 141.680 1.00 25.08 837 LEU A N 1
ATOM 13016 C CA . LEU A 1 839 ? -11.071 65.874 142.622 1.00 25.32 837 LEU A CA 1
ATOM 13017 C C . LEU A 1 839 ? -12.320 65.280 141.984 1.00 35.67 837 LEU A C 1
ATOM 13018 O O . LEU A 1 839 ? -13.057 64.549 142.657 1.00 35.22 837 LEU A O 1
ATOM 13034 N N . ARG A 1 840 ? -12.567 65.558 140.705 1.00 25.51 838 ARG A N 1
ATOM 13035 C CA . ARG A 1 840 ? -13.667 64.939 139.979 1.00 27.15 838 ARG A CA 1
ATOM 13036 C C . ARG A 1 840 ? -13.161 64.270 138.708 1.00 40.23 838 ARG A C 1
ATOM 13037 O O . ARG A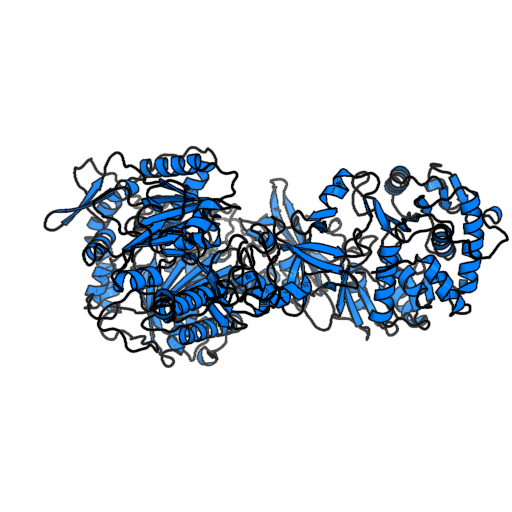 1 840 ? -13.873 64.223 137.700 1.00 38.97 838 ARG A O 1
ATOM 13058 N N . SER A 1 841 ? -11.936 63.742 138.745 1.00 31.04 839 SER A N 1
ATOM 13059 C CA . SER A 1 841 ? -11.313 63.101 137.595 1.00 31.78 839 SER A CA 1
ATOM 13060 C C . SER A 1 841 ? -11.210 61.597 137.815 1.00 30.13 839 SER A C 1
ATOM 13061 O O . SER A 1 841 ? -10.944 61.139 138.930 1.00 37.73 839 SER A O 1
ATOM 13069 N N . THR A 1 842 ? -11.406 60.837 136.740 1.00 36.36 840 THR A N 1
ATOM 13070 C CA . THR A 1 842 ? -11.255 59.388 136.743 1.00 36.27 840 THR A CA 1
ATOM 13071 C C . THR A 1 842 ? -10.338 58.982 135.595 1.00 33.82 840 THR A C 1
ATOM 13072 O O . THR A 1 842 ? -10.132 59.738 134.646 1.00 36.86 840 THR A O 1
ATOM 13083 N N . TYR A 1 843 ? -9.797 57.771 135.682 1.00 33.86 841 TYR A N 1
ATOM 13084 C CA . TYR A 1 843 ? -8.796 57.300 134.735 1.00 38.63 841 TYR A CA 1
ATOM 13085 C C . TYR A 1 843 ? -9.206 55.942 134.192 1.00 38.80 841 TYR A C 1
ATOM 13086 O O . TYR A 1 843 ? -9.654 55.067 134.942 1.00 30.49 841 TYR A O 1
ATOM 13104 N N . HIS A 1 844 ? -9.060 55.778 132.878 1.00 39.47 842 HIS A N 1
ATOM 13105 C CA . HIS A 1 844 ? -9.509 54.576 132.192 1.00 40.61 842 HIS A CA 1
ATOM 13106 C C . HIS A 1 844 ? -8.548 54.234 131.064 1.00 43.37 842 HIS A C 1
ATOM 13107 O O . HIS A 1 844 ? -7.917 55.114 130.473 1.00 43.42 842 HIS A O 1
ATOM 13121 N N . MET A 1 845 ? -8.456 52.942 130.762 1.00 44.44 843 MET A N 1
ATOM 13122 C CA . MET A 1 845 ? -7.594 52.440 129.697 1.00 55.68 843 MET A CA 1
ATOM 13123 C C . MET A 1 845 ? -8.461 52.105 128.486 1.00 60.61 843 MET A C 1
ATOM 13124 O O . MET A 1 845 ? -9.175 51.098 128.484 1.00 63.03 843 MET A O 1
ATOM 13138 N N . ARG A 1 846 ? -8.399 52.953 127.457 1.00 66.99 844 ARG A N 1
ATOM 13139 C CA . ARG A 1 846 ? -9.161 52.756 126.221 1.00 74.58 844 ARG A CA 1
ATOM 13140 C C . ARG A 1 846 ? -8.224 52.142 125.185 1.00 78.30 844 ARG A C 1
ATOM 13141 O O . ARG A 1 846 ? -7.571 52.846 124.411 1.00 74.86 844 ARG A O 1
ATOM 13153 N N . GLY A 1 847 ? -8.164 50.813 125.168 1.00 65.89 845 GLY A N 1
ATOM 13154 C CA . GLY A 1 847 ? -7.276 50.110 124.263 1.00 63.77 845 GLY A CA 1
ATOM 13155 C C . GLY A 1 847 ? -5.815 50.451 124.474 1.00 77.01 845 GLY A C 1
ATOM 13156 O O . GLY A 1 847 ? -5.178 49.953 125.409 1.00 74.15 845 GLY A O 1
ATOM 13160 N N . ASP A 1 848 ? -5.269 51.304 123.604 1.00 86.17 846 ASP A N 1
ATOM 13161 C CA . ASP A 1 848 ? -3.866 51.688 123.711 1.00 89.82 846 ASP A CA 1
ATOM 13162 C C . ASP A 1 848 ? -3.651 52.776 124.756 1.00 76.29 846 ASP A C 1
ATOM 13163 O O . ASP A 1 848 ? -2.695 52.709 125.538 1.00 69.42 846 ASP A O 1
ATOM 13172 N N . GLU A 1 849 ? -4.522 53.778 124.787 1.00 68.31 847 GLU A N 1
ATOM 13173 C CA . GLU A 1 849 ? -4.270 54.981 125.561 1.00 72.87 847 GLU A CA 1
ATOM 13174 C C . GLU A 1 849 ? -4.805 54.868 126.986 1.00 69.63 847 GLU A C 1
ATOM 13175 O O . GLU A 1 849 ? -5.684 54.059 127.295 1.00 56.92 847 GLU A O 1
ATOM 13187 N N . ILE A 1 850 ? -4.245 55.701 127.857 1.00 66.46 848 ILE A N 1
ATOM 13188 C CA . ILE A 1 850 ? -4.780 55.937 129.192 1.00 58.11 848 ILE A CA 1
ATOM 13189 C C . ILE A 1 850 ? -5.497 57.279 129.158 1.00 40.56 848 ILE A C 1
ATOM 13190 O O . ILE A 1 850 ? -4.895 58.307 128.828 1.00 34.31 848 ILE A O 1
ATOM 13206 N N . VAL A 1 851 ? -6.772 57.268 129.518 1.00 38.83 849 VAL A N 1
ATOM 13207 C CA . VAL A 1 851 ? -7.686 58.367 129.248 1.00 44.40 849 VAL A CA 1
ATOM 13208 C C . VAL A 1 851 ? -8.306 58.859 130.548 1.00 35.19 849 VAL A C 1
ATOM 13209 O O . VAL A 1 851 ? -8.448 58.107 131.517 1.00 36.07 849 VAL A O 1
ATOM 13222 N N . LYS A 1 852 ? -8.693 60.136 130.546 1.00 35.20 850 LYS A N 1
ATOM 13223 C CA . LYS A 1 852 ? -9.255 60.820 131.702 1.00 36.32 850 LYS A CA 1
ATOM 13224 C C . LYS A 1 852 ? -10.675 61.274 131.396 1.00 47.97 850 LYS A C 1
ATOM 13225 O O . LYS A 1 852 ? -10.922 61.895 130.356 1.00 39.56 850 LYS A O 1
ATOM 13244 N N . ARG A 1 853 ? -11.593 61.019 132.316 1.00 30.21 851 ARG A N 1
ATOM 13245 C CA . ARG A 1 853 ? -13.007 61.456 132.273 1.00 42.49 851 ARG A CA 1
ATOM 13246 C C . ARG A 1 853 ? -13.256 62.351 133.479 1.00 39.33 851 ARG A C 1
ATOM 13247 O O . ARG A 1 853 ? -12.665 62.143 134.497 1.00 42.71 851 ARG A O 1
ATOM 13268 N N . ILE A 1 854 ? -14.109 63.330 133.334 1.00 36.16 852 ILE A N 1
ATOM 13269 C CA . ILE A 1 854 ? -14.432 64.288 134.383 1.00 29.47 852 ILE A CA 1
ATOM 13270 C C . ILE A 1 854 ? -15.934 64.236 134.622 1.00 45.10 852 ILE A C 1
ATOM 13271 O O . ILE A 1 854 ? -16.722 64.246 133.666 1.00 41.77 852 ILE A O 1
ATOM 13287 N N . VAL A 1 855 ? -16.326 64.157 135.890 1.00 34.65 853 VAL A N 1
ATOM 13288 C CA . VAL A 1 855 ? -17.735 64.090 136.268 1.00 30.68 853 VAL A CA 1
ATOM 13289 C C . VAL A 1 855 ? -18.151 65.449 136.818 1.00 32.89 853 VAL A C 1
ATOM 13290 O O . VAL A 1 855 ? -17.345 66.127 137.468 1.00 36.50 853 VAL A O 1
ATOM 13303 N N . PRO A 1 856 ? -19.386 65.897 136.581 1.00 42.09 854 PRO A N 1
ATOM 13304 C CA . PRO A 1 856 ? -19.787 67.220 137.088 1.00 44.26 854 PRO A CA 1
ATOM 13305 C C . PRO A 1 856 ? -19.905 67.283 138.605 1.00 44.51 854 PRO A C 1
ATOM 13306 O O . PRO A 1 856 ? -19.770 68.376 139.171 1.00 42.12 854 PRO A O 1
ATOM 13317 N N . ARG A 1 857 ? -20.146 66.158 139.279 1.00 41.25 855 ARG A N 1
ATOM 13318 C CA . ARG A 1 857 ? -20.286 66.140 140.729 1.00 42.50 855 ARG A CA 1
ATOM 13319 C C . ARG A 1 857 ? -19.735 64.830 141.275 1.00 34.33 855 ARG A C 1
ATOM 13320 O O . ARG A 1 857 ? -19.756 63.799 140.598 1.00 37.75 855 ARG A O 1
ATOM 13341 N N . ALA A 1 858 ? -19.241 64.878 142.511 1.00 39.54 856 ALA A N 1
ATOM 13342 C CA . ALA A 1 858 ? -18.707 63.688 143.159 1.00 36.79 856 ALA A CA 1
ATOM 13343 C C . ALA A 1 858 ? -18.977 63.760 144.655 1.00 37.59 856 ALA A C 1
ATOM 13344 O O . ALA A 1 858 ? -18.944 64.837 145.256 1.00 38.56 856 ALA A O 1
ATOM 13351 N N . GLU A 1 859 ? -19.235 62.599 145.251 1.00 38.44 857 GLU A N 1
ATOM 13352 C CA . GLU A 1 859 ? -19.627 62.499 146.653 1.00 45.48 857 GLU A CA 1
ATOM 13353 C C . GLU A 1 859 ? -18.399 62.191 147.505 1.00 32.30 857 GLU A C 1
ATOM 13354 O O . GLU A 1 859 ? -17.742 61.166 147.307 1.00 29.80 857 GLU A O 1
ATOM 13366 N N . LEU A 1 860 ? -18.098 63.079 148.448 1.00 30.89 858 LEU A N 1
ATOM 13367 C CA . LEU A 1 860 ? -16.950 62.913 149.329 1.00 28.75 858 LEU A CA 1
ATOM 13368 C C . LEU A 1 860 ? -17.314 62.035 150.520 1.00 37.61 858 LEU A C 1
ATOM 13369 O O . LEU A 1 860 ? -18.308 62.290 151.209 1.00 33.45 858 LEU A O 1
ATOM 13385 N N . SER A 1 861 ? -16.502 61.002 150.761 1.00 31.63 859 SER A N 1
ATOM 13386 C CA . SER A 1 861 ? -16.646 60.136 151.927 1.00 37.33 859 SER A CA 1
ATOM 13387 C C . SER A 1 861 ? -16.077 60.842 153.155 1.00 39.76 859 SER A C 1
ATOM 13388 O O . SER A 1 861 ? -14.903 61.227 153.160 1.00 27.39 859 SER A O 1
ATOM 13396 N N . PHE A 1 862 ? -16.906 61.009 154.191 1.00 33.66 860 PHE A N 1
ATOM 13397 C CA . PHE A 1 862 ? -16.522 61.737 155.400 1.00 32.79 860 PHE A CA 1
ATOM 13398 C C . PHE A 1 862 ? -17.016 60.958 156.608 1.00 36.05 860 PHE A C 1
ATOM 13399 O O . PHE A 1 862 ? -18.228 60.787 156.776 1.00 37.66 860 PHE A O 1
ATOM 13416 N N . VAL A 1 863 ? -16.086 60.504 157.453 1.00 24.73 861 VAL A N 1
ATOM 13417 C CA . VAL A 1 863 ? -16.387 59.598 158.557 1.00 32.98 861 VAL A CA 1
ATOM 13418 C C . VAL A 1 863 ? -16.107 60.287 159.887 1.00 28.61 861 VAL A C 1
ATOM 13419 O O . VAL A 1 863 ? -15.058 60.912 160.066 1.00 27.79 861 VAL A O 1
ATOM 13432 N N . ARG A 1 864 ? -17.030 60.130 160.832 1.00 28.00 862 ARG A N 1
ATOM 13433 C CA . ARG A 1 864 ? -16.922 60.725 162.156 1.00 26.66 862 ARG A CA 1
ATOM 13434 C C . ARG A 1 864 ? -16.668 59.629 163.180 1.00 34.96 862 ARG A C 1
ATOM 13435 O O . ARG A 1 864 ? -17.413 58.645 163.238 1.00 34.85 862 ARG A O 1
ATOM 13456 N N . GLN A 1 865 ? -15.624 59.806 163.987 1.00 33.87 863 GLN A N 1
ATOM 13457 C CA . GLN A 1 865 ? -15.234 58.822 164.984 1.00 34.82 863 GLN A CA 1
ATOM 13458 C C . GLN A 1 865 ? -14.841 59.524 166.275 1.00 37.00 863 GLN A C 1
ATOM 13459 O O . GLN A 1 865 ? -14.501 60.711 166.285 1.00 30.71 863 GLN A O 1
ATOM 13473 N N . THR A 1 866 ? -14.880 58.759 167.366 1.00 35.02 864 THR A N 1
ATOM 13474 C CA . THR A 1 866 ? -14.372 59.194 168.659 1.00 40.29 864 THR A CA 1
ATOM 13475 C C . THR A 1 866 ? -13.413 58.135 169.182 1.00 39.00 864 THR A C 1
ATOM 13476 O O . THR A 1 866 ? -13.590 56.941 168.929 1.00 38.19 864 THR A O 1
ATOM 13487 N N . GLY A 1 867 ? -12.391 58.581 169.903 1.00 41.22 865 GLY A N 1
ATOM 13488 C CA . GLY A 1 867 ? -11.429 57.663 170.481 1.00 43.73 865 GLY A CA 1
ATOM 13489 C C . GLY A 1 867 ? -10.453 58.407 171.364 1.00 50.02 865 GLY A C 1
ATOM 13490 O O . GLY A 1 867 ? -10.474 59.637 171.454 1.00 47.93 865 GLY A O 1
ATOM 13494 N N . GLU A 1 868 ? -9.591 57.634 172.023 1.00 46.39 866 GLU A N 1
ATOM 13495 C CA . GLU A 1 868 ? -8.542 58.200 172.855 1.00 44.61 866 GLU A CA 1
ATOM 13496 C C . GLU A 1 868 ? -7.327 58.563 172.006 1.00 42.40 866 GLU A C 1
ATOM 13497 O O . GLU A 1 868 ? -7.105 58.008 170.927 1.00 39.98 866 GLU A O 1
ATOM 13509 N N . GLU A 1 869 ? -6.559 59.510 172.492 1.00 44.13 867 GLU A N 1
ATOM 13510 C CA . GLU A 1 869 ? -5.354 59.997 171.810 1.00 46.66 867 GLU A CA 1
ATOM 13511 C C . GLU A 1 869 ? -4.464 58.826 171.460 1.00 41.73 867 GLU A C 1
ATOM 13512 O O . GLU A 1 869 ? -3.965 58.832 170.388 1.00 44.24 867 GLU A O 1
ATOM 13524 N N . GLU A 1 870 ? -4.351 57.848 172.335 1.00 38.98 868 GLU A N 1
ATOM 13525 C CA . GLU A 1 870 ? -3.420 56.712 172.163 1.00 37.06 868 GLU A CA 1
ATOM 13526 C C . GLU A 1 870 ? -3.874 55.807 171.022 1.00 37.62 868 GLU A C 1
ATOM 13527 O O . GLU A 1 870 ? -3.079 55.087 170.529 1.00 39.02 868 GLU A O 1
ATOM 13539 N N . SER A 1 871 ? -5.116 55.907 170.608 1.00 30.92 869 SER A N 1
ATOM 13540 C CA . SER A 1 871 ? -5.681 55.085 169.551 1.00 31.38 869 SER A CA 1
ATOM 13541 C C . SER A 1 871 ? -5.751 55.799 168.200 1.00 26.07 869 SER A C 1
ATOM 13542 O O . SER A 1 871 ? -6.167 55.181 167.218 1.00 25.57 869 SER A O 1
ATOM 13550 N N . VAL A 1 872 ? -5.355 57.074 168.120 1.00 26.93 870 VAL A N 1
ATOM 13551 C CA . VAL A 1 872 ? -5.560 57.848 166.891 1.00 29.46 870 VAL A CA 1
ATOM 13552 C C . VAL A 1 872 ? -4.855 57.191 165.705 1.00 29.60 870 VAL A C 1
ATOM 13553 O O . VAL A 1 872 ? -5.470 56.929 164.666 1.00 34.54 870 VAL A O 1
ATOM 13566 N N . GLN A 1 873 ? -3.553 56.925 165.836 1.00 22.25 871 GLN A N 1
ATOM 13567 C CA . GLN A 1 873 ? -2.794 56.392 164.708 1.00 26.80 871 GLN A CA 1
ATOM 13568 C C . GLN A 1 873 ? -3.337 55.039 164.267 1.00 30.31 871 GLN A C 1
ATOM 13569 O O . GLN A 1 873 ? -3.373 54.740 163.068 1.00 23.93 871 GLN A O 1
ATOM 13583 N N . SER A 1 874 ? -3.780 54.212 165.216 1.00 27.48 872 SER A N 1
ATOM 13584 C CA . SER A 1 874 ? -4.340 52.913 164.855 1.00 28.99 872 SER A CA 1
ATOM 13585 C C . SER A 1 874 ? -5.661 53.075 164.112 1.00 28.20 872 SER A C 1
ATOM 13586 O O . SER A 1 874 ? -5.958 52.312 163.186 1.00 28.95 872 SER A O 1
ATOM 13594 N N . LEU A 1 875 ? -6.465 54.066 164.497 1.00 25.64 873 LEU A N 1
ATOM 13595 C CA . LEU A 1 875 ? -7.734 54.285 163.813 1.00 28.71 873 LEU A CA 1
ATOM 13596 C C . LEU A 1 875 ? -7.519 54.850 162.415 1.00 31.02 873 LEU A C 1
ATOM 13597 O O . LEU A 1 875 ? -8.279 54.529 161.494 1.00 30.92 873 LEU A O 1
ATOM 13613 N N . LEU A 1 876 ? -6.495 55.689 162.237 1.00 30.93 874 LEU A N 1
ATOM 13614 C CA . LEU A 1 876 ? -6.180 56.196 160.906 1.00 31.89 874 LEU A CA 1
ATOM 13615 C C . LEU A 1 876 ? -5.726 55.064 159.994 1.00 32.11 874 LEU A C 1
ATOM 13616 O O . LEU A 1 876 ? -6.179 54.957 158.848 1.00 30.89 874 LEU A O 1
ATOM 13632 N N . ALA A 1 877 ? -4.836 54.201 160.496 1.00 27.85 875 ALA A N 1
ATOM 13633 C CA . ALA A 1 877 ? -4.296 53.127 159.671 1.00 40.91 875 ALA A CA 1
ATOM 13634 C C . ALA A 1 877 ? -5.398 52.228 159.120 1.00 28.46 875 ALA A C 1
ATOM 13635 O O . ALA A 1 877 ? -5.272 51.709 158.006 1.00 39.06 875 ALA A O 1
ATOM 13642 N N . GLU A 1 878 ? -6.482 52.034 159.875 1.00 36.22 876 GLU A N 1
ATOM 13643 C CA . GLU A 1 878 ? -7.602 51.234 159.391 1.00 38.47 876 GLU A CA 1
ATOM 13644 C C . GLU A 1 878 ? -8.324 51.901 158.225 1.00 28.22 876 GLU A C 1
ATOM 13645 O O . GLU A 1 878 ? -8.988 51.211 157.447 1.00 34.84 876 GLU A O 1
ATOM 13657 N N . GLN A 1 879 ? -8.221 53.223 158.097 1.00 32.83 877 GLN A N 1
ATOM 13658 C CA . GLN A 1 879 ? -8.905 53.965 157.045 1.00 33.46 877 GLN A CA 1
ATOM 13659 C C . GLN A 1 879 ? -8.100 54.058 155.749 1.00 31.08 877 GLN A C 1
ATOM 13660 O O . GLN A 1 879 ? -8.645 54.510 154.736 1.00 31.36 877 GLN A O 1
ATOM 13674 N N . ILE A 1 880 ? -6.831 53.648 155.754 1.00 27.55 878 ILE A N 1
ATOM 13675 C CA . ILE A 1 880 ? -5.942 53.817 154.605 1.00 34.64 878 ILE A CA 1
ATOM 13676 C C . ILE A 1 880 ? -6.131 52.599 153.706 1.00 36.88 878 ILE A C 1
ATOM 13677 O O . ILE A 1 880 ? -5.624 51.514 153.994 1.00 41.41 878 ILE A O 1
ATOM 13693 N N . LYS A 1 881 ? -6.858 52.780 152.613 1.00 33.32 879 LYS A N 1
ATOM 13694 C CA . LYS A 1 881 ? -7.206 51.706 151.697 1.00 35.64 879 LYS A CA 1
ATOM 13695 C C . LYS A 1 881 ? -6.927 52.125 150.263 1.00 36.57 879 LYS A C 1
ATOM 13696 O O . LYS A 1 881 ? -6.808 53.320 149.967 1.00 24.27 879 LYS A O 1
ATOM 13715 N N . PRO A 1 882 ? -6.822 51.160 149.344 1.00 31.31 880 PRO A N 1
ATOM 13716 C CA . PRO A 1 882 ? -6.501 51.498 147.952 1.00 36.60 880 PRO A CA 1
ATOM 13717 C C . PRO A 1 882 ? -7.576 52.366 147.319 1.00 33.79 880 PRO A C 1
ATOM 13718 O O . PRO A 1 882 ? -8.731 52.388 147.748 1.00 36.50 880 PRO A O 1
ATOM 13729 N N . PHE A 1 883 ? -7.173 53.093 146.284 1.00 37.93 881 PHE A N 1
ATOM 13730 C CA . PHE A 1 883 ? -8.082 53.901 145.483 1.00 41.48 881 PHE A CA 1
ATOM 13731 C C . PHE A 1 883 ? -8.309 53.218 144.141 1.00 38.95 881 PHE A C 1
ATOM 13732 O O . PHE A 1 883 ? -7.349 52.796 143.486 1.00 37.49 881 PHE A O 1
ATOM 13749 N N . ASP A 1 884 ? -9.575 53.101 143.743 1.00 44.25 882 ASP A N 1
ATOM 13750 C CA . ASP A 1 884 ? -9.926 52.710 142.380 1.00 46.22 882 ASP A CA 1
ATOM 13751 C C . ASP A 1 884 ? -9.802 53.948 141.500 1.00 26.96 882 ASP A C 1
ATOM 13752 O O . ASP A 1 884 ? -10.609 54.876 141.610 1.00 29.92 882 ASP A O 1
ATOM 13761 N N . LEU A 1 885 ? -8.784 53.979 140.637 1.00 36.77 883 LEU A N 1
ATOM 13762 C CA . LEU A 1 885 ? -8.516 55.182 139.854 1.00 23.05 883 LEU A CA 1
ATOM 13763 C C . LEU A 1 885 ? -9.633 55.518 138.871 1.00 29.73 883 LEU A C 1
ATOM 13764 O O . LEU A 1 885 ? -9.659 56.640 138.346 1.00 24.97 883 LEU A O 1
ATOM 13780 N N . ALA A 1 886 ? -10.562 54.600 138.630 1.00 30.78 884 ALA A N 1
ATOM 13781 C CA . ALA A 1 886 ? -11.707 54.868 137.770 1.00 34.19 884 ALA A CA 1
ATOM 13782 C C . ALA A 1 886 ? -12.845 55.583 138.491 1.00 38.67 884 ALA A C 1
ATOM 13783 O O . ALA A 1 886 ? -13.830 55.946 137.839 1.00 40.89 884 ALA A O 1
ATOM 13790 N N . LYS A 1 887 ? -12.733 55.810 139.802 1.00 36.77 885 LYS A N 1
ATOM 13791 C CA . LYS A 1 887 ? -13.811 56.383 140.599 1.00 38.24 885 LYS A CA 1
ATOM 13792 C C . LYS A 1 887 ? -13.343 57.651 141.297 1.00 35.70 885 LYS A C 1
ATOM 13793 O O . LYS A 1 887 ? -12.231 57.704 141.835 1.00 43.11 885 LYS A O 1
ATOM 13812 N N . ALA A 1 888 ? -14.205 58.678 141.282 1.00 33.40 886 ALA A N 1
ATOM 13813 C CA . ALA A 1 888 ? -13.945 59.944 141.950 1.00 30.61 886 ALA A CA 1
ATOM 13814 C C . ALA A 1 888 ? -14.880 60.119 143.146 1.00 27.51 886 ALA A C 1
ATOM 13815 O O . ALA A 1 888 ? -15.974 59.546 143.174 1.00 31.59 886 ALA A O 1
ATOM 13822 N N . PRO A 1 889 ? -14.490 60.914 144.155 1.00 33.87 887 PRO A N 1
ATOM 13823 C CA . PRO A 1 889 ? -13.236 61.665 144.240 1.00 28.24 887 PRO A CA 1
ATOM 13824 C C . PRO A 1 889 ? -12.064 60.815 144.710 1.00 33.36 887 PRO A C 1
ATOM 13825 O O . PRO A 1 889 ? -12.252 59.866 145.472 1.00 30.24 887 PRO A O 1
ATOM 13836 N N . LEU A 1 890 ? -10.856 61.167 144.271 1.00 32.05 888 LEU A N 1
ATOM 13837 C CA . LEU A 1 890 ? -9.652 60.480 144.729 1.00 34.45 888 LEU A CA 1
ATOM 13838 C C . LEU A 1 890 ? -9.205 61.071 146.059 1.00 33.64 888 LEU A C 1
ATOM 13839 O O . LEU A 1 890 ? -8.040 61.455 146.224 1.00 34.28 888 LEU A O 1
ATOM 13855 N N . LEU A 1 891 ? -10.135 61.139 147.010 1.00 31.94 889 LEU A N 1
ATOM 13856 C CA . LEU A 1 891 ? -9.907 61.776 148.301 1.00 35.61 889 LEU A CA 1
ATOM 13857 C C . LEU A 1 891 ? -10.939 61.254 149.288 1.00 27.86 889 LEU A C 1
ATOM 13858 O O . LEU A 1 891 ? -12.127 61.167 148.955 1.00 28.88 889 LEU A O 1
ATOM 13874 N N . ARG A 1 892 ? -10.479 60.904 150.488 1.00 26.32 890 ARG A N 1
ATOM 13875 C CA . ARG A 1 892 ? -11.329 60.506 151.600 1.00 27.19 890 ARG A CA 1
ATOM 13876 C C . ARG A 1 892 ? -10.898 61.269 152.844 1.00 30.34 890 ARG A C 1
ATOM 13877 O O . ARG A 1 892 ? -9.727 61.633 152.986 1.00 20.49 890 ARG A O 1
ATOM 13898 N N . ALA A 1 893 ? -11.846 61.490 153.755 1.00 18.38 891 ALA A N 1
ATOM 13899 C CA . ALA A 1 893 ? -11.589 62.313 154.924 1.00 18.06 891 ALA A CA 1
ATOM 13900 C C . ALA A 1 893 ? -12.453 61.856 156.095 1.00 23.78 891 ALA A C 1
ATOM 13901 O O . ALA A 1 893 ? -13.369 61.041 155.950 1.00 19.93 891 ALA A O 1
ATOM 13908 N N . GLY A 1 894 ? -12.145 62.406 157.261 1.00 20.77 892 GLY A N 1
ATOM 13909 C CA . GLY A 1 894 ? -12.875 62.095 158.471 1.00 22.61 892 GLY A CA 1
ATOM 13910 C C . GLY A 1 894 ? -12.302 62.906 159.611 1.00 27.19 892 GLY A C 1
ATOM 13911 O O . GLY A 1 894 ? -11.288 63.598 159.465 1.00 20.98 892 GLY A O 1
ATOM 13915 N N . VAL A 1 895 ? -12.969 62.809 160.757 1.00 26.94 893 VAL A N 1
ATOM 13916 C CA . VAL A 1 895 ? -12.561 63.513 161.966 1.00 24.56 893 VAL A CA 1
ATOM 13917 C C . VAL A 1 895 ? -12.603 62.535 163.131 1.00 28.06 893 VAL A C 1
ATOM 13918 O O . VAL A 1 895 ? -13.622 61.870 163.355 1.00 26.76 893 VAL A O 1
ATOM 13931 N N . ILE A 1 896 ? -11.496 62.447 163.863 1.00 27.46 894 ILE A N 1
ATOM 13932 C CA . ILE A 1 896 ? -11.395 61.642 165.069 1.00 25.28 894 ILE A CA 1
ATOM 13933 C C . ILE A 1 896 ? -11.394 62.602 166.252 1.00 32.68 894 ILE A C 1
ATOM 13934 O O . ILE A 1 896 ? -10.435 63.358 166.452 1.00 32.95 894 ILE A O 1
ATOM 13950 N N . GLU A 1 897 ? -12.467 62.581 167.038 1.00 31.75 895 GLU A N 1
ATOM 13951 C CA . GLU A 1 897 ? -12.583 63.458 168.194 1.00 42.24 895 GLU A CA 1
ATOM 13952 C C . GLU A 1 897 ? -12.046 62.738 169.426 1.00 29.87 895 GLU A C 1
ATOM 13953 O O . GLU A 1 897 ? -12.453 61.614 169.717 1.00 34.94 895 GLU A O 1
ATOM 13965 N N . THR A 1 898 ? -11.108 63.373 170.120 1.00 30.46 896 THR A N 1
ATOM 13966 C CA . THR A 1 898 ? -10.597 62.873 171.386 1.00 44.90 896 THR A CA 1
ATOM 13967 C C . THR A 1 898 ? -11.070 63.791 172.517 1.00 46.85 896 THR A C 1
ATOM 13968 O O . THR A 1 898 ? -11.912 64.674 172.323 1.00 43.36 896 THR A O 1
ATOM 13979 N N . ALA A 1 899 ? -10.509 63.589 173.708 1.00 52.27 897 ALA A N 1
ATOM 13980 C CA . ALA A 1 899 ? -10.886 64.407 174.851 1.00 53.39 897 ALA A CA 1
ATOM 13981 C C . ALA A 1 899 ? -10.365 65.833 174.748 1.00 50.68 897 ALA A C 1
ATOM 13982 O O . ALA A 1 899 ? -10.943 66.733 175.364 1.00 59.97 897 ALA A O 1
ATOM 13989 N N . ASP A 1 900 ? -9.301 66.065 173.976 1.00 61.04 898 ASP A N 1
ATOM 13990 C CA . ASP A 1 900 ? -8.642 67.361 173.956 1.00 60.90 898 ASP A CA 1
ATOM 13991 C C . ASP A 1 900 ? -8.579 68.029 172.587 1.00 53.44 898 ASP A C 1
ATOM 13992 O O . ASP A 1 900 ? -8.216 69.210 172.521 1.00 52.28 898 ASP A O 1
ATOM 14001 N N . LYS A 1 901 ? -8.940 67.331 171.524 1.00 45.93 899 LYS A N 1
ATOM 14002 C CA . LYS A 1 901 ? -8.888 67.929 170.180 1.00 42.72 899 LYS A CA 1
ATOM 14003 C C . LYS A 1 901 ? -9.626 67.099 169.145 1.00 38.16 899 LYS A C 1
ATOM 14004 O O . LYS A 1 901 ? -10.078 66.019 169.432 1.00 38.78 899 LYS A O 1
ATOM 14023 N N . LYS A 1 902 ? -9.792 67.681 167.982 1.00 31.69 900 LYS A N 1
ATOM 14024 C CA . LYS A 1 902 ? -10.376 66.989 166.839 1.00 31.66 900 LYS A CA 1
ATOM 14025 C C . LYS A 1 902 ? -9.309 66.829 165.760 1.00 30.24 900 LYS A C 1
ATOM 14026 O O . LYS A 1 902 ? -8.747 67.820 165.277 1.00 26.25 900 LYS A O 1
ATOM 14045 N N . VAL A 1 903 ? -9.035 65.589 165.384 1.00 32.43 901 VAL A N 1
ATOM 14046 C CA . VAL A 1 903 ? -8.012 65.286 164.391 1.00 25.31 901 VAL A CA 1
ATOM 14047 C C . VAL A 1 903 ? -8.706 65.113 163.046 1.00 21.72 901 VAL A C 1
ATOM 14048 O O . VAL A 1 903 ? -9.452 64.152 162.840 1.00 24.87 901 VAL A O 1
ATOM 14061 N N . LEU A 1 904 ? -8.485 66.058 162.137 1.00 24.53 902 LEU A N 1
ATOM 14062 C CA . LEU A 1 904 ? -8.931 65.918 160.758 1.00 24.23 902 LEU A CA 1
ATOM 14063 C C . LEU A 1 904 ? -7.872 65.146 159.981 1.00 33.64 902 LEU A C 1
ATOM 14064 O O . LEU A 1 904 ? -6.680 65.466 160.056 1.00 26.10 902 LEU A O 1
ATOM 14080 N N . TRP A 1 905 ? -8.303 64.124 159.254 1.00 24.45 903 TRP A N 1
ATOM 14081 C CA . TRP A 1 905 ? -7.413 63.369 158.385 1.00 27.09 903 TRP A CA 1
ATOM 14082 C C . TRP A 1 905 ? -7.999 63.335 156.982 1.00 26.15 903 TRP A C 1
ATOM 14083 O O . TRP A 1 905 ? -9.217 63.365 156.800 1.00 22.23 903 TRP A O 1
ATOM 14104 N N . PHE A 1 906 ? -7.126 63.293 155.983 1.00 26.72 904 PHE A N 1
ATOM 14105 C CA . PHE A 1 906 ? -7.591 63.053 154.624 1.00 31.19 904 PHE A CA 1
ATOM 14106 C C . PHE A 1 906 ? -6.547 62.226 153.893 1.00 27.77 904 PHE A C 1
ATOM 14107 O O . PHE A 1 906 ? -5.343 62.418 154.071 1.00 30.17 904 PHE A O 1
ATOM 14124 N N . ASP A 1 907 ? -7.025 61.261 153.124 1.00 24.00 905 ASP A N 1
ATOM 14125 C CA . ASP A 1 907 ? -6.179 60.387 152.335 1.00 29.72 905 ASP A CA 1
ATOM 14126 C C . ASP A 1 907 ? -6.460 60.649 150.865 1.00 37.68 905 ASP A C 1
ATOM 14127 O O . ASP A 1 907 ? -7.614 60.854 150.469 1.00 26.18 905 ASP A O 1
ATOM 14136 N N . SER A 1 908 ? -5.394 60.672 150.068 1.00 30.95 906 SER A N 1
ATOM 14137 C CA . SER A 1 908 ? -5.483 60.942 148.643 1.00 27.85 906 SER A CA 1
ATOM 14138 C C . SER A 1 908 ? -4.467 60.072 147.918 1.00 31.81 906 SER A C 1
ATOM 14139 O O . SER A 1 908 ? -3.680 59.347 148.535 1.00 34.66 906 SER A O 1
ATOM 14147 N N . HIS A 1 909 ? -4.515 60.123 146.596 1.00 28.67 907 HIS A N 1
ATOM 14148 C CA . HIS A 1 909 ? -3.601 59.374 145.747 1.00 27.14 907 HIS A CA 1
ATOM 14149 C C . HIS A 1 909 ? -2.594 60.337 145.129 1.00 28.91 907 HIS A C 1
ATOM 14150 O O . HIS A 1 909 ? -2.891 61.513 144.896 1.00 26.92 907 HIS A O 1
ATOM 14164 N N . HIS A 1 910 ? -1.387 59.831 144.887 1.00 28.40 908 HIS A N 1
ATOM 14165 C CA . HIS A 1 910 ? -0.317 60.670 144.363 1.00 30.78 908 HIS A CA 1
ATOM 14166 C C . HIS A 1 910 ? -0.609 61.186 142.952 1.00 30.03 908 HIS A C 1
ATOM 14167 O O . HIS A 1 910 ? -0.046 62.211 142.547 1.00 25.34 908 HIS A O 1
ATOM 14181 N N . ILE A 1 911 ? -1.482 60.516 142.200 1.00 24.17 909 ILE A N 1
ATOM 14182 C CA . ILE A 1 911 ? -1.848 60.983 140.866 1.00 29.11 909 ILE A CA 1
ATOM 14183 C C . ILE A 1 911 ? -2.627 62.287 140.906 1.00 31.55 909 ILE A C 1
ATOM 14184 O O . ILE A 1 911 ? -2.762 62.955 139.875 1.00 29.66 909 ILE A O 1
ATOM 14200 N N . LEU A 1 912 ? -3.122 62.682 142.075 1.00 28.25 910 LEU A N 1
ATOM 14201 C CA . LEU A 1 912 ? -3.810 63.954 142.237 1.00 31.19 910 LEU A CA 1
ATOM 14202 C C . LEU A 1 912 ? -3.040 64.939 143.102 1.00 28.19 910 LEU A C 1
ATOM 14203 O O . LEU A 1 912 ? -2.849 66.089 142.706 1.00 30.29 910 LEU A O 1
ATOM 14219 N N . LEU A 1 913 ? -2.586 64.524 144.278 1.00 30.13 911 LEU A N 1
ATOM 14220 C CA . LEU A 1 913 ? -2.046 65.448 145.268 1.00 33.82 911 LEU A CA 1
ATOM 14221 C C . LEU A 1 913 ? -0.525 65.334 145.334 1.00 36.72 911 LEU A C 1
ATOM 14222 O O . LEU A 1 913 ? 0.014 64.340 145.839 1.00 31.34 911 LEU A O 1
ATOM 14238 N N . ASP A 1 914 ? 0.162 66.365 144.858 1.00 28.35 912 ASP A N 1
ATOM 14239 C CA . ASP A 1 914 ? 1.597 66.477 145.055 1.00 30.86 912 ASP A CA 1
ATOM 14240 C C . ASP A 1 914 ? 1.873 67.551 146.107 1.00 32.09 912 ASP A C 1
ATOM 14241 O O . ASP A 1 914 ? 0.950 68.104 146.718 1.00 23.79 912 ASP A O 1
ATOM 14250 N N . GLY A 1 915 ? 3.157 67.859 146.301 1.00 32.59 913 GLY A N 1
ATOM 14251 C CA . GLY A 1 915 ? 3.549 68.753 147.381 1.00 23.81 913 GLY A CA 1
ATOM 14252 C C . GLY A 1 915 ? 2.900 70.121 147.294 1.00 23.46 913 GLY A C 1
ATOM 14253 O O . GLY A 1 915 ? 2.297 70.602 148.258 1.00 33.37 913 GLY A O 1
ATOM 14257 N N . LEU A 1 916 ? 3.015 70.774 146.142 1.00 23.86 914 LEU A N 1
ATOM 14258 C CA . LEU A 1 916 ? 2.418 72.098 146.004 1.00 28.10 914 LEU A CA 1
ATOM 14259 C C . LEU A 1 916 ? 0.895 72.028 146.029 1.00 25.01 914 LEU A C 1
ATOM 14260 O O . LEU A 1 916 ? 0.243 72.972 146.486 1.00 21.51 914 LEU A O 1
ATOM 14276 N N . SER A 1 917 ? 0.311 70.929 145.541 1.00 19.55 915 SER A N 1
ATOM 14277 C CA . SER A 1 917 ? -1.139 70.786 145.600 1.00 28.95 915 SER A CA 1
ATOM 14278 C C . SER A 1 917 ? -1.623 70.781 147.046 1.00 29.91 915 SER A C 1
ATOM 14279 O O . SER A 1 917 ? -2.649 71.391 147.370 1.00 31.49 915 SER A O 1
ATOM 14287 N N . LYS A 1 918 ? -0.877 70.117 147.935 1.00 25.72 916 LYS A N 1
ATOM 14288 C CA . LYS A 1 918 ? -1.199 70.138 149.356 1.00 26.36 916 LYS A CA 1
ATOM 14289 C C . LYS A 1 918 ? -1.183 71.560 149.901 1.00 27.64 916 LYS A C 1
ATOM 14290 O O . LYS A 1 918 ? -2.062 71.940 150.687 1.00 28.38 916 LYS A O 1
ATOM 14309 N N . SER A 1 919 ? -0.202 72.366 149.485 1.00 28.97 917 SER A N 1
ATOM 14310 C CA . SER A 1 919 ? -0.137 73.751 149.943 1.00 37.93 917 SER A CA 1
ATOM 14311 C C . SER A 1 919 ? -1.349 74.544 149.471 1.00 32.72 917 SER A C 1
ATOM 14312 O O . SER A 1 919 ? -1.902 75.355 150.222 1.00 32.52 917 SER A O 1
ATOM 14320 N N . ILE A 1 920 ? -1.767 74.333 148.224 1.00 35.22 918 ILE A N 1
ATOM 14321 C CA . ILE A 1 920 ? -2.961 75.003 147.716 1.00 38.39 918 ILE A CA 1
ATOM 14322 C C . ILE A 1 920 ? -4.186 74.544 148.498 1.00 37.65 918 ILE A C 1
ATOM 14323 O O . ILE A 1 920 ? -5.006 75.355 148.940 1.00 29.04 918 ILE A O 1
ATOM 14339 N N . LEU A 1 921 ? -4.321 73.230 148.681 1.00 32.39 919 LEU A N 1
ATOM 14340 C CA . LEU A 1 921 ? -5.459 72.687 149.410 1.00 31.57 919 LEU A CA 1
ATOM 14341 C C . LEU A 1 921 ? -5.529 73.252 150.821 1.00 28.91 919 LEU A C 1
ATOM 14342 O O . LEU A 1 921 ? -6.619 73.546 151.328 1.00 28.74 919 LEU A O 1
ATOM 14358 N N . ALA A 1 922 ? -4.377 73.405 151.475 1.00 32.12 920 ALA A N 1
ATOM 14359 C CA . ALA A 1 922 ? -4.363 73.937 152.832 1.00 29.97 920 ALA A CA 1
ATOM 14360 C C . ALA A 1 922 ? -4.736 75.415 152.856 1.00 31.63 920 ALA A C 1
ATOM 14361 O O .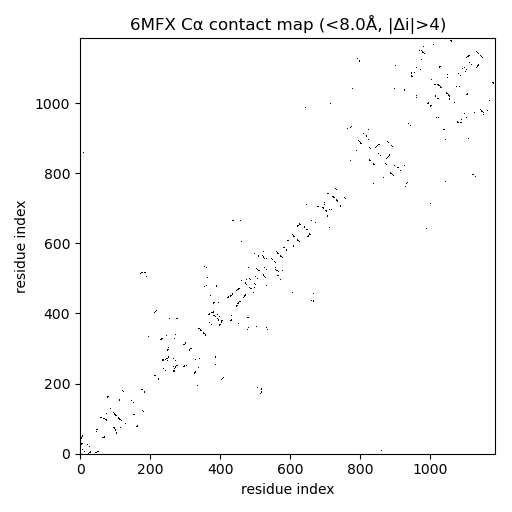 ALA A 1 922 ? -5.486 75.858 153.736 1.00 32.70 920 ALA A O 1
ATOM 14368 N N . ARG A 1 923 ? -4.219 76.198 151.908 1.00 30.19 921 ARG A N 1
ATOM 14369 C CA . ARG A 1 923 ? -4.537 77.623 151.886 1.00 33.32 921 ARG A CA 1
ATOM 14370 C C . ARG A 1 923 ? -6.022 77.846 151.627 1.00 34.54 921 ARG A C 1
ATOM 14371 O O . ARG A 1 923 ? -6.656 78.680 152.281 1.00 28.35 921 ARG A O 1
ATOM 14392 N N . GLU A 1 924 ? -6.598 77.108 150.679 1.00 27.76 922 GLU A N 1
ATOM 14393 C CA . GLU A 1 924 ? -8.006 77.305 150.359 1.00 31.10 922 GLU A CA 1
ATOM 14394 C C . GLU A 1 924 ? -8.901 76.774 151.470 1.00 34.50 922 GLU A C 1
ATOM 14395 O O . GLU A 1 924 ? -9.978 77.327 151.715 1.00 31.19 922 GLU A O 1
ATOM 14407 N N . LEU A 1 925 ? -8.466 75.726 152.168 1.00 35.55 923 LEU A N 1
ATOM 14408 C CA . LEU A 1 925 ? -9.226 75.237 153.310 1.00 30.11 923 LEU A CA 1
ATOM 14409 C C . LEU A 1 925 ? -9.225 76.260 154.436 1.00 34.30 923 LEU A C 1
ATOM 14410 O O . LEU A 1 925 ? -10.246 76.465 155.102 1.00 37.30 923 LEU A O 1
ATOM 14426 N N . GLN A 1 926 ? -8.093 76.925 154.653 1.00 32.64 924 GLN A N 1
ATOM 14427 C CA . GLN A 1 926 ? -8.029 77.943 155.693 1.00 32.88 924 GLN A CA 1
ATOM 14428 C C . GLN A 1 926 ? -8.955 79.109 155.375 1.00 42.61 924 GLN A C 1
ATOM 14429 O O . GLN A 1 926 ? -9.607 79.658 156.273 1.00 40.00 924 GLN A O 1
ATOM 14443 N N . ALA A 1 927 ? -9.029 79.503 154.103 1.00 33.66 925 ALA A N 1
ATOM 14444 C CA . ALA A 1 927 ? -9.898 80.610 153.721 1.00 42.77 925 ALA A CA 1
ATOM 14445 C C . ALA A 1 927 ? -11.365 80.265 153.957 1.00 41.87 925 ALA A C 1
ATOM 14446 O O . ALA A 1 927 ? -12.120 81.068 154.513 1.00 43.74 925 ALA A O 1
ATOM 14453 N N . LEU A 1 928 ? -11.786 79.060 153.552 1.00 43.42 926 LEU A N 1
ATOM 14454 C CA . LEU A 1 928 ? -13.187 78.672 153.698 1.00 38.87 926 LEU A CA 1
ATOM 14455 C C . LEU A 1 928 ? -13.610 78.631 155.163 1.00 44.59 926 LEU A C 1
ATOM 14456 O O . LEU A 1 928 ? -14.712 79.073 155.512 1.00 47.18 926 LEU A O 1
ATOM 14472 N N . LEU A 1 929 ? -12.757 78.091 156.036 1.00 43.37 927 LEU A N 1
ATOM 14473 C CA . LEU A 1 929 ? -13.066 78.075 157.460 1.00 35.90 927 LEU A CA 1
ATOM 14474 C C . LEU A 1 929 ? -13.093 79.478 158.052 1.00 41.20 927 LEU A C 1
ATOM 14475 O O . LEU A 1 929 ? -13.667 79.676 159.127 1.00 50.06 927 LEU A O 1
ATOM 14491 N N . GLY A 1 930 ? -12.475 80.446 157.388 1.00 48.45 928 GLY A N 1
ATOM 14492 C CA . GLY A 1 930 ? -12.531 81.830 157.801 1.00 46.26 928 GLY A CA 1
ATOM 14493 C C . GLY A 1 930 ? -13.667 82.615 157.189 1.00 50.21 928 GLY A C 1
ATOM 14494 O O . GLY A 1 930 ? -13.713 83.839 157.345 1.00 68.65 928 GLY A O 1
ATOM 14498 N N . GLN A 1 931 ? -14.585 81.949 156.492 1.00 54.20 929 GLN A N 1
ATOM 14499 C CA . GLN A 1 931 ? -15.732 82.603 155.863 1.00 65.86 929 GLN A CA 1
ATOM 14500 C C . GLN A 1 931 ? -15.264 83.642 154.841 1.00 63.67 929 GLN A C 1
ATOM 14501 O O . GLN A 1 931 ? -15.609 84.825 154.900 1.00 68.78 929 GLN A O 1
ATOM 14515 N N . GLN A 1 932 ? -14.463 83.171 153.890 1.00 60.68 930 GLN A N 1
ATOM 14516 C CA . GLN A 1 932 ? -13.971 83.992 152.797 1.00 54.72 930 GLN A CA 1
ATOM 14517 C C . GLN A 1 932 ? -14.460 83.420 151.475 1.00 59.81 930 GLN A C 1
ATOM 14518 O O . GLN A 1 932 ? -14.723 82.220 151.359 1.00 57.29 930 GLN A O 1
ATOM 14532 N N . VAL A 1 933 ? -14.586 84.295 150.481 1.00 74.45 931 VAL A N 1
ATOM 14533 C CA . VAL A 1 933 ? -15.032 83.916 149.145 1.00 80.06 931 VAL A CA 1
ATOM 14534 C C . VAL A 1 933 ? -13.809 83.743 148.257 1.00 76.40 931 VAL A C 1
ATOM 14535 O O . VAL A 1 933 ? -12.868 84.547 148.311 1.00 64.01 931 VAL A O 1
ATOM 14548 N N . LEU A 1 934 ? -13.818 82.691 147.444 1.00 75.16 932 LEU A N 1
ATOM 14549 C CA . LEU A 1 934 ? -12.707 82.357 146.567 1.00 74.25 932 LEU A CA 1
ATOM 14550 C C . LEU A 1 934 ? -13.092 82.600 145.114 1.00 70.62 932 LEU A C 1
ATOM 14551 O O . LEU A 1 934 ? -14.188 82.227 144.683 1.00 61.49 932 LEU A O 1
ATOM 14567 N N . SER A 1 935 ? -12.184 83.217 144.362 1.00 73.88 933 SER A N 1
ATOM 14568 C CA . SER A 1 935 ? -12.401 83.392 142.935 1.00 74.35 933 SER A CA 1
ATOM 14569 C C . SER A 1 935 ? -12.265 82.045 142.224 1.00 73.87 933 SER A C 1
ATOM 14570 O O . SER A 1 935 ? -11.460 81.200 142.627 1.00 79.98 933 SER A O 1
ATOM 14578 N N . PRO A 1 936 ? -13.041 81.817 141.164 1.00 68.95 934 PRO A N 1
ATOM 14579 C CA . PRO A 1 936 ? -13.015 80.502 140.513 1.00 70.36 934 PRO A CA 1
ATOM 14580 C C . PRO A 1 936 ? -11.639 80.170 139.955 1.00 55.74 934 PRO A C 1
ATOM 14581 O O . PRO A 1 936 ? -10.796 81.040 139.730 1.00 56.75 934 PRO A O 1
ATOM 14592 N N . VAL A 1 937 ? -11.416 78.879 139.744 1.00 54.08 935 VAL A N 1
ATOM 14593 C CA . VAL A 1 937 ? -10.172 78.404 139.151 1.00 57.90 935 VAL A CA 1
ATOM 14594 C C . VAL A 1 937 ? -10.233 78.634 137.646 1.00 49.00 935 VAL A C 1
ATOM 14595 O O . VAL A 1 937 ? -11.200 78.242 136.983 1.00 55.65 935 VAL A O 1
ATOM 14608 N N . GLU A 1 938 ? -9.228 79.311 137.112 1.00 40.06 936 GLU A N 1
ATOM 14609 C CA . GLU A 1 938 ? -9.165 79.711 135.685 1.00 49.24 936 GLU A CA 1
ATOM 14610 C C . GLU A 1 938 ? -8.721 78.557 134.786 1.00 50.14 936 GLU A C 1
ATOM 14611 O O . GLU A 1 938 ? -9.449 78.276 133.858 1.00 46.69 936 GLU A O 1
ATOM 14623 N N . LYS A 1 939 ? -7.598 77.902 135.053 1.00 39.48 937 LYS A N 1
ATOM 14624 C CA . LYS A 1 939 ? -7.093 76.812 134.186 1.00 31.83 937 LYS A CA 1
ATOM 14625 C C . LYS A 1 939 ? -7.426 75.434 134.734 1.00 36.97 937 LYS A C 1
ATOM 14626 O O . LYS A 1 939 ? -7.822 75.335 135.839 1.00 34.75 937 LYS A O 1
ATOM 14645 N N . THR A 1 940 ? -7.258 74.413 133.928 1.00 34.33 938 THR A N 1
ATOM 14646 C CA . THR A 1 940 ? -7.510 73.020 134.325 1.00 39.42 938 THR A CA 1
ATOM 14647 C C . THR A 1 940 ? -6.298 72.161 133.978 1.00 40.78 938 THR A C 1
ATOM 14648 O O . THR A 1 940 ? -5.656 72.438 133.006 1.00 37.38 938 THR A O 1
ATOM 14659 N N . TYR A 1 941 ? -6.063 71.114 134.738 1.00 31.66 939 TYR A N 1
ATOM 14660 C CA . TYR A 1 941 ? -4.931 70.230 134.495 1.00 31.41 939 TYR A CA 1
ATOM 14661 C C . TYR A 1 941 ? -4.985 69.605 133.107 1.00 32.26 939 TYR A C 1
ATOM 14662 O O . TYR A 1 941 ? -3.941 69.367 132.485 1.00 24.98 939 TYR A O 1
ATOM 14680 N N . LYS A 1 942 ? -6.186 69.287 132.619 1.00 31.42 940 LYS A N 1
ATOM 14681 C CA . LYS A 1 942 ? -6.298 68.556 131.360 1.00 35.65 940 LYS A CA 1
ATOM 14682 C C . LYS A 1 942 ? -5.808 69.390 130.181 1.00 36.07 940 LYS A C 1
ATOM 14683 O O . LYS A 1 942 ? -5.379 68.832 129.161 1.00 26.02 940 LYS A O 1
ATOM 14702 N N . SER A 1 943 ? -5.865 70.714 130.296 1.00 32.42 941 SER A N 1
ATOM 14703 C CA . SER A 1 943 ? -5.340 71.564 129.236 1.00 40.54 941 SER A CA 1
ATOM 14704 C C . SER A 1 943 ? -3.819 71.618 129.291 1.00 44.26 941 SER A C 1
ATOM 14705 O O . SER A 1 943 ? -3.159 71.635 128.247 1.00 38.86 941 SER A O 1
ATOM 14713 N N . PHE A 1 944 ? -3.242 71.630 130.495 1.00 46.46 942 PHE A N 1
ATOM 14714 C CA . PHE A 1 944 ? -1.790 71.541 130.603 1.00 35.64 942 PHE A CA 1
ATOM 14715 C C . PHE A 1 944 ? -1.285 70.232 130.012 1.00 31.04 942 PHE A C 1
ATOM 14716 O O . PHE A 1 944 ? -0.232 70.199 129.368 1.00 37.87 942 PHE A O 1
ATOM 14733 N N . ALA A 1 945 ? -2.035 69.146 130.198 1.00 34.20 943 ALA A N 1
ATOM 14734 C CA . ALA A 1 945 ? -1.594 67.854 129.687 1.00 38.52 943 ALA A CA 1
ATOM 14735 C C . ALA A 1 945 ? -1.526 67.840 128.162 1.00 45.20 943 ALA A C 1
ATOM 14736 O O . ALA A 1 945 ? -0.638 67.206 127.577 1.00 37.56 943 ALA A O 1
ATOM 14743 N N . ARG A 1 946 ? -2.470 68.512 127.496 1.00 47.76 944 ARG A N 1
ATOM 14744 C CA . ARG A 1 946 ? -2.435 68.564 126.037 1.00 50.85 944 ARG A CA 1
ATOM 14745 C C . ARG A 1 946 ? -1.316 69.475 125.551 1.00 42.34 944 ARG A C 1
ATOM 14746 O O . ARG A 1 946 ? -0.638 69.165 124.565 1.00 46.10 944 ARG A O 1
ATOM 14767 N N . TRP A 1 947 ? -1.102 70.596 126.240 1.00 34.66 945 TRP A N 1
ATOM 14768 C CA . TRP A 1 947 ? -0.001 71.489 125.899 1.00 37.23 945 TRP A CA 1
ATOM 14769 C C . TRP A 1 947 ? 1.346 70.783 126.011 1.00 48.00 945 TRP A C 1
ATOM 14770 O O . TRP A 1 947 ? 2.197 70.903 125.119 1.00 39.86 945 TRP A O 1
ATOM 14791 N N . GLN A 1 948 ? 1.562 70.042 127.104 1.00 41.76 946 GLN A N 1
ATOM 14792 C CA . GLN A 1 948 ? 2.852 69.389 127.310 1.00 44.39 946 GLN A CA 1
ATOM 14793 C C . GLN A 1 948 ? 3.050 68.227 126.341 1.00 36.07 946 GLN A C 1
ATOM 14794 O O . GLN A 1 948 ? 4.162 68.010 125.848 1.00 41.15 946 GLN A O 1
ATOM 14808 N N . ASN A 1 949 ? 1.994 67.450 126.079 1.00 35.68 947 ASN A N 1
ATOM 14809 C CA . ASN A 1 949 ? 2.115 66.339 125.140 1.00 38.75 947 ASN A CA 1
ATOM 14810 C C . ASN A 1 949 ? 2.531 66.825 123.754 1.00 48.60 947 ASN A C 1
ATOM 14811 O O . ASN A 1 949 ? 3.234 66.111 123.030 1.00 33.73 947 ASN A O 1
ATOM 14822 N N . GLU A 1 950 ? 2.117 68.035 123.372 1.00 34.64 948 GLU A N 1
ATOM 14823 C CA . GLU A 1 950 ? 2.553 68.597 122.102 1.00 55.69 948 GLU A CA 1
ATOM 14824 C C . GLU A 1 950 ? 3.968 69.140 122.214 1.00 48.98 948 GLU A C 1
ATOM 14825 O O . GLU A 1 950 ? 4.764 69.008 121.278 1.00 45.37 948 GLU A O 1
ATOM 14837 N N . TRP A 1 951 ? 4.304 69.723 123.367 1.00 46.56 949 TRP A N 1
ATOM 14838 C CA . TRP A 1 951 ? 5.653 70.233 123.578 1.00 43.48 949 TRP A CA 1
ATOM 14839 C C . TRP A 1 951 ? 6.698 69.140 123.402 1.00 39.66 949 TRP A C 1
ATOM 14840 O O . TRP A 1 951 ? 7.833 69.433 123.014 1.00 46.97 949 TRP A O 1
ATOM 14861 N N . PHE A 1 952 ? 6.336 67.878 123.662 1.00 38.62 950 PHE A N 1
ATOM 14862 C CA . PHE A 1 952 ? 7.250 66.761 123.445 1.00 38.13 950 PHE A CA 1
ATOM 14863 C C . PHE A 1 952 ? 7.649 66.585 121.979 1.00 53.03 950 PHE A C 1
ATOM 14864 O O . PHE A 1 952 ? 8.503 65.738 121.685 1.00 42.85 950 PHE A O 1
ATOM 14881 N N . ALA A 1 953 ? 7.046 67.335 121.055 1.00 46.98 951 ALA A N 1
ATOM 14882 C CA . ALA A 1 953 ? 7.403 67.261 119.644 1.00 50.86 951 ALA A CA 1
ATOM 14883 C C . ALA A 1 953 ? 8.218 68.455 119.174 1.00 44.68 951 ALA A C 1
ATOM 14884 O O . ALA A 1 953 ? 8.611 68.498 118.004 1.00 62.38 951 ALA A O 1
ATOM 14891 N N . SER A 1 954 ? 8.483 69.420 120.045 1.00 50.53 952 SER A N 1
ATOM 14892 C CA . SER A 1 954 ? 9.238 70.598 119.663 1.00 47.38 952 SER A CA 1
ATOM 14893 C C . SER A 1 954 ? 10.740 70.314 119.709 1.00 52.86 952 SER A C 1
ATOM 14894 O O . SER A 1 954 ? 11.195 69.282 120.210 1.00 45.37 952 SER A O 1
ATOM 14902 N N . ASP A 1 955 ? 11.518 71.257 119.171 1.00 57.18 953 ASP A N 1
ATOM 14903 C CA . ASP A 1 955 ? 12.970 71.117 119.183 1.00 62.55 953 ASP A CA 1
ATOM 14904 C C . ASP A 1 955 ? 13.545 71.347 120.574 1.00 51.78 953 ASP A C 1
ATOM 14905 O O . ASP A 1 955 ? 14.565 70.742 120.928 1.00 50.61 953 ASP A O 1
ATOM 14914 N N . GLU A 1 956 ? 12.919 72.217 121.370 1.00 53.67 954 GLU A N 1
ATOM 14915 C CA . GLU A 1 956 ? 13.390 72.439 122.733 1.00 54.36 954 GLU A CA 1
ATOM 14916 C C . GLU A 1 956 ? 13.412 71.137 123.523 1.00 40.07 954 GLU A C 1
ATOM 14917 O O . GLU A 1 956 ? 14.355 70.876 124.279 1.00 40.88 954 GLU A O 1
ATOM 14929 N N . TYR A 1 957 ? 12.387 70.301 123.354 1.00 38.61 955 TYR A N 1
ATOM 14930 C CA . TYR A 1 957 ? 12.389 68.999 124.007 1.00 41.77 955 TYR A CA 1
ATOM 14931 C C . TYR A 1 957 ? 13.525 68.128 123.490 1.00 51.61 955 TYR A C 1
ATOM 14932 O O . TYR A 1 957 ? 14.189 67.431 124.269 1.00 40.03 955 TYR A O 1
ATOM 14950 N N . GLU A 1 958 ? 13.755 68.145 122.172 1.00 48.61 956 GLU A N 1
ATOM 14951 C CA . GLU A 1 958 ? 14.822 67.336 121.596 1.00 46.36 956 GLU A CA 1
ATOM 14952 C C . GLU A 1 958 ? 16.164 67.681 122.230 1.00 35.71 956 GLU A C 1
ATOM 14953 O O . GLU A 1 958 ? 16.985 66.794 122.490 1.00 35.17 956 GLU A O 1
ATOM 14965 N N . GLN A 1 959 ? 16.385 68.966 122.515 1.00 28.90 957 GLN A N 1
ATOM 14966 C CA . GLN A 1 959 ? 17.634 69.399 123.125 1.00 36.24 957 GLN A CA 1
ATOM 14967 C C . GLN A 1 959 ? 17.744 68.927 124.572 1.00 47.49 957 GLN A C 1
ATOM 14968 O O . GLN A 1 959 ? 18.830 68.541 125.023 1.00 37.48 957 GLN A O 1
ATOM 14982 N N . GLN A 1 960 ? 16.633 68.945 125.317 1.00 48.75 958 GLN A N 1
ATOM 14983 C CA . GLN A 1 960 ? 16.678 68.511 126.711 1.00 38.93 958 GLN A CA 1
ATOM 14984 C C . GLN A 1 960 ? 16.999 67.028 126.800 1.00 31.42 958 GLN A C 1
ATOM 14985 O O . GLN A 1 960 ? 17.899 66.621 127.545 1.00 32.65 958 GLN A O 1
ATOM 14999 N N . ILE A 1 961 ? 16.299 66.202 126.020 1.00 26.32 959 ILE A N 1
ATOM 15000 C CA . ILE A 1 961 ? 16.573 64.769 126.059 1.00 32.87 959 ILE A CA 1
ATOM 15001 C C . ILE A 1 961 ? 17.993 64.475 125.587 1.00 40.94 959 ILE A C 1
ATOM 15002 O O . ILE A 1 961 ? 18.601 63.480 126.007 1.00 39.37 959 ILE A O 1
ATOM 15018 N N . ALA A 1 962 ? 18.546 65.329 124.713 1.00 42.02 960 ALA A N 1
ATOM 15019 C CA . ALA A 1 962 ? 19.927 65.163 124.266 1.00 40.24 960 ALA A CA 1
ATOM 15020 C C . ALA A 1 962 ? 20.919 65.361 125.405 1.00 36.57 960 ALA A C 1
ATOM 15021 O O . ALA A 1 962 ? 21.970 64.710 125.430 1.00 36.90 960 ALA A O 1
ATOM 15028 N N . TYR A 1 963 ? 20.618 66.266 126.341 1.00 35.65 961 TYR A N 1
ATOM 15029 C CA . TYR A 1 963 ? 21.445 66.405 127.536 1.00 40.17 961 TYR A CA 1
ATOM 15030 C C . TYR A 1 963 ? 21.527 65.092 128.315 1.00 38.93 961 TYR A C 1
ATOM 15031 O O . TYR A 1 963 ? 22.611 64.694 128.762 1.00 34.10 961 TYR A O 1
ATOM 15049 N N . TRP A 1 964 ? 20.394 64.393 128.472 1.00 29.93 962 TRP A N 1
ATOM 15050 C CA . TRP A 1 964 ? 20.372 63.173 129.274 1.00 36.94 962 TRP A CA 1
ATOM 15051 C C . TRP A 1 964 ? 21.006 62.007 128.527 1.00 37.46 962 TRP A C 1
ATOM 15052 O O . TRP A 1 964 ? 21.697 61.181 129.134 1.00 35.20 962 TRP A O 1
ATOM 15073 N N . LYS A 1 965 ? 20.775 61.917 127.216 1.00 43.59 963 LYS A N 1
ATOM 15074 C CA . LYS A 1 965 ? 21.450 60.897 126.420 1.00 45.63 963 LYS A CA 1
ATOM 15075 C C . LYS A 1 965 ? 22.962 60.982 126.595 1.00 28.92 963 LYS A C 1
ATOM 15076 O O . LYS A 1 965 ? 23.632 59.962 126.782 1.00 33.81 963 LYS A O 1
ATOM 15095 N N . THR A 1 966 ? 23.507 62.198 126.583 1.00 25.86 964 THR A N 1
ATOM 15096 C CA . THR A 1 966 ? 24.945 62.383 126.735 1.00 37.17 964 THR A CA 1
ATOM 15097 C C . THR A 1 966 ? 25.397 62.068 128.155 1.00 42.56 964 THR A C 1
ATOM 15098 O O . THR A 1 966 ? 26.346 61.301 128.360 1.00 39.80 964 THR A O 1
ATOM 15109 N N . LEU A 1 967 ? 24.722 62.646 129.153 1.00 44.14 965 LEU A N 1
ATOM 15110 C CA . LEU A 1 967 ? 25.145 62.462 130.538 1.00 29.63 965 LEU A CA 1
ATOM 15111 C C . LEU A 1 967 ? 25.032 61.004 130.961 1.00 31.60 965 LEU A C 1
ATOM 15112 O O . LEU A 1 967 ? 25.928 60.471 131.623 1.00 33.02 965 LEU A O 1
ATOM 15128 N N . LEU A 1 968 ? 23.950 60.339 130.579 1.00 32.12 966 LEU A N 1
ATOM 15129 C CA . LEU A 1 968 ? 23.670 59.000 131.076 1.00 40.57 966 LEU A CA 1
ATOM 15130 C C . LEU A 1 968 ? 24.277 57.910 130.208 1.00 42.01 966 LEU A C 1
ATOM 15131 O O . LEU A 1 968 ? 23.999 56.727 130.428 1.00 51.57 966 LEU A O 1
ATOM 15147 N N . GLN A 1 969 ? 25.109 58.270 129.243 1.00 48.15 967 GLN A N 1
ATOM 15148 C CA . GLN A 1 969 ? 25.777 57.256 128.446 1.00 54.00 967 GLN A CA 1
ATOM 15149 C C . GLN A 1 969 ? 26.882 56.594 129.257 1.00 64.86 967 GLN A C 1
ATOM 15150 O O . GLN A 1 969 ? 27.564 57.238 130.061 1.00 68.91 967 GLN A O 1
ATOM 15164 N N . GLY A 1 970 ? 27.053 55.296 129.042 1.00 57.37 968 GLY A N 1
ATOM 15165 C CA . GLY A 1 970 ? 28.218 54.620 129.573 1.00 74.90 968 GLY A CA 1
ATOM 15166 C C . GLY A 1 970 ? 28.252 54.579 131.089 1.00 77.73 968 GLY A C 1
ATOM 15167 O O . GLY A 1 970 ? 27.230 54.407 131.762 1.00 75.08 968 GLY A O 1
ATOM 15171 N N . GLU A 1 971 ? 29.456 54.671 131.622 1.00 89.31 969 GLU A N 1
ATOM 15172 C CA . GLU A 1 971 ? 29.796 54.518 133.054 1.00 102.76 969 GLU A CA 1
ATOM 15173 C C . GLU A 1 971 ? 28.875 55.344 133.952 1.00 99.62 969 GLU A C 1
ATOM 15174 O O . GLU A 1 971 ? 29.049 56.566 133.948 1.00 96.17 969 GLU A O 1
ATOM 15186 N N . LEU A 1 972 ? 27.935 54.710 134.671 1.00 96.18 970 LEU A N 1
ATOM 15187 C CA . LEU A 1 972 ? 27.096 55.387 135.648 1.00 90.43 970 LEU A CA 1
ATOM 15188 C C . LEU A 1 972 ? 27.499 54.922 137.038 1.00 88.02 970 LEU A C 1
ATOM 15189 O O . LEU A 1 972 ? 27.495 53.707 137.291 1.00 81.94 970 LEU A O 1
ATOM 15205 N N . PRO A 1 973 ? 27.852 55.816 137.963 1.00 93.81 971 PRO A N 1
ATOM 15206 C CA . PRO A 1 973 ? 28.294 55.359 139.286 1.00 78.77 971 PRO A CA 1
ATOM 15207 C C . PRO A 1 973 ? 27.235 54.499 139.958 1.00 80.92 971 PRO A C 1
ATOM 15208 O O . PRO A 1 973 ? 26.047 54.557 139.633 1.00 86.97 971 PRO A O 1
ATOM 15219 N N . ALA A 1 974 ? 27.691 53.680 140.902 1.00 92.79 972 ALA A N 1
ATOM 15220 C CA . ALA A 1 974 ? 26.827 52.752 141.629 1.00 88.10 972 ALA A CA 1
ATOM 15221 C C . ALA A 1 974 ? 27.033 52.976 143.123 1.00 91.72 972 ALA A C 1
ATOM 15222 O O . ALA A 1 974 ? 28.006 52.484 143.704 1.00 95.47 972 ALA A O 1
ATOM 15229 N N . VAL A 1 975 ? 26.120 53.722 143.740 1.00 80.31 973 VAL A N 1
ATOM 15230 C CA . VAL A 1 975 ? 26.141 53.935 145.184 1.00 95.02 973 VAL A CA 1
ATOM 15231 C C . VAL A 1 975 ? 25.546 52.696 145.848 1.00 93.13 973 VAL A C 1
ATOM 15232 O O . VAL A 1 975 ? 24.331 52.486 145.818 1.00 87.11 973 VAL A O 1
ATOM 15245 N N . GLN A 1 976 ? 26.404 51.872 146.443 1.00 74.64 974 GLN A N 1
ATOM 15246 C CA . GLN A 1 976 ? 25.993 50.627 147.086 1.00 84.10 974 GLN A CA 1
ATOM 15247 C C . GLN A 1 976 ? 26.219 50.768 148.588 1.00 71.50 974 GLN A C 1
ATOM 15248 O O . GLN A 1 976 ? 27.336 50.577 149.079 1.00 73.20 974 GLN A O 1
ATOM 15262 N N . LEU A 1 977 ? 25.154 51.102 149.312 1.00 59.90 975 LEU A N 1
ATOM 15263 C CA . LEU A 1 977 ? 25.238 51.241 150.752 1.00 56.08 975 LEU A CA 1
ATOM 15264 C C . LEU A 1 977 ? 25.351 49.869 151.414 1.00 60.81 975 LEU A C 1
ATOM 15265 O O . LEU A 1 977 ? 24.919 48.859 150.854 1.00 46.78 975 LEU A O 1
ATOM 15281 N N . PRO A 1 978 ? 25.928 49.810 152.616 1.00 66.76 976 PRO A N 1
ATOM 15282 C CA . PRO A 1 978 ? 25.980 48.532 153.340 1.00 67.21 976 PRO A CA 1
ATOM 15283 C C . PRO A 1 978 ? 24.613 48.116 153.859 1.00 62.91 976 PRO A C 1
ATOM 15284 O O . PRO A 1 978 ? 24.108 48.689 154.829 1.00 61.02 976 PRO A O 1
ATOM 15295 N N . THR A 1 979 ? 24.009 47.121 153.222 1.00 62.39 977 THR A N 1
ATOM 15296 C CA . THR A 1 979 ? 22.680 46.646 153.575 1.00 56.51 977 THR A CA 1
ATOM 15297 C C . THR A 1 979 ? 22.741 45.163 153.923 1.00 61.26 977 THR A C 1
ATOM 15298 O O . THR A 1 979 ? 23.806 44.542 153.928 1.00 69.44 977 THR A O 1
ATOM 15309 N N . LYS A 1 980 ? 21.573 44.603 154.229 1.00 65.03 978 LYS A N 1
ATOM 15310 C CA . LYS A 1 980 ? 21.413 43.169 154.385 1.00 58.86 978 LYS A CA 1
ATOM 15311 C C . LYS A 1 980 ? 21.145 42.546 153.016 1.00 54.56 978 LYS A C 1
ATOM 15312 O O . LYS A 1 980 ? 21.026 43.239 152.003 1.00 68.81 978 LYS A O 1
ATOM 15331 N N . LYS A 1 981 ? 21.050 41.220 152.981 1.00 70.76 979 LYS A N 1
ATOM 15332 C CA . LYS A 1 981 ? 20.788 40.522 151.729 1.00 69.49 979 LYS A CA 1
ATOM 15333 C C . LYS A 1 981 ? 19.453 40.972 151.150 1.00 71.82 979 LYS A C 1
ATOM 15334 O O . LYS A 1 981 ? 18.396 40.740 151.746 1.00 78.69 979 LYS A O 1
ATOM 15338 N N . ARG A 1 982 ? 19.502 41.621 149.992 1.00 66.40 980 ARG A N 1
ATOM 15339 C CA . ARG A 1 982 ? 18.289 42.145 149.390 1.00 65.58 980 ARG A CA 1
ATOM 15340 C C . ARG A 1 982 ? 17.280 41.018 149.174 1.00 63.22 980 ARG A C 1
ATOM 15341 O O . ARG A 1 982 ? 17.662 39.875 148.908 1.00 68.41 980 ARG A O 1
ATOM 15362 N N . PRO A 1 983 ? 15.985 41.304 149.291 1.00 68.20 981 PRO A N 1
ATOM 15363 C CA . PRO A 1 983 ? 14.973 40.312 148.913 1.00 69.47 981 PRO A CA 1
ATOM 15364 C C . PRO A 1 983 ? 15.073 39.976 147.437 1.00 74.36 981 PRO A C 1
ATOM 15365 O O . PRO A 1 983 ? 15.782 40.659 146.683 1.00 73.57 981 PRO A O 1
ATOM 15376 N N . PRO A 1 984 ? 14.374 38.932 146.983 1.00 78.11 982 PRO A N 1
ATOM 15377 C CA . PRO A 1 984 ? 14.414 38.590 145.552 1.00 72.50 982 PRO A CA 1
ATOM 15378 C C . PRO A 1 984 ? 13.608 39.530 144.676 1.00 76.69 982 PRO A C 1
ATOM 15379 O O . PRO A 1 984 ? 13.832 39.559 143.460 1.00 72.31 982 PRO A O 1
ATOM 15390 N N . GLN A 1 985 ? 12.648 40.227 145.244 1.00 94.68 983 GLN A N 1
ATOM 15391 C CA . GLN A 1 985 ? 11.825 41.163 144.450 1.00 101.40 983 GLN A CA 1
ATOM 15392 C C . GLN A 1 985 ? 11.704 42.492 145.212 1.00 92.61 983 GLN A C 1
ATOM 15393 O O . GLN A 1 985 ? 12.192 42.567 146.345 1.00 76.92 983 GLN A O 1
ATOM 15407 N N . LEU A 1 986 ? 11.125 43.512 144.580 1.00 75.93 984 LEU A N 1
ATOM 15408 C CA . LEU A 1 986 ? 10.994 44.839 145.169 1.00 73.17 984 LEU A CA 1
ATOM 15409 C C . LEU A 1 986 ? 10.006 44.811 146.330 1.00 68.36 984 LEU A C 1
ATOM 15410 O O . LEU A 1 986 ? 8.839 44.444 146.154 1.00 63.99 984 LEU A O 1
ATOM 15426 N N . THR A 1 987 ? 10.475 45.205 147.509 1.00 66.12 985 THR A N 1
ATOM 15427 C CA . THR A 1 987 ? 9.639 45.384 148.685 1.00 63.10 985 THR A CA 1
ATOM 15428 C C . THR A 1 987 ? 9.430 46.871 148.942 1.00 60.03 985 THR A C 1
ATOM 15429 O O . THR A 1 987 ? 10.150 47.723 148.414 1.00 51.21 985 THR A O 1
ATOM 15440 N N . PHE A 1 988 ? 8.428 47.179 149.766 1.00 60.14 986 PHE A N 1
ATOM 15441 C CA . PHE A 1 988 ? 8.136 48.562 150.116 1.00 48.59 986 PHE A CA 1
ATOM 15442 C C . PHE A 1 988 ? 7.891 48.755 151.607 1.00 48.43 986 PHE A C 1
ATOM 15443 O O . PHE A 1 988 ? 7.540 49.866 152.019 1.00 39.22 986 PHE A O 1
ATOM 15460 N N . ASP A 1 989 ? 8.085 47.716 152.425 1.00 50.93 987 ASP A N 1
ATOM 15461 C CA . ASP A 1 989 ? 7.943 47.843 153.873 1.00 46.55 987 ASP A CA 1
ATOM 15462 C C . ASP A 1 989 ? 8.991 48.802 154.419 1.00 45.78 987 ASP A C 1
ATOM 15463 O O . ASP A 1 989 ? 10.195 48.596 154.223 1.00 35.48 987 ASP A O 1
ATOM 15472 N N . GLY A 1 990 ? 8.539 49.832 155.129 1.00 36.82 988 GLY A N 1
ATOM 15473 C CA . GLY A 1 990 ? 9.427 50.887 155.562 1.00 34.03 988 GLY A CA 1
ATOM 15474 C C . GLY A 1 990 ? 9.112 51.353 156.968 1.00 34.63 988 GLY A C 1
ATOM 15475 O O . GLY A 1 990 ? 8.031 51.111 157.509 1.00 31.77 988 GLY A O 1
ATOM 15479 N N . ALA A 1 991 ? 10.091 52.051 157.539 1.00 35.94 989 ALA A N 1
ATOM 15480 C CA . ALA A 1 991 ? 9.991 52.681 158.845 1.00 31.13 989 ALA A CA 1
ATOM 15481 C C . ALA A 1 991 ? 10.653 54.058 158.757 1.00 39.25 989 ALA A C 1
ATOM 15482 O O . ALA A 1 991 ? 11.214 54.437 157.721 1.00 28.25 989 ALA A O 1
ATOM 15489 N N . ILE A 1 992 ? 10.612 54.795 159.868 1.00 26.51 990 ILE A N 1
ATOM 15490 C CA . ILE A 1 992 ? 10.976 56.206 159.917 1.00 34.97 990 ILE A CA 1
ATOM 15491 C C . ILE A 1 992 ? 11.931 56.448 161.078 1.00 29.87 990 ILE A C 1
ATOM 15492 O O . ILE A 1 992 ? 11.797 55.837 162.142 1.00 40.20 990 ILE A O 1
ATOM 15508 N N . GLN A 1 993 ? 12.897 57.344 160.865 1.00 29.33 991 GLN A N 1
ATOM 15509 C CA . GLN A 1 993 ? 13.702 57.948 161.922 1.00 17.63 991 GLN A CA 1
ATOM 15510 C C . GLN A 1 993 ? 13.851 59.431 161.600 1.00 22.70 991 GLN A C 1
ATOM 15511 O O . GLN A 1 993 ? 13.773 59.832 160.436 1.00 26.99 991 GLN A O 1
ATOM 15525 N N . MET A 1 994 ? 14.076 60.245 162.635 1.00 21.82 992 MET A N 1
ATOM 15526 C CA . MET A 1 994 ? 14.005 61.691 162.509 1.00 23.17 992 MET A CA 1
ATOM 15527 C C . MET A 1 994 ? 15.193 62.338 163.197 1.00 32.01 992 MET A C 1
ATOM 15528 O O . MET A 1 994 ? 15.717 61.822 164.186 1.00 29.15 992 MET A O 1
ATOM 15542 N N . TYR A 1 995 ? 15.611 63.477 162.650 1.00 23.43 993 TYR A N 1
ATOM 15543 C CA . TYR A 1 995 ? 16.701 64.282 163.185 1.00 21.23 993 TYR A CA 1
ATOM 15544 C C . TYR A 1 995 ? 16.306 65.743 163.041 1.00 24.21 993 TYR A C 1
ATOM 15545 O O . TYR A 1 995 ? 15.887 66.171 161.964 1.00 28.69 993 TYR A O 1
ATOM 15563 N N . ARG A 1 996 ? 16.422 66.501 164.126 1.00 27.03 994 ARG A N 1
ATOM 15564 C CA . ARG A 1 996 ? 15.979 67.892 164.185 1.00 24.59 994 ARG A CA 1
ATOM 15565 C C . ARG A 1 996 ? 17.201 68.801 164.221 1.00 31.08 994 ARG A C 1
ATOM 15566 O O . ARG A 1 996 ? 18.052 68.660 165.103 1.00 28.28 994 ARG A O 1
ATOM 15587 N N . VAL A 1 997 ? 17.287 69.729 163.270 1.00 21.35 995 VAL A N 1
ATOM 15588 C CA . VAL A 1 997 ? 18.321 70.763 163.277 1.00 28.03 995 VAL A CA 1
ATOM 15589 C C . VAL A 1 997 ? 17.713 72.024 163.872 1.00 20.35 995 VAL A C 1
ATOM 15590 O O . VAL A 1 997 ? 16.754 72.572 163.319 1.00 19.73 995 VAL A O 1
ATOM 15603 N N . ASN A 1 998 ? 18.269 72.492 164.996 1.00 25.63 996 ASN A N 1
ATOM 15604 C CA . ASN A 1 998 ? 17.646 73.565 165.762 1.00 25.21 996 ASN A CA 1
ATOM 15605 C C . ASN A 1 998 ? 17.737 74.879 164.996 1.00 27.98 996 ASN A C 1
ATOM 15606 O O . ASN A 1 998 ? 18.449 74.974 163.994 1.00 25.36 996 ASN A O 1
ATOM 15617 N N . PRO A 1 999 ? 17.003 75.911 165.438 1.00 28.40 997 PRO A N 1
ATOM 15618 C CA . PRO A 1 999 ? 17.030 77.188 164.704 1.00 33.23 997 PRO A CA 1
ATOM 15619 C C . PRO A 1 999 ? 18.414 77.794 164.555 1.00 30.49 997 PRO A C 1
ATOM 15620 O O . PRO A 1 999 ? 18.718 78.356 163.499 1.00 28.60 997 PRO A O 1
ATOM 15631 N N . GLU A 1 1000 ? 19.255 77.716 165.585 1.00 30.05 998 GLU A N 1
ATOM 15632 C CA . GLU A 1 1000 ? 20.557 78.372 165.528 1.00 32.82 998 GLU A CA 1
ATOM 15633 C C . GLU A 1 1000 ? 21.400 77.819 164.386 1.00 32.72 998 GLU A C 1
ATOM 15634 O O . GLU A 1 1000 ? 21.979 78.577 163.601 1.00 28.12 998 GLU A O 1
ATOM 15646 N N . ILE A 1 1001 ? 21.482 76.492 164.277 1.00 30.63 999 ILE A N 1
ATOM 15647 C CA . ILE A 1 1001 ? 22.268 75.887 163.210 1.00 29.84 999 ILE A CA 1
ATOM 15648 C C . ILE A 1 1001 ? 21.589 76.097 161.863 1.00 36.08 999 ILE A C 1
ATOM 15649 O O . ILE A 1 1001 ? 22.259 76.314 160.846 1.00 25.82 999 ILE A O 1
ATOM 15665 N N . THR A 1 1002 ? 20.251 76.041 161.830 1.00 23.57 1000 THR A N 1
ATOM 15666 C CA . THR A 1 1002 ? 19.536 76.262 160.577 1.00 21.47 1000 THR A CA 1
ATOM 15667 C C . THR A 1 1002 ? 19.795 77.668 160.051 1.00 30.98 1000 THR A C 1
ATOM 15668 O O . THR A 1 1002 ? 19.938 77.873 158.842 1.00 26.09 1000 THR A O 1
ATOM 15679 N N . ARG A 1 1003 ? 19.875 78.648 160.949 1.00 27.83 1001 ARG A N 1
ATOM 15680 C CA . ARG A 1 1003 ? 20.171 80.010 160.528 1.00 33.34 1001 ARG A CA 1
ATOM 15681 C C . ARG A 1 1003 ? 21.580 80.116 159.957 1.00 32.96 1001 ARG A C 1
ATOM 15682 O O . ARG A 1 1003 ? 21.790 80.791 158.944 1.00 26.77 1001 ARG A O 1
ATOM 15703 N N . LYS A 1 1004 ? 22.538 79.457 160.560 1.00 24.58 1002 LYS A N 1
ATOM 15704 C CA . LYS A 1 1004 ? 23.874 79.451 160.085 1.00 35.30 1002 LYS A CA 1
ATOM 15705 C C . LYS A 1 1004 ? 23.978 78.846 158.699 1.00 35.72 1002 LYS A C 1
ATOM 15706 O O . LYS A 1 1004 ? 24.629 79.361 157.893 1.00 30.35 1002 LYS A O 1
ATOM 15725 N N . LEU A 1 1005 ? 23.287 77.757 158.466 1.00 29.34 1003 LEU A N 1
ATOM 15726 C CA . LEU A 1 1005 ? 23.255 77.114 157.190 1.00 30.65 1003 LEU A CA 1
ATOM 15727 C C . LEU A 1 1005 ? 22.658 78.019 156.152 1.00 34.81 1003 LEU A C 1
ATOM 15728 O O . LEU A 1 1005 ? 23.147 78.090 155.113 1.00 25.26 1003 LEU A O 1
ATOM 15744 N N . LYS A 1 1006 ? 21.603 78.714 156.493 1.00 26.55 1004 LYS A N 1
ATOM 15745 C CA . LYS A 1 1006 ? 20.950 79.599 155.579 1.00 28.16 1004 LYS A CA 1
ATOM 15746 C C . LYS A 1 1006 ? 21.825 80.791 155.234 1.00 36.67 1004 LYS A C 1
ATOM 15747 O O . LYS A 1 1006 ? 21.908 81.166 154.130 1.00 24.75 1004 LYS A O 1
ATOM 15766 N N . ALA A 1 1007 ? 22.486 81.339 156.231 1.00 29.33 1005 ALA A N 1
ATOM 15767 C CA . ALA A 1 1007 ? 23.391 82.461 156.031 1.00 36.05 1005 ALA A CA 1
ATOM 15768 C C . ALA A 1 1007 ? 24.592 82.047 155.194 1.00 36.07 1005 ALA A C 1
ATOM 15769 O O . ALA A 1 1007 ? 25.022 82.788 154.302 1.00 31.11 1005 ALA A O 1
ATOM 15776 N N . THR A 1 1008 ? 25.141 80.860 155.461 1.00 28.49 1006 THR A N 1
ATOM 15777 C CA . THR A 1 1008 ? 26.269 80.364 154.683 1.00 27.74 1006 THR A CA 1
ATOM 15778 C C . THR A 1 1008 ? 25.890 80.196 153.218 1.00 36.42 1006 THR A C 1
ATOM 15779 O O . THR A 1 1008 ? 26.643 80.589 152.322 1.00 34.60 1006 THR A O 1
ATOM 15790 N N . ALA A 1 1009 ? 24.726 79.600 152.951 1.00 29.59 1007 ALA A N 1
ATOM 15791 C CA . ALA A 1 1009 ? 24.309 79.402 151.568 1.00 30.16 1007 ALA A CA 1
ATOM 15792 C C . ALA A 1 1009 ? 24.259 80.730 150.818 1.00 31.12 1007 ALA A C 1
ATOM 15793 O O . ALA A 1 1009 ? 24.893 80.888 149.768 1.00 32.53 1007 ALA A O 1
ATOM 15800 N N . ALA A 1 1010 ? 23.521 81.706 151.355 1.00 28.61 1008 ALA A N 1
ATOM 15801 C CA . ALA A 1 1010 ? 23.301 82.959 150.641 1.00 35.57 1008 ALA A CA 1
ATOM 15802 C C . ALA A 1 1010 ? 24.607 83.715 150.423 1.00 36.78 1008 ALA A C 1
ATOM 15803 O O . ALA A 1 1010 ? 24.803 84.335 149.373 1.00 32.65 1008 ALA A O 1
ATOM 15810 N N . LYS A 1 1011 ? 25.509 83.682 151.406 1.00 33.82 1009 LYS A N 1
ATOM 15811 C CA . LYS A 1 1011 ? 26.754 84.431 151.304 1.00 37.38 1009 LYS A CA 1
ATOM 15812 C C . LYS A 1 1011 ? 27.628 83.948 150.156 1.00 44.95 1009 LYS A C 1
ATOM 15813 O O . LYS A 1 1011 ? 28.470 84.714 149.671 1.00 48.08 1009 LYS A O 1
ATOM 15832 N N . HIS A 1 1012 ? 27.448 82.705 149.708 1.00 33.49 1010 HIS A N 1
ATOM 15833 C CA . HIS A 1 1012 ? 28.255 82.125 148.641 1.00 25.98 1010 HIS A CA 1
ATOM 15834 C C . HIS A 1 1012 ? 27.420 81.800 147.405 1.00 30.99 1010 HIS A C 1
ATOM 15835 O O . HIS A 1 1012 ? 27.760 80.899 146.635 1.00 35.98 1010 HIS A O 1
ATOM 15849 N N . ASP A 1 1013 ? 26.336 82.545 147.188 1.00 25.74 1011 ASP A N 1
ATOM 15850 C CA . ASP A 1 1013 ? 25.520 82.409 145.978 1.00 31.57 1011 ASP A CA 1
ATOM 15851 C C . ASP A 1 1013 ? 24.950 80.996 145.839 1.00 33.98 1011 ASP A C 1
ATOM 15852 O O . ASP A 1 1013 ? 24.905 80.426 144.745 1.00 34.07 1011 ASP A O 1
ATOM 15861 N N . LEU A 1 1014 ? 24.487 80.433 146.955 1.00 32.51 1012 LEU A N 1
ATOM 15862 C CA . LEU A 1 1014 ? 23.912 79.094 146.983 1.00 28.35 1012 LEU A CA 1
ATOM 15863 C C . LEU A 1 1014 ? 22.536 79.137 147.641 1.00 21.28 1012 LEU A C 1
ATOM 15864 O O . LEU A 1 1014 ? 22.290 79.934 148.548 1.00 25.25 1012 LEU A O 1
ATOM 15880 N N . THR A 1 1015 ? 21.638 78.272 147.175 1.00 27.73 1013 THR A N 1
ATOM 15881 C CA . THR A 1 1015 ? 20.387 78.038 147.882 1.00 24.61 1013 THR A CA 1
ATOM 15882 C C . THR A 1 1015 ? 20.612 77.022 148.999 1.00 23.57 1013 THR A C 1
ATOM 15883 O O . THR A 1 1015 ? 21.576 76.250 148.982 1.00 21.55 1013 THR A O 1
ATOM 15894 N N . LEU A 1 1016 ? 19.712 77.041 149.992 1.00 24.24 1014 LEU A N 1
ATOM 15895 C CA . LEU A 1 1016 ? 19.782 76.057 151.075 1.00 17.53 1014 LEU A CA 1
ATOM 15896 C C . LEU A 1 1016 ? 19.722 74.638 150.533 1.00 16.94 1014 LEU A C 1
ATOM 15897 O O . LEU A 1 1016 ? 20.438 73.755 151.010 1.00 26.66 1014 LEU A O 1
ATOM 15913 N N . TYR A 1 1017 ? 18.924 74.404 149.518 1.00 16.84 1015 TYR A N 1
ATOM 15914 C CA . TYR A 1 1017 ? 18.830 73.097 148.842 1.00 28.53 1015 TYR A CA 1
ATOM 15915 C C . TYR A 1 1017 ? 20.214 72.652 148.315 1.00 27.51 1015 TYR A C 1
ATOM 15916 O O . TYR A 1 1017 ? 20.584 71.578 148.595 1.00 20.91 1015 TYR A O 1
ATOM 15934 N N . MET A 1 1018 ? 20.943 73.506 147.613 1.00 25.09 1016 MET A N 1
ATOM 15935 C CA . MET A 1 1018 ? 22.281 73.201 147.054 1.00 24.70 1016 MET A CA 1
ATOM 15936 C C . MET A 1 1018 ? 23.230 72.836 148.191 1.00 26.36 1016 MET A C 1
ATOM 15937 O O . MET A 1 1018 ? 23.909 71.893 148.077 1.00 18.46 1016 MET A O 1
ATOM 15951 N N . LEU A 1 1019 ? 23.192 73.589 149.269 1.00 25.48 1017 LEU A N 1
ATOM 15952 C CA . LEU A 1 1019 ? 24.003 73.350 150.475 1.00 24.23 1017 LEU A CA 1
ATOM 15953 C C . LEU A 1 1019 ? 23.668 71.977 151.090 1.00 33.21 1017 LEU A C 1
ATOM 15954 O O . LEU A 1 1019 ? 24.570 71.228 151.300 1.00 22.67 1017 LEU A O 1
ATOM 15970 N N . MET A 1 1020 ? 22.395 71.639 151.275 1.00 23.40 1018 MET A N 1
ATOM 15971 C CA . MET A 1 1020 ? 22.014 70.356 151.858 1.00 27.62 1018 MET A CA 1
ATOM 15972 C C . MET A 1 1020 ? 22.301 69.204 150.902 1.00 22.77 1018 MET A C 1
ATOM 15973 O O . MET A 1 1020 ? 22.716 68.122 151.329 1.00 22.28 1018 MET A O 1
ATOM 15987 N N . LEU A 1 1021 ? 22.073 69.405 149.607 1.00 22.58 1019 LEU A N 1
ATOM 15988 C CA . LEU A 1 1021 ? 22.398 68.353 148.643 1.00 27.43 1019 LEU A CA 1
ATOM 15989 C C . LEU A 1 1021 ? 23.882 67.983 148.700 1.00 23.41 1019 LEU A C 1
ATOM 15990 O O . LEU A 1 1021 ? 24.243 66.806 148.570 1.00 24.66 1019 LEU A O 1
ATOM 16006 N N . THR A 1 1022 ? 24.754 68.968 148.918 1.00 20.56 1020 THR A N 1
ATOM 16007 C CA . THR A 1 1022 ? 26.185 68.686 148.992 1.00 28.80 1020 THR A CA 1
ATOM 16008 C C . THR A 1 1022 ? 26.524 67.877 150.239 1.00 30.33 1020 THR A C 1
ATOM 16009 O O . THR A 1 1022 ? 27.326 66.935 150.180 1.00 21.72 1020 THR A O 1
ATOM 16020 N N . ILE A 1 1023 ? 25.926 68.229 151.379 1.00 27.77 1021 ILE A N 1
ATOM 16021 C CA . ILE A 1 1023 ? 26.158 67.466 152.601 1.00 22.49 1021 ILE A CA 1
ATOM 16022 C C . ILE A 1 1023 ? 25.714 66.021 152.406 1.00 20.75 1021 ILE A C 1
ATOM 16023 O O . ILE A 1 1023 ? 26.451 65.081 152.716 1.00 22.84 1021 ILE A O 1
ATOM 16039 N N . VAL A 1 1024 ? 24.513 65.822 151.857 1.00 19.87 1022 VAL A N 1
ATOM 16040 C CA . VAL A 1 1024 ? 24.037 64.471 151.573 1.00 18.71 1022 VAL A CA 1
ATOM 16041 C C . VAL A 1 1024 ? 25.026 63.722 150.681 1.00 22.79 1022 VAL A C 1
ATOM 16042 O O . VAL A 1 1024 ? 25.327 62.546 150.923 1.00 29.16 1022 VAL A O 1
ATOM 16055 N N . SER A 1 1025 ? 25.550 64.388 149.639 1.00 20.58 1023 SER A N 1
ATOM 16056 C CA . SER A 1 1025 ? 26.472 63.729 148.712 1.00 27.25 1023 SER A CA 1
ATOM 16057 C C . SER A 1 1025 ? 27.769 63.318 149.401 1.00 20.99 1023 SER A C 1
ATOM 16058 O O . SER A 1 1025 ? 28.308 62.242 149.134 1.00 23.19 1023 SER A O 1
ATOM 16066 N N . ILE A 1 1026 ? 28.312 64.185 150.255 1.00 22.85 1024 ILE A N 1
ATOM 16067 C CA . ILE A 1 1026 ? 29.509 63.823 151.007 1.00 21.49 1024 ILE A CA 1
ATOM 16068 C C . ILE A 1 1026 ? 29.207 62.655 151.935 1.00 34.77 1024 ILE A C 1
ATOM 16069 O O . ILE A 1 1026 ? 30.041 61.761 152.127 1.00 26.73 1024 ILE A O 1
ATOM 16085 N N . TRP A 1 1027 ? 28.007 62.660 152.508 1.00 28.39 1025 TRP A N 1
ATOM 16086 C CA . TRP A 1 1027 ? 27.587 61.598 153.412 1.00 25.31 1025 TRP A CA 1
ATOM 16087 C C . TRP A 1 1027 ? 27.550 60.265 152.674 1.00 28.68 1025 TRP A C 1
ATOM 16088 O O . TRP A 1 1027 ? 28.074 59.261 153.157 1.00 24.96 1025 TRP A O 1
ATOM 16109 N N . LEU A 1 1028 ? 26.928 60.262 151.499 1.00 24.73 1026 LEU A N 1
ATOM 16110 C CA . LEU A 1 1028 ? 26.827 59.054 150.690 1.00 29.24 1026 LEU A CA 1
ATOM 16111 C C . LEU A 1 1028 ? 28.217 58.576 150.291 1.00 36.95 1026 LEU A C 1
ATOM 16112 O O . LEU A 1 1028 ? 28.528 57.388 150.384 1.00 30.03 1026 LEU A O 1
ATOM 16128 N N . SER A 1 1029 ? 29.051 59.511 149.848 1.00 29.43 1027 SER A N 1
ATOM 16129 C CA . SER A 1 1029 ? 30.417 59.193 149.439 1.00 38.69 1027 SER A CA 1
ATOM 16130 C C . SER A 1 1029 ? 31.189 58.526 150.574 1.00 34.91 1027 SER A C 1
ATOM 16131 O O . SER A 1 1029 ? 31.864 57.515 150.367 1.00 34.01 1027 SER A O 1
ATOM 16139 N N . LYS A 1 1030 ? 31.092 59.077 151.788 1.00 36.00 1028 LYS A N 1
ATOM 16140 C CA . LYS A 1 1030 ? 31.837 58.524 152.916 1.00 33.48 1028 LYS A CA 1
ATOM 16141 C C . LYS A 1 1030 ? 31.432 57.084 153.212 1.00 43.54 1028 LYS A C 1
ATOM 16142 O O . LYS A 1 1030 ? 32.265 56.285 153.657 1.00 47.97 1028 LYS A O 1
ATOM 16161 N N . MET A 1 1031 ? 30.201 56.725 152.938 1.00 35.99 1029 MET A N 1
ATOM 16162 C CA . MET A 1 1031 ? 29.714 55.419 153.189 1.00 47.99 1029 MET A CA 1
ATOM 16163 C C . MET A 1 1031 ? 29.977 54.457 152.044 1.00 48.26 1029 MET A C 1
ATOM 16164 O O . MET A 1 1031 ? 29.739 53.299 152.168 1.00 56.90 1029 MET A O 1
ATOM 16178 N N . ASN A 1 1032 ? 30.505 54.952 150.957 1.00 45.44 1030 ASN A N 1
ATOM 16179 C CA . ASN A 1 1032 ? 30.798 54.166 149.767 1.00 53.17 1030 ASN A CA 1
ATOM 16180 C C . ASN A 1 1032 ? 32.290 54.199 149.458 1.00 49.18 1030 ASN A C 1
ATOM 16181 O O . ASN A 1 1032 ? 32.704 54.275 148.299 1.00 50.28 1030 ASN A O 1
ATOM 16192 N N . SER A 1 1033 ? 33.115 54.166 150.504 1.00 48.19 1031 SER A N 1
ATOM 16193 C CA . SER A 1 1033 ? 34.571 54.132 150.363 1.00 45.73 1031 SER A CA 1
ATOM 16194 C C . SER A 1 1033 ? 35.100 55.408 149.710 1.00 52.70 1031 SER A C 1
ATOM 16195 O O . SER A 1 1033 ? 35.980 55.368 148.847 1.00 45.05 1031 SER A O 1
ATOM 16203 N N . ASP A 1 1034 ? 34.566 56.553 150.134 1.00 46.77 1032 ASP A N 1
ATOM 16204 C CA . ASP A 1 1034 ? 35.018 57.860 149.654 1.00 40.73 1032 ASP A CA 1
ATOM 16205 C C . ASP A 1 1034 ? 35.005 57.932 148.129 1.00 38.94 1032 ASP A C 1
ATOM 16206 O O . ASP A 1 1034 ? 35.912 58.483 147.505 1.00 43.04 1032 ASP A O 1
ATOM 16215 N N . SER A 1 1035 ? 33.956 57.379 147.526 1.00 40.72 1033 SER A N 1
ATOM 16216 C CA . SER A 1 1035 ? 33.808 57.422 146.078 1.00 41.20 1033 SER A CA 1
ATOM 16217 C C . SER A 1 1035 ? 33.821 58.859 145.573 1.00 42.42 1033 SER A C 1
ATOM 16218 O O . SER A 1 1035 ? 33.260 59.761 146.201 1.00 41.98 1033 SER A O 1
ATOM 16226 N N . ASN A 1 1036 ? 34.467 59.068 144.422 1.00 35.93 1034 ASN A N 1
ATOM 16227 C CA . ASN A 1 1036 ? 34.553 60.389 143.814 1.00 39.11 1034 ASN A CA 1
ATOM 16228 C C . ASN A 1 1036 ? 33.280 60.790 143.079 1.00 45.95 1034 ASN A C 1
ATOM 16229 O O . ASN A 1 1036 ? 33.127 61.969 142.738 1.00 41.38 1034 ASN A O 1
ATOM 16240 N N . GLN A 1 1037 ? 32.377 59.847 142.817 1.00 37.30 1035 GLN A N 1
ATOM 16241 C CA . GLN A 1 1037 ? 31.102 60.160 142.190 1.00 44.64 1035 GLN A CA 1
ATOM 16242 C C . GLN A 1 1037 ? 29.988 59.423 142.914 1.00 45.45 1035 GLN A C 1
ATOM 16243 O O . GLN A 1 1037 ? 30.186 58.331 143.457 1.00 42.82 1035 GLN A O 1
ATOM 16257 N N . VAL A 1 1038 ? 28.809 60.042 142.929 1.00 35.17 1036 VAL A N 1
ATOM 16258 C CA . VAL A 1 1038 ? 27.623 59.434 143.514 1.00 34.53 1036 VAL A CA 1
ATOM 16259 C C . VAL A 1 1038 ? 26.438 59.738 142.612 1.00 33.58 1036 VAL A C 1
ATOM 16260 O O . VAL A 1 1038 ? 26.445 60.689 141.827 1.00 30.27 1036 VAL A O 1
ATOM 16273 N N . ILE A 1 1039 ? 25.420 58.899 142.720 1.00 40.62 1037 ILE A N 1
ATOM 16274 C CA . ILE A 1 1039 ? 24.156 59.118 142.035 1.00 34.24 1037 ILE A CA 1
ATOM 16275 C C . ILE A 1 1039 ? 23.053 59.044 143.079 1.00 31.00 1037 ILE A C 1
ATOM 16276 O O . ILE A 1 1039 ? 23.046 58.138 143.921 1.00 31.96 1037 ILE A O 1
ATOM 16292 N N . LEU A 1 1040 ? 22.120 59.983 142.990 1.00 27.36 1038 LEU A N 1
ATOM 16293 C CA . LEU A 1 1040 ? 20.981 60.040 143.893 1.00 33.51 1038 LEU A CA 1
ATOM 16294 C C . LEU A 1 1040 ? 19.845 60.787 143.205 1.00 33.37 1038 LEU A C 1
ATOM 16295 O O . LEU A 1 1040 ? 20.084 61.741 142.464 1.00 33.20 1038 LEU A O 1
ATOM 16311 N N . GLY A 1 1041 ? 18.612 60.360 143.449 1.00 26.92 1039 GLY A N 1
ATOM 16312 C CA . GLY A 1 1041 ? 17.472 61.011 142.850 1.00 28.55 1039 GLY A CA 1
ATOM 16313 C C . GLY A 1 1041 ? 16.993 62.207 143.649 1.00 26.79 1039 GLY A C 1
ATOM 16314 O O . GLY A 1 1041 ? 17.291 62.364 144.832 1.00 25.53 1039 GLY A O 1
ATOM 16318 N N . THR A 1 1042 ? 16.253 63.073 142.967 1.00 25.59 1040 THR A N 1
ATOM 16319 C CA . THR A 1 1042 ? 15.568 64.184 143.607 1.00 26.18 1040 THR A CA 1
ATOM 16320 C C . THR A 1 1042 ? 14.273 64.420 142.843 1.00 31.03 1040 THR A C 1
ATOM 16321 O O . THR A 1 1042 ? 13.966 63.717 141.876 1.00 35.96 1040 THR A O 1
ATOM 16332 N N . VAL A 1 1043 ? 13.509 65.416 143.282 1.00 30.02 1041 VAL A N 1
ATOM 16333 C CA . VAL A 1 1043 ? 12.234 65.737 142.655 1.00 28.71 1041 VAL A CA 1
ATOM 16334 C C . VAL A 1 1043 ? 12.144 67.245 142.485 1.00 31.05 1041 VAL A C 1
ATOM 16335 O O . VAL A 1 1043 ? 12.692 68.016 143.279 1.00 31.61 1041 VAL A O 1
ATOM 16348 N N . THR A 1 1044 ? 11.472 67.663 141.444 1.00 26.72 1042 THR A N 1
ATOM 16349 C CA . THR A 1 1044 ? 11.194 69.073 141.153 1.00 32.02 1042 THR A CA 1
ATOM 16350 C C . THR A 1 1044 ? 9.681 69.251 141.134 1.00 35.89 1042 THR A C 1
ATOM 16351 O O . THR A 1 1044 ? 9.005 68.307 140.823 1.00 35.11 1042 THR A O 1
ATOM 16362 N N . ASP A 1 1045 ? 9.172 70.454 141.299 1.00 30.38 1043 ASP A N 1
ATOM 16363 C CA . ASP A 1 1045 ? 7.710 70.703 141.288 1.00 40.27 1043 ASP A CA 1
ATOM 16364 C C . ASP A 1 1045 ? 7.122 70.367 139.918 1.00 40.19 1043 ASP A C 1
ATOM 16365 O O . ASP A 1 1045 ? 6.009 69.964 139.899 1.00 36.47 1043 ASP A O 1
ATOM 16374 N N . GLY A 1 1046 ? 7.861 70.552 138.831 1.00 31.92 1044 GLY A N 1
ATOM 16375 C CA . GLY A 1 1046 ? 7.446 70.201 137.470 1.00 34.21 1044 GLY A CA 1
ATOM 16376 C C . GLY A 1 1046 ? 6.356 71.081 136.902 1.00 27.04 1044 GLY A C 1
ATOM 16377 O O . GLY A 1 1046 ? 5.755 70.646 135.995 1.00 32.50 1044 GLY A O 1
ATOM 16381 N N . ARG A 1 1047 ? 6.152 72.279 137.421 1.00 24.85 1045 ARG A N 1
ATOM 16382 C CA . ARG A 1 1047 ? 5.102 73.222 136.969 1.00 35.57 1045 ARG A CA 1
ATOM 16383 C C . ARG A 1 1047 ? 5.679 73.986 135.779 1.00 35.38 1045 ARG A C 1
ATOM 16384 O O . ARG A 1 1047 ? 6.023 75.115 135.935 1.00 30.45 1045 ARG A O 1
ATOM 16405 N N . GLN A 1 1048 ? 5.744 73.346 134.623 1.00 41.58 1046 GLN A N 1
ATOM 16406 C CA . GLN A 1 1048 ? 6.434 73.905 133.463 1.00 39.27 1046 GLN A CA 1
ATOM 16407 C C . GLN A 1 1048 ? 5.803 75.221 133.021 1.00 38.67 1046 GLN A C 1
ATOM 16408 O O . GLN A 1 1048 ? 6.497 76.230 132.855 1.00 43.45 1046 GLN A O 1
ATOM 16422 N N . HIS A 1 1049 ? 4.485 75.232 132.832 1.00 42.62 1047 HIS A N 1
ATOM 16423 C CA . HIS A 1 1049 ? 3.767 76.431 132.411 1.00 39.19 1047 HIS A CA 1
ATOM 16424 C C . HIS A 1 1049 ? 3.416 77.283 133.626 1.00 46.66 1047 HIS A C 1
ATOM 16425 O O . HIS A 1 1049 ? 2.847 76.760 134.593 1.00 45.03 1047 HIS A O 1
ATOM 16439 N N . PRO A 1 1050 ? 3.714 78.588 133.615 1.00 40.32 1048 PRO A N 1
ATOM 16440 C CA . PRO A 1 1050 ? 3.463 79.404 134.816 1.00 48.78 1048 PRO A CA 1
ATOM 16441 C C . PRO A 1 1050 ? 1.996 79.506 135.205 1.00 52.13 1048 PRO A C 1
ATOM 16442 O O . PRO A 1 1050 ? 1.701 79.877 136.348 1.00 60.04 1048 PRO A O 1
ATOM 16453 N N . ASP A 1 1051 ? 1.069 79.190 134.301 1.00 50.47 1049 ASP A N 1
ATOM 16454 C CA . ASP A 1 1051 ? -0.358 79.227 134.599 1.00 55.21 1049 ASP A CA 1
ATOM 16455 C C . ASP A 1 1051 ? -0.848 77.976 135.334 1.00 51.66 1049 ASP A C 1
ATOM 16456 O O . ASP A 1 1051 ? -2.058 77.718 135.355 1.00 52.38 1049 ASP A O 1
ATOM 16465 N N . THR A 1 1052 ? 0.053 77.206 135.945 1.00 43.90 1050 THR A N 1
ATOM 16466 C CA . THR A 1 1052 ? -0.318 75.971 136.616 1.00 40.42 1050 THR A CA 1
ATOM 16467 C C . THR A 1 1052 ? -0.078 76.000 138.119 1.00 37.84 1050 THR A C 1
ATOM 16468 O O . THR A 1 1052 ? -0.322 74.986 138.784 1.00 45.21 1050 THR A O 1
ATOM 16479 N N . ARG A 1 1053 ? 0.375 77.121 138.677 1.00 38.19 1051 ARG A N 1
ATOM 16480 C CA . ARG A 1 1053 ? 0.809 77.144 140.069 1.00 46.22 1051 ARG A CA 1
ATOM 16481 C C . ARG A 1 1053 ? -0.348 77.178 141.062 1.00 40.29 1051 ARG A C 1
ATOM 16482 O O . ARG A 1 1053 ? -0.103 77.211 142.274 1.00 40.42 1051 ARG A O 1
ATOM 16503 N N . GLU A 1 1054 ? -1.592 77.163 140.594 1.00 36.32 1052 GLU A N 1
ATOM 16504 C CA . GLU A 1 1054 ? -2.743 77.108 141.486 1.00 38.57 1052 GLU A CA 1
ATOM 16505 C C . GLU A 1 1054 ? -3.646 75.918 141.196 1.00 32.77 1052 GLU A C 1
ATOM 16506 O O . GLU A 1 1054 ? -4.764 75.857 141.724 1.00 37.71 1052 GLU A O 1
ATOM 16518 N N . LEU A 1 1055 ? -3.182 74.964 140.394 1.00 25.49 1053 LEU A N 1
ATOM 16519 C CA . LEU A 1 1055 ? -3.958 73.789 140.040 1.00 32.36 1053 LEU A CA 1
ATOM 16520 C C . LEU A 1 1055 ? -3.662 72.634 140.986 1.00 31.29 1053 LEU A C 1
ATOM 16521 O O . LEU A 1 1055 ? -2.558 72.512 141.523 1.00 25.64 1053 LEU A O 1
ATOM 16537 N N . LEU A 1 1056 ? -4.661 71.769 141.163 1.00 30.42 1054 LEU A N 1
ATOM 16538 C CA . LEU A 1 1056 ? -4.481 70.508 141.864 1.00 31.65 1054 LEU A CA 1
ATOM 16539 C C . LEU A 1 1056 ? -4.157 69.421 140.850 1.00 34.02 1054 LEU A C 1
ATOM 16540 O O . LEU A 1 1056 ? -4.869 69.266 139.850 1.00 32.99 1054 LEU A O 1
ATOM 16556 N N . GLY A 1 1057 ? -3.101 68.669 141.116 1.00 27.52 1055 GLY A N 1
ATOM 16557 C CA . GLY A 1 1057 ? -2.688 67.603 140.230 1.00 28.17 1055 GLY A CA 1
ATOM 16558 C C . GLY A 1 1057 ? -1.251 67.210 140.496 1.00 26.02 1055 GLY A C 1
ATOM 16559 O O . GLY A 1 1057 ? -0.560 67.797 141.333 1.00 25.94 1055 GLY A O 1
ATOM 16563 N N . MET A 1 1058 ? -0.813 66.204 139.749 1.00 24.60 1056 MET A N 1
ATOM 16564 C CA . MET A 1 1058 ? 0.535 65.663 139.870 0.55 25.77 1056 MET A CA 1
ATOM 16565 C C . MET A 1 1058 ? 1.413 66.275 138.783 1.00 28.92 1056 MET A C 1
ATOM 16566 O O . MET A 1 1058 ? 1.281 65.931 137.604 1.00 27.82 1056 MET A O 1
ATOM 16580 N N . PHE A 1 1059 ? 2.307 67.178 139.182 1.00 31.15 1057 PHE A N 1
ATOM 16581 C CA . PHE A 1 1059 ? 3.272 67.765 138.265 1.00 27.58 1057 PHE A CA 1
ATOM 16582 C C . PHE A 1 1059 ? 4.700 67.298 138.511 1.00 34.03 1057 PHE A C 1
ATOM 16583 O O . PHE A 1 1059 ? 5.549 67.468 137.627 1.00 33.91 1057 PHE A O 1
ATOM 16600 N N . VAL A 1 1060 ? 4.974 66.698 139.674 1.00 27.60 1058 VAL A N 1
ATOM 16601 C CA . VAL A 1 1060 ? 6.345 66.448 140.098 1.00 32.18 1058 VAL A CA 1
ATOM 16602 C C . VAL A 1 1060 ? 7.058 65.531 139.117 1.00 32.19 1058 VAL A C 1
ATOM 16603 O O . VAL A 1 1060 ? 6.490 64.553 138.617 1.00 36.65 1058 VAL A O 1
ATOM 16616 N N A ASN A 1 1061 ? 8.322 65.848 138.843 0.40 38.32 1059 ASN A N 1
ATOM 16617 N N B ASN A 1 1061 ? 8.323 65.838 138.843 0.60 37.77 1059 ASN A N 1
ATOM 16618 C CA A ASN A 1 1061 ? 9.179 65.041 137.986 0.40 42.29 1059 ASN A CA 1
ATOM 16619 C CA B ASN A 1 1061 ? 9.158 65.008 137.985 0.60 41.27 1059 ASN A CA 1
ATOM 16620 C C A ASN A 1 1061 ? 10.375 64.549 138.792 0.40 35.38 1059 ASN A C 1
ATOM 16621 C C B ASN A 1 1061 ? 10.385 64.556 138.765 0.60 36.41 1059 ASN A C 1
ATOM 16622 O O A ASN A 1 1061 ? 10.894 65.269 139.651 0.40 43.58 1059 ASN A O 1
ATOM 16623 O O B ASN A 1 1061 ? 10.932 65.308 139.577 0.60 45.26 1059 ASN A O 1
ATOM 16644 N N . THR A 1 1062 ? 10.800 63.319 138.524 1.00 33.83 1060 THR A N 1
ATOM 16645 C CA . THR A 1 1062 ? 11.969 62.737 139.170 1.00 43.99 1060 THR A CA 1
ATOM 16646 C C . THR A 1 1062 ? 13.195 62.901 138.280 1.00 38.36 1060 THR A C 1
ATOM 16647 O O . THR A 1 1062 ? 13.112 62.727 137.062 1.00 38.96 1060 THR A O 1
ATOM 16658 N N . LEU A 1 1063 ? 14.332 63.239 138.895 1.00 38.42 1061 LEU A N 1
ATOM 16659 C CA . LEU A 1 1063 ? 15.565 63.485 138.161 1.00 40.04 1061 LEU A CA 1
ATOM 16660 C C . LEU A 1 1063 ? 16.736 62.772 138.826 1.00 39.50 1061 LEU A C 1
ATOM 16661 O O . LEU A 1 1063 ? 16.891 62.855 140.059 1.00 30.62 1061 LEU A O 1
ATOM 16677 N N . PRO A 1 1064 ? 17.592 62.098 138.070 1.00 42.92 1062 PRO A N 1
ATOM 16678 C CA . PRO A 1 1064 ? 18.864 61.640 138.631 1.00 35.49 1062 PRO A CA 1
ATOM 16679 C C . PRO A 1 1064 ? 19.884 62.766 138.637 1.00 27.34 1062 PRO A C 1
ATOM 16680 O O . PRO A 1 1064 ? 19.891 63.639 137.769 1.00 37.86 1062 PRO A O 1
ATOM 16691 N N . LEU A 1 1065 ? 20.728 62.759 139.663 1.00 25.72 1063 LEU A N 1
ATOM 16692 C CA . LEU A 1 1065 ? 21.800 63.736 139.808 1.00 25.15 1063 LEU A CA 1
ATOM 16693 C C . LEU A 1 1065 ? 23.117 62.976 139.881 1.00 30.64 1063 LEU A C 1
ATOM 16694 O O . LEU A 1 1065 ? 23.322 62.178 140.801 1.00 28.86 1063 LEU A O 1
ATOM 16710 N N . LEU A 1 1066 ? 23.983 63.198 138.892 1.00 34.25 1064 LEU A N 1
ATOM 16711 C CA . LEU A 1 1066 ? 25.350 62.686 138.908 1.00 36.46 1064 LEU A CA 1
ATOM 16712 C C . LEU A 1 1066 ? 26.241 63.766 139.504 1.00 30.25 1064 LEU A C 1
ATOM 16713 O O . LEU A 1 1066 ? 26.472 64.803 138.876 1.00 37.19 1064 LEU A O 1
ATOM 16729 N N . LEU A 1 1067 ? 26.749 63.522 140.704 1.00 26.82 1065 LEU A N 1
ATOM 16730 C CA . LEU A 1 1067 ? 27.518 64.517 141.432 1.00 34.85 1065 LEU A CA 1
ATOM 16731 C C . LEU A 1 1067 ? 28.917 63.985 141.700 1.00 29.54 1065 LEU A C 1
ATOM 16732 O O . LEU A 1 1067 ? 29.128 62.775 141.815 1.00 34.50 1065 LEU A O 1
ATOM 16748 N N . SER A 1 1068 ? 29.869 64.903 141.815 1.00 29.68 1066 SER A N 1
ATOM 16749 C CA . SER A 1 1068 ? 31.258 64.556 142.079 1.00 39.03 1066 SER A CA 1
ATOM 16750 C C . SER A 1 1068 ? 31.685 65.197 143.389 1.00 28.86 1066 SER A C 1
ATOM 16751 O O . SER A 1 1068 ? 31.409 66.378 143.628 1.00 34.22 1066 SER A O 1
ATOM 16759 N N . ILE A 1 1069 ? 32.339 64.410 144.235 1.00 24.72 1067 ILE A N 1
ATOM 16760 C CA . ILE A 1 1069 ? 32.896 64.883 145.496 1.00 37.71 1067 ILE A CA 1
ATOM 16761 C C . ILE A 1 1069 ? 34.413 64.776 145.403 1.00 34.65 1067 ILE A C 1
ATOM 16762 O O . ILE A 1 1069 ? 34.953 63.685 145.175 1.00 38.04 1067 ILE A O 1
ATOM 16778 N N . ASP A 1 1070 ? 35.095 65.905 145.579 1.00 39.53 1068 ASP A N 1
ATOM 16779 C CA . ASP A 1 1070 ? 36.556 65.969 145.573 1.00 30.84 1068 ASP A CA 1
ATOM 16780 C C . ASP A 1 1070 ? 37.034 66.031 147.021 1.00 28.50 1068 ASP A C 1
ATOM 16781 O O . ASP A 1 1070 ? 37.034 67.097 147.642 1.00 26.44 1068 ASP A O 1
ATOM 16790 N N . HIS A 1 1071 ? 37.460 64.885 147.558 1.00 27.99 1069 HIS A N 1
ATOM 16791 C CA . HIS A 1 1071 ? 37.867 64.814 148.956 1.00 35.97 1069 HIS A CA 1
ATOM 16792 C C . HIS A 1 1071 ? 39.146 65.589 149.257 1.00 35.78 1069 HIS A C 1
ATOM 16793 O O . HIS A 1 1071 ? 39.444 65.815 150.434 1.00 30.31 1069 HIS A O 1
ATOM 16807 N N . GLU A 1 1072 ? 39.898 66.008 148.241 1.00 37.50 1070 GLU A N 1
ATOM 16808 C CA . GLU A 1 1072 ? 41.087 66.819 148.460 1.00 36.05 1070 GLU A CA 1
ATOM 16809 C C . GLU A 1 1072 ? 40.777 68.308 148.567 1.00 31.16 1070 GLU A C 1
ATOM 16810 O O . GLU A 1 1072 ? 41.640 69.073 149.006 1.00 30.25 1070 GLU A O 1
ATOM 16822 N N . GLU A 1 1073 ? 39.575 68.731 148.194 1.00 31.37 1071 GLU A N 1
ATOM 16823 C CA . GLU A 1 1073 ? 39.218 70.142 148.175 1.00 33.47 1071 GLU A CA 1
ATOM 16824 C C . GLU A 1 1073 ? 38.312 70.492 149.351 1.00 34.38 1071 GLU A C 1
ATOM 16825 O O . GLU A 1 1073 ? 37.764 69.627 150.037 1.00 28.55 1071 GLU A O 1
ATOM 16837 N N . SER A 1 1074 ? 38.157 71.793 149.574 1.00 29.43 1072 SER A N 1
ATOM 16838 C CA . SER A 1 1074 ? 37.398 72.269 150.713 1.00 30.59 1072 SER A CA 1
ATOM 16839 C C . SER A 1 1074 ? 35.900 72.042 150.504 1.00 32.91 1072 SER A C 1
ATOM 16840 O O . SER A 1 1074 ? 35.424 71.724 149.409 1.00 27.68 1072 SER A O 1
ATOM 16848 N N . PHE A 1 1075 ? 35.153 72.191 151.598 1.00 32.69 1073 PHE A N 1
ATOM 16849 C CA . PHE A 1 1075 ? 33.701 72.120 151.516 1.00 27.85 1073 PHE A CA 1
ATOM 16850 C C . PHE A 1 1075 ? 33.169 73.182 150.560 1.00 25.79 1073 PHE A C 1
ATOM 16851 O O . PHE A 1 1075 ? 32.360 72.887 149.673 1.00 22.75 1073 PHE A O 1
ATOM 16868 N N . LEU A 1 1076 ? 33.652 74.421 150.696 1.00 26.29 1074 LEU A N 1
ATOM 16869 C CA . LEU A 1 1076 ? 33.215 75.494 149.805 1.00 36.84 1074 LEU A CA 1
ATOM 16870 C C . LEU A 1 1076 ? 33.466 75.149 148.340 1.00 34.91 1074 LEU A C 1
ATOM 16871 O O . LEU A 1 1076 ? 32.642 75.459 147.471 1.00 34.36 1074 LEU A O 1
ATOM 16887 N N . HIS A 1 1077 ? 34.598 74.511 148.041 1.00 29.66 1075 HIS A N 1
ATOM 16888 C CA . HIS A 1 1077 ? 34.886 74.156 146.656 1.00 30.32 1075 HIS A CA 1
ATOM 16889 C C . HIS A 1 1077 ? 33.890 73.130 146.133 1.00 32.49 1075 HIS A C 1
ATOM 16890 O O . HIS A 1 1077 ? 33.393 73.260 145.008 1.00 31.94 1075 HIS A O 1
ATOM 16904 N N . ASN A 1 1078 ? 33.583 72.101 146.932 1.00 31.53 1076 ASN A N 1
ATOM 16905 C CA . ASN A 1 1078 ? 32.618 71.100 146.494 1.00 30.44 1076 ASN A CA 1
ATOM 16906 C C . ASN A 1 1078 ? 31.219 71.693 146.342 1.00 24.15 1076 ASN A C 1
ATOM 16907 O O . ASN A 1 1078 ? 30.460 71.259 145.471 1.00 28.20 1076 ASN A O 1
ATOM 16918 N N . LEU A 1 1079 ? 30.904 72.704 147.143 1.00 29.17 1077 LEU A N 1
ATOM 16919 C CA . LEU A 1 1079 ? 29.608 73.361 147.053 1.00 31.52 1077 LEU A CA 1
ATOM 16920 C C . LEU A 1 1079 ? 29.413 73.951 145.654 1.00 31.60 1077 LEU A C 1
ATOM 16921 O O . LEU A 1 1079 ? 28.373 73.745 145.028 1.00 24.97 1077 LEU A O 1
ATOM 16937 N N . GLN A 1 1080 ? 30.414 74.683 145.168 1.00 32.13 1078 GLN A N 1
ATOM 16938 C CA . GLN A 1 1080 ? 30.337 75.299 143.843 1.00 32.55 1078 GLN A CA 1
ATOM 16939 C C . GLN A 1 1080 ? 30.265 74.248 142.742 1.00 23.70 1078 GLN A C 1
ATOM 16940 O O . GLN A 1 1080 ? 29.557 74.436 141.746 1.00 28.82 1078 GLN A O 1
ATOM 16954 N N . GLN A 1 1081 ? 30.982 73.131 142.905 1.00 22.75 1079 GLN A N 1
ATOM 16955 C CA . GLN A 1 1081 ? 30.938 72.059 141.908 1.00 22.95 1079 GLN A CA 1
ATOM 16956 C C . GLN A 1 1081 ? 29.592 71.334 141.891 1.00 33.45 1079 GLN A C 1
ATOM 16957 O O . GLN A 1 1081 ? 29.219 70.744 140.870 1.00 25.78 1079 GLN A O 1
ATOM 16971 N N . VAL A 1 1082 ? 28.871 71.317 143.013 1.00 31.67 1080 VAL A N 1
ATOM 16972 C CA . VAL A 1 1082 ? 27.542 70.712 143.008 1.00 28.43 1080 VAL A CA 1
ATOM 16973 C C . VAL A 1 1082 ? 26.557 71.626 142.289 1.00 23.06 1080 VAL A C 1
ATOM 16974 O O . VAL A 1 1082 ? 25.740 71.167 141.482 1.00 21.37 1080 VAL A O 1
ATOM 16987 N N . LYS A 1 1083 ? 26.632 72.933 142.555 1.00 20.72 1081 LYS A N 1
ATOM 16988 C CA . LYS A 1 1083 ? 25.832 73.897 141.810 1.00 24.94 1081 LYS A CA 1
ATOM 16989 C C . LYS A 1 1083 ? 26.022 73.709 140.310 1.00 37.58 1081 LYS A C 1
ATOM 16990 O O . LYS A 1 1083 ? 25.046 73.619 139.552 1.00 27.41 1081 LYS A O 1
ATOM 17009 N N . ALA A 1 1084 ? 27.288 73.631 139.866 1.00 27.19 1082 ALA A N 1
ATOM 17010 C CA . ALA A 1 1084 ? 27.576 73.554 138.438 1.00 28.40 1082 ALA A CA 1
ATOM 17011 C C . ALA A 1 1084 ? 26.914 72.347 137.795 1.00 30.27 1082 ALA A C 1
ATOM 17012 O O . ALA A 1 1084 ? 26.512 72.415 136.629 1.00 30.35 1082 ALA A O 1
ATOM 17019 N N . LYS A 1 1085 ? 26.788 71.238 138.531 1.00 32.60 1083 LYS A N 1
ATOM 17020 C CA . LYS A 1 1085 ? 26.136 70.043 138.003 1.00 31.92 1083 LYS A CA 1
ATOM 17021 C C . LYS A 1 1085 ? 24.621 70.069 138.167 1.00 33.32 1083 LYS A C 1
ATOM 17022 O O . LYS A 1 1085 ? 23.907 69.414 137.394 1.00 41.56 1083 LYS A O 1
ATOM 17041 N N . LEU A 1 1086 ? 24.110 70.810 139.151 1.00 39.25 1084 LEU A N 1
ATOM 17042 C CA . LEU A 1 1086 ? 22.671 70.845 139.395 1.00 33.04 1084 LEU A CA 1
ATOM 17043 C C . LEU A 1 1086 ? 21.950 71.712 138.368 1.00 35.61 1084 LEU A C 1
ATOM 17044 O O . LEU A 1 1086 ? 20.899 71.319 137.849 1.00 35.95 1084 LEU A O 1
ATOM 17060 N N . LEU A 1 1087 ? 22.491 72.889 138.068 1.00 30.34 1085 LEU A N 1
ATOM 17061 C CA . LEU A 1 1087 ? 21.784 73.823 137.197 1.00 35.04 1085 LEU A CA 1
ATOM 17062 C C . LEU A 1 1087 ? 21.496 73.238 135.821 1.00 40.62 1085 LEU A C 1
ATOM 17063 O O . LEU A 1 1087 ? 20.356 73.375 135.343 1.00 39.33 1085 LEU A O 1
ATOM 17079 N N . PRO A 1 1088 ? 22.446 72.604 135.127 1.00 43.25 1086 PRO A N 1
ATOM 17080 C CA . PRO A 1 1088 ? 22.085 71.950 133.856 1.00 43.09 1086 PRO A CA 1
ATOM 17081 C C . PRO A 1 1088 ? 20.984 70.916 134.005 1.00 44.11 1086 PRO A C 1
ATOM 17082 O O . PRO A 1 1088 ? 20.141 70.778 133.109 1.00 46.16 1086 PRO A O 1
ATOM 17093 N N . ALA A 1 1089 ? 20.970 70.170 135.111 1.00 43.84 1087 ALA A N 1
ATOM 17094 C CA . ALA A 1 1089 ? 19.895 69.210 135.332 1.00 40.11 1087 ALA A CA 1
ATOM 17095 C C . ALA A 1 1089 ? 18.552 69.919 135.466 1.00 30.91 1087 ALA A C 1
ATOM 17096 O O . ALA A 1 1089 ? 17.529 69.428 134.973 1.00 35.82 1087 ALA A O 1
ATOM 17103 N N . LEU A 1 1090 ? 18.531 71.078 136.128 1.00 31.15 1088 LEU A N 1
ATOM 17104 C CA . LEU A 1 1090 ? 17.291 71.837 136.237 1.00 35.52 1088 LEU A CA 1
ATOM 17105 C C . LEU A 1 1090 ? 16.912 72.483 134.910 1.00 41.79 1088 LEU A C 1
ATOM 17106 O O . LEU A 1 1090 ? 15.720 72.627 134.611 1.00 42.61 1088 LEU A O 1
ATOM 17122 N N . GLN A 1 1091 ? 17.903 72.875 134.103 1.00 33.33 1089 GLN A N 1
ATOM 17123 C CA . GLN A 1 1091 ? 17.628 73.491 132.813 1.00 38.40 1089 GLN A CA 1
ATOM 17124 C C . GLN A 1 1091 ? 16.992 72.511 131.836 1.00 38.78 1089 GLN A C 1
ATOM 17125 O O . GLN A 1 1091 ? 16.328 72.946 130.889 1.00 47.07 1089 GLN A O 1
ATOM 17139 N N . ASN A 1 1092 ? 17.180 71.209 132.042 1.00 28.92 1090 ASN A N 1
ATOM 17140 C CA . ASN A 1 1092 ? 16.624 70.171 131.180 1.00 31.56 1090 ASN A CA 1
ATOM 17141 C C . ASN A 1 1092 ? 15.724 69.229 131.972 1.00 35.29 1090 ASN A C 1
ATOM 17142 O O . ASN A 1 1092 ? 15.688 68.019 131.737 1.00 36.08 1090 ASN A O 1
ATOM 17153 N N . GLN A 1 1093 ? 14.951 69.786 132.903 1.00 35.57 1091 GLN A N 1
ATOM 17154 C CA . GLN A 1 1093 ? 14.193 68.966 133.839 1.00 43.14 1091 GLN A CA 1
ATOM 17155 C C . GLN A 1 1093 ? 12.880 68.448 133.272 1.00 42.00 1091 GLN A C 1
ATOM 17156 O O . GLN A 1 1093 ? 12.263 67.569 133.887 1.00 44.78 1091 GLN A O 1
ATOM 17170 N N . TYR A 1 1094 ? 12.437 68.943 132.120 1.00 25.44 1092 TYR A N 1
ATOM 17171 C CA . TYR A 1 1094 ? 11.078 68.677 131.669 1.00 34.43 1092 TYR A CA 1
ATOM 17172 C C . TYR A 1 1094 ? 10.978 67.477 130.745 1.00 32.53 1092 TYR A C 1
ATOM 17173 O O . TYR A 1 1094 ? 10.066 67.407 129.916 1.00 47.12 1092 TYR A O 1
ATOM 17191 N N . VAL A 1 1095 ? 11.864 66.509 130.896 1.00 37.10 1093 VAL A N 1
ATOM 17192 C CA . VAL A 1 1095 ? 11.782 65.241 130.180 1.00 39.43 1093 VAL A CA 1
ATOM 17193 C C . VAL A 1 1095 ? 11.138 64.226 131.118 1.00 42.31 1093 VAL A C 1
ATOM 17194 O O . VAL A 1 1095 ? 11.590 64.096 132.262 1.00 40.92 1093 VAL A O 1
ATOM 17207 N N . PRO A 1 1096 ? 10.103 63.505 130.687 1.00 40.54 1094 PRO A N 1
ATOM 17208 C CA . PRO A 1 1096 ? 9.495 62.510 131.577 1.00 44.24 1094 PRO A CA 1
ATOM 17209 C C . PRO A 1 1096 ? 10.503 61.451 131.987 1.00 48.69 1094 PRO A C 1
ATOM 17210 O O . PRO A 1 1096 ? 11.298 60.971 131.176 1.00 43.29 1094 PRO A O 1
ATOM 17221 N N . PHE A 1 1097 ? 10.451 61.084 133.269 1.00 46.54 1095 PHE A N 1
ATOM 17222 C CA . PHE A 1 1097 ? 11.430 60.158 133.822 1.00 47.56 1095 PHE A CA 1
ATOM 17223 C C . PHE A 1 1097 ? 11.542 58.889 132.990 1.00 44.11 1095 PHE A C 1
ATOM 17224 O O . PHE A 1 1097 ? 12.616 58.281 132.929 1.00 39.04 1095 PHE A O 1
ATOM 17241 N N . ASP A 1 1098 ? 10.454 58.474 132.339 1.00 46.03 1096 ASP A N 1
ATOM 17242 C CA . ASP A 1 1098 ? 10.500 57.255 131.537 1.00 52.18 1096 ASP A CA 1
ATOM 17243 C C . ASP A 1 1098 ? 11.448 57.413 130.353 1.00 59.72 1096 ASP A C 1
ATOM 17244 O O . ASP A 1 1098 ? 12.136 56.461 129.965 1.00 56.93 1096 ASP A O 1
ATOM 17253 N N . LYS A 1 1099 ? 11.498 58.609 129.765 1.00 48.31 1097 LYS A N 1
ATOM 17254 C CA . LYS A 1 1099 ? 12.435 58.847 128.676 1.00 53.18 1097 LYS A CA 1
ATOM 17255 C C . LYS A 1 1099 ? 13.867 58.917 129.185 1.00 52.26 1097 LYS A C 1
ATOM 17256 O O . LYS A 1 1099 ? 14.798 58.530 128.470 1.00 48.63 1097 LYS A O 1
ATOM 17275 N N . ILE A 1 1100 ? 14.064 59.400 130.414 1.00 45.24 1098 ILE A N 1
ATOM 17276 C CA . ILE A 1 1100 ? 15.403 59.413 130.987 1.00 41.31 1098 ILE A CA 1
ATOM 17277 C C . ILE A 1 1100 ? 15.887 57.990 131.223 1.00 41.50 1098 ILE A C 1
ATOM 17278 O O . ILE A 1 1100 ? 17.090 57.717 131.155 1.00 43.70 1098 ILE A O 1
ATOM 17294 N N . LEU A 1 1101 ? 14.974 57.060 131.494 1.00 40.18 1099 LEU A N 1
ATOM 17295 C CA . LEU A 1 1101 ? 15.377 55.666 131.638 1.00 47.13 1099 LEU A CA 1
ATOM 17296 C C . LEU A 1 1101 ? 15.780 55.062 130.299 1.00 49.23 1099 LEU A C 1
ATOM 17297 O O . LEU A 1 1101 ? 16.666 54.202 130.250 1.00 44.11 1099 LEU A O 1
ATOM 17313 N N . GLU A 1 1102 ? 15.139 55.488 129.208 1.00 47.97 1100 GLU A N 1
ATOM 17314 C CA . GLU A 1 1102 ? 15.563 55.058 127.880 1.00 61.57 1100 GLU A CA 1
ATOM 17315 C C . GLU A 1 1102 ? 16.963 55.572 127.568 1.00 49.41 1100 GLU A C 1
ATOM 17316 O O . GLU A 1 1102 ? 17.843 54.805 127.161 1.00 48.47 1100 GLU A O 1
ATOM 17328 N N . ALA A 1 1103 ? 17.195 56.870 127.784 1.00 43.62 1101 ALA A N 1
ATOM 17329 C CA . ALA A 1 1103 ? 18.501 57.463 127.526 1.00 48.10 1101 ALA A CA 1
ATOM 17330 C C . ALA A 1 1103 ? 19.621 56.766 128.287 1.00 52.12 1101 ALA A C 1
ATOM 17331 O O . ALA A 1 1103 ? 20.788 56.890 127.900 1.00 51.81 1101 ALA A O 1
ATOM 17338 N N . ALA A 1 1104 ? 19.303 56.049 129.359 1.00 47.74 1102 ALA A N 1
ATOM 17339 C CA . ALA A 1 1104 ? 20.293 55.284 130.100 1.00 56.21 1102 ALA A CA 1
ATOM 17340 C C . ALA A 1 1104 ? 20.214 53.789 129.818 1.00 60.02 1102 ALA A C 1
ATOM 17341 O O . ALA A 1 1104 ? 20.968 53.021 130.422 1.00 62.37 1102 ALA A O 1
ATOM 17348 N N . ARG A 1 1105 ? 19.303 53.382 128.932 1.00 60.85 1103 ARG A N 1
ATOM 17349 C CA . ARG A 1 1105 ? 19.114 51.965 128.521 1.00 73.97 1103 ARG A CA 1
ATOM 17350 C C . ARG A 1 1105 ? 18.844 51.076 129.743 1.00 78.23 1103 ARG A C 1
ATOM 17351 O O . ARG A 1 1105 ? 19.300 49.916 129.732 1.00 83.24 1103 ARG A O 1
ATOM 17355 N N . VAL A 1 1106 ? 18.134 51.595 130.752 1.00 75.85 1104 VAL A N 1
ATOM 17356 C CA . VAL A 1 1106 ? 17.741 50.852 131.943 1.00 65.14 1104 VAL A CA 1
ATOM 17357 C C . VAL A 1 1106 ? 16.226 50.689 131.933 1.00 59.34 1104 VAL A C 1
ATOM 17358 O O . VAL A 1 1106 ? 15.498 51.501 131.351 1.00 61.33 1104 VAL A O 1
ATOM 17371 N N . LYS A 1 1107 ? 15.752 49.628 132.581 1.00 74.21 1105 LYS A N 1
ATOM 17372 C CA . LYS A 1 1107 ? 14.333 49.309 132.630 1.00 73.67 1105 LYS A CA 1
ATOM 17373 C C . LYS A 1 1107 ? 13.910 49.045 134.069 1.00 78.84 1105 LYS A C 1
ATOM 17374 O O . LYS A 1 1107 ? 14.729 48.718 134.931 1.00 76.96 1105 LYS A O 1
ATOM 17378 N N . ARG A 1 1108 ? 12.608 49.193 134.319 1.00 80.63 1106 ARG A N 1
ATOM 17379 C CA . ARG A 1 1108 ? 12.030 48.956 135.642 1.00 78.59 1106 ARG A CA 1
ATOM 17380 C C . ARG A 1 1108 ? 11.900 47.452 135.856 1.00 88.44 1106 ARG A C 1
ATOM 17381 O O . ARG A 1 1108 ? 10.854 46.852 135.600 1.00 82.00 1106 ARG A O 1
ATOM 17402 N N . GLU A 1 1109 ? 12.975 46.833 136.339 1.00 93.56 1107 GLU A N 1
ATOM 17403 C CA . GLU A 1 1109 ? 12.978 45.403 136.613 1.00 79.65 1107 GLU A CA 1
ATOM 17404 C C . GLU A 1 1109 ? 13.946 45.114 137.753 1.00 75.22 1107 GLU A C 1
ATOM 17405 O O . GLU A 1 1109 ? 14.667 45.995 138.228 1.00 77.37 1107 GLU A O 1
ATOM 17409 N N . GLY A 1 1110 ? 13.953 43.858 138.188 1.00 68.62 1108 GLY A N 1
ATOM 17410 C CA . GLY A 1 1110 ? 14.841 43.432 139.245 1.00 65.30 1108 GLY A CA 1
ATOM 17411 C C . GLY A 1 1110 ? 14.351 43.843 140.620 1.00 75.42 1108 GLY A C 1
ATOM 17412 O O . GLY A 1 1110 ? 13.233 44.335 140.809 1.00 69.65 1108 GLY A O 1
ATOM 17416 N N . ASN A 1 1111 ? 15.223 43.626 141.603 1.00 73.27 1109 ASN A N 1
ATOM 17417 C CA . ASN A 1 1111 ? 14.947 43.970 142.991 1.00 67.81 1109 ASN A CA 1
ATOM 17418 C C . ASN A 1 1111 ? 15.490 45.343 143.378 1.00 62.38 1109 ASN A C 1
ATOM 17419 O O . ASN A 1 1111 ? 15.476 45.688 144.563 1.00 68.94 1109 ASN A O 1
ATOM 17430 N N . ARG A 1 1112 ? 15.970 46.124 142.412 1.00 62.09 1110 ARG A N 1
ATOM 17431 C CA . ARG A 1 1112 ? 16.495 47.455 142.668 1.00 48.51 1110 ARG A CA 1
ATOM 17432 C C . ARG A 1 1112 ? 15.791 48.470 141.783 1.00 48.47 1110 ARG A C 1
ATOM 17433 O O . ARG A 1 1112 ? 15.309 48.145 140.693 1.00 51.02 1110 ARG A O 1
ATOM 17454 N N . HIS A 1 1113 ? 15.742 49.692 142.255 0.60 45.34 1111 HIS A N 1
ATOM 17455 C CA . HIS A 1 1113 ? 15.165 50.747 141.439 0.60 41.75 1111 HIS A CA 1
ATOM 17456 C C . HIS A 1 1113 ? 16.156 51.152 140.350 0.60 37.14 1111 HIS A C 1
ATOM 17457 O O . HIS A 1 1113 ? 17.363 51.213 140.601 0.60 33.68 1111 HIS A O 1
ATOM 17471 N N . PRO A 1 1114 ? 15.671 51.417 139.130 1.00 52.37 1112 PRO A N 1
ATOM 17472 C CA . PRO A 1 1114 ? 16.570 51.524 137.969 1.00 53.64 1112 PRO A CA 1
ATOM 17473 C C . PRO A 1 1114 ? 17.855 52.318 138.161 1.00 53.09 1112 PRO A C 1
ATOM 17474 O O . PRO A 1 1114 ? 18.945 51.737 138.114 1.00 59.85 1112 PRO A O 1
ATOM 17485 N N . LEU A 1 1115 ? 17.761 53.629 138.363 1.00 49.64 1113 LEU A N 1
ATOM 17486 C CA . LEU A 1 1115 ? 18.945 54.480 138.302 1.00 45.37 1113 LEU A CA 1
ATOM 17487 C C . LEU A 1 1115 ? 19.574 54.776 139.656 1.00 41.67 1113 LEU A C 1
ATOM 17488 O O . LEU A 1 1115 ? 20.795 54.938 139.730 1.00 41.06 1113 LEU A O 1
ATOM 17504 N N . PHE A 1 1116 ? 18.789 54.856 140.726 1.00 44.75 1114 PHE A N 1
ATOM 17505 C CA . PHE A 1 1116 ? 19.330 55.261 142.014 1.00 44.30 1114 PHE A CA 1
ATOM 17506 C C . PHE A 1 1116 ? 18.597 54.530 143.122 1.00 42.02 1114 PHE A C 1
ATOM 17507 O O . PHE A 1 1116 ? 17.437 54.142 142.969 1.00 41.09 1114 PHE A O 1
ATOM 17524 N N . ASP A 1 1117 ? 19.295 54.349 144.244 1.00 34.27 1115 ASP A N 1
ATOM 17525 C CA . ASP A 1 1117 ? 18.713 53.762 145.440 1.00 41.00 1115 ASP A CA 1
ATOM 17526 C C . ASP A 1 1117 ? 18.327 54.793 146.493 1.00 34.00 1115 ASP A C 1
ATOM 17527 O O . ASP A 1 1117 ? 17.478 54.498 147.341 1.00 38.05 1115 ASP A O 1
ATOM 17536 N N . VAL A 1 1118 ? 18.938 55.976 146.469 1.00 31.10 1116 VAL A N 1
ATOM 17537 C CA . VAL A 1 1118 ? 18.724 57.017 147.467 1.00 27.03 1116 VAL A CA 1
ATOM 17538 C C . VAL A 1 1118 ? 17.966 58.160 146.809 1.00 34.42 1116 VAL A C 1
ATOM 17539 O O . VAL A 1 1118 ? 18.347 58.623 145.727 1.00 24.89 1116 VAL A O 1
ATOM 17552 N N . MET A 1 1119 ? 16.894 58.604 147.460 1.00 21.72 1117 MET A N 1
ATOM 17553 C CA . MET A 1 1119 ? 16.121 59.762 147.037 1.00 20.72 1117 MET A CA 1
ATOM 17554 C C . MET A 1 1119 ? 16.290 60.880 148.056 1.00 21.15 1117 MET A C 1
ATOM 17555 O O . MET A 1 1119 ? 16.237 60.641 149.269 1.00 23.11 1117 MET A O 1
ATOM 17569 N N . PHE A 1 1120 ? 16.493 62.100 147.556 1.00 19.03 1118 PHE A N 1
ATOM 17570 C CA . PHE A 1 1120 ? 16.617 63.290 148.391 1.00 14.81 1118 PHE A CA 1
ATOM 17571 C C . PHE A 1 1120 ? 15.619 64.333 147.915 1.00 24.81 1118 PHE A C 1
ATOM 17572 O O . PHE A 1 1120 ? 15.665 64.751 146.754 1.00 22.56 1118 PHE A O 1
ATOM 17589 N N . MET A 1 1121 ? 14.719 64.754 148.801 1.00 23.48 1119 MET A N 1
ATOM 17590 C CA . MET A 1 1121 ? 13.741 65.777 148.453 1.00 24.28 1119 MET A CA 1
ATOM 17591 C C . MET A 1 1121 ? 13.627 66.777 149.590 1.00 32.72 1119 MET A C 1
ATOM 17592 O O . MET A 1 1121 ? 13.948 66.484 150.747 1.00 22.95 1119 MET A O 1
ATOM 17606 N N . MET A 1 1122 ? 13.163 67.972 149.239 1.00 23.81 1120 MET A N 1
ATOM 17607 C CA . MET A 1 1122 ? 13.149 69.091 150.166 1.00 29.36 1120 MET A CA 1
ATOM 17608 C C . MET A 1 1122 ? 11.971 69.992 149.843 1.00 40.36 1120 MET A C 1
ATOM 17609 O O . MET A 1 1122 ? 11.655 70.220 148.672 1.00 45.67 1120 MET A O 1
ATOM 17623 N N . GLN A 1 1123 ? 11.331 70.500 150.892 1.00 38.61 1121 GLN A N 1
ATOM 17624 C CA . GLN A 1 1123 ? 10.226 71.438 150.775 1.00 43.95 1121 GLN A CA 1
ATOM 17625 C C . GLN A 1 1123 ? 10.564 72.730 151.507 1.00 49.62 1121 GLN A C 1
ATOM 17626 O O . GLN A 1 1123 ? 11.266 72.723 152.526 1.00 42.57 1121 GLN A O 1
ATOM 17640 N N . GLY A 1 1124 ? 10.050 73.837 150.984 1.00 43.32 1122 GLY A N 1
ATOM 17641 C CA . GLY A 1 1124 ? 10.198 75.119 151.636 1.00 53.67 1122 GLY A CA 1
ATOM 17642 C C . GLY A 1 1124 ? 9.293 75.257 152.848 1.00 42.09 1122 GLY A C 1
ATOM 17643 O O . GLY A 1 1124 ? 8.548 74.355 153.234 1.00 39.39 1122 GLY A O 1
ATOM 17647 N N . ALA A 1 1125 ? 9.371 76.429 153.466 1.00 37.14 1123 ALA A N 1
ATOM 17648 C CA . ALA A 1 1125 ? 8.574 76.696 154.647 1.00 42.20 1123 ALA A CA 1
ATOM 17649 C C . ALA A 1 1125 ? 7.087 76.753 154.294 1.00 39.13 1123 ALA A C 1
ATOM 17650 O O . ALA A 1 1125 ? 6.717 77.027 153.149 1.00 41.16 1123 ALA A O 1
ATOM 17657 N N . PRO A 1 1126 ? 6.212 76.489 155.265 1.00 42.68 1124 PRO A N 1
ATOM 17658 C CA . PRO A 1 1126 ? 4.771 76.533 154.982 1.00 48.34 1124 PRO A CA 1
ATOM 17659 C C . PRO A 1 1126 ? 4.307 77.934 154.614 1.00 46.66 1124 PRO A C 1
ATOM 17660 O O . PRO A 1 1126 ? 4.840 78.939 155.092 1.00 42.67 1124 PRO A O 1
ATOM 17671 N N . GLU A 1 1127 ? 3.288 77.987 153.756 1.00 43.94 1125 GLU A N 1
ATOM 17672 C CA . GLU A 1 1127 ? 2.726 79.250 153.300 1.00 44.87 1125 GLU A CA 1
ATOM 17673 C C . GLU A 1 1127 ? 1.612 79.769 154.202 1.00 43.81 1125 GLU A C 1
ATOM 17674 O O . GLU A 1 1127 ? 1.300 80.962 154.145 1.00 41.80 1125 GLU A O 1
ATOM 17686 N N . THR A 1 1128 ? 1.011 78.915 155.033 1.00 34.48 1126 THR A N 1
ATOM 17687 C CA . THR A 1 1128 ? -0.087 79.332 155.891 1.00 32.59 1126 THR A CA 1
ATOM 17688 C C . THR A 1 1128 ? 0.014 78.633 157.237 1.00 35.24 1126 THR A C 1
ATOM 17689 O O . THR A 1 1128 ? 0.674 77.600 157.384 1.00 32.09 1126 THR A O 1
ATOM 17700 N N . GLU A 1 1129 ? -0.656 79.224 158.227 1.00 34.96 1127 GLU A N 1
ATOM 17701 C CA . GLU A 1 1129 ? -0.706 78.622 159.552 1.00 31.37 1127 GLU A CA 1
ATOM 17702 C C . GLU A 1 1129 ? -1.268 77.207 159.494 1.00 28.48 1127 GLU A C 1
ATOM 17703 O O . GLU A 1 1129 ? -0.774 76.306 160.179 1.00 35.73 1127 GLU A O 1
ATOM 17715 N N . LEU A 1 1130 ? -2.300 76.987 158.692 1.00 26.34 1128 LEU A N 1
ATOM 17716 C CA . LEU A 1 1130 ? -2.938 75.667 158.578 1.00 26.51 1128 LEU A CA 1
ATOM 17717 C C . LEU A 1 1130 ? -1.940 74.653 158.028 1.00 36.44 1128 LEU A C 1
ATOM 17718 O O . LEU A 1 1130 ? -1.844 73.629 158.629 1.00 30.19 1128 LEU A O 1
ATOM 17734 N N . GLU A 1 1131 ? -1.226 74.979 156.953 1.00 27.20 1129 GLU A N 1
ATOM 17735 C CA . GLU A 1 1131 ? -0.235 74.077 156.369 1.00 33.82 1129 GLU A CA 1
ATOM 17736 C C . GLU A 1 1131 ? 0.834 73.689 157.389 1.00 29.71 1129 GLU A C 1
ATOM 17737 O O . GLU A 1 1131 ? 1.241 72.529 157.459 1.00 33.27 1129 GLU A O 1
ATOM 17749 N N . SER A 1 1132 ? 1.285 74.659 158.181 1.00 31.59 1130 SER A N 1
ATOM 17750 C CA . SER A 1 1132 ? 2.301 74.404 159.210 1.00 38.45 1130 SER A CA 1
ATOM 17751 C C . SER A 1 1132 ? 1.736 73.451 160.277 1.00 41.61 1130 SER A C 1
ATOM 17752 O O . SER A 1 1132 ? 2.534 72.823 160.928 1.00 38.04 1130 SER A O 1
ATOM 17760 N N . ASN A 1 1133 ? 0.411 73.329 160.427 1.00 41.61 1131 ASN A N 1
ATOM 17761 C CA . ASN A 1 1133 ? -0.179 72.375 161.353 1.00 33.17 1131 ASN A CA 1
ATOM 17762 C C . ASN A 1 1133 ? -0.590 71.073 160.674 1.00 37.25 1131 ASN A C 1
ATOM 17763 O O . ASN A 1 1133 ? -1.327 70.281 161.268 1.00 29.72 1131 ASN A O 1
ATOM 17774 N N . MET A 1 1134 ? -0.108 70.807 159.493 1.00 28.82 1132 MET A N 1
ATOM 17775 C CA . MET A 1 1134 ? -0.382 69.601 158.772 1.00 35.37 1132 MET A CA 1
ATOM 17776 C C . MET A 1 1134 ? 0.787 68.645 158.965 1.00 42.23 1132 MET A C 1
ATOM 17777 O O . MET A 1 1134 ? 1.900 69.023 158.839 1.00 40.29 1132 MET A O 1
ATOM 17791 N N . HIS A 1 1135 ? 0.514 67.414 159.264 1.00 31.44 1133 HIS A N 1
ATOM 17792 C CA . HIS A 1 1135 ? 1.538 66.413 159.514 1.00 29.61 1133 HIS A CA 1
ATOM 17793 C C . HIS A 1 1135 ? 1.341 65.266 158.537 1.00 29.55 1133 HIS A C 1
ATOM 17794 O O . HIS A 1 1135 ? 0.222 64.775 158.365 1.00 24.92 1133 HIS A O 1
ATOM 17808 N N . HIS A 1 1136 ? 2.423 64.870 157.876 1.00 27.35 1134 HIS A N 1
ATOM 17809 C CA . HIS A 1 1136 ? 2.381 63.751 156.950 1.00 31.15 1134 HIS A CA 1
ATOM 17810 C C . HIS A 1 1136 ? 2.516 62.458 157.744 1.00 31.82 1134 HIS A C 1
ATOM 17811 O O . HIS A 1 1136 ? 3.378 62.341 158.620 1.00 33.60 1134 HIS A O 1
ATOM 17825 N N . ILE A 1 1137 ? 1.640 61.506 157.468 1.00 27.52 1135 ILE A N 1
ATOM 17826 C CA . ILE A 1 1137 ? 1.616 60.237 158.185 1.00 27.19 1135 ILE A CA 1
ATOM 17827 C C . ILE A 1 1137 ? 2.148 59.158 157.255 1.00 28.09 1135 ILE A C 1
ATOM 17828 O O . ILE A 1 1137 ? 1.625 58.957 156.152 1.00 35.36 1135 ILE A O 1
ATOM 17844 N N . ASN A 1 1138 ? 3.211 58.489 157.686 1.00 32.47 1136 ASN A N 1
ATOM 17845 C CA . ASN A 1 1138 ? 3.773 57.380 156.929 1.00 38.83 1136 ASN A CA 1
ATOM 17846 C C . ASN A 1 1138 ? 2.991 56.108 157.235 1.00 37.15 1136 ASN A C 1
ATOM 17847 O O . ASN A 1 1138 ? 2.790 55.759 158.402 1.00 38.19 1136 ASN A O 1
ATOM 17858 N N . ALA A 1 1139 ? 2.541 55.422 156.183 1.00 46.91 1137 ALA A N 1
ATOM 17859 C CA . ALA A 1 1139 ? 1.776 54.188 156.318 1.00 45.00 1137 ALA A CA 1
ATOM 17860 C C . ALA A 1 1139 ? 2.659 52.947 156.315 1.00 43.59 1137 ALA A C 1
ATOM 17861 O O . ALA A 1 1139 ? 2.210 51.876 155.886 1.00 38.80 1137 ALA A O 1
ATOM 17868 N N . GLY A 1 1140 ? 3.898 53.061 156.782 1.00 45.77 1138 GLY A N 1
ATOM 17869 C CA . GLY A 1 1140 ? 4.824 51.942 156.748 1.00 46.58 1138 GLY A CA 1
ATOM 17870 C C . GLY A 1 1140 ? 5.328 51.610 155.359 1.00 47.09 1138 GLY A C 1
ATOM 17871 O O . GLY A 1 1140 ? 5.525 50.430 155.042 1.00 44.27 1138 GLY A O 1
ATOM 17875 N N . ILE A 1 1141 ? 5.554 52.624 154.526 1.00 43.79 1139 ILE A N 1
ATOM 17876 C CA . ILE A 1 1141 ? 5.952 52.441 153.136 1.00 45.75 1139 ILE A CA 1
ATOM 17877 C C . ILE A 1 1141 ? 7.294 53.124 152.903 1.00 41.65 1139 ILE A C 1
ATOM 17878 O O . ILE A 1 1141 ? 7.544 54.216 153.425 1.00 34.28 1139 ILE A O 1
ATOM 17894 N N . SER A 1 1142 ? 8.143 52.486 152.098 1.00 35.42 1140 SER A N 1
ATOM 17895 C CA . SER A 1 1142 ? 9.412 53.063 151.653 1.00 40.76 1140 SER A CA 1
ATOM 17896 C C . SER A 1 1142 ? 9.507 52.834 150.146 1.00 36.35 1140 SER A C 1
ATOM 17897 O O . SER A 1 1142 ? 9.791 51.716 149.703 1.00 43.68 1140 SER A O 1
ATOM 17905 N N . LYS A 1 1143 ? 9.261 53.891 149.364 1.00 40.43 1141 LYS A N 1
ATOM 17906 C CA . LYS A 1 1143 ? 9.308 53.791 147.908 1.00 48.55 1141 LYS A CA 1
ATOM 17907 C C . LYS A 1 1143 ? 10.702 53.444 147.391 1.00 48.77 1141 LYS A C 1
ATOM 17908 O O . LYS A 1 1143 ? 10.828 52.917 146.281 1.00 48.78 1141 LYS A O 1
ATOM 17927 N N . PHE A 1 1144 ? 11.746 53.738 148.160 1.00 40.73 1142 PHE A N 1
ATOM 17928 C CA . PHE A 1 1144 ? 13.119 53.478 147.760 1.00 30.72 1142 PHE A CA 1
ATOM 17929 C C . PHE A 1 1144 ? 13.842 52.779 148.901 1.00 39.30 1142 PHE A C 1
ATOM 17930 O O . PHE A 1 1144 ? 13.286 52.583 149.990 1.00 31.31 1142 PHE A O 1
ATOM 17947 N N . ASP A 1 1145 ? 15.096 52.398 148.649 1.00 30.09 1143 ASP A N 1
ATOM 17948 C CA . ASP A 1 1145 ? 15.920 51.861 149.724 1.00 25.69 1143 ASP A CA 1
ATOM 17949 C C . ASP A 1 1145 ? 16.010 52.851 150.876 1.00 30.30 1143 ASP A C 1
ATOM 17950 O O . ASP A 1 1145 ? 15.902 52.469 152.046 1.00 29.59 1143 ASP A O 1
ATOM 17959 N N . LEU A 1 1146 ? 16.202 54.128 150.555 1.00 23.56 1144 LEU A N 1
ATOM 17960 C CA . LEU A 1 1146 ? 16.384 55.175 151.547 1.00 21.83 1144 LEU A CA 1
ATOM 17961 C C . LEU A 1 1146 ? 15.941 56.490 150.930 1.00 28.80 1144 LEU A C 1
ATOM 17962 O O . LEU A 1 1146 ? 16.351 56.825 149.814 1.00 27.36 1144 LEU A O 1
ATOM 17978 N N . THR A 1 1147 ? 15.079 57.207 151.645 1.00 25.47 1145 THR A N 1
ATOM 17979 C CA . THR A 1 1147 ? 14.650 58.544 151.270 1.00 22.17 1145 THR A CA 1
ATOM 17980 C C . THR A 1 1147 ? 14.989 59.491 152.409 1.00 26.34 1145 THR A C 1
ATOM 17981 O O . THR A 1 1147 ? 14.731 59.177 153.577 1.00 31.76 1145 THR A O 1
ATOM 17992 N N . LEU A 1 1148 ? 15.580 60.632 152.072 1.00 27.81 1146 LEU A N 1
ATOM 17993 C CA . LEU A 1 1148 ? 15.821 61.714 153.014 1.00 20.66 1146 LEU A CA 1
ATOM 17994 C C . LEU A 1 1148 ? 14.954 62.895 152.601 1.00 28.31 1146 LEU A C 1
ATOM 17995 O O . LEU A 1 1148 ? 15.022 63.342 151.453 1.00 25.86 1146 LEU A O 1
ATOM 18011 N N . GLU A 1 1149 ? 14.121 63.377 153.520 1.00 27.93 1147 GLU A N 1
ATOM 18012 C CA . GLU A 1 1149 ? 13.292 64.547 153.276 1.00 26.61 1147 GLU A CA 1
ATOM 18013 C C . GLU A 1 1149 ? 13.643 65.620 154.294 1.00 26.16 1147 GLU A C 1
ATOM 18014 O O . GLU A 1 1149 ? 13.728 65.340 155.492 1.00 22.93 1147 GLU A O 1
ATOM 18026 N N . VAL A 1 1150 ? 13.848 66.842 153.817 1.00 24.92 1148 VAL A N 1
ATOM 18027 C CA . VAL A 1 1150 ? 14.121 67.980 154.683 1.00 21.72 1148 VAL A CA 1
ATOM 18028 C C . VAL A 1 1150 ? 12.911 68.896 154.609 1.00 27.81 1148 VAL A C 1
ATOM 18029 O O . VAL A 1 1150 ? 12.485 69.287 153.515 1.00 24.48 1148 VAL A O 1
ATOM 18042 N N . LEU A 1 1151 ? 12.328 69.196 155.771 1.00 25.59 1149 LEU A N 1
ATOM 18043 C CA . LEU A 1 1151 ? 11.217 70.128 155.892 1.00 23.98 1149 LEU A CA 1
ATOM 18044 C C . LEU A 1 1151 ? 11.630 71.273 156.805 1.00 18.67 1149 LEU A C 1
ATOM 18045 O O . LEU A 1 1151 ? 12.222 71.048 157.863 1.00 30.00 1149 LEU A O 1
ATOM 18061 N N . GLU A 1 1152 ? 11.319 72.496 156.397 1.00 32.13 1150 GLU A N 1
ATOM 18062 C CA . GLU A 1 1152 ? 11.539 73.668 157.231 1.00 36.98 1150 GLU A CA 1
ATOM 18063 C C . GLU A 1 1152 ? 10.306 73.857 158.107 1.00 31.85 1150 GLU A C 1
ATOM 18064 O O . GLU A 1 1152 ? 9.205 74.078 157.591 1.00 38.01 1150 GLU A O 1
ATOM 18076 N N . ARG A 1 1153 ? 10.485 73.746 159.421 1.00 29.89 1151 ARG A N 1
ATOM 18077 C CA . ARG A 1 1153 ? 9.380 73.843 160.366 1.00 36.83 1151 ARG A CA 1
ATOM 18078 C C . ARG A 1 1153 ? 9.851 74.551 161.626 1.00 32.81 1151 ARG A C 1
ATOM 18079 O O . ARG A 1 1153 ? 10.858 74.158 162.222 1.00 28.92 1151 ARG A O 1
ATOM 18100 N N . GLU A 1 1154 ? 9.111 75.581 162.029 1.00 35.72 1152 GLU A N 1
ATOM 18101 C CA . GLU A 1 1154 ? 9.397 76.340 163.245 1.00 38.66 1152 GLU A CA 1
ATOM 18102 C C . GLU A 1 1154 ? 10.866 76.752 163.322 1.00 27.64 1152 GLU A C 1
ATOM 18103 O O . GLU A 1 1154 ? 11.565 76.489 164.305 1.00 31.53 1152 GLU A O 1
ATOM 18115 N N . ASN A 1 1155 ? 11.329 77.412 162.263 1.00 34.21 1153 ASN A N 1
ATOM 18116 C CA . ASN A 1 1155 ? 12.658 78.007 162.151 1.00 28.88 1153 ASN A CA 1
ATOM 18117 C C . ASN A 1 1155 ? 13.787 76.988 162.175 1.00 33.34 1153 ASN A C 1
ATOM 18118 O O . ASN A 1 1155 ? 14.959 77.377 162.217 1.00 32.16 1153 ASN A O 1
ATOM 18129 N N . GLY A 1 1156 ? 13.470 75.696 162.128 1.00 24.32 1154 GLY A N 1
ATOM 18130 C CA . GLY A 1 1156 ? 14.475 74.654 162.074 1.00 25.19 1154 GLY A CA 1
ATOM 18131 C C . GLY A 1 1156 ? 14.270 73.725 160.894 1.00 24.20 1154 GLY A C 1
ATOM 18132 O O . GLY A 1 1156 ? 13.417 73.977 160.036 1.00 23.30 1154 GLY A O 1
ATOM 18136 N N . LEU A 1 1157 ? 15.042 72.646 160.840 1.00 20.03 1155 LEU A N 1
ATOM 18137 C CA . LEU A 1 1157 ? 14.894 71.628 159.808 1.00 28.70 1155 LEU A CA 1
ATOM 18138 C C . LEU A 1 1157 ? 14.525 70.308 160.467 1.00 24.46 1155 LEU A C 1
ATOM 18139 O O . LEU A 1 1157 ? 15.203 69.873 161.403 1.00 21.34 1155 LEU A O 1
ATOM 18155 N N . ASN A 1 1158 ? 13.453 69.683 159.979 1.00 20.36 1156 ASN A N 1
ATOM 18156 C CA . ASN A 1 1158 ? 13.102 68.313 160.334 1.00 21.30 1156 ASN A CA 1
ATOM 18157 C C . ASN A 1 1158 ? 13.561 67.409 159.192 1.00 25.67 1156 ASN A C 1
ATOM 18158 O O . ASN A 1 1158 ? 13.100 67.553 158.053 1.00 25.27 1156 ASN A O 1
ATOM 18169 N N . ILE A 1 1159 ? 14.481 66.500 159.495 1.00 19.55 1157 ILE A N 1
ATOM 18170 C CA . ILE A 1 1159 ? 15.073 65.602 158.514 1.00 18.96 1157 ILE A CA 1
ATOM 18171 C C . ILE A 1 1159 ? 14.558 64.197 158.791 1.00 22.84 1157 ILE A C 1
ATOM 18172 O O . ILE A 1 1159 ? 14.849 63.613 159.841 1.00 28.41 1157 ILE A O 1
ATOM 18188 N N . VAL A 1 1160 ? 13.813 63.646 157.839 1.00 24.64 1158 VAL A N 1
ATOM 18189 C CA . VAL A 1 1160 ? 13.184 62.340 157.978 1.00 29.46 1158 VAL A CA 1
ATOM 18190 C C . VAL A 1 1160 ? 13.936 61.351 157.106 1.00 21.29 1158 VAL A C 1
ATOM 18191 O O . VAL A 1 1160 ? 14.151 61.604 155.913 1.00 17.14 1158 VAL A O 1
ATOM 18204 N N . PHE A 1 1161 ? 14.325 60.230 157.708 1.00 23.12 1159 PHE A N 1
ATOM 18205 C CA . PHE A 1 1161 ? 14.970 59.106 157.036 1.00 23.84 1159 PHE A CA 1
ATOM 18206 C C . PHE A 1 1161 ? 13.945 57.982 156.912 1.00 29.55 1159 PHE A C 1
ATOM 18207 O O . PHE A 1 1161 ? 13.634 57.300 157.896 1.00 26.64 1159 PHE A O 1
ATOM 18224 N N . GLU A 1 1162 ? 13.419 57.801 155.708 1.00 23.79 1160 GLU A N 1
ATOM 18225 C CA . GLU A 1 1162 ? 12.508 56.709 155.392 1.00 24.96 1160 GLU A CA 1
ATOM 18226 C C . GLU A 1 1162 ? 13.305 55.596 154.724 1.00 25.67 1160 GLU A C 1
ATOM 18227 O O . GLU A 1 1162 ? 13.945 55.817 153.693 1.00 32.80 1160 GLU A O 1
ATOM 18239 N N . TYR A 1 1163 ? 13.278 54.407 155.319 1.00 25.87 1161 TYR A N 1
ATOM 18240 C CA . TYR A 1 1163 ? 14.168 53.337 154.905 1.00 26.79 1161 TYR A CA 1
ATOM 18241 C C . TYR A 1 1163 ? 13.406 52.026 154.796 1.00 35.90 1161 TYR A C 1
ATOM 18242 O O . TYR A 1 1163 ? 12.379 51.820 155.453 1.00 29.06 1161 TYR A O 1
ATOM 18260 N N . ASN A 1 1164 ? 13.929 51.140 153.949 1.00 26.73 1162 ASN A N 1
ATOM 18261 C CA . ASN A 1 1164 ? 13.348 49.816 153.765 1.00 36.41 1162 ASN A CA 1
ATOM 18262 C C . ASN A 1 1164 ? 13.815 48.891 154.884 1.00 34.62 1162 ASN A C 1
ATOM 18263 O O . ASN A 1 1164 ? 15.018 48.754 155.132 1.00 35.55 1162 ASN A O 1
ATOM 18274 N N . THR A 1 1165 ? 12.860 48.255 155.561 1.00 33.62 1163 THR A N 1
ATOM 18275 C CA . THR A 1 1165 ? 13.180 47.457 156.741 1.00 45.09 1163 THR A CA 1
ATOM 18276 C C . THR A 1 1165 ? 13.817 46.114 156.406 1.00 33.58 1163 THR A C 1
ATOM 18277 O O . THR A 1 1165 ? 14.469 45.528 157.273 1.00 42.00 1163 THR A O 1
ATOM 18288 N N . HIS A 1 1166 ? 13.655 45.620 155.176 1.00 47.77 1164 HIS A N 1
ATOM 18289 C CA . HIS A 1 1166 ? 14.336 44.401 154.757 1.00 46.58 1164 HIS A CA 1
ATOM 18290 C C . HIS A 1 1166 ? 15.816 44.625 154.472 1.00 45.64 1164 HIS A C 1
ATOM 18291 O O . HIS A 1 1166 ? 16.567 43.650 154.375 1.00 42.78 1164 HIS A O 1
ATOM 18305 N N . LEU A 1 1167 ? 16.244 45.878 154.326 1.00 42.71 1165 LEU A N 1
ATOM 18306 C CA . LEU A 1 1167 ? 17.634 46.212 154.028 1.00 48.24 1165 LEU A CA 1
ATOM 18307 C C . LEU A 1 1167 ? 18.379 46.799 155.214 1.00 43.46 1165 LEU A C 1
ATOM 18308 O O . LEU A 1 1167 ? 19.573 46.543 155.373 1.00 44.37 1165 LEU A O 1
ATOM 18324 N N . PHE A 1 1168 ? 17.706 47.588 156.048 1.00 38.74 1166 PHE A N 1
ATOM 18325 C CA . PHE A 1 1168 ? 18.319 48.202 157.217 1.00 42.55 1166 PHE A CA 1
ATOM 18326 C C . PHE A 1 1168 ? 17.528 47.816 158.458 1.00 34.95 1166 PHE A C 1
ATOM 18327 O O . PHE A 1 1168 ? 16.294 47.868 158.450 1.00 38.81 1166 PHE A O 1
ATOM 18344 N N . ASP A 1 1169 ? 18.234 47.435 159.515 1.00 40.38 1167 ASP A N 1
ATOM 18345 C CA . ASP A 1 1169 ? 17.633 47.261 160.829 1.00 50.78 1167 ASP A CA 1
ATOM 18346 C C . ASP A 1 1169 ? 17.833 48.533 161.648 1.00 49.13 1167 ASP A C 1
ATOM 18347 O O . ASP A 1 1169 ? 18.620 49.416 161.290 1.00 42.18 1167 ASP A O 1
ATOM 18356 N N . GLU A 1 1170 ? 17.096 48.627 162.758 1.00 49.55 1168 GLU A N 1
ATOM 18357 C CA . GLU A 1 1170 ? 17.123 49.852 163.550 1.00 55.17 1168 GLU A CA 1
ATOM 18358 C C . GLU A 1 1170 ? 18.545 50.222 163.949 1.00 44.03 1168 GLU A C 1
ATOM 18359 O O . GLU A 1 1170 ? 18.908 51.404 163.947 1.00 36.96 1168 GLU A O 1
ATOM 18371 N N . GLY A 1 1171 ? 19.370 49.225 164.278 1.00 40.77 1169 GLY A N 1
ATOM 18372 C CA . GLY A 1 1171 ? 20.730 49.513 164.704 1.00 36.05 1169 GLY A CA 1
ATOM 18373 C C . GLY A 1 1171 ? 21.535 50.247 163.648 1.00 39.94 1169 GLY A C 1
ATOM 18374 O O . GLY A 1 1171 ? 22.265 51.192 163.957 1.00 45.82 1169 GLY A O 1
ATOM 18378 N N . MET A 1 1172 ? 21.422 49.821 162.388 1.00 39.55 1170 MET A N 1
ATOM 18379 C CA . MET A 1 1172 ? 22.185 50.465 161.324 1.00 39.37 1170 MET A CA 1
ATOM 18380 C C . MET A 1 1172 ? 21.680 51.881 161.063 1.00 36.48 1170 MET A C 1
ATOM 18381 O O . MET A 1 1172 ? 22.482 52.813 160.935 1.00 33.11 1170 MET A O 1
ATOM 18395 N N . ILE A 1 1173 ? 20.358 52.069 161.001 1.00 30.77 1171 ILE A N 1
ATOM 18396 C CA . ILE A 1 1173 ? 19.803 53.391 160.723 1.00 34.05 1171 ILE A CA 1
ATOM 18397 C C . ILE A 1 1173 ? 20.192 54.375 161.816 1.00 33.30 1171 ILE A C 1
ATOM 18398 O O . ILE A 1 1173 ? 20.521 55.536 161.540 1.00 33.43 1171 ILE A O 1
ATOM 18414 N N . LEU A 1 1174 ? 20.148 53.935 163.077 1.00 30.28 1172 LEU A N 1
ATOM 18415 C CA . LEU A 1 1174 ? 20.491 54.823 164.182 1.00 33.18 1172 LEU A CA 1
ATOM 18416 C C . LEU A 1 1174 ? 21.935 55.299 164.082 1.00 27.67 1172 LEU A C 1
ATOM 18417 O O . LEU A 1 1174 ? 22.241 56.449 164.420 1.00 34.17 1172 LEU A O 1
ATOM 18433 N N . ARG A 1 1175 ? 22.839 54.430 163.619 1.00 31.58 1173 ARG A N 1
ATOM 18434 C CA . ARG A 1 1175 ? 24.222 54.843 163.397 1.00 31.62 1173 ARG A CA 1
ATOM 18435 C C . ARG A 1 1175 ? 24.333 55.805 162.219 1.00 30.26 1173 ARG A C 1
ATOM 18436 O O . ARG A 1 1175 ? 25.096 56.778 162.271 1.00 27.78 1173 ARG A O 1
ATOM 18457 N N . MET A 1 1176 ? 23.586 55.543 161.144 1.00 29.59 1174 MET A N 1
ATOM 18458 C CA . MET A 1 1176 ? 23.661 56.391 159.956 1.00 35.16 1174 MET A CA 1
ATOM 18459 C C . MET A 1 1176 ? 23.114 57.787 160.234 1.00 29.87 1174 MET A C 1
ATOM 18460 O O . MET A 1 1176 ? 23.652 58.781 159.738 1.00 28.85 1174 MET A O 1
ATOM 18474 N N . VAL A 1 1177 ? 22.045 57.881 161.025 1.00 32.18 1175 VAL A N 1
ATOM 18475 C CA . VAL A 1 1177 ? 21.520 59.189 161.399 1.00 26.89 1175 VAL A CA 1
ATOM 18476 C C . VAL A 1 1177 ? 22.505 59.921 162.300 1.00 30.40 1175 VAL A C 1
ATOM 18477 O O . VAL A 1 1177 ? 22.716 61.131 162.157 1.00 25.13 1175 VAL A O 1
ATOM 18490 N N . ALA A 1 1178 ? 23.117 59.207 163.247 1.00 27.23 1176 ALA A N 1
ATOM 18491 C CA . ALA A 1 1178 ? 24.143 59.817 164.088 1.00 29.20 1176 ALA A CA 1
ATOM 18492 C C . ALA A 1 1178 ? 25.308 60.345 163.255 1.00 24.57 1176 ALA A C 1
ATOM 18493 O O . ALA A 1 1178 ? 25.854 61.418 163.544 1.00 24.80 1176 ALA A O 1
ATOM 18500 N N . GLN A 1 1179 ? 25.721 59.591 162.235 1.00 30.25 1177 GLN A N 1
ATOM 18501 C CA . GLN A 1 1179 ? 26.847 60.019 161.407 1.00 27.12 1177 GLN A CA 1
ATOM 18502 C C . GLN A 1 1179 ? 26.473 61.216 160.544 1.00 29.58 1177 GLN A C 1
ATOM 18503 O O . GLN A 1 1179 ? 27.305 62.099 160.313 1.00 31.22 1177 GLN A O 1
ATOM 18517 N N . PHE A 1 1180 ? 25.224 61.274 160.066 1.00 27.09 1178 PHE A N 1
ATOM 18518 C CA . PHE A 1 1180 ? 24.792 62.433 159.296 1.00 25.93 1178 PHE A CA 1
ATOM 18519 C C . PHE A 1 1180 ? 24.884 63.697 160.139 1.00 32.24 1178 PHE A C 1
ATOM 18520 O O . PHE A 1 1180 ? 25.478 64.698 159.719 1.00 23.04 1178 PHE A O 1
ATOM 18537 N N . GLU A 1 1181 ? 24.316 63.659 161.349 1.00 24.88 1179 GLU A N 1
ATOM 18538 C CA . GLU A 1 1181 ? 24.358 64.825 162.225 1.00 24.56 1179 GLU A CA 1
ATOM 18539 C C . GLU A 1 1181 ? 25.794 65.265 162.479 1.00 21.93 1179 GLU A C 1
ATOM 18540 O O . GLU A 1 1181 ? 26.121 66.451 162.370 1.00 28.18 1179 GLU A O 1
ATOM 18552 N N . HIS A 1 1182 ? 26.663 64.321 162.836 1.00 24.36 1180 HIS A N 1
ATOM 18553 C CA . HIS A 1 1182 ? 28.053 64.668 163.113 1.00 30.33 1180 HIS A CA 1
ATOM 18554 C C . HIS A 1 1182 ? 28.708 65.314 161.894 1.00 29.27 1180 HIS A C 1
ATOM 18555 O O . HIS A 1 1182 ? 29.408 66.325 162.016 1.00 26.72 1180 HIS A O 1
ATOM 18569 N N . LEU A 1 1183 ? 28.465 64.760 160.705 1.00 28.53 1181 LEU A N 1
ATOM 18570 C CA . LEU A 1 1183 ? 29.045 65.314 159.487 1.00 34.46 1181 LEU A CA 1
ATOM 18571 C C . LEU A 1 1183 ? 28.534 66.727 159.234 1.00 32.20 1181 LEU A C 1
ATOM 18572 O O . LEU A 1 1183 ? 29.307 67.620 158.863 1.00 25.98 1181 LEU A O 1
ATOM 18588 N N . LEU A 1 1184 ? 27.238 66.955 159.465 1.00 27.18 1182 LEU A N 1
ATOM 18589 C CA . LEU A 1 1184 ? 26.644 68.263 159.219 1.00 25.22 1182 LEU A CA 1
ATOM 18590 C C . LEU A 1 1184 ? 27.232 69.318 160.141 1.00 24.46 1182 LEU A C 1
ATOM 18591 O O . LEU A 1 1184 ? 27.427 70.468 159.735 1.00 26.58 1182 LEU A O 1
ATOM 18607 N N . LEU A 1 1185 ? 27.476 68.972 161.387 1.00 27.85 1183 LEU A N 1
ATOM 18608 C CA . LEU A 1 1185 ? 28.003 69.933 162.380 1.00 29.11 1183 LEU A CA 1
ATOM 18609 C C . LEU A 1 1185 ? 29.434 70.317 161.986 1.00 30.88 1183 LEU A C 1
ATOM 18610 O O . LEU A 1 1185 ? 29.702 71.456 162.008 1.00 35.58 1183 LEU A O 1
ATOM 18626 N N . GLN A 1 1186 ? 30.252 69.387 161.531 1.00 31.90 1184 GLN A N 1
ATOM 18627 C CA . GLN A 1 1186 ? 31.624 69.661 161.035 1.00 35.14 1184 GLN A CA 1
ATOM 18628 C C . GLN A 1 1186 ? 31.582 70.600 159.818 1.00 31.70 1184 GLN A C 1
ATOM 18629 O O . GLN A 1 1186 ? 32.330 71.495 159.784 1.00 35.67 1184 GLN A O 1
ATOM 18643 N N . ALA A 1 1187 ? 30.688 70.350 158.867 1.00 28.85 1185 ALA A N 1
ATOM 18644 C CA . ALA A 1 1187 ? 30.585 71.192 157.677 1.00 32.54 1185 ALA A CA 1
ATOM 18645 C C . ALA A 1 1187 ? 30.315 72.654 158.033 1.00 38.03 1185 ALA A C 1
ATOM 18646 O O . ALA A 1 1187 ? 31.102 73.539 157.698 1.00 38.25 1185 ALA A O 1
ATOM 18653 N N . VAL A 1 1188 ? 29.196 72.898 158.709 1.00 42.48 1186 VAL A N 1
ATOM 18654 C CA . VAL A 1 1188 ? 28.806 74.250 159.102 1.00 39.84 1186 VAL A CA 1
ATOM 18655 C C . VAL A 1 1188 ? 29.939 75.026 159.773 1.00 37.46 1186 VAL A C 1
ATOM 18656 O O . VAL A 1 1188 ? 30.107 76.222 159.535 1.00 45.98 1186 VAL A O 1
ATOM 18669 N N . HIS A 1 1189 ? 30.709 74.342 160.612 1.00 37.34 1187 HIS A N 1
ATOM 18670 C CA . HIS A 1 1189 ? 31.827 74.968 161.333 1.00 45.02 1187 HIS A CA 1
ATOM 18671 C C . HIS A 1 1189 ? 33.153 74.832 160.566 1.00 46.83 1187 HIS A C 1
ATOM 18672 O O . HIS A 1 1189 ? 34.101 75.315 161.067 1.00 54.25 1187 HIS A O 1
ATOM 18686 N N . GLY A 1 1190 ? 33.209 74.273 159.363 1.00 44.58 1188 GLY A N 1
ATOM 18687 C CA . GLY A 1 1190 ? 34.456 74.058 158.652 1.00 37.79 1188 GLY A CA 1
ATOM 18688 C C . GLY A 1 1190 ? 34.317 74.251 157.161 1.00 36.02 1188 GLY A C 1
ATOM 18689 O O . GLY A 1 1190 ? 34.476 73.310 156.379 1.00 40.53 1188 GLY A O 1
ATOM 18693 N N . LEU A 1 1191 ? 34.027 75.483 156.751 1.00 39.36 1189 LEU A N 1
ATOM 18694 C CA . LEU A 1 1191 ? 33.763 75.749 155.344 1.00 41.79 1189 LEU A CA 1
ATOM 18695 C C . LEU A 1 1191 ? 35.032 75.633 154.508 1.00 42.27 1189 LEU A C 1
ATOM 18696 O O . LEU A 1 1191 ? 35.001 75.089 153.398 1.00 44.03 1189 LEU A O 1
ATOM 18712 N N . ASP A 1 1192 ? 36.156 76.132 155.017 1.00 39.15 1190 ASP A N 1
ATOM 18713 C CA . ASP A 1 1192 ? 37.418 76.083 154.288 1.00 46.07 1190 ASP A CA 1
ATOM 18714 C C . ASP A 1 1192 ? 38.216 74.817 154.571 1.00 44.20 1190 ASP A C 1
ATOM 18715 O O . ASP A 1 1192 ? 39.382 74.733 154.174 1.00 51.09 1190 ASP A O 1
ATOM 18724 N N . GLN A 1 1193 ? 37.614 73.834 155.233 1.00 40.49 1191 GLN A N 1
ATOM 18725 C CA . GLN A 1 1193 ? 38.287 72.593 155.576 1.00 34.18 1191 GLN A CA 1
ATOM 18726 C C . GLN A 1 1193 ? 38.137 71.586 154.443 1.00 36.03 1191 GLN A C 1
ATOM 18727 O O . GLN A 1 1193 ? 37.134 71.575 153.722 1.00 34.13 1191 GLN A O 1
ATOM 18741 N N . GLN A 1 1194 ? 39.157 70.744 154.283 1.00 29.61 1192 GLN A N 1
ATOM 18742 C CA . GLN A 1 1194 ? 39.113 69.691 153.277 1.00 32.96 1192 GLN A CA 1
ATOM 18743 C C . GLN A 1 1194 ? 38.120 68.606 153.667 1.00 31.87 1192 GLN A C 1
ATOM 18744 O O . GLN A 1 1194 ? 38.029 68.212 154.833 1.00 37.22 1192 GLN A O 1
ATOM 18758 N N . VAL A 1 1195 ? 37.401 68.090 152.667 1.00 30.20 1193 VAL A N 1
ATOM 18759 C CA . VAL A 1 1195 ? 36.353 67.111 152.930 1.00 31.64 1193 VAL A CA 1
ATOM 18760 C C . VAL A 1 1195 ? 36.928 65.835 153.524 1.00 38.43 1193 VAL A C 1
ATOM 18761 O O . VAL A 1 1195 ? 36.269 65.164 154.329 1.00 27.99 1193 VAL A O 1
ATOM 18774 N N . LYS A 1 1196 ? 38.145 65.461 153.132 1.00 36.08 1194 LYS A N 1
ATOM 18775 C CA . LYS A 1 1196 ? 38.730 64.239 153.674 1.00 31.46 1194 LYS A CA 1
ATOM 18776 C C . LYS A 1 1196 ? 38.962 64.332 155.178 1.00 27.09 1194 LYS A C 1
ATOM 18777 O O . LYS A 1 1196 ? 39.113 63.300 155.840 1.00 31.32 1194 LYS A O 1
ATOM 18796 N N . ARG A 1 1197 ? 38.986 65.539 155.733 1.00 24.44 1195 ARG A N 1
ATOM 18797 C CA . ARG A 1 1197 ? 39.154 65.701 157.172 1.00 36.54 1195 ARG A CA 1
ATOM 18798 C C . ARG A 1 1197 ? 37.847 65.579 157.951 1.00 39.81 1195 ARG A C 1
ATOM 18799 O O . ARG A 1 1197 ? 37.890 65.503 159.183 1.00 40.71 1195 ARG A O 1
ATOM 18820 N N . PHE A 1 1198 ? 36.697 65.571 157.278 1.00 32.37 1196 PHE A N 1
ATOM 18821 C CA . PHE A 1 1198 ? 35.432 65.282 157.945 1.00 41.03 1196 PHE A CA 1
ATOM 18822 C C . PHE A 1 1198 ? 35.330 63.784 158.210 1.00 38.27 1196 PHE A C 1
ATOM 18823 O O . PHE A 1 1198 ? 35.546 62.970 157.306 1.00 50.22 1196 PHE A O 1
ATOM 18840 N N . GLU A 1 1199 ? 34.997 63.423 159.442 1.00 39.09 1197 GLU A N 1
ATOM 18841 C CA . GLU A 1 1199 ? 34.881 62.028 159.840 1.00 52.52 1197 GLU A CA 1
ATOM 18842 C C . GLU A 1 1199 ? 33.437 61.703 160.196 1.00 37.80 1197 GLU A C 1
ATOM 18843 O O . GLU A 1 1199 ? 32.663 62.581 160.589 1.00 36.34 1197 GLU A O 1
ATOM 18855 N N . LEU A 1 1200 ? 33.080 60.426 160.044 1.00 40.63 1198 LEU A N 1
ATOM 18856 C CA . LEU A 1 1200 ? 31.732 59.979 160.369 1.00 52.20 1198 LEU A CA 1
ATOM 18857 C C . LEU A 1 1200 ? 31.562 59.664 161.853 1.00 52.91 1198 LEU A C 1
ATOM 18858 O O . LEU A 1 1200 ? 30.472 59.868 162.401 1.00 45.29 1198 LEU A O 1
ATOM 18874 N N . VAL A 1 1201 ? 32.607 59.159 162.509 1.00 56.33 1199 VAL A N 1
ATOM 18875 C CA . VAL A 1 1201 ? 32.546 58.842 163.935 1.00 57.14 1199 VAL A CA 1
ATOM 18876 C C . VAL A 1 1201 ? 33.788 59.374 164.645 1.00 61.15 1199 VAL A C 1
ATOM 18877 O O . VAL A 1 1201 ? 34.728 59.848 164.003 1.00 59.30 1199 VAL A O 1
#

Sequence (1186 aa):
MGRILFLTTFMSKGNKVVRYLESLHHEVVISQEKVHAQSANLQEIDWIVSYAYGYILDKEIVSRFRGRIINLHPSLLPWNKGRDPVFWSVWDETPKGVTIHLIDEHVDTGDILVQEEIAFADEDTLLDCYNKANQAIEELFIREWENIVHGRIAPYRQTAGGTLHFKADRDFYKNLNMTTVRELLALKRLSAEPIDKTFHQLFEQQVEMTPDHVAVVDRGQSLTYKQLNERANQLAHHLRGKGVKPDDQVAIMLDKSLDMIVSILAVMKAGGAYVPIDPDYPGERIAYMLADSSAAILLTNALHEEKANGASDIIDVHDPDSYSENTNNLPHVNRPDDLVYVMYTSGSTGLAKGVMIEHHNLVNFCEWYRPYFGVTPADKALVYSSFSFDGSALDIFTHLLAGAALHIVPSERKYDLDALNDYCNQEGITISYLPTGAAEQFMQMDNQSFRVVITGGDVLKKIERNGTYKLYNGYGPTECTIMVTMFEVDKPYANIPIGKPIDRTRILILDEALALQPIGVAGELFIVGEGLGRGYLNRPELTAEKFIVHPQTGERMYRTGDRARFLPDGNIEFLGRLDNLVKIRGYRIEPGEIEPFLMNHPLIELTTVLAKEQADGRKYLVGYYVAPEEIPHGELREWLGNDLPDYMIPTYFVHMKAFPLTANGKVDRRALPDLGEDYVAPTDELEQQLAQVWSHVLGIPQMGIDDHFLERGGDSIKVMQLIHQLKNIGLSLRYDQLFTHPTIRQLKRLLTEQKQVSLEPLRELDEQAEYETSAVEKCMYIIQQQDVESIAYNVVYTINFPLTVDTEQIRVALEQLVLRHEGLRSTYHMRGDEIVKRIVPRAELSFVRQTGEEESVQSLLAEQIKPFDLAKAPLLRAGVIETADKKVLWFDSHHILLDGLSKSILARELQALLGQQVLSPVEKTYKSFARWQNEWFASDEYEQQIAYWKTLLQGELPAVQLPTKKRPPQLTFDGAIQMYRVNPEITRKLKATAAKHDLTLYMLMLTIVSIWLSKMNSDSNQVILGTVTDGRQHPDTRELLGMFVNNTLPLLLSIDHEESFLHNLQQVKAKLLPALQNQYVPFDKILEAARVKREGNRHPLFDVMFMMQGAPETELESNMHHINAGISKFDLTLEVLERENGLNIVFEYNTHLFDEGMILRMVAQFEHLLLQAVHGLDQQVKRFELV

InterPro domains:
  IPR000873 AMP-dependent synthetase/ligase domain [PF00501] (208-542)
  IPR000873 AMP-dependent synthetase/ligase domain [PF00501] (1226-1573)
  IPR001242 Condensation domain [PF00668] (780-1206)
  IPR001242 Condensation domain [PF00668] (1807-2258)
  IPR002376 Formyl transferase, N-terminal [PF00551] (37-141)
  IPR006162 Phosphopantetheine attachment site [PS00012] (1754-1769)
  IPR009081 Phosphopantetheine binding ACP domain [PF00550] (700-763)
  IPR009081 Phosphopantetheine binding ACP domain [PF00550] (1732-1791)
  IPR009081 Phosphopantetheine binding ACP domain [PS50075] (693-767)
  IPR009081 Phosphopantetheine binding ACP domain [PS50075] (1724-1798)
  IPR010060 Non-ribosomal peptide synthase [TIGR01720] (2114-2266)
  IPR010071 Amino acid adenylation domain [TIGR01733] (229-610)
  IPR010071 Amino acid adenylation domain [TIGR01733] (1247-1646)
  IPR020806 Polyketide synthase-like, phosphopantetheine-binding domain [SM00823] (699-767)
  IPR020806 Polyketide synthase-like, phosphopantetheine-binding domain [SM00823] (1730-1798)
  IPR020845 AMP-binding, conserved site [PS00455] (347-358)
  IPR020845 AMP-binding, conserved site [PS00455] (1365-1376)
  IPR023213 Chloramphenicol acetyltransferase-like domain superfamily [G3DSA:3.30.559.10] (786-1136)
  IPR023213 Chloramphenicol acetyltransferase-like domain superfamily [G3DSA:3.30.559.10] (1799-1975)
  IPR025110 AMP-binding enzyme, C-terminal domain [PF13193] (598-671)

CATH classification: 3.40.50.170 (+1 more: 3.30.559.10)

Organism: Brevibacillus parabrevis (NCBI:txid54914)

Radius of gyration: 36.71 Å; Cα contacts (8 Å, |Δi|>4): 2315; chains: 1; bounding box: 71×96×108 Å

Secondary structure (DSSP, 8-state):
-EEEEEEESSTTTTHHHHHHHHHTTEEEEEE-S---SSSTTTTT-SEEEEES--SPPPHHHHHHTTT-EEEEESS-TTTTEES-HHHHHHHTT---EEEEEE--SSTT-SPEEEEEE----TT-BHHHHHHHHHHHHHHHHHHHSHHHHTS----BPPPS---EE-GGGGGGGTT-TTSBHHHHHHHHHHH-------HHHHHHHHHHHSTTSEEEEETTEEEEHHHHHHHHHHHHHHHHHTT--TT-EEEE---SSHHHHHHHHHHHHHT-EEEE--TTS-HHHHHHHHHHS---EEEE-HHHHGGGTS-SEEEETTSGGGS-S--SPPPP---TTSEEEEEE-SSSTTTS-EEEEEHHHHHHHHHHHHHHHT--TT-EEEE-S-TTSTHHHHHHHHHHTTT-EEEE--GGGTS-HHHHHHHHHHHT--EEE--HHHHHHHTTS--SS-SEEEEESS-------SSS-EEEEEE--GGGSS-SEEEEE-S--SS---BEE-TTEEEEEE-TTSPBPPTT--EEEEEEETT---EETT-HHHHHHHEEEPTTT--EEEEEEEEEEE-TTS-EEEEEESS--EESSS-EE-GGGTHHHHHTSTT--EEEEEEEE-TT--EEEEEEEE-SSPPPHHHHHHHHTTTS-GGGS-SEEEEESS--B-TTSSB-GGGS----TT-----SHHHHHHHHHHHHHHT-SS--SS--TTTTT--HHHHHHHHHHHGGGT----HHHHHHS-SHHHHGGG----------PPPPPPP-SSEEPPHHHHHHHHHHHHSTT--TTEEEEEEEE-TTS-HHHHHHHHHHHHHH-GGGGEEEEEETTEEEEEE-S--PPEEEEEE--GGGHHHHHHHH-----TTSS-SEEEEEEE-SS-EEEEEEEETTT--HHHHHHHHHHHHHHHTT---PPP---HHHHHHHHHHHTTSHHHHHHHHHHHHHTSS---------S---SS---BEEEEEEEE-HHHHHHHHHHHHHTT--HHHHHHHHHHHHHHHHTTS-SEEEEEEEE----SGGGTT--S---EEEEEEEE--TTSBHHHHHHHHHHHHHHHHHTTTS-HHHHHHHTT--S-TTS-SS-SEEEEEE---SSHHHHTEEE---SB-SSSEEEEEEEETTEEEEEEEEETTT--HHHHHHHHHHHHHHHHHHHT-TTSBGGG----

B-factor: mean 54.06, std 22.74, range [13.09, 252.95]

Nearest PDB structures (foldseek):
  6mfx-assembly1_A  TM=1.001E+00  e=0.000E+00  Brevibacillus parabrevis
  6mfw-assembly1_A  TM=9.691E-01  e=0.000E+00  Brevibacillus parabrevis
  6mfz-assembly1_A  TM=9.702E-01  e=0.000E+00  Brevibacillus parabrevis
  5es5-assembly1_A  TM=9.322E-01  e=0.000E+00  Brevibacillus parabrevis
  5es8-assembly2_B  TM=7.734E-01  e=0.000E+00  Brevibacillus parabrevis

Foldseek 3Di:
DAEEEEAEFDDCQLVPLVVLCVVVVYHYHYDQDADDPDDPSLPRHQAYEYEHHDDDHDPSSCVVQPLRYKYKAFFQPPAQPEPPSLVCCLLVVHFGWIFIAHQDPDGPFGFTQDIDGDDFDQFDFLLRSVVVSSVVSSVVCSVCVVCRVVVVTDTDGTDPDHDYDYDCLCVLPVQRRGPGSNLSNVVSVQDDDDDWDFLLNLLVVLCVVFVAFWAEAEPNDTAGSVRLLQQLQQLLVLVLVVPQAFAAEEEEEEAQDSLVSSPLSSSVLNHYAYEYDYLPDDLVVLQLSLVLHPHQEYEYADVRPVSNVCPHHYDYSPDCVSTHPGRDRHDDPDTQATFHYWAWDDDDRVPIFIATATRLLLVQVLVQPCVVLVQALDAEFEQQADPSDLLNVVRRRNNSSRNHYYYRPDPVPNVPLAVVQVVCQVVQHAEYEAEQQVVLVNQADAHERYQEYEYEDDFHAFDNGHYDHWYKYFDDDPQQRDGFAIDTDDDDDLFGFNHAGTPFKHWFFAAPLRHGDGAPDKHWIKMAGSRGGPATRPCVPVRCVQFDQDPNPRGTIGGPQWMWGADPVRTITTDGGPVCFDAFLHAGDNLVSQFSLVCPPPFWPGKDKHWDADPVGHIFIEIETEGPDDDDPVVQCVSSLLFFFPRNRGLYYHYDNGFDADSRSHGPPVPDDDVGPPAAQDDDPQLNVLQVQLCVLLVHPRDGQPDFSLSSPDDQVSLVSSQVVLLCQQFHDASVLCLVQRGNNRSVVRGDDRHNNDDDDQDDDDDDQKFADAPVLVVQVVVCVVPVWDLQFKWKKKFWAFPPQDQVLLVVLVQVVCQQAQLQQKAWDDDPPGIIIGGDNHADEAEEEEERAPSCVVVVVLVVRTGDHRRHGRQKHWYWYDYPTTIMIMMMGGLQWADDLLLLLSQVSSVQSSVVHDDDGQDDHVRSVRVVLVVVCVDVLLVVLLVVLLVVLPDDADDLDAQWPDFDFAADWQKDKDKDWFDLSLLRSLSSVQSVLSHHSVLLVVLLVFLLSCVRRVNDQKDKEKEKDQQPPRPSPSNHTGNRIAMFIFIAGDDLQFFQLVSSVRSVVRVSSCVSSVNDHVVSSCVSNPWDCDTHAGTRHQEYEYEDEARPDPRSLSMDIDDSRTHPGQWYWYWYCHSSIIMIMIMHHCNIDPPVVVVLSVQLSVQQSVCCSVTRRDRSNPRDSD